Protein AF-A0A8S3ZM83-F1 (afdb_monomer)

InterPro domains:
  IPR000742 EGF-like domain [PS00022] (188-199)
  IPR000742 EGF-like domain [PS01186] (188-199)
  IPR000742 EGF-like domain [PS50026] (164-200)
  IPR000859 CUB domain [PF00431] (40-132)
  IPR000859 CUB domain [PS01180] (26-135)
  IPR000859 CUB domain [SM00042] (26-135)
  IPR000859 CUB domain [cd00041] (26-132)
  IPR015915 Kelch-type beta-propeller [G3DSA:2.120.10.80] (205-367)
  IPR015915 Kelch-type beta-propeller [G3DSA:2.120.10.80] (368-550)
  IPR015915 Kelch-type beta-propeller [SSF117281] (212-266)
  IPR015915 Kelch-type beta-propeller [SSF117281] (279-544)
  IPR035914 Spermadhesin, CUB domain superfamily [G3DSA:2.60.120.290] (18-132)
  IPR035914 Spermadhesin, CUB domain superfamily [SSF49854] (25-138)
  IPR051568 LZTR1/Attractin [PTHR46376] (26-435)
  IPR056737 Attractin/MKLN-like, beta-propeller domain [PF24981] (237-542)

Secondary structure (DSSP, 8-state):
---------------------------EEEEE-SSEEEEES-SSPPPTT-EEEEEEE-SSTT-EEEEEEEEEE--TTTSEEEEEESSSTTSEEEEEE-SSS----EEE-SSEEEEEEE--SS----EEEEEEEEESSGGGGGGSEEEETTEEEEPTTEESTTS-EESSGGGGGGSEEEEEEETTEEEEEEPTTEESTTS-EESSSSTTTTEEEEEE--TTTS---BS-EEEEETTEEEEE--B-SS-B---EEEEETTTTEEEEEPP------TT-PPP-PPPEES-EEEEETTEEEEEEEEETTS-EEEEEEEEETTTTEEEEE-TT-SS-----BS-EEEEETTEEEEE--B-TT-PBP--EEEEESSSTT--EEE---B---S---EES-EEEEEGGGTEEEEEEEEEESSSS-EEEEEEEEEEETTTTEEEEE--TT--TTTSPPS-BS-EEEEETTEEEEEEEB---TTS----SEEEEEEEETTTTEEEPGGGTTTT--SSPPPSS--BS-EEEEETTTEEEEEEEESSSEEEEEEEEEPPTTT----TTS-----TT--S-GGGGS-GGGHHHHHH-TTEEEESS-BTTT-S-EEEEGGGGGGBSTT-EE--GGG---SGGGB-SHHHHHHHTB-----TTS--S-----BEEEETTTTEEEETTSPTT-S--GGGSTTSS--TTTT---EE-SHHHHHHH---SSEEEEEEPSSP-TTS-SEEEEESBSEEEE-----TT--S-PEEEEEEEEEE--TTPPBGGGPPP-EEEEEESSEEEEEE-SSS-GGG-EEEEEE---SS-EEEE---TT---SSS--STT--EEEEEEEEEEPPPP-TT-----EEEEEEESB-SS-S-S-EE-BGGGEEEP--S-GGG-SSHHHHTTSGGG----

Mean predicted aligned error: 12.05 Å

Foldseek 3Di:
DDDDDDDDDDDDDDPPPPPPPPPLDQDDEAEAADQKDKDWNDQAWHAAQGKHKYKYAPVDQLKKKKKFWPWAAAQFPAKWKWKFLDDDPLGHTFFIDFFTDTDPITMHRRRMMMIIIGHHHDDTDRTTMMMMHMGLEVCCLVVQAHQDNRAGDGDPQFDDRSSPDGAQPPCLVVQFHFDDPDPPGTFTQGHPQFAARSSQDRNFDQPQAQFKGFRDAPCVQFPFFFQWDWECAPQKIWIAWGDQRNFTGQWIWIDHRNGNGIDTDDDPPPPCPPPDDADGDARFGQWEKDDDDQWIKIAWGQGRVRAIGGWIWIAHPVVRGIDTFQPVAPDTDARFGQWYWEDQPQKIKTAWGAHPVRFIDLWMKMAGNVHRHYIDTQDAPDPDDDWSRFGQWDWYQDNQLQKIWIAWGWTDPDPVDIDIDGWIWIQRPVNSHIFTFDDPPADPQLGDAGFGQWEWDAQAQKIKIAKGQRDDSVDHRDRFGQDIWIAGNQLRYTARSCLFNPPPPPRDGPPAGFGSWYWYDDQQFKIWTAWGDRSGRGRTIMMRGHQLLRRHNFVPPPDPPSPPRDPWSQQVCPPVRVVSQVRRLQKKWQPQAFPVPRDTGITGPVVCVRHDPPRIDDDCNNRVGDQQRGQAQLSLQSSQCFGPDPPPGDDPPRPRFHWWQWQAASGIDGPPPDPFADDDCCPDPQSGFFLCHSGIHTHNDPVCLQQPNFYFAWWKFKAKPVGDLLDTPDIDGDFWQKDWDFDPDDPDDQDKIKIKIKTWFKFALAPFAFAPRDFKWKKKKKAQKWKWKWKAQWPDPVRIDTFDTDDHDHDIDMDIGADPVRAGSHNDNHSVTMMIIMMMIIHIDDHDDPDDDTRIMIIFMWIRTGDDNPDRTDIDGRSGGGYAADDDLVPRPDFRSLSSHSNSRDDD

Organism: NCBI:txid100452

Sequence (908 aa):
MTSRSLNWRLFFLVALFSRSQSSNNCSGRKVLNGQEGFISDGPEMYKANSHCEWLIDAGSPNKTIHLTFESMSTECSFDFLFIYDGNSYNSRLIATLSGDSPPKEVTASSGHMLLYLFSDRNYLKMGFEARYKIFDCPGNCNERGDCKNHICHCKNGFSGDACEVKNCPSECNTHGECKFHSYKLQSCHCNPGYVGRACDLQVSGTEGLGQWYTVQTDKKRFPPRTSHTAVFADDCIWVFGGFDLNVVLDDLLRFCLSENLWESLAKPDHIATANKTVSWPAGRSGHAVDSYGDGFYIFGGILGDGLHSNELWFFNITSLSWTQCATESVIMPERLTGHTLTAADDYLYVIGGKNEDRIFLNVMYRISASHPDQWERVLAKGGNYPLKRLVGHTSVYYRHSRSLIVFGGYTQGSALFSDRSKDILSFNIDDLYWAYFHSEDWNKDSTPRHRAFHSVVVMGNYLVIYGGNTHDHSGLEICYSHEIFFYHLGCHVWLNHTYFTGNSSTGGMPSKGRFGHTAVAANGNIMFIIGGYSGQVLGDLLAYKFPSAIAGFEDNCPAVPVAGFSADHCEEYSNSHSRVCQEDPECIFCNQGRVDKGNQSCIHRTRSELCVSGDFHDSADRCPGICPVLHTCGACVSHGKGVEQAAELRPRRTYIQECSWCVKEAKCQTNSAPQGTCLSPVQTESGLQGWWGGLSANLTTLLQCQLEDLPAGLHLIKYRDPQNSSFPDEVSIIRKTQGTTGYTATKLIESAFIYSSKFLGYIHPLNTSAFNGENLTLFLGLKSARAVLNLSLDDSESLEETVIVMAEAPKFNSTQASRKSGLAVFPVVDRGHKYFIQLATEQSRPPPGPQTSPVEATITLGWNGGLHQSSKQHLITAEFLEPYSNGNCSSSYNCLACLSDTLCSWCE

Structure (mmCIF, N/CA/C/O backbone):
data_AF-A0A8S3ZM83-F1
#
_entry.id   AF-A0A8S3ZM83-F1
#
loop_
_atom_site.group_PDB
_atom_site.id
_atom_site.type_symbol
_atom_site.label_atom_id
_atom_site.label_alt_id
_atom_site.label_comp_id
_atom_site.label_asym_id
_atom_site.label_entity_id
_atom_site.label_seq_id
_atom_site.pdbx_PDB_ins_code
_atom_site.Cartn_x
_atom_site.Cartn_y
_atom_site.Cartn_z
_atom_site.occupancy
_atom_site.B_iso_or_equiv
_atom_site.auth_seq_id
_atom_site.auth_comp_id
_atom_site.auth_asym_id
_atom_site.auth_atom_id
_atom_site.pdbx_PDB_model_num
ATOM 1 N N . MET A 1 1 ? 37.655 53.908 43.422 1.00 34.22 1 MET A N 1
ATOM 2 C CA . MET A 1 1 ? 37.144 53.601 44.774 1.00 34.22 1 MET A CA 1
ATOM 3 C C . MET A 1 1 ? 36.080 52.518 44.614 1.00 34.22 1 MET A C 1
ATOM 5 O O . MET A 1 1 ? 35.044 52.813 44.047 1.00 34.22 1 MET A O 1
ATOM 9 N N . THR A 1 2 ? 36.419 51.223 44.687 1.00 29.61 2 THR A N 1
ATOM 10 C CA . THR A 1 2 ? 36.563 50.392 45.916 1.00 29.61 2 THR A CA 1
ATOM 11 C C . THR A 1 2 ? 35.253 50.343 46.706 1.00 29.61 2 THR A C 1
ATOM 13 O O . THR A 1 2 ? 34.787 51.381 47.148 1.00 29.61 2 THR A O 1
ATOM 16 N N . SER A 1 3 ? 34.609 49.190 46.893 1.00 25.50 3 SER A N 1
ATOM 17 C CA . SER A 1 3 ? 34.996 48.192 47.907 1.00 25.50 3 SER A CA 1
ATOM 18 C C . SER A 1 3 ? 34.162 46.907 47.712 1.00 25.50 3 SER A C 1
ATOM 20 O O . SER A 1 3 ? 32.941 46.977 47.716 1.00 25.50 3 SER A O 1
ATOM 22 N N . ARG A 1 4 ? 34.765 45.780 47.303 1.00 27.81 4 ARG A N 1
ATOM 23 C CA . ARG A 1 4 ? 35.140 44.604 48.132 1.00 27.81 4 ARG A CA 1
ATOM 24 C C . ARG A 1 4 ? 34.004 43.921 48.926 1.00 27.81 4 ARG A C 1
ATOM 26 O O . ARG A 1 4 ? 33.672 44.325 50.029 1.00 27.81 4 ARG A O 1
ATOM 33 N N . SER A 1 5 ? 33.482 42.851 48.318 1.00 25.64 5 SER A N 1
ATOM 34 C CA . SER A 1 5 ? 33.494 41.434 48.749 1.00 25.64 5 SER A CA 1
ATOM 35 C C . SER A 1 5 ? 33.322 41.016 50.226 1.00 25.64 5 SER A C 1
ATOM 37 O O . SER A 1 5 ? 34.129 41.390 51.072 1.00 25.64 5 SER A O 1
ATOM 39 N N . LEU A 1 6 ? 32.454 40.000 50.377 1.00 25.00 6 LEU A N 1
ATOM 40 C CA . LEU A 1 6 ? 32.553 38.741 51.154 1.00 25.00 6 LEU A CA 1
ATOM 41 C C . LEU A 1 6 ? 31.538 38.505 52.299 1.00 25.00 6 LEU A C 1
ATOM 43 O O . LEU A 1 6 ? 31.619 39.107 53.359 1.00 25.00 6 LEU A O 1
ATOM 47 N N . ASN A 1 7 ? 30.700 37.483 52.054 1.00 25.12 7 ASN A N 1
ATOM 48 C CA . ASN A 1 7 ? 30.136 36.456 52.945 1.00 25.12 7 ASN A CA 1
ATOM 49 C C . ASN A 1 7 ? 29.391 36.852 54.231 1.00 25.12 7 ASN A C 1
ATOM 51 O O . ASN A 1 7 ? 30.008 37.283 55.194 1.00 25.12 7 ASN A O 1
ATOM 55 N N . TRP A 1 8 ? 28.125 36.414 54.323 1.00 23.16 8 TRP A N 1
ATOM 56 C CA . TRP A 1 8 ? 27.650 35.535 55.405 1.00 23.16 8 TRP A CA 1
ATOM 57 C C . TRP A 1 8 ? 26.396 34.742 54.993 1.00 23.16 8 TRP A C 1
ATOM 59 O O . TRP A 1 8 ? 25.579 35.191 54.196 1.00 23.16 8 TRP A O 1
ATOM 69 N N . ARG A 1 9 ? 26.320 33.513 55.513 1.00 25.22 9 ARG A N 1
ATOM 70 C CA . ARG A 1 9 ? 25.308 32.473 55.270 1.00 25.22 9 ARG A CA 1
ATOM 71 C C . ARG A 1 9 ? 23.945 32.851 55.859 1.00 25.22 9 ARG A C 1
ATOM 73 O O . ARG A 1 9 ? 23.917 33.372 56.967 1.00 25.22 9 ARG A O 1
ATOM 80 N N . LEU A 1 10 ? 22.847 32.403 55.243 1.00 27.84 10 LEU A N 1
ATOM 81 C CA . LEU A 1 10 ? 21.668 31.960 55.996 1.00 27.84 10 LEU A CA 1
ATOM 82 C C . LEU A 1 10 ? 20.943 30.804 55.287 1.00 27.84 10 LEU A C 1
ATOM 84 O O . LEU A 1 10 ? 20.958 30.679 54.067 1.00 27.84 10 LEU A O 1
ATOM 88 N N . PHE A 1 11 ? 20.394 29.933 56.126 1.00 28.36 11 PHE A N 1
ATOM 89 C CA . PHE A 1 11 ? 19.843 28.606 55.879 1.00 28.36 11 PHE A CA 1
ATOM 90 C C . PHE A 1 11 ? 18.606 28.587 54.966 1.00 28.36 11 PHE A C 1
ATOM 92 O O . PHE A 1 11 ? 17.690 29.375 55.169 1.00 28.36 11 PHE A O 1
ATOM 99 N N . PHE A 1 12 ? 18.514 27.581 54.089 1.00 30.39 12 PHE A N 1
ATOM 100 C CA . PHE A 1 12 ? 17.237 27.041 53.611 1.00 30.39 12 PHE A CA 1
ATOM 101 C C . PHE A 1 12 ? 17.263 25.511 53.715 1.00 30.39 12 PHE A C 1
ATOM 103 O O . PHE A 1 12 ? 18.033 24.831 53.040 1.00 30.39 12 PHE A O 1
ATOM 110 N N . LEU A 1 13 ? 16.430 24.987 54.615 1.00 26.42 13 LEU A N 1
ATOM 111 C CA . LEU A 1 13 ? 16.087 23.573 54.732 1.00 26.42 13 LEU A CA 1
ATOM 112 C C . LEU A 1 13 ? 15.218 23.187 53.528 1.00 26.42 13 LEU A C 1
ATOM 114 O O . LEU A 1 13 ? 14.036 23.516 53.485 1.00 26.42 13 LEU A O 1
ATOM 118 N N . VAL A 1 14 ? 15.802 22.487 52.556 1.00 31.05 14 VAL A N 1
ATOM 119 C CA . VAL A 1 14 ? 15.047 21.719 51.560 1.00 31.05 14 VAL A CA 1
ATOM 120 C C . VAL A 1 14 ? 14.831 20.331 52.149 1.00 31.05 14 VAL A C 1
ATOM 122 O O . VAL A 1 14 ? 15.789 19.601 52.403 1.00 31.05 14 VAL A O 1
ATOM 125 N N . ALA A 1 15 ? 13.572 19.978 52.399 1.00 27.89 15 ALA A N 1
ATOM 126 C CA . ALA A 1 15 ? 13.183 18.616 52.726 1.00 27.89 15 ALA A CA 1
ATOM 127 C C . ALA A 1 15 ? 13.468 17.721 51.508 1.00 27.89 15 ALA A C 1
ATOM 129 O O . ALA A 1 15 ? 12.712 17.697 50.540 1.00 27.89 15 ALA A O 1
ATOM 130 N N . LEU A 1 16 ? 14.597 17.014 51.547 1.00 26.81 16 LEU A N 1
ATOM 131 C CA . LEU A 1 16 ? 14.889 15.900 50.656 1.00 26.81 16 LEU A CA 1
ATOM 132 C C . LEU A 1 16 ? 13.922 14.765 51.005 1.00 26.81 16 LEU A C 1
ATOM 134 O O . LEU A 1 16 ? 14.153 14.018 51.953 1.00 26.81 16 LEU A O 1
ATOM 138 N N . PHE A 1 17 ? 12.841 14.623 50.238 1.00 30.53 17 PHE A N 1
ATOM 139 C CA . PHE A 1 17 ? 12.183 13.327 50.130 1.00 30.53 17 PHE A CA 1
ATOM 140 C C . PHE A 1 17 ? 13.159 12.390 49.419 1.00 30.53 17 PHE A C 1
ATOM 142 O O . PHE A 1 17 ? 13.369 12.471 48.208 1.00 30.53 17 PHE A O 1
ATOM 149 N N . SER A 1 18 ? 13.802 11.523 50.193 1.00 28.02 18 SER A N 1
ATOM 150 C CA . SER A 1 18 ? 14.549 10.383 49.688 1.00 28.02 18 SER A CA 1
ATOM 151 C C . SER A 1 18 ? 13.588 9.483 48.910 1.00 28.02 18 SER A C 1
ATOM 153 O O . SER A 1 18 ? 12.767 8.768 49.481 1.00 28.02 18 SER A O 1
ATOM 155 N N . ARG A 1 19 ? 13.681 9.527 47.576 1.00 38.22 19 ARG A N 1
ATOM 156 C CA . ARG A 1 19 ? 13.083 8.529 46.683 1.00 38.22 19 ARG A CA 1
ATOM 157 C C . ARG A 1 19 ? 13.713 7.192 47.084 1.00 38.22 19 ARG A C 1
ATOM 159 O O . ARG A 1 19 ? 14.898 6.979 46.840 1.00 38.22 19 ARG A O 1
ATOM 166 N N . SER A 1 20 ? 12.974 6.324 47.772 1.00 31.00 20 SER A N 1
ATOM 167 C CA . SER A 1 20 ? 13.458 4.983 48.093 1.00 31.00 20 SER A CA 1
ATOM 168 C C . SER A 1 20 ? 13.612 4.208 46.782 1.00 31.00 20 SER A C 1
ATOM 170 O O . SER A 1 20 ? 12.646 3.649 46.264 1.00 31.00 20 SER A O 1
ATOM 172 N N . GLN A 1 21 ? 14.814 4.208 46.209 1.00 38.19 21 GLN A N 1
ATOM 173 C CA . GLN A 1 21 ? 15.181 3.300 45.131 1.00 38.19 21 GLN A CA 1
ATOM 174 C C . GLN A 1 21 ? 15.264 1.888 45.721 1.00 38.19 21 GLN A C 1
ATOM 176 O O . GLN A 1 21 ? 16.317 1.451 46.177 1.00 38.19 21 GLN A O 1
ATOM 181 N N . SER A 1 22 ? 14.143 1.160 45.729 1.00 39.69 22 SER A N 1
ATOM 182 C CA . SER A 1 22 ? 14.233 -0.298 45.672 1.00 39.69 22 SER A CA 1
ATOM 183 C C . SER A 1 22 ? 14.911 -0.631 44.350 1.00 39.69 22 SER A C 1
ATOM 185 O O . SER A 1 22 ? 14.484 -0.107 43.321 1.00 39.69 22 SER A O 1
ATOM 187 N N . SER A 1 23 ? 15.944 -1.467 44.362 1.00 41.47 23 SER A N 1
ATOM 188 C CA . SER A 1 23 ? 16.589 -1.988 43.158 1.00 41.47 23 SER A CA 1
ATOM 189 C C . SER A 1 23 ? 15.538 -2.587 42.210 1.00 41.47 23 SER A C 1
ATOM 191 O O . SER A 1 23 ? 15.139 -3.739 42.375 1.00 41.47 23 SER A O 1
ATOM 193 N N . ASN A 1 24 ? 15.054 -1.806 41.240 1.00 51.88 24 ASN A N 1
ATOM 194 C CA . ASN A 1 24 ? 14.156 -2.260 40.178 1.00 51.88 24 ASN A CA 1
ATOM 195 C C . ASN A 1 24 ? 15.003 -2.997 39.136 1.00 51.88 24 ASN A C 1
ATOM 197 O O . ASN A 1 24 ? 15.186 -2.529 38.022 1.00 51.88 24 ASN A O 1
ATOM 201 N N . ASN A 1 25 ? 15.595 -4.122 39.535 1.00 56.47 25 ASN A N 1
ATOM 202 C CA . ASN A 1 25 ? 16.155 -5.058 38.577 1.00 56.47 25 ASN A CA 1
ATOM 203 C C . ASN A 1 25 ? 14.986 -5.894 38.047 1.00 56.47 25 ASN A C 1
ATOM 205 O O . ASN A 1 25 ? 14.236 -6.485 38.824 1.00 56.47 25 ASN A O 1
ATOM 209 N N . CYS A 1 26 ? 14.832 -5.900 36.728 1.00 71.06 26 CYS A N 1
ATOM 210 C CA . CYS A 1 26 ? 13.883 -6.702 35.966 1.00 71.06 26 CYS A CA 1
ATOM 211 C C . CYS A 1 26 ? 14.187 -8.205 36.188 1.00 71.06 26 CYS A C 1
ATOM 213 O O . CYS A 1 26 ? 14.971 -8.805 35.454 1.00 71.06 26 CYS A O 1
ATOM 215 N N . SER A 1 27 ? 13.682 -8.801 37.277 1.00 70.31 27 SER A N 1
ATOM 216 C CA . SER A 1 27 ? 13.893 -10.219 37.603 1.00 70.31 27 SER A CA 1
ATOM 217 C C . SER A 1 27 ? 12.723 -10.804 38.398 1.00 70.31 27 SER A C 1
ATOM 219 O O . SER A 1 27 ? 12.485 -10.399 39.538 1.00 70.31 27 SER A O 1
ATOM 221 N N . GLY A 1 28 ? 12.043 -11.797 37.819 1.00 77.75 28 GLY A N 1
ATOM 222 C CA . GLY A 1 28 ? 10.903 -12.482 38.434 1.00 77.75 28 GLY A CA 1
ATOM 223 C C . GLY A 1 28 ? 9.611 -11.655 38.444 1.00 77.75 28 GLY A C 1
ATOM 224 O O . GLY A 1 28 ? 9.548 -10.555 37.895 1.00 77.75 28 GLY A O 1
ATOM 225 N N . ARG A 1 29 ? 8.565 -12.203 39.076 1.00 89.38 29 ARG A N 1
ATOM 226 C CA . ARG A 1 29 ? 7.258 -11.546 39.210 1.00 89.38 29 ARG A CA 1
ATOM 227 C C . ARG A 1 29 ? 7.226 -10.610 40.415 1.00 89.38 29 ARG A C 1
ATOM 229 O O . ARG A 1 29 ? 7.398 -11.051 41.551 1.00 89.38 29 ARG A O 1
ATOM 236 N N . LYS A 1 30 ? 6.918 -9.333 40.180 1.00 92.12 30 LYS A N 1
ATOM 237 C CA . LYS A 1 30 ? 6.676 -8.323 41.219 1.00 92.12 30 LYS A CA 1
ATOM 238 C C . LYS A 1 30 ? 5.175 -8.125 41.421 1.00 92.12 30 LYS A C 1
ATOM 240 O O . LYS A 1 30 ? 4.463 -7.805 40.476 1.00 92.12 30 LYS A O 1
ATOM 245 N N . VAL A 1 31 ? 4.697 -8.287 42.652 1.00 94.50 31 VAL A N 1
ATOM 246 C CA . VAL A 1 31 ? 3.283 -8.075 43.006 1.00 94.50 31 VAL A CA 1
ATOM 247 C C . VAL A 1 31 ? 3.110 -6.691 43.638 1.00 94.50 31 VAL A C 1
ATOM 249 O O . VAL A 1 31 ? 3.909 -6.290 44.486 1.00 94.50 31 VAL A O 1
ATOM 252 N N . LEU A 1 32 ? 2.100 -5.946 43.193 1.00 95.06 32 LEU A N 1
ATOM 253 C CA . LEU A 1 32 ? 1.842 -4.553 43.545 1.00 95.06 32 LEU A CA 1
ATOM 254 C C . LEU A 1 32 ? 0.404 -4.404 44.058 1.00 95.06 32 LEU A C 1
ATOM 256 O O . LEU A 1 32 ? -0.542 -4.569 43.297 1.00 95.06 32 LEU A O 1
ATOM 260 N N . ASN A 1 33 ? 0.262 -4.045 45.337 1.00 93.75 33 ASN A N 1
ATOM 261 C CA . ASN A 1 33 ? -1.039 -3.960 46.024 1.00 93.75 33 ASN A CA 1
ATOM 262 C C . ASN A 1 33 ? -1.381 -2.527 46.479 1.00 93.75 33 ASN A C 1
ATOM 264 O O . ASN A 1 33 ? -2.314 -2.317 47.253 1.00 93.75 33 ASN A O 1
ATOM 268 N N . GLY A 1 34 ? -0.565 -1.539 46.097 1.00 92.81 34 GLY A N 1
ATOM 269 C CA . GLY A 1 34 ? -0.785 -0.139 46.460 1.00 92.81 34 GLY A CA 1
ATOM 270 C C . GLY A 1 34 ? -1.944 0.470 45.671 1.00 92.81 34 GLY A C 1
ATOM 271 O O . GLY A 1 34 ? -2.245 0.024 44.573 1.00 92.81 34 GLY A O 1
ATOM 272 N N . GLN A 1 35 ? -2.579 1.523 46.196 1.00 92.62 35 GLN A N 1
ATOM 273 C CA . GLN A 1 35 ? -3.642 2.235 45.467 1.00 92.62 35 GLN A CA 1
ATOM 274 C C . GLN A 1 35 ? -3.112 2.933 44.197 1.00 92.62 35 GLN A C 1
ATOM 276 O O . GLN A 1 35 ? -3.847 3.125 43.232 1.00 92.62 35 GLN A O 1
ATOM 281 N N . GLU A 1 36 ? -1.836 3.314 44.194 1.00 95.88 36 GLU A N 1
ATOM 282 C CA . GLU A 1 36 ? -1.113 3.829 43.035 1.00 95.88 36 GLU A CA 1
ATOM 283 C C . GLU A 1 36 ? 0.370 3.451 43.123 1.00 95.88 36 GLU A C 1
ATOM 285 O O . GLU A 1 36 ? 0.887 3.145 44.203 1.00 95.88 36 GLU A O 1
ATOM 290 N N . GLY A 1 37 ? 1.074 3.485 41.994 1.00 95.00 37 GLY A N 1
ATOM 291 C CA . GLY A 1 37 ? 2.515 3.264 41.967 1.00 95.00 37 GLY A CA 1
ATOM 292 C C . GLY A 1 37 ? 3.121 3.339 40.571 1.00 95.00 37 GLY A C 1
ATOM 293 O O . GLY A 1 37 ? 2.435 3.623 39.592 1.00 95.00 37 GLY A O 1
ATOM 294 N N . PHE A 1 38 ? 4.426 3.079 40.496 1.00 93.38 38 PHE A N 1
ATOM 295 C CA . PHE A 1 38 ? 5.205 3.117 39.258 1.00 93.38 38 PHE A CA 1
ATOM 296 C C . PHE A 1 38 ? 5.719 1.732 38.880 1.00 93.38 38 PHE A C 1
ATOM 298 O O . PHE A 1 38 ? 6.094 0.932 39.744 1.00 93.38 38 PHE A O 1
ATOM 305 N N . ILE A 1 39 ? 5.764 1.487 37.577 1.00 92.94 39 ILE A N 1
ATOM 306 C CA . ILE A 1 39 ? 6.280 0.281 36.945 1.00 92.94 39 ILE A CA 1
ATOM 307 C C . ILE A 1 39 ? 7.298 0.716 35.899 1.00 92.94 39 ILE A C 1
ATOM 309 O O . ILE A 1 39 ? 7.017 1.581 35.075 1.00 92.94 39 ILE A O 1
ATOM 313 N N . SER A 1 40 ? 8.484 0.128 35.966 1.00 90.75 40 SER A N 1
ATOM 314 C CA . SER A 1 40 ? 9.561 0.356 35.012 1.00 90.75 40 SER A CA 1
ATOM 315 C C . SER A 1 40 ? 10.504 -0.844 35.032 1.00 90.75 40 SER A C 1
ATOM 317 O O . SER A 1 40 ? 10.657 -1.502 36.071 1.00 90.75 40 SER A O 1
ATOM 319 N N . ASP A 1 41 ? 11.117 -1.119 33.887 1.00 85.81 41 ASP A N 1
ATOM 320 C CA . ASP A 1 41 ? 12.172 -2.114 33.691 1.00 85.81 41 ASP A CA 1
ATOM 321 C C . ASP A 1 41 ? 13.538 -1.680 34.254 1.00 85.81 41 ASP A C 1
ATOM 323 O O . ASP A 1 41 ? 14.392 -2.535 34.504 1.00 85.81 41 ASP A O 1
ATOM 327 N N . GLY A 1 42 ? 13.718 -0.389 34.549 1.00 79.12 42 GLY A N 1
ATOM 328 C CA . GLY A 1 42 ? 14.922 0.151 35.170 1.00 79.12 42 GLY A CA 1
ATOM 329 C C . GLY A 1 42 ? 15.273 1.559 34.673 1.00 79.12 42 GLY A C 1
ATOM 330 O O . GLY A 1 42 ? 14.625 2.088 33.781 1.00 79.12 42 GLY A O 1
ATOM 331 N N . PRO A 1 43 ? 16.288 2.207 35.272 1.00 72.62 43 PRO A N 1
ATOM 332 C CA . PRO A 1 43 ? 16.780 3.517 34.830 1.00 72.62 43 PRO A CA 1
ATOM 333 C C . PRO A 1 43 ? 17.763 3.445 33.645 1.00 72.62 43 PRO A C 1
ATOM 335 O O . PRO A 1 43 ? 18.134 4.478 33.091 1.00 72.62 43 PRO A O 1
ATOM 338 N N . GLU A 1 44 ? 18.239 2.246 33.313 1.00 80.50 44 GLU A N 1
ATOM 339 C CA . GLU A 1 44 ? 19.143 1.963 32.195 1.00 80.50 44 GLU A CA 1
ATOM 340 C C . GLU A 1 44 ? 18.369 1.245 31.083 1.00 80.50 44 GLU A C 1
ATOM 342 O O . GLU A 1 44 ? 17.207 0.897 31.268 1.00 80.50 44 GLU A O 1
ATOM 347 N N . MET A 1 45 ? 19.015 0.991 29.941 1.00 82.06 45 MET A N 1
ATOM 348 C CA . MET A 1 45 ? 18.413 0.164 28.891 1.00 82.06 45 MET A CA 1
ATOM 349 C C . MET A 1 45 ? 18.017 -1.216 29.444 1.00 82.06 45 MET A C 1
ATOM 351 O O . MET A 1 45 ? 18.792 -1.820 30.197 1.00 82.06 45 MET A O 1
ATOM 355 N N . TYR A 1 46 ? 16.846 -1.737 29.057 1.00 82.19 46 TYR A N 1
ATOM 356 C CA . TYR A 1 46 ? 16.434 -3.087 29.463 1.00 82.19 46 TYR A CA 1
ATOM 357 C C . TYR A 1 46 ? 17.447 -4.130 28.986 1.00 82.19 46 TYR A C 1
ATOM 359 O O . TYR A 1 46 ? 18.175 -3.933 28.016 1.00 82.19 46 TYR A O 1
ATOM 367 N N . LYS A 1 47 ? 17.507 -5.275 29.672 1.00 83.31 47 LYS A N 1
ATOM 368 C CA . LYS A 1 47 ? 18.455 -6.347 29.333 1.00 83.31 47 LYS A CA 1
ATOM 369 C C . LYS A 1 47 ? 17.934 -7.189 28.166 1.00 83.31 47 LYS A C 1
ATOM 371 O O . LYS A 1 47 ? 16.728 -7.385 28.030 1.00 83.31 47 LYS A O 1
ATOM 376 N N . ALA A 1 48 ? 18.845 -7.758 27.384 1.00 82.00 48 ALA A N 1
ATOM 377 C CA . ALA A 1 48 ? 18.512 -8.754 26.365 1.00 82.00 48 ALA A CA 1
ATOM 378 C C . ALA A 1 48 ? 17.948 -10.040 26.997 1.00 82.00 48 ALA A C 1
ATOM 380 O O . ALA A 1 48 ? 18.418 -10.457 28.059 1.00 82.00 48 ALA A O 1
ATOM 381 N N . ASN A 1 49 ? 17.013 -10.706 26.315 1.00 81.94 49 ASN A N 1
ATOM 382 C CA . ASN A 1 49 ? 16.307 -11.916 26.760 1.00 81.94 49 ASN A CA 1
ATOM 383 C C . ASN A 1 49 ? 15.632 -11.744 28.130 1.00 81.94 49 ASN A C 1
ATOM 385 O O . ASN A 1 49 ? 15.684 -12.638 28.982 1.00 81.94 49 ASN A O 1
ATOM 389 N N . SER A 1 50 ? 15.064 -10.565 28.380 1.00 82.31 50 SER A N 1
ATOM 390 C CA . SER A 1 50 ? 14.369 -10.283 29.631 1.00 82.31 50 SER A CA 1
ATOM 391 C C . SER A 1 50 ? 12.950 -10.819 29.592 1.00 82.31 50 SER A C 1
ATOM 393 O O . SER A 1 50 ? 12.221 -10.655 28.617 1.00 82.31 50 SER A O 1
ATOM 395 N N . HIS A 1 51 ? 12.559 -11.405 30.719 1.00 87.81 51 HIS A N 1
ATOM 396 C CA . HIS A 1 51 ? 11.214 -11.883 30.997 1.00 87.81 51 HIS A CA 1
ATOM 397 C C . HIS A 1 51 ? 10.796 -11.305 32.345 1.00 87.81 51 HIS A C 1
ATOM 399 O O . HIS A 1 51 ? 11.184 -11.822 33.397 1.00 87.81 51 HIS A O 1
ATOM 405 N N . CYS A 1 52 ? 10.075 -10.188 32.319 1.00 89.44 52 CYS A N 1
ATOM 406 C CA . CYS A 1 52 ? 9.734 -9.458 33.537 1.00 89.44 52 CYS A CA 1
ATOM 407 C C . CYS A 1 52 ? 8.237 -9.333 33.697 1.00 89.44 52 CYS A C 1
ATOM 409 O O . CYS A 1 52 ? 7.524 -9.046 32.740 1.00 89.44 52 CYS A O 1
ATOM 411 N N . GLU A 1 53 ? 7.775 -9.543 34.925 1.00 94.12 53 GLU A N 1
ATOM 412 C CA . GLU A 1 53 ? 6.355 -9.605 35.227 1.00 94.12 53 GLU A CA 1
ATOM 413 C C . GLU A 1 53 ? 5.995 -8.665 36.369 1.00 94.12 53 GLU A C 1
ATOM 415 O O . GLU A 1 53 ? 6.625 -8.675 37.431 1.00 94.12 53 GLU A O 1
ATOM 420 N N . TRP A 1 54 ? 4.913 -7.916 36.181 1.00 95.81 54 TRP A N 1
ATOM 421 C CA . TRP A 1 54 ? 4.291 -7.127 37.235 1.00 95.81 54 TRP A CA 1
ATOM 422 C C . TRP A 1 54 ? 2.821 -7.498 37.332 1.00 95.81 54 TRP A C 1
ATOM 424 O O . TRP A 1 54 ? 2.089 -7.389 36.354 1.00 95.81 54 TRP A O 1
ATOM 434 N N . LEU A 1 55 ? 2.390 -7.933 38.512 1.00 97.06 55 LEU A N 1
ATOM 435 C CA . LEU A 1 55 ? 0.989 -8.192 38.812 1.00 97.06 55 LEU A CA 1
ATOM 436 C C . LEU A 1 55 ? 0.477 -7.092 39.734 1.00 97.06 55 LEU A C 1
ATOM 438 O O . LEU A 1 55 ? 0.926 -6.986 40.873 1.00 97.06 55 LEU A O 1
ATOM 442 N N . ILE A 1 56 ? -0.464 -6.294 39.247 1.00 97.75 56 ILE A N 1
ATOM 443 C CA . ILE A 1 56 ? -1.207 -5.341 40.068 1.00 97.75 56 ILE A CA 1
ATOM 444 C C . ILE A 1 56 ? -2.454 -6.055 40.592 1.00 97.75 56 ILE A C 1
ATOM 446 O O . ILE A 1 56 ? -3.244 -6.565 39.796 1.00 97.75 56 ILE A O 1
ATOM 450 N N . ASP A 1 57 ? -2.623 -6.085 41.912 1.00 96.25 57 ASP A N 1
ATOM 451 C CA . ASP A 1 57 ? -3.778 -6.665 42.600 1.00 96.25 57 ASP A CA 1
ATOM 452 C C . ASP A 1 57 ? -4.541 -5.555 43.337 1.00 96.25 57 ASP A C 1
ATOM 454 O O . ASP A 1 57 ? -4.037 -4.926 44.270 1.00 96.25 57 ASP A O 1
ATOM 458 N N . ALA A 1 58 ? -5.775 -5.297 42.900 1.00 94.06 58 ALA A N 1
ATOM 459 C CA . ALA A 1 58 ? -6.641 -4.283 43.491 1.00 94.06 58 ALA A CA 1
ATOM 460 C C . ALA A 1 58 ? -7.331 -4.730 44.792 1.00 94.06 58 ALA A C 1
ATOM 462 O O . ALA A 1 58 ? -8.054 -3.942 45.419 1.00 94.06 58 ALA A O 1
ATOM 463 N N . GLY A 1 59 ? -7.138 -5.987 45.199 1.00 90.25 59 GLY A N 1
ATOM 464 C CA . GLY A 1 59 ? -7.729 -6.609 46.380 1.00 90.25 59 GLY A CA 1
ATOM 465 C C . GLY A 1 59 ? -9.225 -6.910 46.249 1.00 90.25 59 GLY A C 1
ATOM 466 O O . GLY A 1 59 ? -9.839 -7.378 47.205 1.00 90.25 59 GLY A O 1
ATOM 467 N N . SER A 1 60 ? -9.842 -6.612 45.100 1.00 87.00 60 SER A N 1
ATOM 468 C CA . SER A 1 60 ? -11.256 -6.880 44.820 1.00 87.00 60 SER A CA 1
ATOM 469 C C . SER A 1 60 ? -11.520 -6.920 43.309 1.00 87.00 60 SER A C 1
ATOM 471 O O . SER A 1 60 ? -11.033 -6.038 42.598 1.00 87.00 60 SER A O 1
ATOM 473 N N . PRO A 1 61 ? -12.337 -7.873 42.816 1.00 86.31 61 PRO A N 1
ATOM 474 C CA . PRO A 1 61 ? -12.642 -8.014 41.391 1.00 86.31 61 PRO A CA 1
ATOM 475 C C . PRO A 1 61 ? -13.494 -6.874 40.813 1.00 86.31 61 PRO A C 1
ATOM 477 O O . PRO A 1 61 ? -13.591 -6.756 39.601 1.00 86.31 61 PRO A O 1
ATOM 480 N N . ASN A 1 62 ? -14.105 -6.031 41.655 1.00 83.38 62 ASN A N 1
ATOM 481 C CA . ASN A 1 62 ? -14.966 -4.925 41.210 1.00 83.38 62 ASN A CA 1
ATOM 482 C C . ASN A 1 62 ? -14.215 -3.596 41.023 1.00 83.38 62 ASN A C 1
ATOM 484 O O . ASN A 1 62 ? -14.834 -2.577 40.717 1.00 83.38 62 ASN A O 1
ATOM 488 N N . LYS A 1 63 ? -12.902 -3.574 41.271 1.00 90.81 63 LYS A N 1
ATOM 489 C CA . LYS A 1 63 ? -12.071 -2.383 41.088 1.00 90.81 63 LYS A CA 1
ATOM 490 C C . LYS A 1 63 ? -11.444 -2.371 39.701 1.00 90.81 63 LYS A C 1
ATOM 492 O O . LYS A 1 63 ? -11.145 -3.419 39.133 1.00 90.81 63 LYS A O 1
ATOM 497 N N . THR A 1 64 ? -11.176 -1.178 39.186 1.00 93.38 64 THR A N 1
ATOM 498 C CA . THR A 1 64 ? -10.508 -0.996 37.894 1.00 93.38 64 THR A CA 1
ATOM 499 C C . THR A 1 64 ? -9.091 -0.478 38.071 1.00 93.38 64 THR A C 1
ATOM 501 O O . THR A 1 64 ? -8.834 0.377 38.922 1.00 93.38 64 THR A O 1
ATOM 504 N N . ILE A 1 65 ? -8.172 -0.966 37.242 1.00 95.88 65 ILE A N 1
ATOM 505 C CA . ILE A 1 65 ? -6.759 -0.578 37.249 1.00 95.88 65 ILE A CA 1
ATOM 506 C C . ILE A 1 65 ? -6.478 0.203 35.969 1.00 95.88 65 ILE A C 1
ATOM 508 O O . ILE A 1 65 ? -6.731 -0.287 34.871 1.00 95.88 65 ILE A O 1
ATOM 512 N N . HIS A 1 66 ? -5.960 1.417 36.115 1.00 94.56 66 HIS A N 1
ATOM 513 C CA . HIS A 1 66 ? -5.609 2.314 35.020 1.00 94.56 66 HIS A CA 1
ATOM 514 C C . HIS A 1 66 ? -4.098 2.409 34.914 1.00 94.56 66 HIS A C 1
ATOM 516 O O . HIS A 1 66 ? -3.445 2.707 35.912 1.00 94.56 66 HIS A O 1
ATOM 522 N N . LEU A 1 67 ? -3.558 2.179 33.720 1.00 96.06 67 LEU A N 1
ATOM 523 C CA . LEU A 1 67 ? -2.132 2.243 33.429 1.00 96.06 67 LEU A CA 1
ATOM 524 C C . LEU A 1 67 ? -1.858 3.332 32.388 1.00 96.06 67 LEU A C 1
ATOM 526 O O . LEU A 1 67 ? -2.326 3.249 31.251 1.00 96.06 67 LEU A O 1
ATOM 530 N N . THR A 1 68 ? -1.069 4.331 32.771 1.00 95.06 68 THR A N 1
ATOM 531 C CA . THR A 1 68 ? -0.636 5.442 31.912 1.00 95.06 68 THR A CA 1
ATOM 532 C C . THR A 1 68 ? 0.872 5.409 31.723 1.00 95.06 68 THR A C 1
ATOM 534 O O . THR A 1 68 ? 1.598 5.208 32.695 1.00 95.06 68 THR A O 1
ATOM 537 N N . PHE A 1 69 ? 1.345 5.654 30.505 1.00 94.12 69 PHE A N 1
ATOM 538 C CA . PHE A 1 69 ? 2.771 5.656 30.178 1.00 94.12 69 PHE A CA 1
ATOM 539 C C . PHE A 1 69 ? 3.322 7.079 30.204 1.00 94.12 69 PHE A C 1
ATOM 541 O O . PHE A 1 69 ? 2.769 7.970 29.562 1.00 94.12 69 PHE A O 1
ATOM 548 N N . GLU A 1 70 ? 4.407 7.280 30.946 1.00 93.25 70 GLU A N 1
ATOM 549 C CA . GLU A 1 70 ? 5.184 8.523 30.938 1.00 93.25 70 GLU A CA 1
ATOM 550 C C . GLU A 1 70 ? 6.212 8.490 29.797 1.00 93.25 70 GLU A C 1
ATOM 552 O O . GLU A 1 70 ? 6.437 9.498 29.129 1.00 93.25 70 GLU A O 1
ATOM 557 N N . SER A 1 71 ? 6.780 7.313 29.517 1.00 91.88 71 SER A N 1
ATOM 558 C CA . SER A 1 71 ? 7.652 7.078 28.367 1.00 91.88 71 SER A CA 1
ATOM 559 C C . SER A 1 71 ? 7.588 5.625 27.899 1.00 91.88 71 SER A C 1
ATOM 561 O O . SER A 1 71 ? 7.257 4.719 28.668 1.00 91.88 71 SER A O 1
ATOM 563 N N . MET A 1 72 ? 7.895 5.410 26.620 1.00 90.06 72 MET A N 1
ATOM 564 C CA . MET A 1 72 ? 8.038 4.087 26.026 1.00 90.06 72 MET A CA 1
ATOM 565 C C . MET A 1 72 ? 9.076 4.143 24.906 1.00 90.06 72 MET A C 1
ATOM 567 O O . MET A 1 72 ? 9.038 5.040 24.073 1.00 90.06 72 MET A O 1
ATOM 571 N N . SER A 1 73 ? 10.012 3.203 24.909 1.00 90.06 73 SER A N 1
ATOM 572 C CA . SER A 1 73 ? 11.073 3.051 23.921 1.00 90.06 73 SER A CA 1
ATOM 573 C C . SER A 1 73 ? 11.544 1.598 23.936 1.00 90.06 73 SER A C 1
ATOM 575 O O . SER A 1 73 ? 12.392 1.203 24.732 1.00 90.06 73 SER A O 1
ATOM 577 N N . THR A 1 74 ? 10.951 0.794 23.063 1.00 89.62 74 THR A N 1
ATOM 578 C CA . THR A 1 74 ? 11.238 -0.640 22.874 1.00 89.62 74 THR A CA 1
ATOM 579 C C . THR A 1 74 ? 11.551 -0.900 21.405 1.00 89.62 74 THR A C 1
ATOM 581 O O . THR A 1 74 ? 11.098 -0.123 20.561 1.00 89.62 74 THR A O 1
ATOM 584 N N . GLU A 1 75 ? 12.311 -1.953 21.086 1.00 88.00 75 GLU A N 1
ATOM 585 C CA . GLU A 1 75 ? 12.520 -2.341 19.685 1.00 88.00 75 GLU A CA 1
ATOM 586 C C . GLU A 1 75 ? 11.180 -2.717 19.046 1.00 88.00 75 GLU A C 1
ATOM 588 O O . GLU A 1 75 ? 10.492 -3.659 19.457 1.00 88.00 75 GLU A O 1
ATOM 593 N N . CYS A 1 76 ? 10.798 -1.960 18.023 1.00 87.00 76 CYS A N 1
ATOM 594 C CA . CYS A 1 76 ? 9.507 -2.105 17.394 1.00 87.00 76 CYS A CA 1
ATOM 595 C C . CYS A 1 76 ? 9.360 -3.471 16.707 1.00 87.00 76 CYS A C 1
ATOM 597 O O . CYS A 1 76 ? 10.108 -3.810 15.801 1.00 87.00 76 CYS A O 1
ATOM 599 N N . SER A 1 77 ? 8.292 -4.209 17.010 1.00 83.25 77 SER A N 1
ATOM 600 C CA . SER A 1 77 ? 7.971 -5.534 16.433 1.00 83.25 77 SER A CA 1
ATOM 601 C C . SER A 1 77 ? 8.823 -6.714 16.929 1.00 83.25 77 SER A C 1
ATOM 603 O O . SER A 1 77 ? 8.580 -7.833 16.476 1.00 83.25 77 SER A O 1
ATOM 605 N N . PHE A 1 78 ? 9.768 -6.494 17.848 1.00 85.75 78 PHE A N 1
ATOM 606 C CA . PHE A 1 78 ? 10.636 -7.545 18.411 1.00 85.75 78 PHE A CA 1
ATOM 607 C C . PHE A 1 78 ? 10.507 -7.615 19.929 1.00 85.75 78 PHE A C 1
ATOM 609 O O . PHE A 1 78 ? 10.344 -8.706 20.478 1.00 85.75 78 PHE A O 1
ATOM 616 N N . ASP A 1 79 ? 10.428 -6.450 20.572 1.00 89.88 79 ASP A N 1
ATOM 617 C CA . ASP A 1 79 ? 10.238 -6.333 22.008 1.00 89.88 79 ASP A CA 1
ATOM 618 C C . ASP A 1 79 ? 8.825 -5.855 22.324 1.00 89.88 79 ASP A C 1
ATOM 620 O O . ASP A 1 79 ? 8.300 -4.913 21.716 1.00 89.88 79 ASP A O 1
ATOM 624 N N . PHE A 1 80 ? 8.189 -6.528 23.282 1.00 92.62 80 PHE A N 1
ATOM 625 C CA . PHE A 1 80 ? 6.768 -6.355 23.553 1.00 92.62 80 PHE A CA 1
ATOM 626 C C . PHE A 1 80 ? 6.472 -6.279 25.043 1.00 92.62 80 PHE A C 1
ATOM 628 O O . PHE A 1 80 ? 6.929 -7.102 25.837 1.00 92.62 80 PHE A O 1
ATOM 635 N N . LEU A 1 81 ? 5.606 -5.333 25.400 1.00 94.31 81 LEU A N 1
ATOM 636 C CA . LEU A 1 81 ? 4.923 -5.301 26.685 1.00 94.31 81 LEU A CA 1
ATOM 637 C C . LEU A 1 81 ? 3.483 -5.793 26.499 1.00 94.31 81 LEU A C 1
ATOM 639 O O . LEU A 1 81 ? 2.630 -5.089 25.953 1.00 94.31 81 LEU A O 1
ATOM 643 N N . PHE A 1 82 ? 3.220 -7.011 26.960 1.00 96.19 82 PHE A N 1
ATOM 644 C CA . PHE A 1 82 ? 1.893 -7.618 26.985 1.00 96.19 82 PHE A CA 1
ATOM 645 C C . PHE A 1 82 ? 1.149 -7.186 28.246 1.00 96.19 82 PHE A C 1
ATOM 647 O O . PHE A 1 82 ? 1.720 -7.208 29.338 1.00 96.19 82 PHE A O 1
ATOM 654 N N . ILE A 1 83 ? -0.126 -6.825 28.111 1.00 97.69 83 ILE A N 1
ATOM 655 C CA . ILE A 1 83 ? -0.978 -6.430 29.236 1.00 97.69 83 ILE A CA 1
ATOM 656 C C . ILE A 1 83 ? -2.257 -7.256 29.211 1.00 97.69 83 ILE A C 1
ATOM 658 O O . ILE A 1 83 ? -3.007 -7.222 28.233 1.00 97.69 83 ILE A O 1
ATOM 662 N N . TYR A 1 84 ? -2.519 -7.952 30.312 1.00 97.94 84 TYR A N 1
ATOM 663 C CA . TYR A 1 84 ? -3.679 -8.812 30.498 1.00 97.94 84 TYR A CA 1
ATOM 664 C C . TYR A 1 84 ? -4.626 -8.230 31.554 1.00 97.94 84 TYR A C 1
ATOM 666 O O . TYR A 1 84 ? -4.184 -7.772 32.610 1.00 97.94 84 TYR A O 1
ATOM 674 N N . ASP A 1 85 ? -5.931 -8.291 31.287 1.00 96.62 85 ASP A N 1
ATOM 675 C CA . ASP A 1 85 ? -6.990 -8.041 32.269 1.00 96.62 85 ASP A CA 1
ATOM 676 C C . ASP A 1 85 ? -7.223 -9.316 33.092 1.00 96.62 85 ASP A C 1
ATOM 678 O O . ASP A 1 85 ? -8.068 -10.155 32.766 1.00 96.62 85 ASP A O 1
ATOM 682 N N . GLY A 1 86 ? -6.392 -9.502 34.116 1.00 96.31 86 GLY A N 1
ATOM 683 C CA . GLY A 1 86 ? -6.399 -10.661 35.000 1.00 96.31 86 GLY A CA 1
ATOM 684 C C . GLY A 1 86 ? -5.023 -10.949 35.601 1.00 96.31 86 GLY A C 1
ATOM 685 O O . GLY A 1 86 ? -4.100 -10.142 35.510 1.00 96.31 86 GLY A O 1
ATOM 686 N N . ASN A 1 87 ? -4.883 -12.108 36.245 1.00 95.25 87 ASN A N 1
ATOM 687 C CA . ASN A 1 87 ? -3.688 -12.485 37.010 1.00 95.25 87 ASN A CA 1
ATOM 688 C C . ASN A 1 87 ? -2.797 -13.546 36.327 1.00 95.25 87 ASN A C 1
ATOM 690 O O . ASN A 1 87 ? -1.844 -14.040 36.941 1.00 95.25 87 ASN A O 1
ATOM 694 N N . SER A 1 88 ? -3.097 -13.919 35.078 1.00 94.75 88 SER A N 1
ATOM 695 C CA . SER A 1 88 ? -2.390 -14.976 34.344 1.00 94.75 88 SER A CA 1
ATOM 696 C C . SER A 1 88 ? -2.326 -14.703 32.838 1.00 94.75 88 SER A C 1
ATOM 698 O O . SER A 1 88 ? -3.056 -13.863 32.325 1.00 94.75 88 SER A O 1
ATOM 700 N N . TYR A 1 89 ? -1.509 -15.472 32.116 1.00 93.56 89 TYR A N 1
ATOM 701 C CA . TYR A 1 89 ? -1.430 -15.419 30.649 1.00 93.56 89 TYR A CA 1
ATOM 702 C C . TYR A 1 89 ? -2.672 -15.964 29.932 1.00 93.56 89 TYR A C 1
ATOM 704 O O . TYR A 1 89 ? -2.852 -15.706 28.750 1.00 93.56 89 TYR A O 1
ATOM 712 N N . ASN A 1 90 ? -3.525 -16.709 30.642 1.00 94.38 90 ASN A N 1
ATOM 713 C CA . ASN A 1 90 ? -4.810 -17.182 30.119 1.00 94.38 90 ASN A CA 1
ATOM 714 C C . ASN A 1 90 ? -5.922 -16.138 30.299 1.00 94.38 90 ASN A C 1
ATOM 716 O O . ASN A 1 90 ? -7.058 -16.358 29.883 1.00 94.38 90 ASN A O 1
ATOM 720 N N . SER A 1 91 ? -5.627 -15.035 30.991 1.00 96.31 91 SER A N 1
ATOM 721 C CA . SER A 1 91 ? -6.547 -13.914 31.131 1.00 96.31 91 SER A CA 1
ATOM 722 C C . SER A 1 91 ? -6.650 -13.142 29.814 1.00 96.31 91 SER A C 1
ATOM 724 O O . SER A 1 91 ? -5.827 -13.303 28.918 1.00 96.31 91 SER A O 1
ATOM 726 N N . ARG A 1 92 ? -7.671 -12.292 29.687 1.00 95.81 92 ARG A N 1
ATOM 727 C CA . ARG A 1 92 ? -7.924 -11.548 28.450 1.00 95.81 92 ARG A CA 1
ATOM 728 C C . ARG A 1 92 ? -6.751 -10.619 28.133 1.00 95.81 92 ARG A C 1
ATOM 730 O O . ARG A 1 92 ? -6.446 -9.733 28.929 1.00 95.81 92 ARG A O 1
ATOM 737 N N . LEU A 1 93 ? -6.133 -10.774 26.967 1.00 97.19 93 LEU A N 1
ATOM 738 C CA . LEU A 1 93 ? -5.104 -9.860 26.478 1.00 97.19 93 LEU A CA 1
ATOM 739 C C . LEU A 1 93 ? -5.775 -8.563 26.008 1.00 97.19 93 LEU A C 1
ATOM 741 O O . LEU A 1 93 ? -6.689 -8.598 25.182 1.00 97.19 93 LEU A O 1
ATOM 745 N N . ILE A 1 94 ? -5.347 -7.423 26.552 1.00 95.88 94 ILE A N 1
ATOM 746 C CA . ILE A 1 94 ? -5.960 -6.111 26.279 1.00 95.88 94 ILE A CA 1
ATOM 747 C C . ILE A 1 94 ? -5.022 -5.135 25.565 1.00 95.88 94 ILE A C 1
ATOM 749 O O . ILE A 1 94 ? -5.502 -4.188 24.942 1.00 95.88 94 ILE A O 1
ATOM 753 N N . ALA A 1 95 ? -3.705 -5.354 25.621 1.00 95.75 95 ALA A N 1
ATOM 754 C CA . ALA A 1 95 ? -2.732 -4.573 24.862 1.00 95.75 95 ALA A CA 1
ATOM 755 C C . ALA A 1 95 ? -1.430 -5.346 24.609 1.00 95.75 95 ALA A C 1
ATOM 757 O O . ALA A 1 95 ? -0.989 -6.144 25.437 1.00 95.75 95 ALA A O 1
ATOM 758 N N . THR A 1 96 ? -0.792 -5.033 23.486 1.00 94.88 96 THR A N 1
ATOM 759 C CA . THR A 1 96 ? 0.508 -5.548 23.047 1.00 94.88 96 THR A CA 1
ATOM 760 C C . THR A 1 96 ? 1.352 -4.386 22.536 1.00 94.88 96 THR A C 1
ATOM 762 O O . THR A 1 96 ? 1.262 -3.950 21.394 1.00 94.88 96 THR A O 1
ATOM 765 N N . LEU A 1 97 ? 2.138 -3.795 23.421 1.00 93.38 97 LEU A N 1
ATOM 766 C CA . LEU A 1 97 ? 2.778 -2.510 23.165 1.00 93.38 97 LEU A CA 1
ATOM 767 C C . LEU A 1 97 ? 4.213 -2.709 22.673 1.00 93.38 97 LEU A C 1
ATOM 769 O O . LEU A 1 97 ? 4.910 -3.586 23.174 1.00 93.38 97 LEU A O 1
ATOM 773 N N . SER A 1 98 ? 4.647 -1.888 21.715 1.00 91.19 98 SER A N 1
ATOM 774 C CA . SER A 1 98 ? 5.991 -1.925 21.122 1.00 91.19 98 SER A CA 1
ATOM 775 C C . SER A 1 98 ? 6.305 -0.581 20.439 1.00 91.19 98 SER A C 1
ATOM 777 O O . SER A 1 98 ? 5.369 0.148 20.086 1.00 91.19 98 SER A O 1
ATOM 779 N N . GLY A 1 99 ? 7.589 -0.267 20.245 1.00 89.31 99 GLY A N 1
ATOM 780 C CA . GLY A 1 99 ? 8.085 0.971 19.631 1.00 89.31 99 GLY A CA 1
ATOM 781 C C . GLY A 1 99 ? 8.363 2.106 20.622 1.00 89.31 99 GLY A C 1
ATOM 782 O O . GLY A 1 99 ? 8.548 1.879 21.822 1.00 89.31 99 GLY A O 1
ATOM 783 N N . ASP A 1 100 ? 8.407 3.336 20.102 1.00 86.50 100 ASP A N 1
ATOM 784 C CA . ASP A 1 100 ? 8.790 4.567 20.820 1.00 86.50 100 ASP A CA 1
ATOM 785 C C . ASP A 1 100 ? 7.631 5.537 21.119 1.00 86.50 100 ASP A C 1
ATOM 787 O O . ASP A 1 100 ? 7.830 6.638 21.636 1.00 86.50 100 ASP A O 1
ATOM 791 N N . SER A 1 101 ? 6.406 5.140 20.782 1.00 82.38 101 SER A N 1
ATOM 792 C CA . SER A 1 101 ? 5.219 5.985 20.892 1.00 82.38 101 SER A CA 1
ATOM 793 C C . SER A 1 101 ? 4.384 5.579 22.112 1.00 82.38 101 SER A C 1
ATOM 795 O O . SER A 1 101 ? 3.794 4.493 22.100 1.00 82.38 101 SER A O 1
ATOM 797 N N . PRO A 1 102 ? 4.276 6.424 23.160 1.00 86.00 102 PRO A N 1
ATOM 798 C CA . PRO A 1 102 ? 3.462 6.113 24.331 1.00 86.00 102 PRO A CA 1
ATOM 799 C C . PRO A 1 102 ? 1.994 5.836 23.950 1.00 86.00 102 PRO A C 1
ATOM 801 O O . PRO A 1 102 ? 1.371 6.640 23.244 1.00 86.00 102 PRO A O 1
ATOM 804 N N . PRO A 1 103 ? 1.401 4.715 24.397 1.00 88.38 103 PRO A N 1
ATOM 805 C CA . PRO A 1 103 ? 0.041 4.347 24.019 1.00 88.38 103 PRO A CA 1
ATOM 806 C C . PRO A 1 103 ? -1.017 5.167 24.770 1.00 88.38 103 PRO A C 1
ATOM 808 O O . PRO A 1 103 ? -0.729 5.947 25.678 1.00 88.38 103 PRO A O 1
ATOM 811 N N . LYS A 1 104 ? -2.299 4.960 24.420 1.00 85.81 104 LYS A N 1
ATOM 812 C CA . LYS A 1 104 ? -3.393 5.417 25.298 1.00 85.81 104 LYS A CA 1
ATOM 813 C C . LYS A 1 104 ? -3.298 4.696 26.641 1.00 85.81 104 LYS A C 1
ATOM 815 O O . LYS A 1 104 ? -2.835 3.560 26.687 1.00 85.81 104 LYS A O 1
ATOM 820 N N . GLU A 1 105 ? -3.871 5.319 27.666 1.00 90.25 105 GLU A N 1
ATOM 821 C CA . GLU A 1 105 ? -4.220 4.636 28.907 1.00 90.25 105 GLU A CA 1
ATOM 822 C C . GLU A 1 105 ? -4.878 3.273 28.630 1.00 90.25 105 GLU A C 1
ATOM 824 O O . GLU A 1 105 ? -5.758 3.153 27.766 1.00 90.25 105 GLU A O 1
ATOM 829 N N . VAL A 1 106 ? -4.405 2.262 29.356 1.00 93.56 106 VAL A N 1
ATOM 830 C CA . VAL A 1 106 ? -4.909 0.888 29.326 1.00 93.56 106 VAL A CA 1
ATOM 831 C C . VAL A 1 106 ? -5.665 0.642 30.626 1.00 93.56 106 VAL A C 1
ATOM 833 O O . VAL A 1 106 ? -5.158 0.945 31.707 1.00 93.56 106 VAL A O 1
ATOM 836 N N . THR A 1 107 ? -6.873 0.091 30.531 1.00 92.75 107 THR A N 1
ATOM 837 C CA . THR A 1 107 ? -7.738 -0.155 31.690 1.00 92.75 107 THR A CA 1
ATOM 838 C C . THR A 1 107 ? -8.038 -1.643 31.814 1.00 92.75 107 THR A C 1
ATOM 840 O O . THR A 1 107 ? -8.513 -2.250 30.857 1.00 92.75 107 THR A O 1
ATOM 843 N N . ALA A 1 108 ? -7.794 -2.208 32.996 1.00 94.88 108 ALA A N 1
ATOM 844 C CA . ALA A 1 108 ? -8.224 -3.550 33.382 1.00 94.88 108 ALA A CA 1
ATOM 845 C C . ALA A 1 108 ? -9.411 -3.463 34.350 1.00 94.88 108 ALA A C 1
ATOM 847 O O . ALA A 1 108 ? -9.475 -2.562 35.193 1.00 94.88 108 ALA A O 1
ATOM 848 N N . SER A 1 109 ? -10.350 -4.396 34.219 1.00 92.25 109 SER A N 1
ATOM 849 C CA . SER A 1 109 ? -11.643 -4.392 34.909 1.00 92.25 109 SER A CA 1
ATOM 850 C C . SER A 1 109 ? -11.881 -5.604 35.813 1.00 92.25 109 SER A C 1
ATOM 852 O O . SER A 1 109 ? -12.838 -5.606 36.577 1.00 92.25 109 SER A O 1
ATOM 854 N N . SER A 1 110 ? -10.998 -6.604 35.781 1.00 93.75 110 SER A N 1
ATOM 855 C CA . SER A 1 110 ? -11.070 -7.830 36.593 1.00 93.75 110 SER A CA 1
ATOM 856 C C . SER A 1 110 ? -10.557 -7.678 38.034 1.00 93.75 110 SER A C 1
ATOM 858 O O . SER A 1 110 ? -10.432 -8.668 38.763 1.00 93.75 110 SER A O 1
ATOM 860 N N . GLY A 1 111 ? -10.157 -6.468 38.435 1.00 93.56 111 GLY A N 1
ATOM 861 C CA . GLY A 1 111 ? -9.420 -6.220 39.676 1.00 93.56 111 GLY A CA 1
ATOM 862 C C . GLY A 1 111 ? -7.952 -6.657 39.653 1.00 93.56 111 GLY A C 1
ATOM 863 O O . GLY A 1 111 ? -7.254 -6.451 40.643 1.00 93.56 111 GLY A O 1
ATOM 864 N N . HIS A 1 112 ? -7.466 -7.226 38.546 1.00 96.94 112 HIS A N 1
ATOM 865 C CA . HIS A 1 112 ? -6.068 -7.617 38.373 1.00 96.94 112 HIS A CA 1
ATOM 866 C C . HIS A 1 112 ? -5.535 -7.128 37.025 1.00 96.94 112 HIS A C 1
ATOM 868 O O . HIS A 1 112 ? -6.267 -7.067 36.038 1.00 96.94 112 HIS A O 1
ATOM 874 N N . MET A 1 113 ? -4.249 -6.793 36.971 1.00 97.88 113 MET A N 1
ATOM 875 C CA . MET A 1 113 ? -3.572 -6.464 35.718 1.00 97.88 113 MET A CA 1
ATOM 876 C C . MET A 1 113 ? -2.181 -7.090 35.716 1.00 97.88 113 MET A C 1
ATOM 878 O O . MET A 1 113 ? -1.345 -6.746 36.555 1.00 97.88 113 MET A O 1
ATOM 882 N N . LEU A 1 114 ? -1.935 -8.004 34.778 1.00 97.50 114 LEU A N 1
ATOM 883 C CA . LEU A 1 114 ? -0.627 -8.621 34.573 1.00 97.50 114 LEU A CA 1
ATOM 884 C C . LEU A 1 114 ? 0.072 -7.942 33.397 1.00 97.50 114 LEU A C 1
ATOM 886 O O . LEU A 1 114 ? -0.444 -7.931 32.281 1.00 97.50 114 LEU A O 1
ATOM 890 N N . LEU A 1 115 ? 1.259 -7.406 33.652 1.00 96.88 115 LEU A N 1
ATOM 891 C CA . LEU A 1 115 ? 2.163 -6.871 32.647 1.00 96.88 115 LEU A CA 1
ATOM 892 C C . LEU A 1 115 ? 3.311 -7.856 32.460 1.00 96.88 115 LEU A C 1
ATOM 894 O O . LEU A 1 115 ? 3.885 -8.320 33.447 1.00 96.88 115 LEU A O 1
ATOM 898 N N . TYR A 1 116 ? 3.666 -8.134 31.212 1.00 95.00 116 TYR A N 1
ATOM 899 C CA . TYR A 1 116 ? 4.775 -9.008 30.858 1.00 95.00 116 TYR A CA 1
ATOM 900 C C . TYR A 1 116 ? 5.636 -8.360 29.776 1.00 95.00 116 TYR A C 1
ATOM 902 O O . TYR A 1 116 ? 5.179 -8.176 28.649 1.00 95.00 116 TYR A O 1
ATOM 910 N N . LEU A 1 117 ? 6.868 -8.000 30.134 1.00 93.00 117 LEU A N 1
ATOM 911 C CA . LEU A 1 117 ? 7.878 -7.532 29.190 1.00 93.00 117 LEU A CA 1
ATOM 912 C C . LEU A 1 117 ? 8.655 -8.734 28.655 1.00 93.00 117 LEU A C 1
ATOM 914 O O . LEU A 1 117 ? 9.237 -9.495 29.434 1.00 93.00 117 LEU A O 1
ATOM 918 N N . PHE A 1 118 ? 8.683 -8.847 27.334 1.00 92.31 118 PHE A N 1
ATOM 919 C CA . PHE A 1 118 ? 9.532 -9.754 26.580 1.00 92.31 118 PHE A CA 1
ATOM 920 C C . PHE A 1 118 ? 10.522 -8.929 25.758 1.00 92.31 118 PHE A C 1
ATOM 922 O O . PHE A 1 118 ? 10.090 -8.047 25.011 1.00 92.31 118 PHE A O 1
ATOM 929 N N . SER A 1 119 ? 11.815 -9.235 25.879 1.00 89.69 119 SER A N 1
ATOM 930 C CA . SER A 1 119 ? 12.837 -8.726 24.965 1.00 89.69 119 SER A CA 1
ATOM 931 C C . SER A 1 119 ? 13.631 -9.838 24.292 1.00 89.69 119 SER A C 1
ATOM 933 O O . SER A 1 119 ? 13.857 -10.900 24.879 1.00 89.69 119 SER A O 1
ATOM 935 N N . ASP A 1 120 ? 14.072 -9.587 23.065 1.00 84.62 120 ASP A N 1
ATOM 936 C CA . ASP A 1 120 ? 14.892 -10.500 22.281 1.00 84.62 120 ASP A CA 1
ATOM 937 C C . ASP A 1 120 ? 16.402 -10.366 22.615 1.00 84.62 120 ASP A C 1
ATOM 939 O O . ASP A 1 120 ? 16.796 -9.889 23.686 1.00 84.62 120 ASP A O 1
ATOM 943 N N . ARG A 1 121 ? 17.290 -10.881 21.751 1.00 83.25 121 ARG A N 1
ATOM 944 C CA . ARG A 1 121 ? 18.744 -10.877 21.986 1.00 83.25 121 ARG A CA 1
ATOM 945 C C . ARG A 1 121 ? 19.445 -9.547 21.682 1.00 83.25 121 ARG A C 1
ATOM 947 O O . ARG A 1 121 ? 20.597 -9.415 22.096 1.00 83.25 121 ARG A O 1
ATOM 954 N N . ASN A 1 122 ? 18.841 -8.622 20.939 1.00 77.31 122 ASN A N 1
ATOM 955 C CA . ASN A 1 122 ? 19.530 -7.490 20.315 1.00 77.31 122 ASN A CA 1
ATOM 956 C C . ASN A 1 122 ? 18.822 -6.139 20.576 1.00 77.31 122 ASN A C 1
ATOM 958 O O . ASN A 1 122 ? 17.890 -6.057 21.356 1.00 77.31 122 ASN A O 1
ATOM 962 N N . TYR A 1 123 ? 19.388 -5.058 20.016 1.00 76.62 123 TYR A N 1
ATOM 963 C CA . TYR A 1 123 ? 18.806 -3.703 19.914 1.00 76.62 123 TYR A CA 1
ATOM 964 C C . TYR A 1 123 ? 18.065 -3.146 21.144 1.00 76.62 123 TYR A C 1
ATOM 966 O O . TYR A 1 123 ? 16.974 -2.594 21.050 1.00 76.62 123 TYR A O 1
ATOM 974 N N . LEU A 1 124 ? 18.739 -3.166 22.291 1.00 82.31 124 LEU A N 1
ATOM 975 C CA . LEU A 1 124 ? 18.222 -2.617 23.545 1.00 82.31 124 LEU A CA 1
ATOM 976 C C . LEU A 1 124 ? 17.944 -1.107 23.446 1.00 82.31 124 LEU A C 1
ATOM 978 O O . LEU A 1 124 ? 18.756 -0.339 22.921 1.00 82.31 124 LEU A O 1
ATOM 982 N N . LYS A 1 125 ? 16.805 -0.684 23.995 1.00 86.38 125 LYS A N 1
ATOM 983 C CA . LYS A 1 125 ? 16.359 0.716 24.074 1.00 86.38 125 LYS A CA 1
ATOM 984 C C . LYS A 1 125 ? 16.115 1.121 25.533 1.00 86.38 125 LYS A C 1
ATOM 986 O O . LYS A 1 125 ? 16.424 0.373 26.455 1.00 86.38 125 LYS A O 1
ATOM 991 N N . MET A 1 126 ? 15.578 2.323 25.751 1.00 88.62 126 MET A N 1
ATOM 992 C CA . MET A 1 126 ? 15.398 2.910 27.090 1.00 88.62 126 MET A CA 1
ATOM 993 C C . MET A 1 126 ? 14.268 2.283 27.924 1.00 88.62 126 MET A C 1
ATOM 995 O O . MET A 1 126 ? 14.103 2.676 29.072 1.00 88.62 126 MET A O 1
ATOM 999 N N . GLY A 1 127 ? 13.492 1.347 27.372 1.00 89.88 127 GLY A N 1
ATOM 1000 C CA . GLY A 1 127 ? 12.440 0.647 28.106 1.00 89.88 127 GLY A CA 1
ATOM 1001 C C . GLY A 1 127 ? 11.166 1.470 28.245 1.00 89.88 127 GLY A C 1
ATOM 1002 O O . GLY A 1 127 ? 10.760 2.171 27.318 1.00 89.88 127 GLY A O 1
ATOM 1003 N N . PHE A 1 128 ? 10.489 1.363 29.381 1.00 92.50 128 PHE A N 1
ATOM 1004 C CA . PHE A 1 128 ? 9.267 2.107 29.652 1.00 92.50 128 PHE A CA 1
ATOM 1005 C C . PHE A 1 128 ? 9.176 2.574 31.106 1.00 92.50 128 PHE A C 1
ATOM 1007 O O . PHE A 1 128 ? 9.674 1.954 32.048 1.00 92.50 128 PHE A O 1
ATOM 1014 N N . GLU A 1 129 ? 8.445 3.669 31.295 1.00 94.00 129 GLU A N 1
ATOM 1015 C CA . GLU A 1 129 ? 8.000 4.116 32.609 1.00 94.00 129 GLU A CA 1
ATOM 1016 C C . GLU A 1 129 ? 6.487 4.301 32.566 1.00 94.00 129 GLU A C 1
ATOM 1018 O O . GLU A 1 129 ? 5.948 5.060 31.756 1.00 94.00 129 GLU A O 1
ATOM 1023 N N . ALA A 1 130 ? 5.791 3.574 33.435 1.00 95.31 130 ALA A N 1
ATOM 1024 C CA . ALA A 1 130 ? 4.347 3.609 33.546 1.00 95.31 130 ALA A CA 1
ATOM 1025 C C . ALA A 1 130 ? 3.914 3.838 34.993 1.00 95.31 130 ALA A C 1
ATOM 1027 O O . ALA A 1 130 ? 4.563 3.422 35.954 1.00 95.31 130 ALA A O 1
ATOM 1028 N N . ARG A 1 131 ? 2.760 4.475 35.146 1.00 96.50 131 ARG A N 1
ATOM 1029 C CA . ARG A 1 131 ? 2.092 4.695 36.422 1.00 96.50 131 ARG A CA 1
ATOM 1030 C C . ARG A 1 131 ? 0.768 3.957 36.419 1.00 96.50 131 ARG A C 1
ATOM 1032 O O . ARG A 1 131 ? 0.011 4.073 35.456 1.00 96.50 131 ARG A O 1
ATOM 1039 N N . TYR A 1 132 ? 0.483 3.245 37.503 1.00 96.56 132 TYR A N 1
ATOM 1040 C CA . TYR A 1 132 ? -0.822 2.640 37.717 1.00 96.56 132 TYR A CA 1
ATOM 1041 C C . TYR A 1 132 ? -1.594 3.347 38.829 1.00 96.56 132 TYR A C 1
ATOM 1043 O O . TYR A 1 132 ? -1.008 3.842 39.797 1.00 96.56 132 TYR A O 1
ATOM 1051 N N . LYS A 1 133 ? -2.918 3.369 38.688 1.00 95.50 133 LYS A N 1
ATOM 1052 C CA . LYS A 1 133 ? -3.870 3.807 39.711 1.00 95.50 133 LYS A CA 1
ATOM 1053 C C . LYS A 1 133 ? -5.039 2.841 39.786 1.00 95.50 133 LYS A C 1
ATOM 1055 O O . LYS A 1 133 ? -5.524 2.362 38.762 1.00 95.50 133 LYS A O 1
ATOM 1060 N N . ILE A 1 134 ? -5.492 2.581 41.001 1.00 95.00 134 ILE A N 1
ATOM 1061 C CA . ILE A 1 134 ? -6.631 1.719 41.294 1.00 95.00 134 ILE A CA 1
ATOM 1062 C C . ILE A 1 134 ? -7.822 2.606 41.642 1.00 95.00 134 ILE A C 1
ATOM 1064 O O . ILE A 1 134 ? -7.690 3.567 42.402 1.00 95.00 134 ILE A O 1
ATOM 1068 N N . PHE A 1 135 ? -8.990 2.279 41.101 1.00 92.25 135 PHE A N 1
ATOM 1069 C CA . PHE A 1 135 ? -10.235 2.987 41.377 1.00 92.25 135 PHE A CA 1
ATOM 1070 C C . PHE A 1 135 ? -11.342 2.014 41.763 1.00 92.25 135 PHE A C 1
ATOM 1072 O O . PHE A 1 135 ? -11.400 0.887 41.272 1.00 92.25 135 PHE A O 1
ATOM 1079 N N . ASP A 1 136 ? -12.243 2.473 42.630 1.00 91.06 136 ASP A N 1
ATOM 1080 C CA . ASP A 1 136 ? -13.399 1.683 43.057 1.00 91.06 136 ASP A CA 1
ATOM 1081 C C . ASP A 1 136 ? -14.492 1.599 41.984 1.00 91.06 136 ASP A C 1
ATOM 1083 O O . ASP A 1 136 ? -15.328 0.705 42.048 1.00 91.06 136 ASP A O 1
ATOM 1087 N N . CYS A 1 137 ? -14.485 2.497 40.997 1.00 89.88 137 CYS A N 1
ATOM 1088 C CA . CYS A 1 137 ? -15.380 2.472 39.844 1.00 89.88 137 CYS A CA 1
ATOM 1089 C C . CYS A 1 137 ? -14.596 2.659 38.537 1.00 89.88 137 CYS A C 1
ATOM 1091 O O . CYS A 1 137 ? -13.551 3.321 38.561 1.00 89.88 137 CYS A O 1
ATOM 1093 N N . PRO A 1 138 ? -15.139 2.192 37.393 1.00 87.00 138 PRO A N 1
ATOM 1094 C CA . PRO A 1 138 ? -14.535 2.387 36.078 1.00 87.00 138 PRO A CA 1
ATOM 1095 C C . PRO A 1 138 ? -14.159 3.847 35.819 1.00 87.00 138 PRO A C 1
ATOM 1097 O O . PRO A 1 138 ? -14.998 4.742 35.938 1.00 87.00 138 PRO A O 1
ATOM 1100 N N . GLY A 1 139 ? -12.888 4.113 35.500 1.00 83.69 139 GLY A N 1
ATOM 1101 C CA . GLY A 1 139 ? -12.400 5.463 35.194 1.00 83.69 139 GLY A CA 1
ATOM 1102 C C . GLY A 1 139 ? -12.575 6.493 36.297 1.00 83.69 139 GLY A C 1
ATOM 1103 O O . GLY A 1 139 ? -12.539 7.682 35.995 1.00 83.69 139 GLY A O 1
ATOM 1104 N N . ASN A 1 140 ? -12.841 6.074 37.540 1.00 89.44 140 ASN A N 1
ATOM 1105 C CA . ASN A 1 140 ? -13.312 6.970 38.598 1.00 89.44 140 ASN A CA 1
ATOM 1106 C C . ASN A 1 140 ? -14.471 7.875 38.130 1.00 89.44 140 ASN A C 1
ATOM 1108 O O . ASN A 1 140 ? -14.544 9.063 38.454 1.00 89.44 140 ASN A O 1
ATOM 1112 N N . CYS A 1 141 ? -15.328 7.331 37.262 1.00 90.19 141 CYS A N 1
ATOM 1113 C CA . CYS A 1 141 ? -16.415 8.037 36.596 1.00 90.19 141 CYS A CA 1
ATOM 1114 C C . CYS A 1 141 ? -15.984 9.285 35.797 1.00 90.19 141 CYS A C 1
ATOM 1116 O O . CYS A 1 141 ? -16.789 10.201 35.623 1.00 90.19 141 CYS A O 1
ATOM 1118 N N . ASN A 1 142 ? -14.722 9.346 35.344 1.00 88.69 142 ASN A N 1
ATOM 1119 C CA . ASN A 1 142 ? -14.100 10.449 34.597 1.00 88.69 142 ASN A CA 1
ATOM 1120 C C . ASN A 1 142 ? -14.350 11.839 35.218 1.00 88.69 142 ASN A C 1
ATOM 1122 O O . ASN A 1 142 ? -14.458 12.827 34.492 1.00 88.69 142 ASN A O 1
ATOM 1126 N N . GLU A 1 143 ? -14.530 11.911 36.546 1.00 90.62 143 GLU A N 1
ATOM 1127 C CA . GLU A 1 143 ? -14.946 13.119 37.295 1.00 90.62 143 GLU A CA 1
ATOM 1128 C C . GLU A 1 143 ? -16.320 13.702 36.861 1.00 90.62 143 GLU A C 1
ATOM 1130 O O . GLU A 1 143 ? -16.771 14.779 37.281 1.00 90.62 143 GLU A O 1
ATOM 1135 N N . ARG A 1 144 ? -17.043 12.945 36.034 1.00 93.00 144 ARG A N 1
ATOM 1136 C CA . ARG A 1 144 ? -18.319 13.270 35.387 1.00 93.00 144 ARG A CA 1
ATOM 1137 C C . ARG A 1 144 ? -19.474 12.436 35.937 1.00 93.00 144 ARG A C 1
ATOM 1139 O O . ARG A 1 144 ? -20.550 12.420 35.350 1.00 93.00 144 ARG A O 1
ATOM 1146 N N . GLY A 1 145 ? -19.288 11.786 37.078 1.00 92.44 145 GLY A N 1
ATOM 1147 C CA . GLY A 1 145 ? -20.310 11.002 37.759 1.00 92.44 145 GLY A CA 1
ATOM 1148 C C . GLY A 1 145 ? -19.923 10.697 39.197 1.00 92.44 145 GLY A C 1
ATOM 1149 O O . GLY A 1 145 ? -18.814 11.014 39.622 1.00 92.44 145 GLY A O 1
ATOM 1150 N N . ASP A 1 146 ? -20.845 10.066 39.918 1.00 93.50 146 ASP A N 1
ATOM 1151 C CA . ASP A 1 146 ? -20.628 9.602 41.285 1.00 93.50 146 ASP A CA 1
ATOM 1152 C C . ASP A 1 146 ? -20.468 8.079 41.303 1.00 93.50 146 ASP A C 1
ATOM 1154 O O . ASP A 1 146 ? -21.303 7.350 40.760 1.00 93.50 146 ASP A O 1
ATOM 1158 N N . CYS A 1 147 ? -19.418 7.594 41.964 1.00 92.38 147 CYS A N 1
ATOM 1159 C CA . CYS A 1 147 ? -19.195 6.168 42.176 1.00 92.38 147 CYS A CA 1
ATOM 1160 C C . CYS A 1 147 ? -20.069 5.662 43.332 1.00 92.38 147 CYS A C 1
ATOM 1162 O O . CYS A 1 147 ? -19.913 6.108 44.470 1.00 92.38 147 CYS A O 1
ATOM 1164 N N . LYS A 1 148 ? -20.991 4.731 43.062 1.00 92.31 148 LYS A N 1
ATOM 1165 C CA . LYS A 1 148 ? -21.793 4.058 44.099 1.00 92.31 148 LYS A CA 1
ATOM 1166 C C . LYS A 1 148 ? -21.839 2.566 43.814 1.00 92.31 148 LYS A C 1
ATOM 1168 O O . LYS A 1 148 ? -22.223 2.162 42.723 1.00 92.31 148 LYS A O 1
ATOM 1173 N N . ASN A 1 149 ? -21.466 1.748 44.800 1.00 88.44 149 ASN A N 1
ATOM 1174 C CA . ASN A 1 149 ? -21.441 0.285 44.681 1.00 88.44 149 ASN A CA 1
ATOM 1175 C C . ASN A 1 149 ? -20.716 -0.203 43.409 1.00 88.44 149 ASN A C 1
ATOM 1177 O O . ASN A 1 149 ? -21.233 -1.065 42.705 1.00 88.44 149 ASN A O 1
ATOM 1181 N N . HIS A 1 150 ? -19.548 0.373 43.101 1.00 88.12 150 HIS A N 1
ATOM 1182 C CA . HIS A 1 150 ? -18.736 0.052 41.914 1.00 88.12 150 HIS A CA 1
ATOM 1183 C C . HIS A 1 150 ? -19.364 0.411 40.552 1.00 88.12 150 HIS A C 1
ATOM 1185 O O . HIS A 1 150 ? -18.832 0.044 39.507 1.00 88.12 150 HIS A O 1
ATOM 1191 N N . ILE A 1 151 ? -20.467 1.168 40.540 1.00 89.12 151 ILE A N 1
ATOM 1192 C CA . ILE A 1 151 ? -21.148 1.633 39.328 1.00 89.12 151 ILE A CA 1
ATOM 1193 C C . ILE A 1 151 ? -21.065 3.158 39.250 1.00 89.12 151 ILE A C 1
ATOM 1195 O O . ILE A 1 151 ? -21.315 3.866 40.231 1.00 89.12 151 ILE A O 1
ATOM 1199 N N . CYS A 1 152 ? -20.751 3.676 38.062 1.00 90.69 152 CYS A N 1
ATOM 1200 C CA . CYS A 1 152 ? -20.766 5.108 37.809 1.00 90.69 152 CYS A CA 1
ATOM 1201 C C . CYS A 1 152 ? -22.172 5.622 37.508 1.00 90.69 152 CYS A C 1
ATOM 1203 O O . CYS A 1 152 ? -22.825 5.230 36.541 1.00 90.69 152 CYS A O 1
ATOM 1205 N N . HIS A 1 153 ? -22.623 6.565 38.329 1.00 92.00 153 HIS A N 1
ATOM 1206 C CA . HIS A 1 153 ? -23.837 7.330 38.093 1.00 92.00 153 HIS A CA 1
ATOM 1207 C C . HIS A 1 153 ? -23.469 8.647 37.415 1.00 92.00 153 HIS A C 1
ATOM 1209 O O . HIS A 1 153 ? -23.052 9.599 38.073 1.00 92.00 153 HIS A O 1
ATOM 1215 N N . CYS A 1 154 ? -23.592 8.689 36.091 1.00 90.44 154 CYS A N 1
ATOM 1216 C CA . CYS A 1 154 ? -23.168 9.841 35.304 1.00 90.44 154 CYS A CA 1
ATOM 1217 C C . CYS A 1 154 ? -24.015 11.085 35.562 1.00 90.44 154 CYS A C 1
ATOM 1219 O O . CYS A 1 154 ? -25.238 11.016 35.694 1.00 90.44 154 CYS A O 1
ATOM 1221 N N . LYS A 1 155 ? -23.341 12.238 35.596 1.00 91.69 155 LYS A N 1
ATOM 1222 C CA . LYS A 1 155 ? -23.973 13.557 35.564 1.00 91.69 155 LYS A CA 1
ATOM 1223 C C . LYS A 1 155 ? -24.712 13.730 34.234 1.00 91.69 155 LYS A C 1
ATOM 1225 O O . LYS A 1 155 ? -24.353 13.124 33.223 1.00 91.69 155 LYS A O 1
ATOM 1230 N N . ASN A 1 156 ? -25.721 14.600 34.228 1.00 87.31 156 ASN A N 1
ATOM 1231 C CA . ASN A 1 156 ? -26.479 14.922 33.019 1.00 87.31 156 ASN A CA 1
ATOM 1232 C C . ASN A 1 156 ? -25.545 15.332 31.868 1.00 87.31 156 ASN A C 1
ATOM 1234 O O . ASN A 1 156 ? -24.606 16.104 32.066 1.00 87.31 156 ASN A O 1
ATOM 1238 N N . GLY A 1 157 ? -25.819 14.812 30.670 1.00 85.88 157 GLY A N 1
ATOM 1239 C CA . GLY A 1 157 ? -24.992 15.038 29.482 1.00 85.88 157 GLY A CA 1
ATOM 1240 C C . GLY A 1 157 ? -23.811 14.073 29.328 1.00 85.88 157 GLY A C 1
ATOM 1241 O O . GLY A 1 157 ? -23.073 14.197 28.353 1.00 85.88 157 GLY A O 1
ATOM 1242 N N . PHE A 1 158 ? -23.637 13.105 30.232 1.00 87.62 158 PHE A N 1
ATOM 1243 C CA . PHE A 1 158 ? -22.621 12.058 30.115 1.00 87.62 158 PHE A CA 1
ATOM 1244 C C . PHE A 1 158 ? -23.221 10.660 30.237 1.00 87.62 158 PHE A C 1
ATOM 1246 O O . PHE A 1 158 ? -24.251 10.454 30.880 1.00 87.62 158 PHE A O 1
ATOM 1253 N N . SER A 1 159 ? -22.566 9.697 29.604 1.00 85.38 159 SER A N 1
ATOM 1254 C CA . SER A 1 159 ? -22.930 8.283 29.614 1.00 85.38 159 SER A CA 1
ATOM 1255 C C . SER A 1 159 ? -21.689 7.399 29.423 1.00 85.38 159 SER A C 1
ATOM 1257 O O . SER A 1 159 ? -20.565 7.901 29.367 1.00 85.38 159 SER A O 1
ATOM 1259 N N . GLY A 1 160 ? -21.883 6.081 29.352 1.00 82.12 160 GLY A N 1
ATOM 1260 C CA . GLY A 1 160 ? -20.803 5.090 29.391 1.00 82.12 160 GLY A CA 1
ATOM 1261 C C . GLY A 1 160 ? -20.619 4.502 30.790 1.00 82.12 160 GLY A C 1
ATOM 1262 O O . GLY A 1 160 ? -21.156 5.029 31.766 1.00 82.12 160 GLY A O 1
ATOM 1263 N N . ASP A 1 161 ? -19.883 3.396 30.887 1.00 85.56 161 ASP A N 1
ATOM 1264 C CA . ASP A 1 161 ? -19.689 2.689 32.164 1.00 85.56 161 ASP A CA 1
ATOM 1265 C C . ASP A 1 161 ? -18.789 3.479 33.124 1.00 85.56 161 ASP A C 1
ATOM 1267 O O . ASP A 1 161 ? -18.874 3.301 34.337 1.00 85.56 161 ASP A O 1
ATOM 1271 N N . ALA A 1 162 ? -17.971 4.385 32.579 1.00 87.88 162 ALA A N 1
ATOM 1272 C CA . ALA A 1 162 ? -17.105 5.302 33.302 1.00 87.88 162 ALA A CA 1
ATOM 1273 C C . ALA A 1 162 ? -17.506 6.777 33.097 1.00 87.88 162 ALA A C 1
ATOM 1275 O O . ALA A 1 162 ? -16.740 7.668 33.458 1.00 87.88 162 ALA A O 1
ATOM 1276 N N . CYS A 1 163 ? -18.672 7.081 32.514 1.00 88.50 163 CYS A N 1
ATOM 1277 C CA . CYS A 1 163 ? -19.085 8.450 32.158 1.00 88.50 163 CYS A CA 1
ATOM 1278 C C . CYS A 1 163 ? -18.141 9.172 31.173 1.00 88.50 163 CYS A C 1
ATOM 1280 O O . CYS A 1 163 ? -18.004 10.398 31.191 1.00 88.50 163 CYS A O 1
ATOM 1282 N N . GLU A 1 164 ? -17.471 8.402 30.319 1.00 85.88 164 GLU A N 1
ATOM 1283 C CA . GLU A 1 164 ? -16.498 8.846 29.323 1.00 85.88 164 GLU A CA 1
ATOM 1284 C C . GLU A 1 164 ? -17.141 9.420 28.051 1.00 85.88 164 GLU A C 1
ATOM 1286 O O . GLU A 1 164 ? -16.497 10.149 27.292 1.00 85.88 164 GLU A O 1
ATOM 1291 N N . VAL A 1 165 ? -18.413 9.104 27.798 1.00 84.50 165 VAL A N 1
ATOM 1292 C CA . VAL A 1 165 ? -19.140 9.542 26.606 1.00 84.50 165 VAL A CA 1
ATOM 1293 C C . VAL A 1 165 ? -19.851 10.855 26.899 1.00 84.50 165 VAL A C 1
ATOM 1295 O O . VAL A 1 165 ? -20.789 10.899 27.689 1.00 84.50 165 VAL A O 1
ATOM 1298 N N . LYS A 1 166 ? -19.440 11.933 26.223 1.00 87.19 166 LYS A N 1
ATOM 1299 C CA . LYS A 1 166 ? -20.233 13.166 26.158 1.00 87.19 166 LYS A CA 1
ATOM 1300 C C . LYS A 1 166 ? -21.447 12.925 25.260 1.00 87.19 166 LYS A C 1
ATOM 1302 O O . LYS A 1 166 ? -21.287 12.617 24.077 1.00 87.19 166 LYS A O 1
ATOM 1307 N N . ASN A 1 167 ? -22.639 13.085 25.818 1.00 87.12 167 ASN A N 1
ATOM 1308 C CA . ASN A 1 167 ? -23.885 13.043 25.065 1.00 87.12 167 ASN A CA 1
ATOM 1309 C C . ASN A 1 167 ? -23.958 14.283 24.168 1.00 87.12 167 ASN A C 1
ATOM 1311 O O . ASN A 1 167 ? -23.613 15.380 24.605 1.00 87.12 167 ASN A O 1
ATOM 1315 N N . CYS A 1 168 ? -24.400 14.091 22.926 1.00 87.88 168 CYS A N 1
ATOM 1316 C CA . CYS A 1 168 ? -24.634 15.148 21.937 1.00 87.88 168 CYS A CA 1
ATOM 1317 C C . CYS A 1 168 ? -23.540 16.241 21.892 1.00 87.88 168 CYS A C 1
ATOM 1319 O O . CYS A 1 168 ? -23.784 17.392 22.273 1.00 87.88 168 CYS A O 1
ATOM 1321 N N . PRO A 1 169 ? -22.303 15.897 21.479 1.00 89.75 169 PRO A N 1
ATOM 1322 C CA . PRO A 1 169 ? -21.210 16.860 21.383 1.00 89.75 169 PRO A CA 1
ATOM 1323 C C . PRO A 1 169 ? -21.589 18.062 20.512 1.00 89.75 169 PRO A C 1
ATOM 1325 O O . PRO A 1 169 ? -22.261 17.907 19.495 1.00 89.75 169 PRO A O 1
ATOM 1328 N N . SER A 1 170 ? -21.155 19.253 20.935 1.00 90.31 170 SER A N 1
ATOM 1329 C CA . SER A 1 170 ? -21.409 20.531 20.250 1.00 90.31 170 SER A CA 1
ATOM 1330 C C . SER A 1 170 ? -22.880 20.786 19.901 1.00 90.31 170 SER A C 1
ATOM 1332 O O . SER A 1 170 ? -23.156 21.425 18.894 1.00 90.31 170 SER A O 1
ATOM 1334 N N . GLU A 1 171 ? -23.819 20.257 20.696 1.00 90.31 171 GLU A N 1
ATOM 1335 C CA . GLU A 1 171 ? -25.262 20.387 20.432 1.00 90.31 171 GLU A CA 1
ATOM 1336 C C . GLU A 1 171 ? -25.632 19.923 19.010 1.00 90.31 171 GLU A C 1
ATOM 1338 O O . GLU A 1 171 ? -26.440 20.535 18.317 1.00 90.31 171 GLU A O 1
ATOM 1343 N N . CYS A 1 172 ? -24.987 18.839 18.560 1.00 91.44 172 CYS A N 1
ATOM 1344 C CA . CYS A 1 172 ? -25.151 18.273 17.220 1.00 91.44 172 CYS A CA 1
ATOM 1345 C C . CYS A 1 172 ? -24.843 19.271 16.088 1.00 91.44 172 CYS A C 1
ATOM 1347 O O . CYS A 1 172 ? -25.420 19.168 15.008 1.00 91.44 172 CYS A O 1
ATOM 1349 N N . ASN A 1 173 ? -23.983 20.265 16.359 1.00 91.38 173 ASN A N 1
ATOM 1350 C CA . ASN A 1 173 ? -23.595 21.355 15.458 1.00 91.38 173 ASN A CA 1
ATOM 1351 C C . ASN A 1 173 ? -24.784 22.050 14.777 1.00 91.38 173 ASN A C 1
ATOM 1353 O O . ASN A 1 173 ? -24.644 22.556 13.672 1.00 91.38 173 ASN A O 1
ATOM 1357 N N . THR A 1 174 ? -25.968 22.068 15.403 1.00 91.75 174 THR A N 1
ATOM 1358 C CA . THR A 1 174 ? -27.236 22.541 14.800 1.00 91.75 174 THR A CA 1
ATOM 1359 C C . THR A 1 174 ? -27.707 21.764 13.558 1.00 91.75 174 THR A C 1
ATOM 1361 O O . THR A 1 174 ? -28.745 22.078 12.980 1.00 91.75 174 THR A O 1
ATOM 1364 N N . HIS A 1 175 ? -27.000 20.695 13.189 1.00 93.12 175 HIS A N 1
ATOM 1365 C CA . HIS A 1 175 ? -27.301 19.800 12.072 1.00 93.12 175 HIS A CA 1
ATOM 1366 C C . HIS A 1 175 ? -27.993 18.511 12.533 1.00 93.12 175 HIS A C 1
ATOM 1368 O O . HIS A 1 175 ? -27.972 17.497 11.836 1.00 93.12 175 HIS A O 1
ATOM 1374 N N . GLY A 1 176 ? -28.608 18.524 13.713 1.00 92.75 176 GLY A N 1
ATOM 1375 C CA . GLY A 1 176 ? -29.348 17.391 14.243 1.00 92.75 176 GLY A CA 1
ATOM 1376 C C . GLY A 1 176 ? -30.028 17.702 15.567 1.00 92.75 176 GLY A C 1
ATOM 1377 O O . GLY A 1 176 ? -29.884 18.785 16.134 1.00 92.75 176 GLY A O 1
ATOM 1378 N N . GLU A 1 177 ? -30.752 16.714 16.077 1.00 92.12 177 GLU A N 1
ATOM 1379 C CA . GLU A 1 177 ? -31.483 16.793 17.338 1.00 92.12 177 GLU A CA 1
ATOM 1380 C C . GLU A 1 177 ? -30.919 15.790 18.348 1.00 92.12 177 GLU A C 1
ATOM 1382 O O . GLU A 1 177 ? -30.677 14.622 18.037 1.00 92.12 177 GLU A O 1
ATOM 1387 N N . CYS A 1 178 ? -30.744 16.222 19.596 1.00 89.44 178 CYS A N 1
ATOM 1388 C CA . CYS A 1 178 ? -30.305 15.342 20.673 1.00 89.44 178 CYS A CA 1
ATOM 1389 C C . CYS A 1 178 ? -31.479 14.480 21.172 1.00 89.44 178 CYS A C 1
ATOM 1391 O O . CYS A 1 178 ? -32.362 14.976 21.874 1.00 89.44 178 CYS A O 1
ATOM 1393 N N . LYS A 1 179 ? -31.501 13.189 20.814 1.00 86.62 179 LYS A N 1
ATOM 1394 C CA . LYS A 1 179 ? -32.603 12.256 21.125 1.00 86.62 179 LYS A CA 1
ATOM 1395 C C . LYS A 1 179 ? -32.160 11.130 22.054 1.00 86.62 179 LYS A C 1
ATOM 1397 O O . LYS A 1 179 ? -30.995 10.740 22.076 1.00 86.62 179 LYS A O 1
ATOM 1402 N N . PHE A 1 180 ? -33.109 10.584 22.816 1.00 80.12 180 PHE A N 1
ATOM 1403 C CA . PHE A 1 180 ? -32.900 9.380 23.622 1.00 80.12 180 PHE A CA 1
ATOM 1404 C C . PHE A 1 180 ? -33.091 8.122 22.768 1.00 80.12 180 PHE A C 1
ATOM 1406 O O . PHE A 1 180 ? -34.143 7.954 22.160 1.00 80.12 180 PHE A O 1
ATOM 1413 N N . HIS A 1 181 ? -32.100 7.227 22.763 1.00 66.00 181 HIS A N 1
ATOM 1414 C CA . HIS A 1 181 ? -32.167 5.940 22.047 1.00 66.00 181 HIS A CA 1
ATOM 1415 C C . HIS A 1 181 ? -32.570 4.766 22.958 1.00 66.00 181 HIS A C 1
ATOM 1417 O O . HIS A 1 181 ? -33.128 3.773 22.504 1.00 66.00 181 HIS A O 1
ATOM 1423 N N . SER A 1 182 ? -32.266 4.862 24.253 1.00 59.12 182 SER A N 1
ATOM 1424 C CA . SER A 1 182 ? -32.580 3.875 25.294 1.00 59.12 182 SER A CA 1
ATOM 1425 C C . SER A 1 182 ? -32.661 4.582 26.653 1.00 59.12 182 SER A C 1
ATOM 1427 O O . SER A 1 182 ? -32.381 5.779 26.740 1.00 59.12 182 SER A O 1
ATOM 1429 N N . TYR A 1 183 ? -33.027 3.872 27.727 1.00 50.22 183 TYR A N 1
ATOM 1430 C CA . TYR A 1 183 ? -33.423 4.453 29.027 1.00 50.22 183 TYR A CA 1
ATOM 1431 C C . TYR A 1 183 ? -32.384 5.375 29.714 1.00 50.22 183 TYR A C 1
ATOM 1433 O O . TYR A 1 183 ? -32.704 5.945 30.755 1.00 50.22 183 TYR A O 1
ATOM 1441 N N . LYS A 1 184 ? -31.156 5.531 29.181 1.00 55.81 184 LYS A N 1
ATOM 1442 C CA . LYS A 1 184 ? -30.093 6.409 29.724 1.00 55.81 184 LYS A CA 1
ATOM 1443 C C . LYS A 1 184 ? -29.122 7.030 28.695 1.00 55.81 184 LYS A C 1
ATOM 1445 O O . LYS A 1 184 ? -28.175 7.690 29.117 1.00 55.81 184 LYS A O 1
ATOM 1450 N N . LEU A 1 185 ? -29.306 6.843 27.381 1.00 69.06 185 LEU A N 1
ATOM 1451 C CA . LEU A 1 185 ? -28.348 7.326 26.367 1.00 69.06 185 LEU A CA 1
ATOM 1452 C C . LEU A 1 185 ? -28.984 8.371 25.439 1.00 69.06 185 LEU A C 1
ATOM 1454 O O . LEU A 1 185 ? -29.926 8.054 24.710 1.00 69.06 185 LEU A O 1
ATOM 1458 N N . GLN A 1 186 ? -28.439 9.591 25.451 1.00 81.38 186 GLN A N 1
ATOM 1459 C CA . GLN A 1 186 ? -28.740 10.635 24.469 1.00 81.38 186 GLN A CA 1
ATOM 1460 C C . GLN A 1 186 ? -27.651 10.682 23.392 1.00 81.38 186 GLN A C 1
ATOM 1462 O O . GLN A 1 186 ? -26.463 10.767 23.713 1.00 81.38 186 GLN A O 1
ATOM 1467 N N . SER A 1 187 ? -28.050 10.671 22.125 1.00 86.00 187 SER A N 1
ATOM 1468 C CA . SER A 1 187 ? -27.150 10.792 20.976 1.00 86.00 187 SER A CA 1
ATOM 1469 C C . SER A 1 187 ? -27.727 11.736 19.927 1.00 86.00 187 SER A C 1
ATOM 1471 O O . SER A 1 187 ? -28.939 11.947 19.871 1.00 86.00 187 SER A O 1
ATOM 1473 N N . CYS A 1 188 ? -26.853 12.304 19.098 1.00 89.12 188 CYS A N 1
ATOM 1474 C CA . CYS A 1 188 ? -27.282 13.135 17.985 1.00 89.12 188 CYS A CA 1
ATOM 1475 C C . CYS A 1 188 ? -27.971 12.288 16.917 1.00 89.12 188 CYS A C 1
ATOM 1477 O O . CYS A 1 188 ? -27.393 11.330 16.408 1.00 89.12 188 CYS A O 1
ATOM 1479 N N . HIS A 1 189 ? -29.203 12.660 16.595 1.00 91.06 189 HIS A N 1
ATOM 1480 C CA . HIS A 1 189 ? -29.915 12.204 15.415 1.00 91.06 189 HIS A CA 1
ATOM 1481 C C . HIS A 1 189 ? -29.744 13.275 14.341 1.00 91.06 189 HIS A C 1
ATOM 1483 O O . HIS A 1 189 ? -30.273 14.379 14.484 1.00 91.06 189 HIS A O 1
ATOM 1489 N N . CYS A 1 190 ? -28.935 12.980 13.330 1.00 93.00 190 CYS A N 1
ATOM 1490 C CA . CYS A 1 190 ? -28.528 13.971 12.345 1.00 93.00 190 CYS A CA 1
ATOM 1491 C C . CYS A 1 190 ? -29.622 14.241 11.317 1.00 93.00 190 CYS A C 1
ATOM 1493 O O . CYS A 1 190 ? -30.425 13.369 10.987 1.00 93.00 190 CYS A O 1
ATOM 1495 N N . ASN A 1 191 ? -29.636 15.468 10.810 1.00 93.56 191 ASN A N 1
ATOM 1496 C CA . ASN A 1 191 ? -30.439 15.832 9.656 1.00 93.56 191 ASN A CA 1
ATOM 1497 C C . ASN A 1 191 ? -29.918 15.087 8.412 1.00 93.56 191 ASN A C 1
ATOM 1499 O O . ASN A 1 191 ? -28.722 14.784 8.344 1.00 93.56 191 ASN A O 1
ATOM 1503 N N . PRO A 1 192 ? -30.774 14.831 7.405 1.00 90.94 192 PRO A N 1
ATOM 1504 C CA . PRO A 1 192 ? -30.344 14.212 6.155 1.00 90.94 192 PRO A CA 1
ATOM 1505 C C . PRO A 1 192 ? -29.116 14.911 5.555 1.00 90.94 192 PRO A C 1
ATOM 1507 O O . PRO A 1 192 ? -29.075 16.139 5.474 1.00 90.94 192 PRO A O 1
ATOM 1510 N N . GLY A 1 193 ? -28.119 14.124 5.146 1.00 88.94 193 GLY A N 1
ATOM 1511 C CA . GLY A 1 193 ? -26.857 14.625 4.591 1.00 88.94 193 GLY A CA 1
ATOM 1512 C C . GLY A 1 193 ? -25.763 14.929 5.620 1.00 88.94 193 GLY A C 1
ATOM 1513 O O . GLY A 1 193 ? -24.660 15.283 5.208 1.00 88.94 193 GLY A O 1
ATOM 1514 N N . TYR A 1 194 ? -26.018 14.758 6.922 1.00 93.06 194 TYR A N 1
ATOM 1515 C CA . TYR A 1 194 ? -25.018 14.903 7.984 1.00 93.06 194 TYR A CA 1
ATOM 1516 C C . TYR A 1 194 ? -24.832 13.602 8.764 1.00 93.06 194 TYR A C 1
ATOM 1518 O O . TYR A 1 194 ? -25.792 12.904 9.078 1.00 93.06 194 TYR A O 1
ATOM 1526 N N . VAL A 1 195 ? -23.583 13.294 9.102 1.00 93.62 195 VAL A N 1
ATOM 1527 C CA . VAL A 1 195 ? -23.168 12.065 9.787 1.00 93.62 195 VAL A CA 1
ATOM 1528 C C . VAL A 1 195 ? -22.169 12.397 10.891 1.00 93.62 195 VAL A C 1
ATOM 1530 O O . VAL A 1 195 ? -21.563 13.468 10.924 1.00 93.62 195 VAL A O 1
ATOM 1533 N N . GLY A 1 196 ? -21.997 11.465 11.823 1.00 91.75 196 GLY A N 1
ATOM 1534 C CA . GLY A 1 196 ? -21.017 11.550 12.890 1.00 91.75 196 GLY A CA 1
ATOM 1535 C C . GLY A 1 196 ? -21.647 11.845 14.235 1.00 91.75 196 GLY A C 1
ATOM 1536 O O . GLY A 1 196 ? -22.813 12.226 14.363 1.00 91.75 196 GLY A O 1
ATOM 1537 N N . ARG A 1 197 ? -20.851 11.656 15.285 1.00 88.69 197 ARG A N 1
ATOM 1538 C CA . ARG A 1 197 ? -21.296 11.806 16.673 1.00 88.69 197 ARG A CA 1
ATOM 1539 C C . ARG A 1 197 ? -21.858 13.195 16.972 1.00 88.69 197 ARG A C 1
ATOM 1541 O O . ARG A 1 197 ? -22.702 13.318 17.857 1.00 88.69 197 ARG A O 1
ATOM 1548 N N . ALA A 1 198 ? -21.355 14.212 16.276 1.00 91.31 198 ALA A N 1
ATOM 1549 C CA . ALA A 1 198 ? -21.749 15.603 16.427 1.00 91.31 198 ALA A CA 1
ATOM 1550 C C . ALA A 1 198 ? -22.510 16.146 15.203 1.00 91.31 198 ALA A C 1
ATOM 1552 O O . ALA A 1 198 ? -22.767 17.343 15.166 1.00 91.31 198 ALA A O 1
ATOM 1553 N N . CYS A 1 199 ? -22.863 15.307 14.219 1.00 93.44 199 CYS A N 1
ATOM 1554 C CA . CYS A 1 199 ? -23.443 15.738 12.936 1.00 93.44 199 CYS A CA 1
ATOM 1555 C C . CYS A 1 199 ? -22.595 16.800 12.215 1.00 93.44 199 CYS A C 1
ATOM 1557 O O . CYS A 1 199 ? -23.112 17.763 11.663 1.00 93.44 199 CYS A O 1
ATOM 1559 N N . ASP A 1 200 ? -21.275 16.653 12.287 1.00 92.25 200 ASP A N 1
ATOM 1560 C CA . ASP A 1 200 ? -20.269 17.569 11.751 1.00 92.25 200 ASP A CA 1
ATOM 1561 C C . ASP A 1 200 ? -19.793 17.189 10.346 1.00 92.25 200 ASP A C 1
ATOM 1563 O O . ASP A 1 200 ? -19.327 18.054 9.604 1.00 92.25 200 ASP A O 1
ATOM 1567 N N . LEU A 1 201 ? -19.917 15.917 9.959 1.00 92.75 201 LEU A N 1
ATOM 1568 C CA . LEU A 1 201 ? -19.548 15.466 8.625 1.00 92.75 201 LEU A CA 1
ATOM 1569 C C . LEU A 1 201 ? -20.729 15.640 7.670 1.00 92.75 201 LEU A C 1
ATOM 1571 O O . LEU A 1 201 ? -21.669 14.846 7.683 1.00 92.75 201 LEU A O 1
ATOM 1575 N N . GLN A 1 202 ? -20.654 16.643 6.800 1.00 90.94 202 GLN A N 1
ATOM 1576 C CA . GLN A 1 202 ? -21.564 16.756 5.665 1.00 90.94 202 GLN A CA 1
ATOM 1577 C C . GLN A 1 202 ? -21.177 15.726 4.594 1.00 90.94 202 GLN A C 1
ATOM 1579 O O . GLN A 1 202 ? -20.088 15.802 4.020 1.00 90.94 202 GLN A O 1
ATOM 1584 N N . VAL A 1 203 ? -22.071 14.785 4.303 1.00 88.56 203 VAL A N 1
ATOM 1585 C CA . VAL A 1 203 ? -21.851 13.694 3.344 1.00 88.56 203 VAL A CA 1
ATOM 1586 C C . VAL A 1 203 ? -21.802 14.232 1.910 1.00 88.56 203 VAL A C 1
ATOM 1588 O O . VAL A 1 203 ? -20.863 13.965 1.162 1.00 88.56 203 VAL A O 1
ATOM 1591 N N . SER A 1 204 ? -22.777 15.066 1.546 1.00 80.38 204 SER A N 1
ATOM 1592 C CA . SER A 1 204 ? -22.894 15.697 0.229 1.00 80.38 204 SER A CA 1
ATOM 1593 C C . SER A 1 204 ? -22.621 17.200 0.318 1.00 80.38 204 SER A C 1
ATOM 1595 O O . SER A 1 204 ? -23.365 17.905 0.994 1.00 80.38 204 SER A O 1
ATOM 1597 N N . GLY A 1 205 ? -21.595 17.704 -0.371 1.00 75.44 205 GLY A N 1
ATOM 1598 C CA . GLY A 1 205 ? -21.290 19.143 -0.443 1.00 75.44 205 GLY A CA 1
ATOM 1599 C C . GLY A 1 205 ? -19.820 19.483 -0.188 1.00 75.44 205 GLY A C 1
ATOM 1600 O O . GLY A 1 205 ? -18.999 18.592 0.044 1.00 75.44 205 GLY A O 1
ATOM 1601 N N . THR A 1 206 ? -19.490 20.774 -0.245 1.00 74.06 206 THR A N 1
ATOM 1602 C CA . THR A 1 206 ? -18.125 21.327 -0.133 1.00 74.06 206 THR A CA 1
ATOM 1603 C C . THR A 1 206 ? -17.749 21.762 1.287 1.00 74.06 206 THR A C 1
ATOM 1605 O O . THR A 1 206 ? -16.640 22.246 1.506 1.00 74.06 206 THR A O 1
ATOM 1608 N N . GLU A 1 207 ? -18.631 21.619 2.279 1.00 81.25 207 GLU A N 1
ATOM 1609 C CA . GLU A 1 207 ? -18.290 22.021 3.646 1.00 81.25 207 GLU A CA 1
ATOM 1610 C C . GLU A 1 207 ? -17.278 21.042 4.247 1.00 81.25 207 GLU A C 1
ATOM 1612 O O . GLU A 1 207 ? -17.473 19.824 4.188 1.00 81.25 207 GLU A O 1
ATOM 1617 N N . GLY A 1 208 ? -16.195 21.572 4.823 1.00 81.19 208 GLY A N 1
ATOM 1618 C CA . GLY A 1 208 ? -15.233 20.766 5.574 1.00 81.19 208 GLY A CA 1
ATOM 1619 C C . GLY A 1 208 ? -14.313 19.870 4.734 1.00 81.19 208 GLY A C 1
ATOM 1620 O O . GLY A 1 208 ? -13.879 18.809 5.178 1.00 81.19 208 GLY A O 1
ATOM 1621 N N . LEU A 1 209 ? -14.020 20.275 3.497 1.00 81.88 209 LEU A N 1
ATOM 1622 C CA . LEU A 1 209 ? -13.032 19.603 2.650 1.00 81.88 209 LEU A CA 1
ATOM 1623 C C . LEU A 1 209 ? -11.628 19.659 3.276 1.00 81.88 209 LEU A C 1
ATOM 1625 O O . LEU A 1 209 ? -11.246 20.650 3.896 1.00 81.88 209 LEU A O 1
ATOM 1629 N N . GLY A 1 210 ? -10.849 18.595 3.088 1.00 82.62 210 GLY A N 1
ATOM 1630 C CA . GLY A 1 210 ? -9.494 18.461 3.623 1.00 82.62 210 GLY A CA 1
ATOM 1631 C C . GLY A 1 210 ? -9.427 18.171 5.125 1.00 82.62 210 GLY A C 1
ATOM 1632 O O . GLY A 1 210 ? -8.339 18.244 5.697 1.00 82.62 210 GLY A O 1
ATOM 1633 N N . GLN A 1 211 ? -10.551 17.838 5.772 1.00 86.69 211 GLN A N 1
ATOM 1634 C CA . GLN A 1 211 ? -10.638 17.667 7.225 1.00 86.69 211 GLN A CA 1
ATOM 1635 C C . GLN A 1 211 ? -10.891 16.222 7.661 1.00 86.69 211 GLN A C 1
ATOM 1637 O O . GLN A 1 211 ? -11.505 15.412 6.959 1.00 86.69 211 GLN A O 1
ATOM 1642 N N . TRP A 1 212 ? -10.418 15.925 8.872 1.00 90.38 212 TRP A N 1
ATOM 1643 C CA . TRP A 1 212 ? -10.654 14.670 9.575 1.00 90.38 212 TRP A CA 1
ATOM 1644 C C . TRP A 1 212 ? -11.829 14.774 10.543 1.00 90.38 212 TRP A C 1
ATOM 1646 O O . TRP A 1 212 ? -11.945 15.733 11.305 1.00 90.38 212 TRP A O 1
ATOM 1656 N N . TYR A 1 213 ? -12.638 13.719 10.572 1.00 91.75 213 TYR A N 1
ATOM 1657 C CA . TYR A 1 213 ? -13.837 13.602 11.390 1.00 91.75 213 TYR A CA 1
ATOM 1658 C C . TYR A 1 213 ? -13.799 12.334 12.232 1.00 91.75 213 TYR A C 1
ATOM 1660 O O . TYR A 1 213 ? -13.400 11.260 11.777 1.00 91.75 213 TYR A O 1
ATOM 1668 N N . THR A 1 214 ? -14.265 12.451 13.474 1.00 90.31 214 THR A N 1
ATOM 1669 C CA . THR A 1 214 ? -14.496 11.296 14.347 1.00 90.31 214 THR A CA 1
ATOM 1670 C C . THR A 1 214 ? -15.972 10.925 14.295 1.00 90.31 214 THR A C 1
ATOM 1672 O O . THR A 1 214 ? -16.795 11.497 15.009 1.00 90.31 214 THR A O 1
ATOM 1675 N N . VAL A 1 215 ? -16.304 9.955 13.448 1.00 92.56 215 VAL A N 1
ATOM 1676 C CA . VAL A 1 215 ? -17.690 9.568 13.167 1.00 92.56 215 VAL A CA 1
ATOM 1677 C C . VAL A 1 215 ? -18.279 8.804 14.348 1.00 92.56 215 VAL A C 1
ATOM 1679 O O . VAL A 1 215 ? -19.348 9.158 14.845 1.00 92.56 215 VAL A O 1
ATOM 1682 N N . GLN A 1 216 ? -17.565 7.791 14.850 1.00 88.88 216 GLN A N 1
ATOM 1683 C CA . GLN A 1 216 ? -18.012 6.994 15.990 1.00 88.88 216 GLN A CA 1
ATOM 1684 C C . GLN A 1 216 ? -16.842 6.477 16.836 1.00 88.88 216 GLN A C 1
ATOM 1686 O O . GLN A 1 216 ? -15.787 6.136 16.313 1.00 88.88 216 GLN A O 1
ATOM 1691 N N . THR A 1 217 ? -17.037 6.387 18.157 1.00 86.88 217 THR A N 1
ATOM 1692 C CA . THR A 1 217 ? -16.045 5.826 19.102 1.00 86.88 217 THR A CA 1
ATOM 1693 C C . THR A 1 217 ? -16.661 4.891 20.147 1.00 86.88 217 THR A C 1
ATOM 1695 O O . THR A 1 217 ? -16.015 4.578 21.149 1.00 86.88 217 THR A O 1
ATOM 1698 N N . ASP A 1 218 ? -17.942 4.549 20.008 1.00 81.69 218 ASP A N 1
ATOM 1699 C CA . ASP A 1 218 ? -18.640 3.676 20.948 1.00 81.69 218 ASP A CA 1
ATOM 1700 C C . ASP A 1 218 ? -18.239 2.211 20.724 1.00 81.69 218 ASP A C 1
ATOM 1702 O O . ASP A 1 218 ? -18.756 1.530 19.837 1.00 81.69 218 ASP A O 1
ATOM 1706 N N . LYS A 1 219 ? -17.335 1.728 21.584 1.00 82.44 219 LYS A N 1
ATOM 1707 C CA . LYS A 1 219 ? -16.804 0.359 21.561 1.00 82.44 219 LYS A CA 1
ATOM 1708 C C . LYS A 1 219 ? -17.858 -0.722 21.821 1.00 82.44 219 LYS A C 1
ATOM 1710 O O . LYS A 1 219 ? -17.589 -1.887 21.551 1.00 82.44 219 LYS A O 1
ATOM 1715 N N . LYS A 1 220 ? -19.026 -0.376 22.382 1.00 79.88 220 LYS A N 1
ATOM 1716 C CA . LYS A 1 220 ? -20.127 -1.336 22.568 1.00 79.88 220 LYS A CA 1
ATOM 1717 C C . LYS A 1 220 ? -20.892 -1.555 21.270 1.00 79.88 220 LYS A C 1
ATOM 1719 O O . LYS A 1 220 ? -21.342 -2.663 21.012 1.00 79.88 220 LYS A O 1
ATOM 1724 N N . ARG A 1 221 ? -21.037 -0.494 20.472 1.00 82.62 221 ARG A N 1
ATOM 1725 C CA . ARG A 1 221 ? -21.718 -0.524 19.172 1.00 82.62 221 ARG A CA 1
ATOM 1726 C C . ARG A 1 221 ? -20.828 -1.096 18.072 1.00 82.62 221 ARG A C 1
ATOM 1728 O O . ARG A 1 221 ? -21.311 -1.857 17.247 1.00 82.62 221 ARG A O 1
ATOM 1735 N N . PHE A 1 222 ? -19.540 -0.762 18.095 1.00 92.00 222 PHE A N 1
ATOM 1736 C CA . PHE A 1 222 ? -18.535 -1.364 17.225 1.00 92.00 222 PHE A CA 1
ATOM 1737 C C . PHE A 1 222 ? -17.415 -1.989 18.072 1.00 92.00 222 PHE A C 1
ATOM 1739 O O . PHE A 1 222 ? -16.515 -1.274 18.531 1.00 92.00 222 PHE A O 1
ATOM 1746 N N . PRO A 1 223 ? -17.471 -3.313 18.319 1.00 93.06 223 PRO A N 1
ATOM 1747 C CA . PRO A 1 223 ? -16.445 -4.017 19.076 1.00 93.06 223 PRO A CA 1
ATOM 1748 C C . PRO A 1 223 ? -15.056 -3.837 18.437 1.00 93.06 223 PRO A C 1
ATOM 1750 O O . PRO A 1 223 ? -14.920 -4.084 17.232 1.00 93.06 223 PRO A O 1
ATOM 1753 N N . PRO A 1 224 ? -14.031 -3.423 19.212 1.00 95.56 224 PRO A N 1
ATOM 1754 C CA . PRO A 1 224 ? -12.682 -3.202 18.701 1.00 95.56 224 PRO A CA 1
ATOM 1755 C C . PRO A 1 224 ? -12.092 -4.424 17.999 1.00 95.56 224 PRO A C 1
ATOM 1757 O O . PRO A 1 224 ? -12.146 -5.528 18.535 1.00 95.56 224 PRO A O 1
ATOM 1760 N N . ARG A 1 225 ? -11.495 -4.217 16.821 1.00 97.00 225 ARG A N 1
ATOM 1761 C CA . ARG A 1 225 ? -10.989 -5.307 15.976 1.00 97.00 225 ARG A CA 1
ATOM 1762 C C . ARG A 1 225 ? -9.908 -4.851 15.001 1.00 97.00 225 ARG A C 1
ATOM 1764 O O . ARG A 1 225 ? -9.869 -3.695 14.579 1.00 97.00 225 ARG A O 1
ATOM 1771 N N . THR A 1 226 ? -9.066 -5.788 14.578 1.00 97.69 226 THR A N 1
ATOM 1772 C CA . THR A 1 226 ? -8.076 -5.618 13.502 1.00 97.69 226 THR A CA 1
ATOM 1773 C C . THR A 1 226 ? -8.156 -6.771 12.504 1.00 97.69 226 THR A C 1
ATOM 1775 O O . THR A 1 226 ? -8.759 -7.801 12.800 1.00 97.69 226 THR A O 1
ATOM 1778 N N . SER A 1 227 ? -7.564 -6.605 11.319 1.00 97.38 227 SER A N 1
ATOM 1779 C CA . SER A 1 227 ? -7.533 -7.615 10.250 1.00 97.38 227 SER A CA 1
ATOM 1780 C C . SER A 1 227 ? -8.931 -8.125 9.872 1.00 97.38 227 SER A C 1
ATOM 1782 O O . SER A 1 227 ? -9.113 -9.300 9.552 1.00 97.38 227 SER A O 1
ATOM 1784 N N . HIS A 1 228 ? -9.921 -7.239 9.981 1.00 98.31 228 HIS A N 1
ATOM 1785 C CA . HIS A 1 228 ? -11.269 -7.419 9.457 1.00 98.31 228 HIS A CA 1
ATOM 1786 C C . HIS A 1 228 ? -11.314 -6.913 8.016 1.00 98.31 228 HIS A C 1
ATOM 1788 O O . HIS A 1 228 ? -10.339 -6.339 7.524 1.00 98.31 228 HIS A O 1
ATOM 1794 N N . THR A 1 229 ? -12.450 -7.110 7.364 1.00 98.19 229 THR A N 1
ATOM 1795 C CA . THR A 1 229 ? -12.714 -6.527 6.054 1.00 98.19 229 THR A CA 1
ATOM 1796 C C . THR A 1 229 ? -13.971 -5.675 6.091 1.00 98.19 229 THR A C 1
ATOM 1798 O O . THR A 1 229 ? -14.831 -5.859 6.958 1.00 98.19 229 THR A O 1
ATOM 1801 N N . ALA A 1 230 ? -14.054 -4.711 5.177 1.00 98.06 230 ALA A N 1
ATOM 1802 C CA . ALA A 1 230 ? -15.195 -3.827 5.048 1.00 98.06 230 ALA A CA 1
ATOM 1803 C C . ALA A 1 230 ? -15.402 -3.383 3.598 1.00 98.06 230 ALA A C 1
ATOM 1805 O O . ALA A 1 230 ? -14.430 -3.225 2.862 1.00 98.06 230 ALA A O 1
ATOM 1806 N N . VAL A 1 231 ? -16.657 -3.136 3.225 1.00 97.31 231 VAL A N 1
ATOM 1807 C CA . VAL A 1 231 ? -17.054 -2.557 1.931 1.00 97.31 231 VAL A CA 1
ATOM 1808 C C . VAL A 1 231 ? -18.084 -1.456 2.144 1.00 97.31 231 VAL A C 1
ATOM 1810 O O . VAL A 1 231 ? -18.833 -1.485 3.121 1.00 97.31 231 VAL A O 1
ATOM 1813 N N . PHE A 1 232 ? -18.129 -0.486 1.235 1.00 95.62 232 PHE A N 1
ATOM 1814 C CA . PHE A 1 232 ? -19.206 0.498 1.177 1.00 95.62 232 PHE A CA 1
ATOM 1815 C C . PHE A 1 232 ? -20.161 0.120 0.043 1.00 95.62 232 PHE A C 1
ATOM 1817 O O . PHE A 1 232 ? -19.749 0.074 -1.112 1.00 95.62 232 PHE A O 1
ATOM 1824 N N . ALA A 1 233 ? -21.411 -0.185 0.379 1.00 92.88 233 ALA A N 1
ATOM 1825 C CA . ALA A 1 233 ? -22.442 -0.588 -0.572 1.00 92.88 233 ALA A CA 1
ATOM 1826 C C . ALA A 1 233 ? -23.830 -0.219 -0.032 1.00 92.88 233 ALA A C 1
ATOM 1828 O O . ALA A 1 233 ? -24.084 -0.365 1.166 1.00 92.88 233 ALA A O 1
ATOM 1829 N N . ASP A 1 234 ? -24.716 0.242 -0.920 1.00 89.81 234 ASP A N 1
ATOM 1830 C CA . ASP A 1 234 ? -26.082 0.681 -0.583 1.00 89.81 234 ASP A CA 1
ATOM 1831 C C . ASP A 1 234 ? -26.125 1.750 0.534 1.00 89.81 234 ASP A C 1
ATOM 1833 O O . ASP A 1 234 ? -26.862 1.634 1.505 1.00 89.81 234 ASP A O 1
ATOM 1837 N N . ASP A 1 235 ? -25.258 2.771 0.441 1.00 90.44 235 ASP A N 1
ATOM 1838 C CA . ASP A 1 235 ? -25.097 3.850 1.444 1.00 90.44 235 ASP A CA 1
ATOM 1839 C C . ASP A 1 235 ? -24.732 3.367 2.868 1.00 90.44 235 ASP A C 1
ATOM 1841 O O . ASP A 1 235 ? -24.843 4.097 3.861 1.00 90.44 235 ASP A O 1
ATOM 1845 N N . CYS A 1 236 ? -24.248 2.128 2.979 1.00 94.81 236 CYS A N 1
ATOM 1846 C CA . CYS A 1 236 ? -23.851 1.517 4.237 1.00 94.81 236 CYS A CA 1
ATOM 1847 C C . CYS A 1 236 ? -22.425 0.961 4.172 1.00 94.81 236 CYS A C 1
ATOM 1849 O O . CYS A 1 236 ? -21.971 0.412 3.169 1.00 94.81 236 CYS A O 1
ATOM 1851 N N . ILE A 1 237 ? -21.710 1.070 5.289 1.00 97.69 237 ILE A N 1
ATOM 1852 C CA . ILE A 1 237 ? -20.443 0.378 5.522 1.00 97.69 237 ILE A CA 1
ATOM 1853 C C . ILE A 1 237 ? -20.771 -0.986 6.118 1.00 97.69 237 ILE A C 1
ATOM 1855 O O . ILE A 1 237 ? -21.355 -1.053 7.198 1.00 97.69 237 ILE A O 1
ATOM 1859 N N . TRP A 1 238 ? -20.362 -2.058 5.453 1.00 98.00 238 TRP A N 1
ATOM 1860 C CA . TRP A 1 238 ? -20.496 -3.435 5.923 1.00 98.00 238 TRP A CA 1
ATOM 1861 C C . TRP A 1 238 ? -19.153 -3.927 6.441 1.00 98.00 238 TRP A C 1
ATOM 1863 O O . TRP A 1 238 ? -18.141 -3.705 5.785 1.00 98.00 238 TRP A O 1
ATOM 1873 N N . VAL A 1 239 ? -19.128 -4.585 7.600 1.00 98.31 239 VAL A N 1
ATOM 1874 C CA . VAL A 1 239 ? -17.909 -5.104 8.239 1.00 98.31 239 VAL A CA 1
ATOM 1875 C C . VAL A 1 239 ? -18.111 -6.558 8.629 1.00 98.31 239 VAL A C 1
ATOM 1877 O O . VAL A 1 239 ? -19.085 -6.878 9.312 1.00 98.31 239 VAL A O 1
ATOM 1880 N N . PHE A 1 240 ? -17.163 -7.420 8.262 1.00 98.06 240 PHE A N 1
ATOM 1881 C CA . PHE A 1 240 ? -17.178 -8.826 8.653 1.00 98.06 240 PHE A CA 1
ATOM 1882 C C . PHE A 1 240 ? -15.865 -9.261 9.310 1.00 98.06 240 PHE A C 1
ATOM 1884 O O . PHE A 1 240 ? -14.761 -8.909 8.879 1.00 98.06 240 PHE A O 1
ATOM 1891 N N . GLY A 1 241 ? -16.005 -10.060 10.366 1.00 97.62 241 GLY A N 1
ATOM 1892 C CA . GLY A 1 241 ? -14.911 -10.753 11.034 1.00 97.62 241 GLY A CA 1
ATOM 1893 C C . GLY A 1 241 ? -13.852 -9.846 11.665 1.00 97.62 241 GLY A C 1
ATOM 1894 O O . GLY A 1 241 ? -14.146 -8.756 12.166 1.00 97.62 241 GLY A O 1
ATOM 1895 N N . GLY A 1 242 ? -12.608 -10.329 11.682 1.00 98.12 242 GLY A N 1
ATOM 1896 C CA . GLY A 1 242 ? -11.466 -9.700 12.346 1.00 98.12 242 GLY A CA 1
ATOM 1897 C C . GLY A 1 242 ? -11.013 -10.431 13.606 1.00 98.12 242 GLY A C 1
ATOM 1898 O O . GLY A 1 242 ? -11.454 -11.537 13.904 1.00 98.12 242 GLY A O 1
ATOM 1899 N N . PHE A 1 243 ? -10.093 -9.810 14.336 1.00 97.38 243 PHE A N 1
ATOM 1900 C CA . PHE A 1 243 ? -9.507 -10.344 15.562 1.00 97.38 243 PHE A CA 1
ATOM 1901 C C . PHE A 1 243 ? -9.464 -9.265 16.648 1.00 97.38 243 PHE A C 1
ATOM 1903 O O . PHE A 1 243 ? -9.055 -8.131 16.379 1.00 97.38 243 PHE A O 1
ATOM 1910 N N . ASP A 1 244 ? -9.873 -9.613 17.870 1.00 95.38 244 ASP A N 1
ATOM 1911 C CA . ASP A 1 244 ? -9.942 -8.697 19.021 1.00 95.38 244 ASP A CA 1
ATOM 1912 C C . ASP A 1 244 ? -8.789 -8.885 20.034 1.00 95.38 244 ASP A C 1
ATOM 1914 O O . ASP A 1 244 ? -8.876 -8.418 21.170 1.00 95.38 244 ASP A O 1
ATOM 1918 N N . LEU A 1 245 ? -7.711 -9.562 19.612 1.00 94.62 245 LEU A N 1
ATOM 1919 C CA . LEU A 1 245 ? -6.588 -10.076 20.421 1.00 94.62 245 LEU A CA 1
ATOM 1920 C C . LEU A 1 245 ? -6.853 -11.383 21.175 1.00 94.62 245 LEU A C 1
ATOM 1922 O O . LEU A 1 245 ? -5.907 -11.958 21.709 1.00 94.62 245 LEU A O 1
ATOM 1926 N N . ASN A 1 246 ? -8.093 -11.872 21.207 1.00 94.62 246 ASN A N 1
ATOM 1927 C CA . ASN A 1 246 ? -8.459 -13.067 21.964 1.00 94.62 246 ASN A CA 1
ATOM 1928 C C . ASN A 1 246 ? -9.226 -14.074 21.100 1.00 94.62 246 ASN A C 1
ATOM 1930 O O . ASN A 1 246 ? -8.936 -15.267 21.140 1.00 94.62 246 ASN A O 1
ATOM 1934 N N . VAL A 1 247 ? -10.185 -13.600 20.305 1.00 95.31 247 VAL A N 1
ATOM 1935 C CA . VAL A 1 247 ? -11.094 -14.421 19.504 1.00 95.31 247 VAL A CA 1
ATOM 1936 C C . VAL A 1 247 ? -11.174 -13.881 18.079 1.00 95.31 247 VAL A C 1
ATOM 1938 O O . VAL A 1 247 ? -11.164 -12.671 17.834 1.00 95.31 247 VAL A O 1
ATOM 1941 N N . VAL A 1 248 ? -11.248 -14.805 17.124 1.00 97.00 248 VAL A N 1
ATOM 1942 C CA . VAL A 1 248 ? -11.555 -14.494 15.728 1.00 97.00 248 VAL A CA 1
ATOM 1943 C C . VAL A 1 248 ? -13.067 -14.301 15.594 1.00 97.00 248 VAL A C 1
ATOM 1945 O O . VAL A 1 248 ? -13.845 -15.182 15.953 1.00 97.00 248 VAL A O 1
ATOM 1948 N N . LEU A 1 249 ? -13.478 -13.138 15.098 1.00 96.31 249 LEU A N 1
ATOM 1949 C CA . LEU A 1 249 ? -14.870 -12.695 15.072 1.00 96.31 249 LEU A CA 1
ATOM 1950 C C . LEU A 1 249 ? -15.607 -13.222 13.834 1.00 96.31 249 LEU A C 1
ATOM 1952 O O . LEU A 1 249 ? -14.998 -13.454 12.787 1.00 96.31 249 LEU A O 1
ATOM 1956 N N . ASP A 1 250 ? -16.923 -13.389 13.955 1.00 94.56 250 ASP A N 1
ATOM 1957 C CA . ASP A 1 250 ? -17.812 -13.934 12.919 1.00 94.56 250 ASP A CA 1
ATOM 1958 C C . ASP A 1 250 ? -19.128 -13.154 12.765 1.00 94.56 250 ASP A C 1
ATOM 1960 O O . ASP A 1 250 ? -20.087 -13.639 12.160 1.00 94.56 250 ASP A O 1
ATOM 1964 N N . ASP A 1 251 ? -19.183 -11.956 13.339 1.00 94.62 251 ASP A N 1
ATOM 1965 C CA . ASP A 1 251 ? -20.310 -11.044 13.251 1.00 94.62 251 ASP A CA 1
ATOM 1966 C C . ASP A 1 251 ? -20.275 -10.235 11.948 1.00 94.62 251 ASP A C 1
ATOM 1968 O O . ASP A 1 251 ? -19.214 -9.872 11.435 1.00 94.62 251 ASP A O 1
ATOM 1972 N N . LEU A 1 252 ? -21.470 -9.946 11.428 1.00 96.00 252 LEU A N 1
ATOM 1973 C CA . LEU A 1 252 ? -21.686 -9.020 10.323 1.00 96.00 252 LEU A CA 1
ATOM 1974 C C . LEU A 1 252 ? -22.309 -7.743 10.887 1.00 96.00 252 LEU A C 1
ATOM 1976 O O . LEU A 1 252 ? -23.405 -7.775 11.456 1.00 96.00 252 LEU A O 1
ATOM 1980 N N . LEU A 1 253 ? -21.595 -6.632 10.752 1.00 96.19 253 LEU A N 1
ATOM 1981 C CA . LEU A 1 253 ? -22.027 -5.317 11.213 1.00 96.19 253 LEU A CA 1
ATOM 1982 C C . LEU A 1 253 ? -22.291 -4.410 10.016 1.00 96.19 253 LEU A C 1
ATOM 1984 O O . LEU A 1 253 ? -21.577 -4.488 9.016 1.00 96.19 253 LEU A O 1
ATOM 1988 N N . ARG A 1 254 ? -23.267 -3.512 10.141 1.00 95.62 254 ARG A N 1
ATOM 1989 C CA . ARG A 1 254 ? -23.494 -2.442 9.168 1.00 95.62 254 ARG A CA 1
ATOM 1990 C C . ARG A 1 254 ? -23.604 -1.078 9.836 1.00 95.62 254 ARG A C 1
ATOM 1992 O O . ARG A 1 254 ? -24.091 -0.977 10.960 1.00 95.62 254 ARG A O 1
ATOM 1999 N N . PHE A 1 255 ? -23.169 -0.040 9.135 1.00 95.56 255 PHE A N 1
ATOM 2000 C CA . PHE A 1 255 ? -23.362 1.361 9.500 1.00 95.56 255 PHE A CA 1
ATOM 2001 C C . PHE A 1 255 ? -23.883 2.118 8.285 1.00 95.56 255 PHE A C 1
ATOM 2003 O O . PHE A 1 255 ? -23.125 2.364 7.348 1.00 95.56 255 PHE A O 1
ATOM 2010 N N . CYS A 1 256 ? -25.160 2.482 8.293 1.00 93.56 256 CYS A N 1
ATOM 2011 C CA . CYS A 1 256 ? -25.767 3.253 7.214 1.00 93.56 256 CYS A CA 1
ATOM 2012 C C . CYS A 1 256 ? -25.627 4.752 7.487 1.00 93.56 256 CYS A C 1
ATOM 2014 O O . CYS A 1 256 ? -25.869 5.210 8.611 1.00 93.56 256 CYS A O 1
ATOM 2016 N N . LEU A 1 257 ? -25.227 5.526 6.473 1.00 92.25 257 LEU A N 1
ATOM 2017 C CA . LEU A 1 257 ? -24.987 6.964 6.637 1.00 92.25 257 LEU A CA 1
ATOM 2018 C C . LEU A 1 257 ? -26.275 7.704 7.023 1.00 92.25 257 LEU A C 1
ATOM 2020 O O . LEU A 1 257 ? -26.248 8.590 7.871 1.00 92.25 257 LEU A O 1
ATOM 2024 N N . SER A 1 258 ? -27.416 7.285 6.483 1.00 88.94 258 SER A N 1
ATOM 2025 C CA . SER A 1 258 ? -28.736 7.821 6.838 1.00 88.94 258 SER A CA 1
ATOM 2026 C C . SER A 1 258 ? -29.152 7.576 8.299 1.00 88.94 258 SER A C 1
ATOM 2028 O O . SER A 1 258 ? -29.870 8.391 8.879 1.00 88.94 258 SER A O 1
ATOM 2030 N N . GLU A 1 259 ? -28.695 6.482 8.913 1.00 87.44 259 GLU A N 1
ATOM 2031 C CA . GLU A 1 259 ? -29.090 6.068 10.267 1.00 87.44 259 GLU A CA 1
ATOM 2032 C C . GLU A 1 259 ? -28.097 6.525 11.348 1.00 87.44 259 GLU A C 1
ATOM 2034 O O . GLU A 1 259 ? -28.472 6.699 12.511 1.00 87.44 259 GLU A O 1
ATOM 2039 N N . ASN A 1 260 ? -26.829 6.749 10.975 1.00 88.88 260 ASN A N 1
ATOM 2040 C CA . ASN A 1 260 ? -25.747 7.188 11.863 1.00 88.88 260 ASN A CA 1
ATOM 2041 C C . ASN A 1 260 ? -25.534 6.261 13.084 1.00 88.88 260 ASN A C 1
ATOM 2043 O O . ASN A 1 260 ? -25.172 6.698 14.186 1.00 88.88 260 ASN A O 1
ATOM 2047 N N . LEU A 1 261 ? -25.761 4.956 12.906 1.00 87.00 261 LEU A N 1
ATOM 2048 C CA . LEU A 1 261 ? -25.627 3.951 13.955 1.00 87.00 261 LEU A CA 1
ATOM 2049 C C . LEU A 1 261 ? -25.084 2.625 13.421 1.00 87.00 261 LEU A C 1
ATOM 2051 O O . LEU A 1 261 ? -25.330 2.256 12.281 1.00 87.00 261 LEU A O 1
ATOM 2055 N N . TRP A 1 262 ? -24.345 1.913 14.276 1.00 90.88 262 TRP A N 1
ATOM 2056 C CA . TRP A 1 262 ? -23.950 0.534 13.998 1.00 90.88 262 TRP A CA 1
ATOM 2057 C C . TRP A 1 262 ? -25.073 -0.419 14.380 1.00 90.88 262 TRP A C 1
ATOM 2059 O O . TRP A 1 262 ? -25.616 -0.329 15.486 1.00 90.88 262 TRP A O 1
ATOM 2069 N N . GLU A 1 263 ? -25.330 -1.372 13.498 1.00 90.88 263 GLU A N 1
ATOM 2070 C CA . GLU A 1 263 ? -26.268 -2.465 13.691 1.00 90.88 263 GLU A CA 1
ATOM 2071 C C . GLU A 1 263 ? -25.555 -3.801 13.482 1.00 90.88 263 GLU A C 1
ATOM 2073 O O . GLU A 1 263 ? -24.761 -3.960 12.554 1.00 90.88 263 GLU A O 1
ATOM 2078 N N . SER A 1 264 ? -25.841 -4.774 14.347 1.00 90.38 264 SER A N 1
ATOM 2079 C CA . SER A 1 264 ? -25.388 -6.153 14.166 1.00 90.38 264 SER A CA 1
ATOM 2080 C C . SER A 1 264 ? -26.495 -6.951 13.501 1.00 90.38 264 SER A C 1
ATOM 2082 O O . SER A 1 264 ? -27.625 -6.978 13.996 1.00 90.38 264 SER A O 1
ATOM 2084 N N . LEU A 1 265 ? -26.175 -7.611 12.389 1.00 89.81 265 LEU A N 1
ATOM 2085 C CA . LEU A 1 265 ? -27.095 -8.551 11.777 1.00 89.81 265 LEU A CA 1
ATOM 2086 C C . LEU A 1 265 ? -27.054 -9.838 12.589 1.00 89.81 265 LEU A C 1
ATOM 2088 O O . LEU A 1 265 ? -26.015 -10.495 12.695 1.00 89.81 265 LEU A O 1
ATOM 2092 N N . ALA A 1 266 ? -28.197 -10.182 13.180 1.00 76.44 266 ALA A N 1
ATOM 2093 C CA . ALA A 1 266 ? -28.335 -11.428 13.905 1.00 76.44 266 ALA A CA 1
ATOM 2094 C C . ALA A 1 266 ? -28.029 -12.592 12.961 1.00 76.44 266 ALA A C 1
ATOM 2096 O O . ALA A 1 266 ? -28.571 -12.670 11.853 1.00 76.44 266 ALA A O 1
ATOM 2097 N N . LYS A 1 267 ? -27.197 -13.526 13.429 1.00 75.19 267 LYS A N 1
ATOM 2098 C CA . LYS A 1 267 ? -27.160 -14.855 12.826 1.00 75.19 267 LYS A CA 1
ATOM 2099 C C . LYS A 1 267 ? -28.589 -15.373 12.870 1.00 75.19 267 LYS A C 1
ATOM 2101 O O . LYS A 1 267 ? -29.182 -15.313 13.949 1.00 75.19 267 LYS A O 1
ATOM 2106 N N . PRO A 1 268 ? -29.161 -15.823 11.746 1.00 64.19 268 PRO A N 1
ATOM 2107 C CA . PRO A 1 268 ? -30.476 -16.428 11.760 1.00 64.19 268 PRO A CA 1
ATOM 2108 C C . PRO A 1 268 ? -30.456 -17.507 12.834 1.00 64.19 268 PRO A C 1
ATOM 2110 O O . PRO A 1 268 ? -29.661 -18.446 12.742 1.00 64.19 268 PRO A O 1
ATOM 2113 N N . ASP A 1 269 ? -31.240 -17.308 13.898 1.00 50.31 269 ASP A N 1
ATOM 2114 C CA . ASP A 1 269 ? -31.343 -18.287 14.969 1.00 50.31 269 ASP A CA 1
ATOM 2115 C C . ASP A 1 269 ? -31.606 -19.649 14.324 1.00 50.31 269 ASP A C 1
ATOM 2117 O O . ASP A 1 269 ? -32.268 -19.733 13.284 1.00 50.31 269 ASP A O 1
ATOM 2121 N N . HIS A 1 270 ? -31.110 -20.722 14.939 1.00 46.16 270 HIS A N 1
ATOM 2122 C CA . HIS A 1 270 ? -31.418 -22.106 14.576 1.00 46.16 270 HIS A CA 1
ATOM 2123 C C . HIS A 1 270 ? -32.921 -22.437 14.746 1.00 46.16 270 HIS A C 1
ATOM 2125 O O . HIS A 1 270 ? -33.284 -23.490 15.269 1.00 46.16 270 HIS A O 1
ATOM 2131 N N . ILE A 1 271 ? -33.840 -21.584 14.288 1.00 44.69 271 ILE A N 1
ATOM 2132 C CA . ILE A 1 271 ? -35.181 -21.978 13.896 1.00 44.69 271 ILE A CA 1
ATOM 2133 C C . ILE A 1 271 ? -35.001 -22.815 12.631 1.00 44.69 271 ILE A C 1
ATOM 2135 O O . ILE A 1 271 ? -35.201 -22.369 11.501 1.00 44.69 271 ILE A O 1
ATOM 2139 N N . ALA A 1 272 ? -34.610 -24.067 12.853 1.00 43.50 272 ALA A N 1
ATOM 2140 C CA . ALA A 1 272 ? -34.833 -25.160 11.937 1.00 43.50 272 ALA A CA 1
ATOM 2141 C C . ALA A 1 272 ? -36.350 -25.281 11.719 1.00 43.50 272 ALA A C 1
ATOM 2143 O O . ALA A 1 272 ? -37.023 -26.151 12.264 1.00 43.50 272 ALA A O 1
ATOM 2144 N N . THR A 1 273 ? -36.919 -24.382 10.917 1.00 45.88 273 THR A N 1
ATOM 2145 C CA . THR A 1 273 ? -38.065 -24.765 10.105 1.00 45.88 273 THR A CA 1
ATOM 2146 C C . THR A 1 273 ? -37.545 -25.858 9.183 1.00 45.88 273 THR A C 1
ATOM 2148 O O . THR A 1 273 ? -36.455 -25.741 8.625 1.00 45.88 273 THR A O 1
ATOM 2151 N N . ALA A 1 274 ? -38.270 -26.971 9.134 1.00 48.38 274 ALA A N 1
ATOM 2152 C CA . ALA A 1 274 ? -37.767 -28.312 8.844 1.00 48.38 274 ALA A CA 1
ATOM 2153 C C . ALA A 1 274 ? -37.123 -28.560 7.458 1.00 48.38 274 ALA A C 1
ATOM 2155 O O . ALA A 1 274 ? -37.016 -29.716 7.084 1.00 48.38 274 ALA A O 1
ATOM 2156 N N . ASN A 1 275 ? -36.703 -27.543 6.692 1.00 52.38 275 ASN A N 1
ATOM 2157 C CA . ASN A 1 275 ? -36.114 -27.696 5.357 1.00 52.38 275 ASN A CA 1
ATOM 2158 C C . ASN A 1 275 ? -35.120 -26.593 4.911 1.00 52.38 275 ASN A C 1
ATOM 2160 O O . ASN A 1 275 ? -34.829 -26.514 3.719 1.00 52.38 275 ASN A O 1
ATOM 2164 N N . LYS A 1 276 ? -34.572 -25.733 5.789 1.00 46.59 276 LYS A N 1
ATOM 2165 C CA . LYS A 1 276 ? -33.528 -24.772 5.358 1.00 46.59 276 LYS A CA 1
ATOM 2166 C C . LYS A 1 276 ? -32.443 -24.562 6.418 1.00 46.59 276 LYS A C 1
ATOM 2168 O O . LYS A 1 276 ? -32.641 -23.840 7.388 1.00 46.59 276 LYS A O 1
ATOM 2173 N N . THR A 1 277 ? -31.284 -25.194 6.231 1.00 54.47 277 THR A N 1
ATOM 2174 C CA . THR A 1 277 ? -30.048 -24.824 6.935 1.00 54.47 277 THR A CA 1
ATOM 2175 C C . THR A 1 277 ? -29.600 -23.464 6.415 1.00 54.47 277 THR A C 1
ATOM 2177 O O . THR A 1 277 ? -29.321 -23.330 5.224 1.00 54.47 277 THR A O 1
ATOM 2180 N N . VAL A 1 278 ? -29.567 -22.447 7.273 1.00 62.19 278 VAL A N 1
ATOM 2181 C CA . VAL A 1 278 ? -29.037 -21.139 6.884 1.00 62.19 278 VAL A CA 1
ATOM 2182 C C 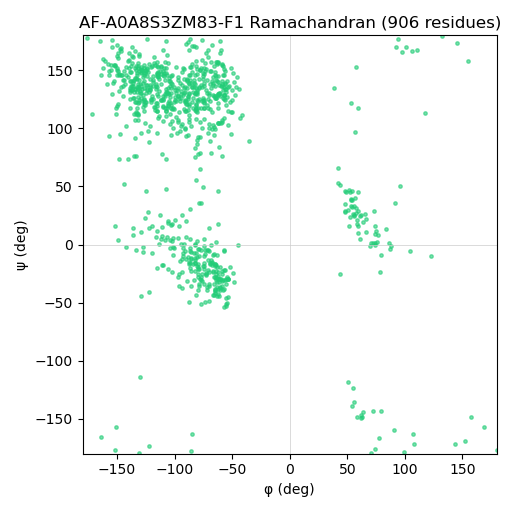. VAL A 1 278 ? -27.516 -21.188 6.984 1.00 62.19 278 VAL A C 1
ATOM 2184 O O . VAL A 1 278 ? -26.974 -21.493 8.044 1.00 62.19 278 VAL A O 1
ATOM 2187 N N . SER A 1 279 ? -26.833 -20.953 5.868 1.00 80.38 279 SER A N 1
ATOM 2188 C CA . SER A 1 279 ? -25.375 -20.942 5.788 1.00 80.38 279 SER A CA 1
ATOM 2189 C C . SER A 1 279 ? -24.811 -19.627 6.329 1.00 80.38 279 SER A C 1
ATOM 2191 O O . SER A 1 279 ? -25.314 -18.555 6.000 1.00 80.38 279 SER A O 1
ATOM 2193 N N . TRP A 1 280 ? -23.769 -19.710 7.157 1.00 90.88 280 TRP A N 1
ATOM 2194 C CA . TRP A 1 280 ? -23.058 -18.562 7.725 1.00 90.88 280 TRP A CA 1
ATOM 2195 C C . TRP A 1 280 ? -21.548 -18.846 7.709 1.00 90.88 280 TRP A C 1
ATOM 2197 O O . TRP A 1 280 ? -21.154 -19.929 8.155 1.00 90.88 280 TRP A O 1
ATOM 2207 N N . PRO A 1 281 ? -20.692 -17.927 7.224 1.00 95.12 281 PRO A N 1
ATOM 2208 C CA . PRO A 1 281 ? -19.253 -18.156 7.201 1.00 95.12 281 PRO A CA 1
ATOM 2209 C C . PRO A 1 281 ? -18.684 -18.226 8.620 1.00 95.12 281 PRO A C 1
ATOM 2211 O O . PRO A 1 281 ? -19.004 -17.396 9.470 1.00 95.12 281 PRO A O 1
ATOM 2214 N N . ALA A 1 282 ? -17.780 -19.173 8.873 1.00 95.31 282 ALA A N 1
ATOM 2215 C CA . ALA A 1 282 ? -17.033 -19.200 10.128 1.00 95.31 282 ALA A CA 1
ATOM 2216 C C . ALA A 1 282 ? -16.237 -17.898 10.340 1.00 95.31 282 ALA A C 1
ATOM 2218 O O . ALA A 1 282 ? -15.839 -17.232 9.371 1.00 95.31 282 ALA A O 1
ATOM 2219 N N . GLY A 1 283 ? -15.984 -17.571 11.611 1.00 96.38 283 GLY A N 1
ATOM 2220 C CA . GLY A 1 283 ? -15.191 -16.407 11.992 1.00 96.38 283 GLY A CA 1
ATOM 2221 C C . GLY A 1 283 ? -13.809 -16.438 11.388 1.00 96.38 283 GLY A C 1
ATOM 2222 O O . GLY A 1 283 ? -13.165 -17.485 11.383 1.00 96.38 283 GLY A O 1
ATOM 2223 N N . ARG A 1 284 ? -13.369 -15.291 10.867 1.00 97.88 284 ARG A N 1
ATOM 2224 C CA . ARG A 1 284 ? -12.123 -15.195 10.106 1.00 97.88 284 ARG A CA 1
ATOM 2225 C C . ARG A 1 284 ? -11.412 -13.859 10.256 1.00 97.88 284 ARG A C 1
ATOM 2227 O O . ARG A 1 284 ? -12.039 -12.805 10.340 1.00 97.88 284 ARG A O 1
ATOM 2234 N N . SER A 1 285 ? -10.082 -13.894 10.212 1.00 97.81 285 SER A N 1
ATOM 2235 C CA . SER A 1 285 ? -9.213 -12.710 10.219 1.00 97.81 285 SER A CA 1
ATOM 2236 C C . SER A 1 285 ? -8.165 -12.765 9.104 1.00 97.81 285 SER A C 1
ATOM 2238 O O . SER A 1 285 ? -7.761 -13.840 8.656 1.00 97.81 285 SER A O 1
ATOM 2240 N N . GLY A 1 286 ? -7.760 -11.599 8.598 1.00 97.56 286 GLY A N 1
ATOM 2241 C CA . GLY A 1 286 ? -6.838 -11.490 7.461 1.00 97.56 286 GLY A CA 1
ATOM 2242 C C . GLY A 1 286 ? -7.389 -12.110 6.170 1.00 97.56 286 GLY A C 1
ATOM 2243 O O . GLY A 1 286 ? -6.611 -12.581 5.342 1.00 97.56 286 GLY A O 1
ATOM 2244 N N . HIS A 1 287 ? -8.715 -12.179 6.053 1.00 98.31 287 HIS A N 1
ATOM 2245 C CA . HIS A 1 287 ? -9.429 -12.513 4.823 1.00 98.31 287 HIS A CA 1
ATOM 2246 C C . HIS A 1 287 ? -9.524 -11.268 3.934 1.00 98.31 287 HIS A C 1
ATOM 2248 O O . HIS A 1 287 ? -9.213 -10.168 4.393 1.00 98.31 287 HIS A O 1
ATOM 2254 N N . ALA A 1 288 ? -9.953 -11.438 2.689 1.00 98.38 288 ALA A N 1
ATOM 2255 C CA . ALA A 1 288 ? -10.148 -10.338 1.752 1.00 98.38 288 ALA A CA 1
ATOM 2256 C C . ALA A 1 288 ? -11.623 -10.184 1.361 1.00 98.38 288 ALA A C 1
ATOM 2258 O O . ALA A 1 288 ? -12.392 -11.139 1.484 1.00 98.38 288 ALA A O 1
ATOM 2259 N N . VAL A 1 289 ? -12.005 -8.983 0.914 1.00 98.31 289 VAL A N 1
ATOM 2260 C CA . VAL A 1 289 ? -13.364 -8.644 0.470 1.00 98.31 289 VAL A CA 1
ATOM 2261 C C . VAL A 1 289 ? -13.314 -7.771 -0.777 1.00 98.31 289 VAL A C 1
ATOM 2263 O O . VAL A 1 289 ? -12.400 -6.957 -0.893 1.00 98.31 289 VAL A O 1
ATOM 2266 N N . ASP A 1 290 ? -14.314 -7.889 -1.647 1.00 97.81 290 ASP A N 1
ATOM 2267 C CA . ASP A 1 290 ? -14.659 -6.822 -2.589 1.00 97.81 290 ASP A CA 1
ATOM 2268 C C . ASP A 1 290 ? -16.152 -6.854 -2.953 1.00 97.81 290 ASP A C 1
ATOM 2270 O O . ASP A 1 290 ? -16.811 -7.896 -2.867 1.00 97.81 290 ASP A O 1
ATOM 2274 N N . SER A 1 291 ? -16.693 -5.700 -3.333 1.00 95.19 291 SER A N 1
ATOM 2275 C CA . SER A 1 291 ? -18.076 -5.541 -3.781 1.00 95.19 291 SER A CA 1
ATOM 2276 C C . SER A 1 291 ? -18.258 -5.990 -5.230 1.00 95.19 291 SER A C 1
ATOM 2278 O O . SER A 1 291 ? -17.402 -5.748 -6.078 1.00 95.19 291 SER A O 1
ATOM 2280 N N . TYR A 1 292 ? -19.398 -6.613 -5.526 1.00 94.44 292 TYR A N 1
ATOM 2281 C CA . TYR A 1 292 ? -19.806 -6.938 -6.890 1.00 94.44 292 TYR A CA 1
ATOM 2282 C C . TYR A 1 292 ? -21.332 -7.034 -6.971 1.00 94.44 292 TYR A C 1
ATOM 2284 O O . TYR A 1 292 ? -21.955 -7.752 -6.184 1.00 94.44 292 TYR A O 1
ATOM 2292 N N . GLY A 1 293 ? -21.931 -6.337 -7.942 1.00 90.88 293 GLY A N 1
ATOM 2293 C CA . GLY A 1 293 ? -23.387 -6.248 -8.078 1.00 90.88 293 GLY A CA 1
ATOM 2294 C C . GLY A 1 293 ? -24.050 -5.724 -6.797 1.00 90.88 293 GLY A C 1
ATOM 2295 O O . GLY A 1 293 ? -23.542 -4.801 -6.166 1.00 90.88 293 GLY A O 1
ATOM 2296 N N . ASP A 1 294 ? -25.149 -6.358 -6.384 1.00 90.19 294 ASP A N 1
ATOM 2297 C CA . ASP A 1 294 ? -25.919 -6.004 -5.177 1.00 90.19 294 ASP A CA 1
ATOM 2298 C C . ASP A 1 294 ? -25.385 -6.689 -3.899 1.00 90.19 294 ASP A C 1
ATOM 2300 O O . ASP A 1 294 ? -26.136 -7.057 -2.988 1.00 90.19 294 ASP A O 1
ATOM 2304 N N . GLY A 1 295 ? -24.081 -6.955 -3.841 1.00 95.94 295 GLY A N 1
ATOM 2305 C CA . GLY A 1 295 ? -23.479 -7.736 -2.770 1.00 95.94 295 GLY A CA 1
ATOM 2306 C C . GLY A 1 295 ? -21.967 -7.607 -2.688 1.00 95.94 295 GLY A C 1
ATOM 2307 O O . GL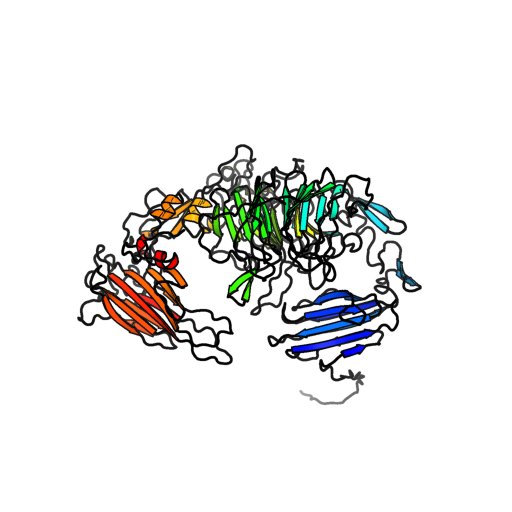Y A 1 295 ? -21.349 -6.714 -3.270 1.00 95.94 295 GLY A O 1
ATOM 2308 N N . PHE A 1 296 ? -21.358 -8.515 -1.934 1.00 97.94 296 PHE A N 1
ATOM 2309 C CA . PHE A 1 296 ? -19.907 -8.584 -1.804 1.00 97.94 296 PHE A CA 1
ATOM 2310 C C . PHE A 1 29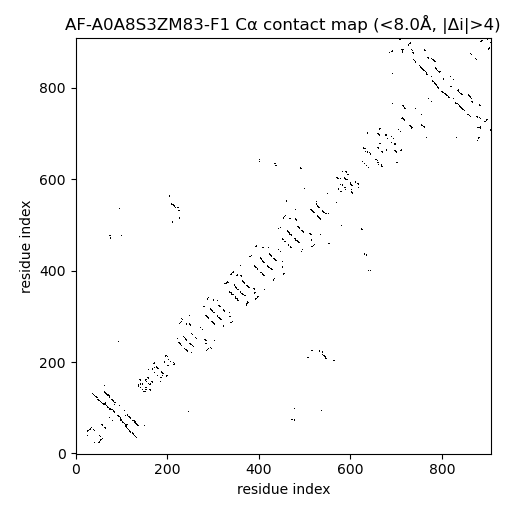6 ? -19.422 -10.007 -1.557 1.00 97.94 296 PHE A C 1
ATOM 2312 O O . PHE A 1 296 ? -20.126 -10.842 -0.984 1.00 97.94 296 PHE A O 1
ATOM 2319 N N . TYR A 1 297 ? -18.192 -10.267 -1.984 1.00 98.50 297 TYR A N 1
ATOM 2320 C CA . TYR A 1 297 ? -17.508 -11.535 -1.791 1.00 98.50 297 TYR A CA 1
ATOM 2321 C C . TYR A 1 297 ? -16.481 -11.426 -0.676 1.00 98.50 297 TYR A C 1
ATOM 2323 O O . TYR A 1 297 ? -15.738 -10.453 -0.641 1.00 98.50 297 TYR A O 1
ATOM 2331 N N . ILE A 1 298 ? -16.381 -12.445 0.178 1.00 98.56 298 ILE A N 1
ATOM 2332 C CA . ILE A 1 298 ? -15.241 -12.645 1.080 1.00 98.56 298 ILE A CA 1
ATOM 2333 C C . ILE A 1 298 ? -14.486 -13.917 0.700 1.00 98.56 298 ILE A C 1
ATOM 2335 O O . ILE A 1 298 ? -15.094 -14.921 0.316 1.00 98.56 298 ILE A O 1
ATOM 2339 N N . PHE A 1 299 ? -13.164 -13.891 0.846 1.00 98.56 299 PHE A N 1
ATOM 2340 C CA . PHE A 1 299 ? -12.305 -15.023 0.513 1.00 98.56 299 PHE A CA 1
ATOM 2341 C C . PHE A 1 299 ? -11.240 -15.285 1.587 1.00 98.56 299 PHE A C 1
ATOM 2343 O O . PHE A 1 299 ? -10.608 -14.365 2.108 1.00 98.56 299 PHE A O 1
ATOM 2350 N N . GLY A 1 300 ? -11.052 -16.566 1.915 1.00 98.06 300 GLY A N 1
ATOM 2351 C CA . GLY A 1 300 ? -9.963 -17.068 2.757 1.00 98.06 300 GLY A CA 1
ATOM 2352 C C . GLY A 1 300 ? -9.938 -16.545 4.201 1.00 98.06 300 GLY A C 1
ATOM 2353 O O . GLY A 1 300 ? -10.986 -16.334 4.815 1.00 98.06 300 GLY A O 1
ATOM 2354 N N . GLY A 1 301 ? -8.735 -16.386 4.763 1.00 98.00 301 GLY A N 1
ATOM 2355 C CA . GLY A 1 301 ? -8.477 -15.935 6.138 1.00 98.00 301 GLY A CA 1
ATOM 2356 C C . GLY A 1 301 ? -8.131 -17.059 7.119 1.00 98.00 301 GLY A C 1
ATOM 2357 O O . GLY A 1 301 ? -8.257 -18.238 6.801 1.00 98.00 301 GLY A O 1
ATOM 2358 N N . ILE A 1 302 ? -7.690 -16.678 8.321 1.00 97.44 302 ILE A N 1
ATOM 2359 C CA . ILE A 1 302 ? -7.457 -17.592 9.452 1.00 97.44 302 ILE A CA 1
ATOM 2360 C C . ILE A 1 302 ? -8.757 -17.737 10.234 1.00 97.44 302 ILE A C 1
ATOM 2362 O O . ILE A 1 302 ? -9.324 -16.719 10.640 1.00 97.44 302 ILE A O 1
ATOM 2366 N N . LEU A 1 303 ? -9.199 -18.973 10.453 1.00 97.19 303 LEU A N 1
ATOM 2367 C CA . LEU A 1 303 ? -10.411 -19.312 11.193 1.00 97.19 303 LEU A CA 1
ATOM 2368 C C . LEU A 1 303 ? -10.168 -19.379 12.711 1.00 97.19 303 LEU A C 1
ATOM 2370 O O . LEU A 1 303 ? -9.034 -19.320 13.186 1.00 97.19 303 LEU A O 1
ATOM 2374 N N . GLY A 1 304 ? -11.241 -19.503 13.497 1.00 93.25 304 GLY A N 1
ATOM 2375 C CA . GLY A 1 304 ? -11.165 -19.567 14.966 1.00 93.25 304 GLY A CA 1
ATOM 2376 C C . GLY A 1 304 ? -10.406 -20.775 15.538 1.00 93.25 304 GLY A C 1
ATOM 2377 O O . GLY A 1 304 ? -9.967 -20.723 16.684 1.00 93.25 304 GLY A O 1
ATOM 2378 N N . ASP A 1 305 ? -10.219 -21.836 14.754 1.00 93.38 305 ASP A N 1
ATOM 2379 C CA . ASP A 1 305 ? -9.386 -22.999 15.091 1.00 93.38 305 ASP A CA 1
ATOM 2380 C C . ASP A 1 305 ? -7.899 -22.813 14.720 1.00 93.38 305 ASP A C 1
ATOM 2382 O O . ASP A 1 305 ? -7.070 -23.671 15.025 1.00 93.38 305 ASP A O 1
ATOM 2386 N N . GLY A 1 306 ? -7.550 -21.685 14.092 1.00 91.62 306 GLY A N 1
ATOM 2387 C CA . GLY A 1 306 ? -6.205 -21.359 13.626 1.00 91.62 306 GLY A CA 1
ATOM 2388 C C . GLY A 1 306 ? -5.871 -21.869 12.222 1.00 91.62 306 GLY A C 1
ATOM 2389 O O . GLY A 1 306 ? -4.791 -21.547 11.725 1.00 91.62 306 GLY A O 1
ATOM 2390 N N . LEU A 1 307 ? -6.765 -22.619 11.568 1.00 94.81 307 LEU A N 1
ATOM 2391 C CA . LEU A 1 307 ? -6.559 -23.095 10.199 1.00 94.81 307 LEU A CA 1
ATOM 2392 C C . LEU A 1 307 ? -6.804 -21.982 9.183 1.00 94.81 307 LEU A C 1
ATOM 2394 O O . LEU A 1 307 ? -7.598 -21.064 9.406 1.00 94.81 307 LEU A O 1
ATOM 2398 N N . HIS A 1 308 ? -6.135 -22.064 8.036 1.00 96.19 308 HIS A N 1
ATOM 2399 C CA . HIS A 1 308 ? -6.404 -21.152 6.935 1.00 96.19 308 HIS A CA 1
ATOM 2400 C C . HIS A 1 308 ? -7.577 -21.672 6.086 1.00 96.19 308 HIS A C 1
ATOM 2402 O O . HIS A 1 308 ? -7.790 -22.876 5.902 1.00 96.19 308 HIS A O 1
ATOM 2408 N N . SER A 1 309 ? -8.335 -20.749 5.505 1.00 96.81 309 SER A N 1
ATOM 2409 C CA . SER A 1 309 ? -9.450 -21.038 4.605 1.00 96.81 309 SER A CA 1
ATOM 2410 C C . SER A 1 309 ? -9.107 -20.668 3.160 1.00 96.81 309 SER A C 1
ATOM 2412 O O . SER A 1 309 ? -8.310 -19.765 2.903 1.00 96.81 309 SER A O 1
ATOM 2414 N N . ASN A 1 310 ? -9.731 -21.363 2.213 1.00 96.44 310 ASN A N 1
ATOM 2415 C CA . ASN A 1 310 ? -9.813 -21.007 0.793 1.00 96.44 310 ASN A CA 1
ATOM 2416 C C . ASN A 1 310 ? -11.276 -20.963 0.319 1.00 96.44 310 ASN A C 1
ATOM 2418 O O . ASN A 1 310 ? -11.567 -21.147 -0.860 1.00 96.44 310 ASN A O 1
ATOM 2422 N N . GLU A 1 311 ? -12.211 -20.776 1.250 1.00 97.31 311 GLU A N 1
ATOM 2423 C CA . GLU A 1 311 ? -13.628 -20.656 0.930 1.00 97.31 311 GLU A CA 1
ATOM 2424 C C . GLU A 1 311 ? -13.923 -19.289 0.311 1.00 97.31 311 GLU A C 1
ATOM 2426 O O . GLU A 1 311 ? -13.439 -18.265 0.806 1.00 97.31 311 GLU A O 1
ATOM 2431 N N . LEU A 1 312 ? -14.768 -19.289 -0.721 1.00 98.25 312 LEU A N 1
ATOM 2432 C CA . LEU A 1 312 ? -15.372 -18.098 -1.307 1.00 98.25 312 LEU A CA 1
ATOM 2433 C C . LEU A 1 312 ? -16.831 -18.010 -0.863 1.00 98.25 312 LEU A C 1
ATOM 2435 O O . LEU A 1 312 ? -17.597 -18.956 -1.043 1.00 98.25 312 LEU A O 1
ATOM 2439 N N . TRP A 1 313 ? -17.216 -16.870 -0.304 1.00 98.06 313 TRP A N 1
ATOM 2440 C CA . TRP A 1 313 ? -18.573 -16.619 0.167 1.00 98.06 313 TRP A CA 1
ATOM 2441 C C . TRP A 1 313 ? -19.109 -15.333 -0.443 1.00 98.06 313 TRP A C 1
ATOM 2443 O O . TRP A 1 313 ? -18.423 -14.317 -0.417 1.00 98.06 313 TRP A O 1
ATOM 2453 N N . PHE A 1 314 ? -20.342 -15.365 -0.933 1.00 97.69 314 PHE A N 1
ATOM 2454 C CA . PHE A 1 314 ? -21.074 -14.201 -1.416 1.00 97.69 314 PHE A CA 1
ATOM 2455 C C . PHE A 1 314 ? -22.162 -13.806 -0.419 1.00 97.69 314 PHE A C 1
ATOM 2457 O O . PHE A 1 314 ? -22.964 -14.653 -0.014 1.00 97.69 314 PHE A O 1
ATOM 2464 N N . PHE A 1 315 ? -22.219 -12.530 -0.049 1.00 96.88 315 PHE A N 1
ATOM 2465 C CA . PHE A 1 315 ? -23.341 -11.947 0.677 1.00 96.88 315 PHE A CA 1
ATOM 2466 C C . PHE A 1 315 ? -24.187 -11.102 -0.265 1.00 96.88 315 PHE A C 1
ATOM 2468 O O . PHE A 1 315 ? -23.701 -10.129 -0.839 1.00 96.88 315 PHE A O 1
ATOM 2475 N N . ASN A 1 316 ? -25.466 -11.447 -0.383 1.00 94.81 316 ASN A N 1
ATOM 2476 C CA . ASN A 1 316 ? -26.438 -10.634 -1.103 1.00 94.81 316 ASN A CA 1
ATOM 2477 C C . ASN A 1 316 ? -27.077 -9.627 -0.134 1.00 94.81 316 ASN A C 1
ATOM 2479 O O . ASN A 1 316 ? -27.692 -10.037 0.855 1.00 94.81 316 ASN A O 1
ATOM 2483 N N . ILE A 1 317 ? -26.941 -8.329 -0.419 1.00 94.12 317 ILE A N 1
ATOM 2484 C CA . ILE A 1 317 ? -27.432 -7.254 0.457 1.00 94.12 317 ILE A CA 1
ATOM 2485 C C . ILE A 1 317 ? -28.961 -7.169 0.421 1.00 94.12 317 ILE A C 1
ATOM 2487 O O . ILE A 1 317 ? -29.588 -6.967 1.457 1.00 94.12 317 ILE A O 1
ATOM 2491 N N . THR A 1 318 ? -29.588 -7.392 -0.735 1.00 91.56 318 THR A N 1
ATOM 2492 C CA . THR A 1 318 ? -31.051 -7.335 -0.875 1.00 91.56 318 THR A CA 1
ATOM 2493 C C . THR A 1 318 ? -31.754 -8.451 -0.101 1.00 91.56 318 THR A C 1
ATOM 2495 O O . THR A 1 318 ? -32.765 -8.210 0.557 1.00 91.56 318 THR A O 1
ATOM 2498 N N . SER A 1 319 ? -31.242 -9.683 -0.172 1.00 90.88 319 SER A N 1
ATOM 2499 C CA . SER A 1 319 ? -31.832 -10.841 0.514 1.00 90.88 319 SER A CA 1
ATOM 2500 C C . SER A 1 319 ? -31.253 -11.105 1.904 1.00 90.88 319 SER A C 1
ATOM 2502 O O . SER A 1 319 ? -31.771 -11.972 2.609 1.00 90.88 319 SER A O 1
ATOM 2504 N N . LEU A 1 320 ? -30.197 -10.382 2.296 1.00 91.00 320 LEU A N 1
ATOM 2505 C CA . LEU A 1 320 ? -29.471 -10.530 3.561 1.00 91.00 320 LEU A CA 1
ATOM 2506 C C . LEU A 1 320 ? -29.037 -11.978 3.836 1.00 91.00 320 LEU A C 1
ATOM 2508 O O . LEU A 1 320 ? -29.243 -12.517 4.925 1.00 91.00 320 LEU A O 1
ATOM 2512 N N . SER A 1 321 ? -28.453 -12.632 2.831 1.00 90.75 321 SER A N 1
ATOM 2513 C CA . SER A 1 321 ? -28.108 -14.056 2.905 1.00 90.75 321 SER A CA 1
ATOM 2514 C C . SER A 1 321 ? -26.739 -14.376 2.321 1.00 90.75 321 SER A C 1
ATOM 2516 O O . SER A 1 321 ? -26.379 -13.875 1.255 1.00 90.75 321 SER A O 1
ATOM 2518 N N . TRP A 1 322 ? -26.030 -15.289 2.984 1.00 93.88 322 TRP A N 1
ATOM 2519 C CA . TRP A 1 322 ? -24.747 -15.833 2.546 1.00 93.88 322 TRP A CA 1
ATOM 2520 C C . TRP A 1 322 ? -24.910 -17.069 1.661 1.00 93.88 322 TRP A C 1
ATOM 2522 O O . TRP A 1 322 ? -25.711 -17.948 1.973 1.00 93.88 322 TRP A O 1
ATOM 2532 N N . THR A 1 323 ? -24.081 -17.178 0.624 1.00 93.94 323 THR A N 1
ATOM 2533 C CA . THR A 1 323 ? -23.942 -18.367 -0.230 1.00 93.94 323 THR A CA 1
ATOM 2534 C C . THR A 1 323 ? -22.465 -18.723 -0.365 1.00 93.94 323 THR A C 1
ATOM 2536 O O . THR A 1 323 ? -21.651 -17.843 -0.627 1.00 93.94 323 THR A O 1
ATOM 2539 N N . GLN A 1 324 ? -22.106 -19.994 -0.179 1.00 96.00 324 GLN A N 1
ATOM 2540 C CA . GLN A 1 324 ? -20.751 -20.466 -0.466 1.00 96.00 324 GLN A CA 1
ATOM 2541 C C . GLN A 1 324 ? -20.635 -20.805 -1.954 1.00 96.00 324 GLN A C 1
ATOM 2543 O O . GLN A 1 324 ? -21.484 -21.510 -2.496 1.00 96.00 324 GLN A O 1
ATOM 2548 N N . CYS A 1 325 ? -19.590 -20.301 -2.601 1.00 96.25 325 CYS A N 1
ATOM 2549 C CA . CYS A 1 325 ? -19.350 -20.436 -4.036 1.00 96.25 325 CYS A CA 1
ATOM 2550 C C . CYS A 1 325 ? -18.158 -21.365 -4.316 1.00 96.25 325 CYS A C 1
ATOM 2552 O O . CYS A 1 325 ? -17.382 -21.682 -3.411 1.00 96.25 325 CYS A O 1
ATOM 2554 N N . ALA A 1 326 ? -18.002 -21.778 -5.578 1.00 96.44 326 ALA A N 1
ATOM 2555 C CA . ALA A 1 326 ? -16.867 -22.561 -6.076 1.00 96.44 326 ALA A CA 1
ATOM 2556 C C . ALA A 1 326 ? -16.578 -23.882 -5.324 1.00 96.44 326 ALA A C 1
ATOM 2558 O O . ALA A 1 326 ? -15.443 -24.357 -5.323 1.00 96.44 326 ALA A O 1
ATOM 2559 N N . THR A 1 327 ? -17.579 -24.502 -4.684 1.00 94.62 327 THR A N 1
ATOM 2560 C CA . THR A 1 327 ? -17.387 -25.730 -3.881 1.00 94.62 327 THR A CA 1
ATOM 2561 C C . THR A 1 327 ? -16.978 -26.941 -4.719 1.00 94.62 327 THR A C 1
ATOM 2563 O O . THR A 1 327 ? -16.277 -27.815 -4.222 1.00 94.62 327 THR A O 1
ATOM 2566 N N . GLU A 1 328 ? -17.375 -26.962 -5.992 1.00 94.00 328 GLU A N 1
ATOM 2567 C CA . GLU A 1 328 ? -17.064 -28.018 -6.967 1.00 94.00 328 GLU A CA 1
ATOM 2568 C C . GLU A 1 328 ? -15.939 -27.605 -7.936 1.00 94.00 328 GLU A C 1
ATOM 2570 O O . GLU A 1 328 ? -15.791 -28.166 -9.027 1.00 94.00 328 GLU A O 1
ATOM 2575 N N . SER A 1 329 ? -15.165 -26.575 -7.588 1.00 96.56 329 SER A N 1
ATOM 2576 C CA . SER A 1 329 ? -14.075 -26.100 -8.437 1.00 96.56 329 SER A CA 1
ATOM 2577 C C . SER A 1 329 ? -12.924 -27.103 -8.475 1.00 96.56 329 SER A C 1
ATOM 2579 O O . SER A 1 329 ? -12.421 -27.536 -7.438 1.00 96.56 329 SER A O 1
ATOM 2581 N N . VAL A 1 330 ? -12.477 -27.464 -9.681 1.00 95.31 330 VAL A N 1
ATOM 2582 C CA . VAL A 1 330 ? -11.392 -28.446 -9.872 1.00 95.31 330 VAL A CA 1
ATOM 2583 C C . VAL A 1 330 ? -10.042 -27.860 -9.457 1.00 95.31 330 VAL A C 1
ATOM 2585 O O . VAL A 1 330 ? -9.204 -28.542 -8.868 1.00 95.31 330 VAL A O 1
ATOM 2588 N N . ILE A 1 331 ? -9.833 -26.583 -9.773 1.00 94.12 331 ILE A N 1
ATOM 2589 C CA . ILE A 1 331 ? -8.696 -25.795 -9.303 1.00 94.12 331 ILE A CA 1
ATOM 2590 C C . ILE A 1 331 ? -9.183 -25.001 -8.100 1.00 94.12 331 ILE A C 1
ATOM 2592 O O . ILE A 1 331 ? -10.248 -24.400 -8.148 1.00 94.12 331 ILE A O 1
ATOM 2596 N N . MET A 1 332 ? -8.408 -24.967 -7.025 1.00 93.44 332 MET A N 1
ATOM 2597 C CA . MET A 1 332 ? -8.699 -24.117 -5.876 1.00 93.44 332 MET A CA 1
ATOM 2598 C C . MET A 1 332 ? -7.446 -23.331 -5.518 1.00 93.44 332 MET A C 1
ATOM 2600 O O . MET A 1 332 ? -6.357 -23.917 -5.514 1.00 93.44 332 MET A O 1
ATOM 2604 N N . PRO A 1 333 ? -7.566 -22.034 -5.190 1.00 94.69 333 PRO A N 1
ATOM 2605 C CA . PRO A 1 333 ? -6.466 -21.333 -4.561 1.00 94.69 333 PRO A CA 1
ATOM 2606 C C . PRO A 1 333 ? -6.092 -22.027 -3.246 1.00 94.69 333 PRO A C 1
ATOM 2608 O O . PRO A 1 333 ? -6.909 -22.702 -2.605 1.00 94.69 333 PRO A O 1
ATOM 2611 N N . GLU A 1 334 ? -4.840 -21.847 -2.837 1.00 94.25 334 GLU A N 1
ATOM 2612 C CA . GLU A 1 334 ? -4.378 -22.330 -1.539 1.00 94.25 334 GLU A CA 1
ATOM 2613 C C . GLU A 1 334 ? -5.165 -21.681 -0.389 1.00 94.25 334 GLU A C 1
ATOM 2615 O O . GLU A 1 334 ? -5.847 -20.666 -0.547 1.00 94.25 334 GLU A O 1
ATOM 2620 N N . ARG A 1 335 ? -5.057 -22.271 0.802 1.00 96.44 335 ARG A N 1
ATOM 2621 C CA . ARG A 1 335 ? -5.616 -21.708 2.033 1.00 96.44 335 ARG A CA 1
ATOM 2622 C C . ARG A 1 335 ? -4.757 -20.530 2.484 1.00 96.44 335 ARG A C 1
ATOM 2624 O O . ARG A 1 335 ? -3.628 -20.722 2.937 1.00 96.44 335 ARG A O 1
ATOM 2631 N N . LEU A 1 336 ? -5.272 -19.312 2.339 1.00 96.00 336 LEU A N 1
ATOM 2632 C CA . LEU A 1 336 ? -4.471 -18.086 2.404 1.00 96.00 336 LEU A CA 1
ATOM 2633 C C . LEU A 1 336 ? -4.972 -17.105 3.461 1.00 96.00 336 LEU A C 1
ATOM 2635 O O . LEU A 1 336 ? -6.164 -16.984 3.727 1.00 96.00 336 LEU A O 1
ATOM 2639 N N . THR A 1 337 ? -4.049 -16.299 3.980 1.00 97.12 337 THR A N 1
ATOM 2640 C CA . THR A 1 337 ? -4.333 -15.116 4.807 1.00 97.12 337 THR A CA 1
ATOM 2641 C C . THR A 1 337 ? -3.401 -13.960 4.435 1.00 97.12 337 THR A C 1
ATOM 2643 O O . THR A 1 337 ? -2.286 -14.182 3.953 1.00 97.12 337 THR A O 1
ATOM 2646 N N . GLY A 1 338 ? -3.858 -12.721 4.628 1.00 96.25 338 GLY A N 1
ATOM 2647 C CA . GLY A 1 338 ? -3.121 -11.506 4.272 1.00 96.25 338 GLY A CA 1
ATOM 2648 C C . GLY A 1 338 ? -2.925 -11.323 2.762 1.00 96.25 338 GLY A C 1
ATOM 2649 O O . GLY A 1 338 ? -1.976 -10.651 2.357 1.00 96.25 338 GLY A O 1
ATOM 2650 N N . HIS A 1 339 ? -3.772 -11.968 1.958 1.00 97.62 339 HIS A N 1
ATOM 2651 C CA . HIS A 1 339 ? -3.924 -11.747 0.520 1.00 97.62 339 HIS A CA 1
ATOM 2652 C C . HIS A 1 339 ? -4.928 -10.617 0.273 1.00 97.62 339 HIS A C 1
ATOM 2654 O O . HIS A 1 339 ? -5.545 -10.101 1.207 1.00 97.62 339 HIS A O 1
ATOM 2660 N N . THR A 1 340 ? -5.115 -10.273 -0.992 1.00 97.81 340 THR A N 1
ATOM 2661 C CA . THR A 1 340 ? -6.144 -9.342 -1.451 1.00 97.81 340 THR A CA 1
ATOM 2662 C C . THR A 1 340 ? -7.119 -10.039 -2.398 1.00 97.81 340 THR A C 1
ATOM 2664 O O . THR A 1 340 ? -6.790 -11.064 -3.001 1.00 97.81 340 THR A O 1
ATOM 2667 N N . LEU A 1 341 ? -8.331 -9.494 -2.488 1.00 98.25 341 LEU A N 1
ATOM 2668 C CA . LEU A 1 341 ? -9.383 -9.863 -3.429 1.00 98.25 341 LEU A CA 1
ATOM 2669 C C . LEU A 1 341 ? -9.790 -8.561 -4.112 1.00 98.25 341 LEU A C 1
ATOM 2671 O O . LEU A 1 341 ? -10.092 -7.597 -3.415 1.00 98.25 341 LEU A O 1
ATOM 2675 N N . THR A 1 342 ? -9.752 -8.511 -5.438 1.00 97.94 342 THR A N 1
ATOM 2676 C CA . THR A 1 342 ? -10.129 -7.305 -6.185 1.00 97.94 342 THR A CA 1
ATOM 2677 C C . THR A 1 342 ? -11.053 -7.660 -7.333 1.00 97.94 342 THR A C 1
ATOM 2679 O O . THR A 1 342 ? -10.695 -8.466 -8.194 1.00 97.94 342 THR A O 1
ATOM 2682 N N . ALA A 1 343 ? -12.230 -7.052 -7.345 1.00 97.12 343 ALA A N 1
ATOM 2683 C CA . ALA A 1 343 ? -13.180 -7.097 -8.433 1.00 97.12 343 ALA A CA 1
ATOM 2684 C C . ALA A 1 343 ? -12.708 -6.167 -9.557 1.00 97.12 343 ALA A C 1
ATOM 2686 O O . ALA A 1 343 ? -12.479 -4.972 -9.363 1.00 97.12 343 ALA A O 1
ATOM 2687 N N . ALA A 1 344 ? -12.555 -6.729 -10.750 1.00 95.38 344 ALA A N 1
ATOM 2688 C CA . ALA A 1 344 ? -12.267 -5.997 -11.969 1.00 95.38 344 ALA A CA 1
ATOM 2689 C C . ALA A 1 344 ? -13.161 -6.532 -13.085 1.00 95.38 344 ALA A C 1
ATOM 2691 O O . ALA A 1 344 ? -13.038 -7.681 -13.515 1.00 95.38 344 ALA A O 1
ATOM 2692 N N . ASP A 1 345 ? -14.081 -5.678 -13.527 1.00 91.06 345 ASP A N 1
ATOM 2693 C CA . ASP A 1 345 ? -15.183 -6.025 -14.421 1.00 91.06 345 ASP A CA 1
ATOM 2694 C C . ASP A 1 345 ? -15.967 -7.253 -13.907 1.00 91.06 345 ASP A C 1
ATOM 2696 O O . ASP A 1 345 ? -16.533 -7.191 -12.819 1.00 91.06 345 ASP A O 1
ATOM 2700 N N . ASP A 1 346 ? -16.010 -8.363 -14.655 1.00 94.44 346 ASP A N 1
ATOM 2701 C CA . ASP A 1 346 ? -16.702 -9.599 -14.251 1.00 94.44 346 ASP A CA 1
ATOM 2702 C C . ASP A 1 346 ? -15.818 -10.585 -13.469 1.00 94.44 346 ASP A C 1
ATOM 2704 O O . ASP A 1 346 ? -16.239 -11.704 -13.207 1.00 94.44 346 ASP A O 1
ATOM 2708 N N . TYR A 1 347 ? -14.588 -10.233 -13.099 1.00 97.62 347 TYR A N 1
ATOM 2709 C CA . TYR A 1 347 ? -13.676 -11.166 -12.434 1.00 97.62 347 TYR A CA 1
ATOM 2710 C C . TYR A 1 347 ? -13.276 -10.702 -11.039 1.00 97.62 347 TYR A C 1
ATOM 2712 O O . TYR A 1 347 ? -12.985 -9.531 -10.815 1.00 97.62 347 TYR A O 1
ATOM 2720 N N . LEU A 1 348 ? -13.173 -11.654 -10.114 1.00 98.38 348 LEU A N 1
ATOM 2721 C CA . LEU A 1 348 ? -12.500 -11.470 -8.831 1.00 98.38 348 LEU A CA 1
ATOM 2722 C C . LEU A 1 348 ? -11.077 -12.009 -8.936 1.00 98.38 348 LEU A C 1
ATOM 2724 O O . LEU A 1 348 ? -10.900 -13.166 -9.305 1.00 98.38 348 LEU A O 1
ATOM 2728 N N . TYR A 1 349 ? -10.079 -11.208 -8.576 1.00 97.94 349 TYR A N 1
ATOM 2729 C CA . TYR A 1 349 ? -8.665 -11.583 -8.596 1.00 97.94 349 TYR A CA 1
ATOM 2730 C C . TYR A 1 349 ? -8.127 -11.764 -7.176 1.00 97.94 349 TYR A C 1
ATOM 2732 O O . TYR A 1 349 ? -8.268 -10.866 -6.351 1.00 97.94 349 TYR A O 1
ATOM 2740 N N . VAL A 1 350 ? -7.471 -12.895 -6.906 1.00 97.50 350 VAL A N 1
ATOM 2741 C CA . VAL A 1 350 ? -6.771 -13.176 -5.642 1.00 97.50 350 VAL A CA 1
ATOM 2742 C C . VAL A 1 350 ? -5.271 -13.018 -5.845 1.00 97.50 350 VAL A C 1
ATOM 2744 O O . VAL A 1 350 ? -4.678 -13.738 -6.657 1.00 97.50 350 VAL A O 1
ATOM 2747 N N . ILE A 1 351 ? -4.651 -12.106 -5.092 1.00 95.19 351 ILE A N 1
ATOM 2748 C CA . ILE A 1 351 ? -3.223 -11.782 -5.206 1.00 95.19 351 ILE A CA 1
ATOM 2749 C C . ILE A 1 351 ? -2.516 -12.006 -3.864 1.00 95.19 351 ILE A C 1
ATOM 2751 O O . ILE A 1 351 ? -2.946 -11.529 -2.813 1.00 95.19 351 ILE A O 1
ATOM 2755 N N . GLY A 1 352 ? -1.390 -12.725 -3.916 1.00 94.12 352 GLY A N 1
ATOM 2756 C CA . GLY A 1 352 ? -0.477 -12.936 -2.792 1.00 94.12 352 GLY A CA 1
ATOM 2757 C C . GLY A 1 352 ? -1.086 -13.708 -1.616 1.00 94.12 352 GLY A C 1
ATOM 2758 O O . GLY A 1 352 ? -1.864 -14.641 -1.790 1.00 94.12 352 GLY A O 1
ATOM 2759 N N . GLY A 1 353 ? -0.691 -13.331 -0.402 1.00 94.75 353 GLY A N 1
ATOM 2760 C CA . GLY A 1 353 ? -1.012 -14.022 0.843 1.00 94.75 353 GLY A CA 1
ATOM 2761 C C . GLY A 1 353 ? 0.036 -15.044 1.255 1.00 94.75 353 GLY A C 1
ATOM 2762 O O . GLY A 1 353 ? 0.962 -15.362 0.511 1.00 94.75 353 GLY A O 1
ATOM 2763 N N . LYS A 1 354 ? -0.105 -15.544 2.483 1.00 93.19 354 LYS A N 1
ATOM 2764 C CA . LYS A 1 354 ? 0.689 -16.664 2.998 1.00 93.19 354 LYS A CA 1
ATOM 2765 C C . LYS A 1 354 ? -0.184 -17.886 3.233 1.00 93.19 354 LYS A C 1
ATOM 2767 O O . LYS A 1 354 ? -1.314 -17.750 3.709 1.00 93.19 354 LYS A O 1
ATOM 2772 N N . ASN A 1 355 ? 0.363 -19.059 2.939 1.00 92.25 355 ASN A N 1
ATOM 2773 C CA . ASN A 1 355 ? -0.264 -20.336 3.257 1.00 92.25 355 ASN A CA 1
ATOM 2774 C C . ASN A 1 355 ? 0.076 -20.800 4.689 1.00 92.25 355 ASN A C 1
ATOM 2776 O O . ASN A 1 355 ? 0.732 -20.078 5.449 1.00 92.25 355 ASN A O 1
ATOM 2780 N N . GLU A 1 356 ? -0.404 -21.982 5.078 1.00 89.81 356 GLU A N 1
ATOM 2781 C CA . GLU A 1 356 ? -0.188 -22.555 6.419 1.00 89.81 356 GLU A CA 1
ATOM 2782 C C . GLU A 1 356 ? 1.296 -22.841 6.707 1.00 89.81 356 GLU A C 1
ATOM 2784 O O . GLU A 1 356 ? 1.766 -22.617 7.824 1.00 89.81 356 GLU A O 1
ATOM 2789 N N . ASP A 1 357 ? 2.068 -23.187 5.671 1.00 88.31 357 ASP A N 1
ATOM 2790 C CA . ASP A 1 357 ? 3.527 -23.359 5.729 1.00 88.31 357 ASP A CA 1
ATOM 2791 C C . ASP A 1 357 ? 4.292 -22.023 5.806 1.00 88.31 357 ASP A C 1
ATOM 2793 O O . ASP A 1 357 ? 5.524 -21.991 5.797 1.00 88.31 357 ASP A O 1
ATOM 2797 N N . ARG A 1 358 ? 3.569 -20.896 5.905 1.00 86.06 358 ARG A N 1
ATOM 2798 C CA . ARG A 1 358 ? 4.096 -19.520 5.950 1.00 86.06 358 ARG A CA 1
ATOM 2799 C C . ARG A 1 358 ? 4.831 -19.109 4.675 1.00 86.06 358 ARG A C 1
ATOM 2801 O O . ARG A 1 358 ? 5.584 -18.134 4.686 1.00 86.06 358 ARG A O 1
ATOM 2808 N N . ILE A 1 359 ? 4.583 -19.809 3.573 1.00 87.38 359 ILE A N 1
ATOM 2809 C CA . ILE A 1 359 ? 5.134 -19.487 2.263 1.00 87.38 359 ILE A CA 1
ATOM 2810 C C . ILE A 1 359 ? 4.280 -18.388 1.647 1.00 87.38 359 ILE A C 1
ATOM 2812 O O . ILE A 1 359 ? 3.052 -18.467 1.625 1.00 87.38 359 ILE A O 1
ATOM 2816 N N . PHE A 1 360 ? 4.942 -17.344 1.159 1.00 90.62 360 PHE A N 1
ATOM 2817 C CA . PHE A 1 360 ? 4.281 -16.248 0.467 1.00 90.62 360 PHE A CA 1
ATOM 2818 C C . PHE A 1 360 ? 3.973 -16.691 -0.960 1.00 90.62 360 PHE A C 1
ATOM 2820 O O . PHE A 1 360 ? 4.869 -17.112 -1.698 1.00 90.62 360 PHE A O 1
ATOM 2827 N N . LEU A 1 361 ? 2.709 -16.587 -1.345 1.00 89.25 361 LEU A N 1
ATOM 2828 C CA . LEU A 1 361 ? 2.230 -17.035 -2.636 1.00 89.25 361 LEU A CA 1
ATOM 2829 C C . LEU A 1 361 ? 2.617 -16.029 -3.726 1.00 89.25 361 LEU A C 1
ATOM 2831 O O . LEU A 1 361 ? 2.510 -14.822 -3.537 1.00 89.25 361 LEU A O 1
ATOM 2835 N N . ASN A 1 362 ? 3.064 -16.534 -4.874 1.00 84.31 362 ASN A N 1
ATOM 2836 C CA . ASN A 1 362 ? 3.393 -15.754 -6.074 1.00 84.31 362 ASN A CA 1
ATOM 2837 C C . ASN A 1 362 ? 2.451 -16.034 -7.258 1.00 84.31 362 ASN A C 1
ATOM 2839 O O . ASN A 1 362 ? 2.650 -15.492 -8.347 1.00 84.31 362 ASN A O 1
ATOM 2843 N N . VAL A 1 363 ? 1.476 -16.923 -7.064 1.00 88.75 363 VAL A N 1
ATOM 2844 C CA . VAL A 1 363 ? 0.473 -17.310 -8.055 1.00 88.75 363 VAL A CA 1
ATOM 2845 C C . VAL A 1 363 ? -0.771 -16.450 -7.867 1.00 88.75 363 VAL A C 1
ATOM 2847 O O . VAL A 1 363 ? -1.203 -16.225 -6.740 1.00 88.75 363 VAL A O 1
ATOM 2850 N N . MET A 1 364 ? -1.342 -15.993 -8.978 1.00 92.69 364 MET A N 1
ATOM 2851 C CA . MET A 1 364 ? -2.597 -15.250 -9.002 1.00 92.69 364 MET A CA 1
ATOM 2852 C C . MET A 1 364 ? -3.720 -16.149 -9.513 1.00 92.69 364 MET A C 1
ATOM 2854 O O . MET A 1 364 ? -3.522 -16.920 -10.458 1.00 92.69 364 MET A O 1
ATOM 2858 N N . TYR A 1 365 ? -4.891 -16.024 -8.903 1.00 96.19 365 TYR A N 1
ATOM 2859 C CA . TYR A 1 365 ? -6.103 -16.733 -9.304 1.00 96.19 365 TYR A CA 1
ATOM 2860 C C . TYR A 1 365 ? -7.185 -15.730 -9.672 1.00 96.19 365 TYR A C 1
ATOM 2862 O O . TYR A 1 365 ? -7.181 -14.610 -9.160 1.00 96.19 365 TYR A O 1
ATOM 2870 N N . ARG A 1 366 ? -8.117 -16.132 -10.534 1.00 97.25 366 ARG A N 1
ATOM 2871 C CA . ARG A 1 366 ? -9.358 -15.387 -10.735 1.00 97.25 366 ARG A CA 1
ATOM 2872 C C . ARG A 1 366 ? -10.562 -16.308 -10.892 1.00 97.25 366 ARG A C 1
ATOM 2874 O O . ARG A 1 366 ? -10.400 -17.509 -11.100 1.00 97.25 366 ARG A O 1
ATOM 2881 N N . ILE A 1 367 ? -11.751 -15.738 -10.771 1.00 98.06 367 ILE A N 1
ATOM 2882 C CA . ILE A 1 367 ? -13.033 -16.425 -10.948 1.00 98.06 367 ILE A CA 1
ATOM 2883 C C . ILE A 1 367 ? -14.077 -15.432 -11.464 1.00 98.06 367 ILE A C 1
ATOM 2885 O O . ILE A 1 367 ? -14.009 -14.254 -11.109 1.00 98.06 367 ILE A O 1
ATOM 2889 N N . SER A 1 368 ? -15.011 -15.881 -12.309 1.00 97.50 368 SER A N 1
ATOM 2890 C CA . SER A 1 368 ? -16.126 -15.029 -12.749 1.00 97.50 368 SER A CA 1
ATOM 2891 C C . SER A 1 368 ? -17.022 -14.703 -11.554 1.00 97.50 368 SER A C 1
ATOM 2893 O O . SER A 1 368 ? -17.443 -15.589 -10.816 1.00 97.50 368 SER A O 1
ATOM 2895 N N . ALA A 1 369 ? -17.295 -13.422 -11.349 1.00 96.06 369 ALA A N 1
ATOM 2896 C CA . ALA A 1 369 ? -18.118 -12.910 -10.269 1.00 96.06 369 ALA A CA 1
ATOM 2897 C C . ALA A 1 369 ? -19.616 -13.102 -10.548 1.00 96.06 369 ALA A C 1
ATOM 2899 O O . ALA A 1 369 ? -20.390 -13.287 -9.607 1.00 96.06 369 ALA A O 1
ATOM 2900 N N . SER A 1 370 ? -20.028 -13.101 -11.822 1.00 96.00 370 SER A N 1
ATOM 2901 C CA . SER A 1 370 ? -21.397 -13.449 -12.221 1.00 96.00 370 SER A CA 1
ATOM 2902 C C . SER A 1 370 ? -21.675 -14.954 -12.135 1.00 96.00 370 SER A C 1
ATOM 2904 O O . SER A 1 370 ? -22.792 -15.344 -11.794 1.00 96.00 370 SER A O 1
ATOM 2906 N N . HIS A 1 371 ? -20.670 -15.794 -12.409 1.00 95.25 371 HIS A N 1
ATOM 2907 C CA . HIS A 1 371 ? -20.784 -17.257 -12.406 1.00 95.25 371 HIS A CA 1
ATOM 2908 C C . HIS A 1 371 ? -19.608 -17.901 -11.644 1.00 95.25 371 HIS A C 1
ATOM 2910 O O . HIS A 1 371 ? -18.672 -18.427 -12.260 1.00 95.25 371 HIS A O 1
ATOM 2916 N N . PRO A 1 372 ? -19.616 -17.857 -10.296 1.00 95.88 372 PRO A N 1
ATOM 2917 C CA . PRO A 1 372 ? -18.471 -18.228 -9.466 1.00 95.88 372 PRO A CA 1
ATOM 2918 C C . PRO A 1 372 ? -18.349 -19.745 -9.248 1.00 95.88 372 PRO A C 1
ATOM 2920 O O . PRO A 1 372 ? -18.290 -20.227 -8.112 1.00 95.88 372 PRO A O 1
ATOM 2923 N N . ASP A 1 373 ? -18.299 -20.504 -10.343 1.00 95.19 373 ASP A N 1
ATOM 2924 C CA . ASP A 1 373 ? -18.283 -21.970 -10.326 1.00 95.19 373 ASP A CA 1
ATOM 2925 C C . ASP A 1 373 ? -16.867 -22.561 -10.349 1.00 95.19 373 ASP A C 1
ATOM 2927 O O . ASP A 1 373 ? -16.619 -23.583 -9.709 1.00 95.19 373 ASP A O 1
ATOM 2931 N N . GLN A 1 374 ? -15.941 -21.952 -11.100 1.00 97.19 374 GLN A N 1
ATOM 2932 C CA . GLN A 1 374 ? -14.597 -22.492 -11.338 1.00 97.19 374 GLN A CA 1
ATOM 2933 C C . GLN A 1 374 ? -13.523 -21.410 -11.226 1.00 97.19 374 GLN A C 1
ATOM 2935 O O . GLN A 1 374 ? -13.563 -20.399 -11.928 1.00 97.19 374 GLN A O 1
ATOM 2940 N N . TRP A 1 375 ? -12.520 -21.661 -10.388 1.00 98.12 375 TRP A N 1
ATOM 2941 C CA . TRP A 1 375 ? -11.304 -20.858 -10.348 1.00 98.12 375 TRP A CA 1
ATOM 2942 C C . TRP A 1 375 ? -10.391 -21.173 -11.527 1.00 98.12 375 TRP A C 1
ATOM 2944 O O . TRP A 1 375 ? -10.246 -22.319 -11.952 1.00 98.12 375 TRP A O 1
ATOM 2954 N N . GLU A 1 376 ? -9.671 -20.155 -11.978 1.00 96.25 376 GLU A N 1
ATOM 2955 C CA . GLU A 1 376 ? -8.602 -20.290 -12.955 1.00 96.25 376 GLU A CA 1
ATOM 2956 C C . GLU A 1 376 ? -7.309 -19.653 -12.438 1.00 96.25 376 GLU A C 1
ATOM 2958 O O . GLU A 1 376 ? -7.306 -18.644 -11.726 1.00 96.25 376 GLU A O 1
ATOM 2963 N N . ARG A 1 377 ? -6.175 -20.257 -12.800 1.00 94.81 377 ARG A N 1
ATOM 2964 C CA . ARG A 1 377 ? -4.859 -19.672 -12.547 1.00 94.81 377 ARG A CA 1
ATOM 2965 C C . ARG A 1 377 ? -4.572 -18.628 -13.618 1.00 94.81 377 ARG A C 1
ATOM 2967 O O . ARG A 1 377 ? -4.622 -18.936 -14.806 1.00 94.81 377 ARG A O 1
ATOM 2974 N N . VAL A 1 378 ? -4.175 -17.429 -13.206 1.00 92.56 378 VAL A N 1
ATOM 2975 C CA . VAL A 1 378 ? -3.779 -16.385 -14.151 1.00 92.56 378 VAL A CA 1
ATOM 2976 C C . VAL A 1 378 ? -2.319 -16.577 -14.553 1.00 92.56 378 VAL A C 1
ATOM 2978 O O . VAL A 1 378 ? -1.406 -16.506 -13.726 1.00 92.56 378 VAL A O 1
ATOM 2981 N N . LEU A 1 379 ? -2.101 -16.819 -15.845 1.00 88.81 379 LEU A N 1
ATOM 2982 C CA . LEU A 1 379 ? -0.777 -16.924 -16.450 1.00 88.81 379 LEU A CA 1
ATOM 2983 C C . LEU A 1 379 ? -0.380 -15.558 -17.012 1.00 88.81 379 LEU A C 1
ATOM 2985 O O . LEU A 1 379 ? -0.888 -15.124 -18.043 1.00 88.81 379 LEU A O 1
ATOM 2989 N N . ALA A 1 380 ? 0.504 -14.858 -16.301 1.00 86.69 380 ALA A N 1
ATOM 2990 C CA . ALA A 1 380 ? 1.041 -13.592 -16.784 1.00 86.69 380 ALA A CA 1
ATOM 2991 C C . ALA A 1 380 ? 1.950 -13.832 -17.998 1.00 86.69 380 ALA A C 1
ATOM 2993 O O . ALA A 1 380 ? 2.816 -14.700 -17.945 1.00 86.69 380 ALA A O 1
ATOM 2994 N N . LYS A 1 381 ? 1.795 -13.024 -19.052 1.00 83.44 381 LYS A N 1
ATOM 2995 C CA . LYS A 1 381 ? 2.601 -13.115 -20.283 1.00 83.44 381 LYS A CA 1
ATOM 2996 C C . LYS A 1 381 ? 3.996 -12.493 -20.148 1.00 83.44 381 LYS A C 1
ATOM 2998 O O . LYS A 1 381 ? 4.819 -12.631 -21.046 1.00 83.44 381 LYS A O 1
ATOM 3003 N N . GLY A 1 382 ? 4.267 -11.779 -19.051 1.00 78.69 382 GLY A N 1
ATOM 3004 C CA . GLY A 1 382 ? 5.576 -11.179 -18.793 1.00 78.69 382 GLY A CA 1
ATOM 3005 C C . GLY A 1 382 ? 5.605 -10.182 -17.632 1.00 78.69 382 GLY A C 1
ATOM 3006 O O . GLY A 1 382 ? 4.778 -10.238 -16.714 1.00 78.69 382 GLY A O 1
ATOM 3007 N N . GLY A 1 383 ? 6.602 -9.291 -17.674 1.00 73.25 383 GLY A N 1
ATOM 3008 C CA . GLY A 1 383 ? 6.906 -8.312 -16.623 1.00 73.25 383 GLY A CA 1
ATOM 3009 C C . GLY A 1 383 ? 7.913 -8.820 -15.591 1.00 73.25 383 GLY A C 1
ATOM 3010 O O . GLY A 1 383 ? 7.740 -8.547 -14.409 1.00 73.25 383 GLY A O 1
ATOM 3011 N N . ASN A 1 384 ? 8.890 -9.622 -16.046 1.00 62.34 384 ASN A N 1
ATOM 3012 C CA . ASN A 1 384 ? 9.875 -10.398 -15.281 1.00 62.34 384 ASN A CA 1
ATOM 3013 C C . ASN A 1 384 ? 10.348 -9.689 -13.994 1.00 62.34 384 ASN A C 1
ATOM 3015 O O . ASN A 1 384 ? 11.318 -8.935 -14.005 1.00 62.34 384 ASN A O 1
ATOM 3019 N N . TYR A 1 385 ? 9.643 -9.922 -12.881 1.00 57.41 385 TYR A N 1
ATOM 3020 C CA . TYR A 1 385 ? 10.044 -9.420 -11.574 1.00 57.41 385 TYR A CA 1
ATOM 3021 C C . TYR A 1 385 ? 9.819 -10.478 -10.482 1.00 57.41 385 TYR A C 1
ATOM 3023 O O . TYR A 1 385 ? 8.700 -10.992 -10.341 1.00 57.41 385 TYR A O 1
ATOM 3031 N N . PRO A 1 386 ? 10.865 -10.817 -9.703 1.00 51.62 386 PRO A N 1
ATOM 3032 C CA . PRO A 1 386 ? 10.843 -11.917 -8.740 1.00 51.62 386 PRO A CA 1
ATOM 3033 C C . PRO A 1 386 ? 10.053 -11.674 -7.435 1.00 51.62 386 PRO A C 1
ATOM 3035 O O . PRO A 1 386 ? 9.939 -12.604 -6.640 1.00 51.62 386 PRO A O 1
ATOM 3038 N N . LEU A 1 387 ? 9.447 -10.505 -7.182 1.00 59.31 387 LEU A N 1
ATOM 3039 C CA . LEU A 1 387 ? 8.819 -10.204 -5.875 1.00 59.31 387 LEU A CA 1
ATOM 3040 C C . LEU A 1 387 ? 7.281 -10.191 -5.878 1.00 59.31 387 LEU A C 1
ATOM 3042 O O . LEU A 1 387 ? 6.652 -9.307 -5.310 1.00 59.31 387 LEU A O 1
ATOM 3046 N N . LYS A 1 388 ? 6.655 -11.220 -6.458 1.00 63.19 388 LYS A N 1
ATOM 3047 C CA . LYS A 1 388 ? 5.189 -11.428 -6.362 1.00 63.19 388 LYS A CA 1
ATOM 3048 C C . LYS A 1 388 ? 4.748 -12.121 -5.069 1.00 63.19 388 LYS A C 1
ATOM 3050 O O . LYS A 1 388 ? 3.566 -12.364 -4.868 1.00 63.19 388 LYS A O 1
ATOM 3055 N N . ARG A 1 389 ? 5.706 -12.454 -4.204 1.00 85.00 389 ARG A N 1
ATOM 3056 C CA . ARG A 1 389 ? 5.492 -13.035 -2.878 1.00 85.00 389 ARG A CA 1
ATOM 3057 C C . ARG A 1 389 ? 5.129 -11.925 -1.902 1.00 85.00 389 ARG A C 1
ATOM 3059 O O . ARG A 1 389 ? 6.023 -11.361 -1.278 1.00 85.00 389 ARG A O 1
ATOM 3066 N N . LEU A 1 390 ? 3.844 -11.596 -1.828 1.00 89.94 390 LEU A N 1
ATOM 3067 C CA . LEU A 1 390 ? 3.345 -10.409 -1.133 1.00 89.94 390 LEU A CA 1
ATOM 3068 C C . LEU A 1 390 ? 2.359 -10.781 -0.028 1.00 89.94 390 LEU A C 1
ATOM 3070 O O . LEU A 1 390 ? 1.439 -11.556 -0.265 1.00 89.94 390 LEU A O 1
ATOM 3074 N N . VAL A 1 391 ? 2.476 -10.172 1.152 1.00 94.56 391 VAL A N 1
ATOM 3075 C CA . VAL A 1 391 ? 1.511 -10.342 2.258 1.00 94.56 391 VAL A CA 1
ATOM 3076 C C . VAL A 1 391 ? 1.220 -9.003 2.918 1.00 94.56 391 VAL A C 1
ATOM 3078 O O . VAL A 1 391 ? 2.136 -8.227 3.176 1.00 94.56 391 VAL A O 1
ATOM 3081 N N . GLY A 1 392 ? -0.048 -8.716 3.212 1.00 95.44 392 GLY A N 1
ATOM 3082 C CA . GLY A 1 392 ? -0.445 -7.434 3.803 1.00 95.44 392 GLY A CA 1
ATOM 3083 C C . GLY A 1 392 ? -0.204 -6.245 2.867 1.00 95.44 392 GLY A C 1
ATOM 3084 O O . GLY A 1 392 ? 0.046 -5.137 3.341 1.00 95.44 392 GLY A O 1
ATOM 3085 N N . HIS A 1 393 ? -0.209 -6.499 1.559 1.00 96.69 393 HIS A N 1
ATOM 3086 C CA . HIS A 1 393 ? -0.273 -5.483 0.512 1.00 96.69 393 HIS A CA 1
ATOM 3087 C C . HIS A 1 393 ? -1.733 -5.076 0.285 1.00 96.69 393 HIS A C 1
ATOM 3089 O O . HIS A 1 393 ? -2.648 -5.734 0.780 1.00 96.69 393 HIS A O 1
ATOM 3095 N N . THR A 1 394 ? -1.948 -4.025 -0.495 1.00 97.50 394 THR A N 1
ATOM 3096 C CA . THR A 1 394 ? -3.276 -3.639 -0.987 1.00 97.50 394 THR A CA 1
ATOM 3097 C C . THR A 1 394 ? -3.328 -3.777 -2.496 1.00 97.50 394 THR A C 1
ATOM 3099 O O . THR A 1 394 ? -2.325 -3.502 -3.158 1.00 97.50 394 THR A O 1
ATOM 3102 N N . SER A 1 395 ? -4.488 -4.130 -3.039 1.00 96.62 395 SER A N 1
ATOM 3103 C CA . SER A 1 395 ? -4.753 -4.086 -4.473 1.00 96.62 395 SER A CA 1
ATOM 3104 C C . SER A 1 395 ? -6.071 -3.376 -4.742 1.00 96.62 395 SER A C 1
ATOM 3106 O O . SER A 1 395 ? -7.032 -3.531 -3.992 1.00 96.62 395 SER A O 1
ATOM 3108 N N . VAL A 1 396 ? -6.098 -2.581 -5.805 1.00 96.88 396 VAL A N 1
ATOM 3109 C CA . VAL A 1 396 ? -7.279 -1.842 -6.258 1.00 96.88 396 VAL A CA 1
ATOM 3110 C C . VAL A 1 396 ? -7.376 -1.925 -7.775 1.00 96.88 396 VAL A C 1
ATOM 3112 O O . VAL A 1 396 ? -6.356 -1.994 -8.461 1.00 96.88 396 VAL A O 1
ATOM 3115 N N . TYR A 1 397 ? -8.591 -1.906 -8.314 1.00 94.88 397 TYR A N 1
ATOM 3116 C CA . TYR A 1 397 ? -8.802 -1.833 -9.755 1.00 94.88 397 TYR A CA 1
ATOM 3117 C C . TYR A 1 397 ? -8.911 -0.373 -10.191 1.00 94.88 397 TYR A C 1
ATOM 3119 O O . TYR A 1 397 ? -9.769 0.362 -9.707 1.00 94.88 397 TYR A O 1
ATOM 3127 N N . TYR A 1 398 ? -8.051 0.049 -11.118 1.00 90.81 398 TYR A N 1
ATOM 3128 C CA . TYR A 1 398 ? -8.173 1.345 -11.774 1.00 90.81 398 TYR A CA 1
ATOM 3129 C C . TYR A 1 398 ? -8.730 1.149 -13.184 1.00 90.81 398 TYR A C 1
ATOM 3131 O O . TYR A 1 398 ? -8.033 0.707 -14.103 1.00 90.81 398 TYR A O 1
ATOM 3139 N N . ARG A 1 399 ? -10.018 1.471 -13.345 1.00 84.56 399 ARG A N 1
ATOM 3140 C CA . ARG A 1 399 ? -10.789 1.213 -14.569 1.00 84.56 399 ARG A CA 1
ATOM 3141 C C . ARG A 1 399 ? -10.211 1.914 -15.796 1.00 84.56 399 ARG A C 1
ATOM 3143 O O . ARG A 1 399 ? -10.223 1.345 -16.882 1.00 84.56 399 ARG A O 1
ATOM 3150 N N . HIS A 1 400 ? -9.683 3.125 -15.629 1.00 78.62 400 HIS A N 1
ATOM 3151 C CA . HIS A 1 400 ? -9.169 3.930 -16.736 1.00 78.62 400 HIS A CA 1
ATOM 3152 C C . HIS A 1 400 ? -7.948 3.316 -17.427 1.00 78.62 400 HIS A C 1
ATOM 3154 O O . HIS A 1 400 ? -7.870 3.367 -18.649 1.00 78.62 400 HIS A O 1
ATOM 3160 N N . SER A 1 401 ? -7.026 2.702 -16.677 1.00 83.44 401 SER A N 1
ATOM 3161 C CA . SER A 1 401 ? -5.880 1.985 -17.257 1.00 83.44 401 SER A CA 1
ATOM 3162 C C . SER A 1 401 ? -6.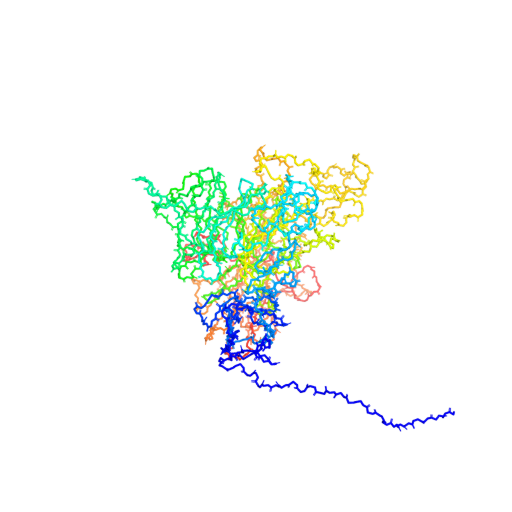110 0.478 -17.379 1.00 83.44 401 SER A C 1
ATOM 3164 O O . SER A 1 401 ? -5.170 -0.257 -17.691 1.00 83.44 401 SER A O 1
ATOM 3166 N N . ARG A 1 402 ? -7.328 0.007 -17.065 1.00 90.19 402 ARG A N 1
ATOM 3167 C CA . ARG A 1 402 ? -7.701 -1.414 -17.006 1.00 90.19 402 ARG A CA 1
ATOM 3168 C C . ARG A 1 402 ? -6.627 -2.242 -16.302 1.00 90.19 402 ARG A C 1
ATOM 3170 O O . ARG A 1 402 ? -6.097 -3.221 -16.829 1.00 90.19 402 ARG A O 1
ATOM 3177 N N . SER A 1 403 ? -6.240 -1.782 -15.114 1.00 92.06 403 SER A N 1
ATOM 3178 C CA . SER A 1 403 ? -5.127 -2.372 -14.376 1.00 92.06 403 SER A CA 1
ATOM 3179 C C . SER A 1 403 ? -5.447 -2.569 -12.904 1.00 92.06 403 SER A C 1
ATOM 3181 O O . SER A 1 403 ? -6.061 -1.719 -12.260 1.00 92.06 403 SER A O 1
ATOM 3183 N N . LEU A 1 404 ? -4.978 -3.690 -12.362 1.00 95.62 404 LEU A N 1
ATOM 3184 C CA . LEU A 1 404 ? -4.906 -3.921 -10.925 1.00 95.62 404 LEU A CA 1
ATOM 3185 C C . LEU A 1 404 ? -3.632 -3.253 -10.404 1.00 95.62 404 LEU A C 1
ATOM 3187 O O . LEU A 1 404 ? -2.529 -3.648 -10.782 1.00 95.62 404 LEU A O 1
ATOM 3191 N N . ILE A 1 405 ? -3.778 -2.248 -9.548 1.00 95.56 405 ILE A N 1
ATOM 3192 C CA . ILE A 1 405 ? -2.662 -1.552 -8.909 1.00 95.56 405 ILE A CA 1
ATOM 3193 C C . ILE A 1 405 ? -2.420 -2.185 -7.545 1.00 95.56 405 ILE A C 1
ATOM 3195 O O . ILE A 1 405 ? -3.324 -2.232 -6.715 1.00 95.56 405 ILE A O 1
ATOM 3199 N N . VAL A 1 406 ? -1.201 -2.662 -7.310 1.00 95.62 406 VAL A N 1
ATOM 3200 C CA . VAL A 1 406 ? -0.764 -3.296 -6.065 1.00 95.62 406 VAL A CA 1
ATOM 3201 C C . VAL A 1 406 ? 0.284 -2.417 -5.398 1.00 95.62 406 VAL A C 1
ATOM 3203 O O . VAL A 1 406 ? 1.237 -1.991 -6.048 1.00 95.62 406 VAL A O 1
ATOM 3206 N N . PHE A 1 407 ? 0.128 -2.159 -4.101 1.00 95.62 407 PHE A N 1
ATOM 3207 C CA . PHE A 1 407 ? 1.037 -1.292 -3.358 1.00 95.62 407 PHE A CA 1
ATOM 3208 C C . PHE A 1 407 ? 1.495 -1.912 -2.030 1.00 95.62 407 PHE A C 1
ATOM 3210 O O . PHE A 1 407 ? 0.704 -2.470 -1.262 1.00 95.62 407 PHE A O 1
ATOM 3217 N N . GLY A 1 408 ? 2.801 -1.792 -1.772 1.00 93.81 408 GLY A N 1
ATOM 3218 C CA . GLY A 1 408 ? 3.458 -2.164 -0.518 1.00 93.81 408 GLY A CA 1
ATOM 3219 C C . GLY A 1 408 ? 3.300 -3.635 -0.110 1.00 93.81 408 GLY A C 1
ATOM 3220 O O . GLY A 1 408 ? 3.225 -4.537 -0.939 1.00 93.81 408 GLY A O 1
ATOM 3221 N N . GLY A 1 409 ? 3.276 -3.880 1.201 1.00 93.50 409 GLY A N 1
ATOM 3222 C CA . GLY A 1 409 ? 3.218 -5.212 1.807 1.00 93.50 409 GLY A CA 1
ATOM 3223 C C . GLY A 1 409 ? 4.589 -5.777 2.172 1.00 93.50 409 GLY A C 1
ATOM 3224 O O . GLY A 1 409 ? 5.628 -5.164 1.934 1.00 93.50 409 GLY A O 1
ATOM 3225 N N . TYR A 1 410 ? 4.593 -6.956 2.790 1.00 90.81 410 TYR A N 1
ATOM 3226 C CA . TYR A 1 410 ? 5.807 -7.732 3.018 1.00 90.81 410 TYR A CA 1
ATOM 3227 C C . TYR A 1 410 ? 6.186 -8.499 1.758 1.00 90.81 410 TYR A C 1
ATOM 3229 O O . TYR A 1 410 ? 5.359 -9.217 1.200 1.00 90.81 410 TYR A O 1
ATOM 3237 N N . THR A 1 411 ? 7.451 -8.395 1.373 1.00 87.44 411 THR A N 1
ATOM 3238 C CA . THR A 1 411 ? 8.102 -9.166 0.316 1.00 87.44 411 THR A CA 1
ATOM 3239 C C . THR A 1 411 ? 9.141 -10.102 0.921 1.00 87.44 411 THR A C 1
ATOM 3241 O O . THR A 1 411 ? 9.684 -9.851 1.999 1.00 87.44 411 THR A O 1
ATOM 3244 N N . GLN A 1 412 ? 9.436 -11.207 0.242 1.00 75.94 412 GLN A N 1
ATOM 3245 C CA . GLN A 1 412 ? 10.496 -12.117 0.667 1.00 75.94 412 GLN A CA 1
ATOM 3246 C C . GLN A 1 412 ? 11.830 -11.726 0.014 1.00 75.94 412 GLN A C 1
ATOM 3248 O O . GLN A 1 412 ? 12.078 -12.078 -1.135 1.00 75.94 412 GLN A O 1
ATOM 3253 N N . GLY A 1 413 ? 12.691 -11.014 0.750 1.00 61.59 413 GLY A N 1
ATOM 3254 C CA . GLY A 1 413 ? 14.026 -10.622 0.272 1.00 61.59 413 GLY A CA 1
ATOM 3255 C C . GLY A 1 413 ? 15.072 -11.742 0.362 1.00 61.59 413 GLY A C 1
ATOM 3256 O O . GLY A 1 413 ? 16.035 -11.765 -0.400 1.00 61.59 413 GLY A O 1
ATOM 3257 N N . SER A 1 414 ? 14.892 -12.703 1.276 1.00 61.19 414 SER A N 1
ATOM 3258 C CA . SER A 1 414 ? 15.743 -13.897 1.405 1.00 61.19 414 SER A CA 1
ATOM 3259 C C . SER A 1 414 ? 14.956 -15.092 1.959 1.00 61.19 414 SER A C 1
ATOM 3261 O O . SER A 1 414 ? 13.823 -14.944 2.411 1.00 61.19 414 SER A O 1
ATOM 3263 N N . ALA A 1 415 ? 15.559 -16.286 1.977 1.00 57.47 415 ALA A N 1
ATOM 3264 C CA . ALA A 1 41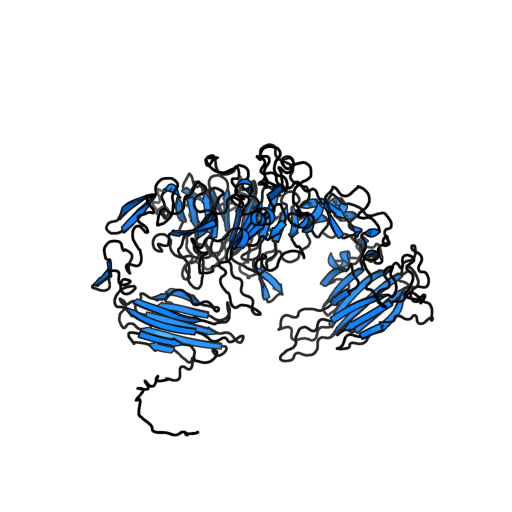5 ? 14.916 -17.486 2.523 1.00 57.47 415 ALA A CA 1
ATOM 3265 C C . ALA A 1 415 ? 14.513 -17.356 4.009 1.00 57.47 415 ALA A C 1
ATOM 3267 O O . ALA A 1 415 ? 13.584 -18.032 4.437 1.00 57.47 415 ALA A O 1
ATOM 3268 N N . LEU A 1 416 ? 15.184 -16.488 4.779 1.00 58.16 416 LEU A N 1
ATOM 3269 C CA . LEU A 1 416 ? 14.986 -16.346 6.228 1.00 58.16 416 LEU A CA 1
ATOM 3270 C C . LEU A 1 416 ? 14.310 -15.033 6.646 1.00 58.16 416 LEU A C 1
ATOM 3272 O O . LEU A 1 416 ? 13.820 -14.943 7.768 1.00 58.16 416 LEU A O 1
ATOM 3276 N N . PHE A 1 417 ? 14.285 -14.019 5.775 1.00 67.19 417 PHE A N 1
ATOM 3277 C CA . PHE A 1 417 ? 13.842 -12.671 6.137 1.00 67.19 417 PHE A CA 1
ATOM 3278 C C . PHE A 1 417 ? 12.885 -12.089 5.098 1.00 67.19 417 PHE A C 1
ATOM 3280 O O . PHE A 1 417 ? 13.151 -12.128 3.892 1.00 67.19 417 PHE A O 1
ATOM 3287 N N . SER A 1 418 ? 11.793 -11.509 5.595 1.00 77.50 418 SER A N 1
ATOM 3288 C CA . SER A 1 418 ? 10.889 -10.653 4.832 1.00 77.50 418 SER A CA 1
ATOM 3289 C C . SER A 1 418 ? 11.233 -9.185 5.053 1.00 77.50 418 SER A C 1
ATOM 3291 O O . SER A 1 418 ? 11.550 -8.800 6.178 1.00 77.50 418 SER A O 1
ATOM 3293 N N . ASP A 1 419 ? 11.081 -8.371 4.016 1.00 82.62 419 ASP A N 1
ATOM 3294 C CA . ASP A 1 419 ? 11.183 -6.916 4.100 1.00 82.62 419 ASP A CA 1
ATOM 3295 C C . ASP A 1 419 ? 9.850 -6.272 3.708 1.00 82.62 419 ASP A C 1
ATOM 3297 O O . ASP A 1 419 ? 9.000 -6.911 3.091 1.00 82.62 419 ASP A O 1
ATOM 3301 N N . ARG A 1 420 ? 9.633 -5.013 4.070 1.00 88.12 420 ARG A N 1
ATOM 3302 C CA . ARG A 1 420 ? 8.475 -4.245 3.607 1.00 88.12 420 ARG A CA 1
ATOM 3303 C C . ARG A 1 420 ? 8.807 -3.594 2.273 1.00 88.12 420 ARG A C 1
ATOM 3305 O O . ARG A 1 420 ? 9.923 -3.144 2.048 1.00 88.12 420 ARG A O 1
ATOM 3312 N N . SER A 1 421 ? 7.809 -3.484 1.413 1.00 89.06 421 SER A N 1
ATOM 3313 C CA . SER A 1 421 ? 7.918 -2.786 0.140 1.00 89.06 421 SER A CA 1
ATOM 3314 C C . SER A 1 421 ? 7.198 -1.434 0.190 1.00 89.06 421 SER A C 1
ATOM 3316 O O . SER A 1 421 ? 6.310 -1.195 1.014 1.00 89.06 421 SER A O 1
ATOM 3318 N N . LYS A 1 422 ? 7.623 -0.526 -0.687 1.00 89.75 422 LYS A N 1
ATOM 3319 C CA . LYS A 1 422 ? 6.947 0.735 -1.042 1.00 89.75 422 LYS A CA 1
ATOM 3320 C C . LYS A 1 422 ? 6.646 0.797 -2.545 1.00 89.75 422 LYS A C 1
ATOM 3322 O O . LYS A 1 422 ? 6.409 1.870 -3.089 1.00 89.75 422 LYS A O 1
ATOM 3327 N N . ASP A 1 423 ? 6.752 -0.344 -3.211 1.00 89.00 423 ASP A N 1
ATOM 3328 C CA . ASP A 1 423 ? 6.658 -0.463 -4.654 1.00 89.00 423 ASP A CA 1
ATOM 3329 C C . ASP A 1 423 ? 5.206 -0.347 -5.103 1.00 89.00 423 ASP A C 1
ATOM 3331 O O . ASP A 1 423 ? 4.294 -0.821 -4.420 1.00 89.00 423 ASP A O 1
ATOM 3335 N N . ILE A 1 424 ? 5.014 0.274 -6.268 1.00 92.88 424 ILE A N 1
ATOM 3336 C CA . ILE A 1 424 ? 3.756 0.235 -7.007 1.00 92.88 424 ILE A CA 1
ATOM 3337 C C . ILE A 1 424 ? 3.944 -0.753 -8.159 1.00 92.88 424 ILE A C 1
ATOM 3339 O O . ILE A 1 424 ? 4.779 -0.551 -9.044 1.00 92.88 424 ILE A O 1
ATOM 3343 N N . LEU A 1 425 ? 3.156 -1.821 -8.143 1.00 92.75 425 LEU A N 1
ATOM 3344 C CA . LEU A 1 425 ? 3.049 -2.779 -9.234 1.00 92.75 425 LEU A CA 1
ATOM 3345 C C . LEU A 1 425 ? 1.711 -2.568 -9.939 1.00 92.75 425 LEU A C 1
ATOM 3347 O O . LEU A 1 425 ? 0.709 -2.248 -9.306 1.00 92.75 425 LEU A O 1
ATOM 3351 N N . SER A 1 426 ? 1.686 -2.779 -11.246 1.00 93.44 426 SER A N 1
ATOM 3352 C CA . SER A 1 426 ? 0.476 -2.688 -12.055 1.00 93.44 426 SER A CA 1
ATOM 3353 C C . SER A 1 426 ? 0.335 -3.948 -12.893 1.00 93.44 426 SER A C 1
ATOM 3355 O O . SER A 1 426 ? 1.281 -4.353 -13.569 1.00 93.44 426 SER A O 1
ATOM 3357 N N . PHE A 1 427 ? -0.834 -4.576 -12.871 1.00 94.12 427 PHE A N 1
ATOM 3358 C CA . PHE A 1 427 ? -1.165 -5.697 -13.742 1.00 94.12 427 PHE A CA 1
ATOM 3359 C C . PHE A 1 427 ? -2.261 -5.287 -14.714 1.00 94.12 427 PHE A C 1
ATOM 3361 O O . PHE A 1 427 ? -3.406 -5.103 -14.304 1.00 94.12 427 PHE A O 1
ATOM 3368 N N . ASN A 1 428 ? -1.914 -5.167 -15.995 1.00 92.94 428 ASN A N 1
ATOM 3369 C CA . ASN A 1 428 ? -2.893 -4.889 -17.039 1.00 92.94 428 ASN A CA 1
ATOM 3370 C C . ASN A 1 428 ? -3.710 -6.162 -17.308 1.00 92.94 428 ASN A C 1
ATOM 3372 O O . ASN A 1 428 ? -3.133 -7.211 -17.618 1.00 92.94 428 ASN A O 1
ATOM 3376 N N . ILE A 1 429 ? -5.036 -6.082 -17.165 1.00 92.88 429 ILE A N 1
ATOM 3377 C CA . ILE A 1 429 ? -5.910 -7.265 -17.236 1.00 92.88 429 ILE A CA 1
ATOM 3378 C C . ILE A 1 429 ? -6.199 -7.722 -18.669 1.00 92.88 429 ILE A C 1
ATOM 3380 O O . ILE A 1 429 ? -6.527 -8.892 -18.864 1.00 92.88 429 ILE A O 1
ATOM 3384 N N . ASP A 1 430 ? -6.031 -6.846 -19.659 1.00 91.06 430 ASP A N 1
ATOM 3385 C CA . ASP A 1 430 ? -6.287 -7.168 -21.064 1.00 91.06 430 ASP A CA 1
ATOM 3386 C C . ASP A 1 430 ? -5.079 -7.905 -21.678 1.00 91.06 430 ASP A C 1
ATOM 3388 O O . ASP A 1 430 ? -5.211 -8.939 -22.339 1.00 91.06 430 ASP A O 1
ATOM 3392 N N . ASP A 1 431 ? -3.866 -7.427 -21.395 1.00 90.38 431 ASP A N 1
ATOM 3393 C CA . ASP A 1 431 ? -2.624 -8.036 -21.874 1.00 90.38 431 ASP A CA 1
ATOM 3394 C C . ASP A 1 431 ? -2.102 -9.154 -20.972 1.00 90.38 431 ASP A C 1
ATOM 3396 O O . ASP A 1 431 ? -1.328 -9.995 -21.438 1.00 90.38 431 ASP A O 1
ATOM 3400 N N . LEU A 1 432 ? -2.538 -9.196 -19.709 1.00 90.75 432 LEU A N 1
ATOM 3401 C CA . LEU A 1 432 ? -2.009 -10.056 -18.649 1.00 90.75 432 LEU A CA 1
ATOM 3402 C C . LEU A 1 432 ? -0.515 -9.803 -18.382 1.00 90.75 432 LEU A C 1
ATOM 3404 O O . LEU A 1 432 ? 0.280 -10.742 -18.267 1.00 90.75 432 LEU A O 1
ATOM 3408 N N . TYR A 1 433 ? -0.125 -8.529 -18.291 1.00 90.50 433 TYR A N 1
ATOM 3409 C CA . TYR A 1 433 ? 1.275 -8.108 -18.197 1.00 90.50 433 TYR A CA 1
ATOM 3410 C 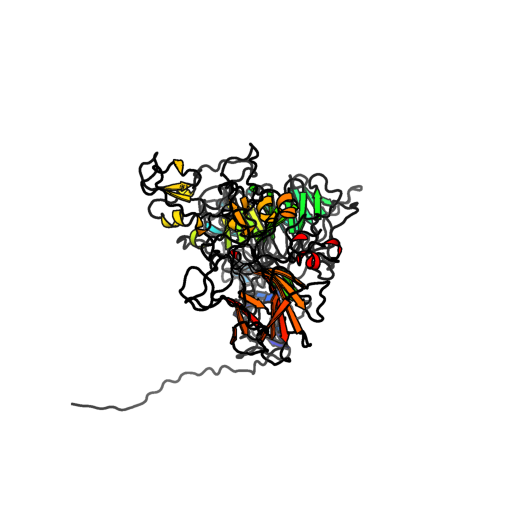C . TYR A 1 433 ? 1.546 -7.247 -16.956 1.00 90.50 433 TYR A C 1
ATOM 3412 O O . TYR A 1 433 ? 0.823 -6.289 -16.669 1.00 90.50 433 TYR A O 1
ATOM 3420 N N . TRP A 1 434 ? 2.621 -7.572 -16.231 1.00 91.44 434 TRP A N 1
ATOM 3421 C CA . TRP A 1 434 ? 3.055 -6.818 -15.051 1.00 91.44 434 TRP A CA 1
ATOM 3422 C C . TRP A 1 434 ? 3.980 -5.655 -15.414 1.00 91.44 434 TRP A C 1
ATOM 3424 O O . TRP A 1 434 ? 4.905 -5.803 -16.210 1.00 91.44 434 TRP A O 1
ATOM 3434 N N . ALA A 1 435 ? 3.783 -4.523 -14.754 1.00 90.75 435 ALA A N 1
ATOM 3435 C CA . ALA A 1 435 ? 4.688 -3.388 -14.751 1.00 90.75 435 ALA A CA 1
ATOM 3436 C C . ALA A 1 435 ? 5.063 -3.016 -13.314 1.00 90.75 435 ALA A C 1
ATOM 3438 O O . ALA A 1 435 ? 4.277 -3.185 -12.381 1.00 90.75 435 ALA A O 1
ATOM 3439 N N . TYR A 1 436 ? 6.274 -2.492 -13.158 1.00 89.75 436 TYR A N 1
ATOM 3440 C CA . TYR A 1 436 ? 6.758 -1.866 -11.936 1.00 89.75 436 TYR A CA 1
ATOM 3441 C C . TYR A 1 436 ? 6.924 -0.377 -12.212 1.00 89.75 436 TYR A C 1
ATOM 3443 O O . TYR A 1 436 ? 7.616 -0.014 -13.165 1.00 89.75 436 TYR A O 1
ATOM 3451 N N . PHE A 1 437 ? 6.272 0.466 -11.415 1.00 90.31 437 PHE A N 1
ATOM 3452 C CA . PHE A 1 437 ? 6.374 1.912 -11.571 1.00 90.31 437 PHE A CA 1
ATOM 3453 C C . PHE A 1 437 ? 7.507 2.446 -10.705 1.00 90.31 437 PHE A C 1
ATOM 3455 O O . PHE A 1 437 ? 7.523 2.256 -9.487 1.00 90.31 437 PHE A O 1
ATOM 3462 N N . HIS A 1 438 ? 8.434 3.156 -11.340 1.00 85.69 438 HIS A N 1
ATOM 3463 C CA . HIS A 1 438 ? 9.578 3.767 -10.679 1.00 85.69 438 HIS A CA 1
ATOM 3464 C C . HIS A 1 438 ? 9.939 5.096 -11.339 1.00 85.69 438 HIS A C 1
ATOM 3466 O O . HIS A 1 438 ? 9.838 5.225 -12.555 1.00 85.69 438 HIS A O 1
ATOM 3472 N N . SER A 1 439 ? 10.404 6.066 -10.557 1.00 82.06 439 SER A N 1
ATOM 3473 C CA . SER A 1 439 ? 11.047 7.274 -11.075 1.00 82.06 439 SER A CA 1
ATOM 3474 C C . SER A 1 439 ? 12.155 7.720 -10.129 1.00 82.06 439 SER A C 1
ATOM 3476 O O . SER A 1 439 ? 11.966 7.742 -8.910 1.00 82.06 439 SER A O 1
ATOM 3478 N N . GLU A 1 440 ? 13.297 8.098 -10.702 1.00 76.31 440 GLU A N 1
ATOM 3479 C CA . GLU A 1 440 ? 14.424 8.676 -9.963 1.00 76.31 440 GLU A CA 1
ATOM 3480 C C . GLU A 1 440 ? 14.110 10.096 -9.455 1.00 76.31 440 GLU A C 1
ATOM 3482 O O . GLU A 1 440 ? 14.669 10.525 -8.446 1.00 76.31 440 GLU A O 1
ATOM 3487 N N . ASP A 1 441 ? 13.162 10.789 -10.099 1.00 76.50 441 ASP A N 1
ATOM 3488 C CA . ASP A 1 441 ? 12.776 12.172 -9.792 1.00 76.50 441 ASP A CA 1
ATOM 3489 C C . ASP A 1 441 ? 11.768 12.283 -8.637 1.00 76.50 441 ASP A C 1
ATOM 3491 O O . ASP A 1 441 ? 11.433 13.383 -8.187 1.00 76.50 441 ASP A O 1
ATOM 3495 N N . TRP A 1 442 ? 11.241 11.159 -8.137 1.00 81.50 442 TRP A N 1
ATOM 3496 C CA . TRP A 1 442 ? 10.257 11.192 -7.060 1.00 81.50 442 TRP A CA 1
ATOM 3497 C C . TRP A 1 442 ? 10.844 11.771 -5.769 1.00 81.50 442 TRP A C 1
ATOM 3499 O O . TRP A 1 442 ? 11.828 11.281 -5.209 1.00 81.50 442 TRP A O 1
ATOM 3509 N N . ASN A 1 443 ? 10.171 12.795 -5.242 1.00 78.31 443 ASN A N 1
ATOM 3510 C CA . ASN A 1 443 ? 10.575 13.447 -4.006 1.00 78.31 443 ASN A CA 1
ATOM 3511 C C . ASN A 1 443 ? 10.462 12.484 -2.807 1.00 78.31 443 ASN A C 1
ATOM 3513 O O . ASN A 1 443 ? 9.395 11.934 -2.513 1.00 78.31 443 ASN A O 1
ATOM 3517 N N . LYS A 1 444 ? 11.563 12.328 -2.063 1.00 76.44 444 LYS A N 1
ATOM 3518 C CA . LYS A 1 444 ? 11.637 11.494 -0.855 1.00 76.44 444 LYS A CA 1
ATOM 3519 C C . LYS A 1 444 ? 10.644 11.910 0.234 1.00 76.44 444 LYS A C 1
ATOM 3521 O O . LYS A 1 444 ? 10.157 11.041 0.943 1.00 76.44 444 LYS A O 1
ATOM 3526 N N . ASP A 1 445 ? 10.306 13.193 0.331 1.00 78.75 445 ASP A N 1
ATOM 3527 C CA . ASP A 1 445 ? 9.388 13.698 1.362 1.00 78.75 445 ASP A CA 1
ATOM 3528 C C . ASP A 1 445 ? 7.911 13.430 1.028 1.00 78.75 445 ASP A C 1
ATOM 3530 O O . ASP A 1 445 ? 7.057 13.445 1.909 1.00 78.75 445 ASP A O 1
ATOM 3534 N N . SER A 1 446 ? 7.594 13.196 -0.250 1.00 84.00 446 SER A N 1
ATOM 3535 C CA . SER A 1 446 ? 6.227 12.904 -0.720 1.00 84.00 446 SER A CA 1
ATOM 3536 C C . SER A 1 446 ? 5.992 11.414 -0.975 1.00 84.00 446 SER A C 1
ATOM 3538 O O . SER A 1 446 ? 4.857 10.997 -1.187 1.00 84.00 446 SER A O 1
ATOM 3540 N N . THR A 1 447 ? 7.051 10.602 -0.939 1.00 89.44 447 THR A N 1
ATOM 3541 C CA . THR A 1 447 ? 6.963 9.152 -1.118 1.00 89.44 447 THR A CA 1
ATOM 3542 C C . THR A 1 447 ? 6.807 8.445 0.229 1.00 89.44 447 THR A C 1
ATOM 3544 O O . THR A 1 447 ? 7.529 8.740 1.185 1.00 89.44 447 THR A O 1
ATOM 3547 N N . PRO A 1 448 ? 5.894 7.470 0.339 1.00 91.31 448 PRO A N 1
ATOM 3548 C CA . PRO A 1 448 ? 5.751 6.696 1.558 1.00 91.31 448 PRO A CA 1
ATOM 3549 C C . PRO A 1 448 ? 6.985 5.826 1.816 1.00 91.31 448 PRO A C 1
ATOM 3551 O O . PRO A 1 448 ? 7.562 5.213 0.916 1.00 91.31 448 PRO A O 1
ATOM 3554 N N . ARG A 1 449 ? 7.340 5.685 3.097 1.00 88.81 449 ARG A N 1
ATOM 3555 C CA . ARG A 1 449 ? 8.236 4.609 3.549 1.00 88.81 449 ARG A CA 1
ATOM 3556 C C . ARG A 1 449 ? 7.620 3.231 3.302 1.00 88.81 449 ARG A C 1
ATOM 3558 O O . ARG A 1 449 ? 6.391 3.105 3.260 1.00 88.81 449 ARG A O 1
ATOM 3565 N N . HIS A 1 450 ? 8.488 2.221 3.216 1.00 89.44 450 HIS A N 1
ATOM 3566 C CA . HIS A 1 450 ? 8.125 0.805 3.140 1.00 89.44 450 HIS A CA 1
ATOM 3567 C C . HIS A 1 450 ? 7.086 0.449 4.204 1.00 89.44 450 HIS A C 1
ATOM 3569 O O . HIS A 1 450 ? 7.270 0.779 5.379 1.00 89.44 450 HIS A O 1
ATOM 3575 N N . ARG A 1 451 ? 5.985 -0.195 3.803 1.00 92.62 451 ARG A N 1
ATOM 3576 C CA . ARG A 1 451 ? 4.867 -0.454 4.715 1.00 92.62 451 ARG A CA 1
ATOM 3577 C C . ARG A 1 451 ? 4.047 -1.682 4.372 1.00 92.62 451 ARG A C 1
ATOM 3579 O O . ARG A 1 451 ? 3.936 -2.055 3.214 1.00 92.62 451 ARG A O 1
ATOM 3586 N N . ALA A 1 452 ? 3.398 -2.254 5.380 1.00 94.88 452 ALA A N 1
ATOM 3587 C CA . ALA A 1 452 ? 2.444 -3.356 5.239 1.00 94.88 452 ALA A CA 1
ATOM 3588 C C . ALA A 1 452 ? 1.206 -3.138 6.122 1.00 94.88 452 ALA A C 1
ATOM 3590 O O . ALA A 1 452 ? 1.236 -2.326 7.048 1.00 94.88 452 ALA A O 1
ATOM 3591 N N . PHE A 1 453 ? 0.117 -3.852 5.828 1.00 96.31 453 PHE A N 1
ATOM 3592 C CA . PHE A 1 453 ? -1.172 -3.756 6.528 1.00 96.31 453 PHE A CA 1
ATOM 3593 C C . PHE A 1 453 ? -1.721 -2.317 6.598 1.00 96.31 453 PHE A C 1
ATOM 3595 O O . PHE A 1 453 ? -2.324 -1.906 7.592 1.00 96.31 453 PHE A O 1
ATOM 3602 N N . HIS A 1 454 ? -1.443 -1.535 5.559 1.00 97.44 454 HIS A N 1
ATOM 3603 C CA . HIS A 1 454 ? -2.008 -0.211 5.315 1.00 97.44 454 HIS A CA 1
ATOM 3604 C C . HIS A 1 454 ? -3.294 -0.357 4.490 1.00 97.44 454 HIS A C 1
ATOM 3606 O O . HIS A 1 454 ? -3.598 -1.456 4.028 1.00 97.44 454 HIS A O 1
ATOM 3612 N N . SER A 1 455 ? -4.026 0.739 4.294 1.00 97.00 455 SER A N 1
ATOM 3613 C CA . SER A 1 455 ? -5.155 0.763 3.359 1.00 97.00 455 SER A CA 1
ATOM 3614 C C . SER A 1 455 ? -4.858 1.662 2.173 1.00 97.00 455 SER A C 1
ATOM 3616 O O . SER A 1 455 ? -4.152 2.667 2.308 1.00 97.00 455 SER A O 1
ATOM 3618 N N . VAL A 1 456 ? -5.432 1.299 1.030 1.00 96.88 456 VAL A N 1
ATOM 3619 C CA . VAL A 1 456 ? -5.401 2.092 -0.191 1.00 96.88 456 VAL A CA 1
ATOM 3620 C C . VAL A 1 456 ? -6.802 2.174 -0.762 1.00 96.88 456 VAL A C 1
ATOM 3622 O O . VAL A 1 456 ? -7.488 1.160 -0.851 1.00 96.88 456 VAL A O 1
ATOM 3625 N N . VAL A 1 457 ? -7.212 3.378 -1.151 1.00 95.38 457 VAL A N 1
ATOM 3626 C CA . VAL A 1 457 ? -8.448 3.611 -1.903 1.00 95.38 457 VAL A CA 1
ATOM 3627 C C . VAL A 1 457 ? -8.134 4.383 -3.178 1.00 95.38 457 VAL A C 1
ATOM 3629 O O . VAL A 1 457 ? -7.186 5.172 -3.218 1.00 95.38 457 VAL A O 1
ATOM 3632 N N . VAL A 1 458 ? -8.936 4.160 -4.214 1.00 91.75 458 VAL A N 1
ATOM 3633 C CA . VAL A 1 458 ? -8.940 5.004 -5.411 1.00 91.75 458 VAL A CA 1
ATOM 3634 C C . VAL A 1 458 ? -9.983 6.093 -5.209 1.00 91.75 458 VAL A C 1
ATOM 3636 O O . VAL A 1 458 ? -11.118 5.809 -4.828 1.00 91.75 458 VAL A O 1
ATOM 3639 N N . MET A 1 459 ? -9.599 7.341 -5.453 1.00 86.69 459 MET A N 1
ATOM 3640 C CA . MET A 1 459 ? -10.523 8.465 -5.492 1.00 86.69 459 MET A CA 1
ATOM 3641 C C . MET A 1 459 ? -10.230 9.321 -6.716 1.00 86.69 459 MET A C 1
ATOM 3643 O O . MET A 1 459 ? -9.205 9.998 -6.780 1.00 86.69 459 MET A O 1
ATOM 3647 N N . GLY A 1 460 ? -11.109 9.240 -7.717 1.00 78.62 460 GLY A N 1
ATOM 3648 C CA . GLY A 1 460 ? -10.865 9.845 -9.025 1.00 78.62 460 GLY A CA 1
ATOM 3649 C C . GLY A 1 460 ? -9.545 9.347 -9.618 1.00 78.62 460 GLY A C 1
ATOM 3650 O O . GLY A 1 460 ? -9.306 8.147 -9.716 1.00 78.62 460 GLY A O 1
ATOM 3651 N N . ASN A 1 461 ? -8.646 10.275 -9.948 1.00 81.44 461 ASN A N 1
ATOM 3652 C CA . ASN A 1 461 ? -7.317 9.968 -10.484 1.00 81.44 461 ASN A CA 1
ATOM 3653 C C . ASN A 1 461 ? -6.243 9.795 -9.403 1.00 81.44 461 ASN A C 1
ATOM 3655 O O . ASN A 1 461 ? -5.058 9.915 -9.706 1.00 81.44 461 ASN A O 1
ATOM 3659 N N . TYR A 1 462 ? -6.616 9.526 -8.152 1.00 89.88 462 TYR A N 1
ATOM 3660 C CA . TYR A 1 462 ? -5.670 9.436 -7.047 1.00 89.88 462 TYR A CA 1
ATOM 3661 C C . TYR A 1 462 ? -5.720 8.077 -6.369 1.00 89.88 462 TYR A C 1
ATOM 3663 O O . TYR A 1 462 ? -6.778 7.580 -5.986 1.00 89.88 462 TYR A O 1
ATOM 3671 N N . LEU A 1 463 ? -4.538 7.517 -6.156 1.00 94.25 463 LEU A N 1
ATOM 3672 C CA . LEU A 1 463 ? -4.310 6.453 -5.200 1.00 94.25 463 LEU A CA 1
ATOM 3673 C C . LEU A 1 463 ? -4.006 7.101 -3.845 1.00 94.25 463 LEU A C 1
ATOM 3675 O O . LEU A 1 463 ? -3.040 7.859 -3.717 1.00 94.25 463 LEU A O 1
ATOM 3679 N N . VAL A 1 464 ? -4.831 6.819 -2.839 1.00 94.81 464 VAL A N 1
ATOM 3680 C CA . VAL A 1 464 ? -4.693 7.386 -1.493 1.00 94.81 464 VAL A CA 1
ATOM 3681 C C . VAL A 1 464 ? -4.263 6.294 -0.529 1.00 94.81 464 VAL A C 1
ATOM 3683 O O . VAL A 1 464 ? -4.986 5.321 -0.338 1.00 94.81 464 VAL A O 1
ATOM 3686 N N . ILE A 1 465 ? -3.101 6.467 0.097 1.00 95.88 465 ILE A N 1
ATOM 3687 C CA . ILE A 1 465 ? -2.502 5.502 1.024 1.00 95.88 465 ILE A CA 1
ATOM 3688 C C . ILE A 1 465 ? -2.645 6.048 2.442 1.00 95.88 465 ILE A C 1
ATOM 3690 O O . ILE A 1 465 ? -2.241 7.183 2.694 1.00 95.88 465 ILE A O 1
ATOM 3694 N N . TYR A 1 466 ? -3.130 5.238 3.386 1.00 95.44 466 TYR A N 1
ATOM 3695 C CA . TYR A 1 466 ? -3.223 5.629 4.794 1.00 95.44 466 TYR A CA 1
ATOM 3696 C C . TYR A 1 466 ? -2.646 4.581 5.755 1.00 95.44 466 TYR A C 1
ATOM 3698 O O . TYR A 1 466 ? -2.923 3.381 5.667 1.00 95.44 466 TYR A O 1
ATOM 3706 N N . GLY A 1 467 ? -1.855 5.068 6.715 1.00 94.62 467 GLY A N 1
ATOM 3707 C CA . GLY A 1 467 ? -1.328 4.296 7.837 1.00 94.62 467 GLY A CA 1
ATOM 3708 C C . GLY A 1 467 ? -0.410 3.134 7.445 1.00 94.62 467 GLY A C 1
ATOM 3709 O O . GLY A 1 467 ? 0.313 3.197 6.450 1.00 94.62 467 GLY A O 1
ATOM 3710 N N . GLY A 1 468 ? -0.407 2.073 8.253 1.00 94.69 468 GLY A N 1
ATOM 3711 C CA . GLY A 1 468 ? 0.408 0.872 8.051 1.00 94.69 468 GLY A CA 1
ATOM 3712 C C . GLY A 1 468 ? 1.538 0.688 9.062 1.00 94.69 468 GLY A C 1
ATOM 3713 O O . GLY A 1 468 ? 1.880 1.590 9.830 1.00 94.69 468 GLY A O 1
ATOM 3714 N N . ASN A 1 469 ? 2.114 -0.515 9.054 1.00 91.75 469 ASN A N 1
ATOM 3715 C CA . ASN A 1 469 ? 3.332 -0.855 9.781 1.00 91.75 469 ASN A CA 1
ATOM 3716 C C . ASN A 1 469 ? 4.551 -0.396 8.973 1.00 91.75 469 ASN A C 1
ATOM 3718 O O . ASN A 1 469 ? 4.763 -0.902 7.873 1.00 91.75 469 ASN A O 1
ATOM 3722 N N . THR A 1 470 ? 5.334 0.541 9.512 1.00 88.00 470 THR A N 1
ATOM 3723 C CA . THR A 1 470 ? 6.435 1.239 8.811 1.00 88.00 470 THR A CA 1
ATOM 3724 C C . THR A 1 470 ? 7.809 1.033 9.449 1.00 88.00 470 THR A C 1
ATOM 3726 O O . THR A 1 470 ? 8.720 1.821 9.200 1.00 88.00 470 THR A O 1
ATOM 3729 N N . HIS A 1 471 ? 7.954 0.032 10.317 1.00 82.50 471 HIS A N 1
ATOM 3730 C CA . HIS A 1 471 ? 9.175 -0.149 11.100 1.00 82.50 471 HIS A CA 1
ATOM 3731 C C . HIS A 1 471 ? 10.419 -0.315 10.206 1.00 82.50 471 HIS A C 1
ATOM 3733 O O . HIS A 1 471 ? 10.393 -1.058 9.227 1.00 82.50 471 HIS A O 1
ATOM 3739 N N . ASP A 1 472 ? 11.514 0.348 10.569 1.00 73.50 472 ASP A N 1
ATOM 3740 C CA . ASP A 1 472 ? 12.841 0.163 9.984 1.00 73.50 472 ASP A CA 1
ATOM 3741 C C . ASP A 1 472 ? 13.871 0.064 11.116 1.00 73.50 472 ASP A C 1
ATOM 3743 O O . ASP A 1 472 ? 14.129 1.049 11.809 1.00 73.50 472 ASP A O 1
ATOM 3747 N N . HIS A 1 473 ? 14.481 -1.117 11.259 1.00 62.28 473 HIS A N 1
ATOM 3748 C CA . HIS A 1 473 ? 15.471 -1.442 12.295 1.00 62.28 473 HIS A CA 1
ATOM 3749 C C . HIS A 1 473 ? 16.691 -0.512 12.330 1.00 62.28 473 HIS A C 1
ATOM 3751 O O . HIS A 1 473 ? 17.422 -0.471 13.319 1.00 62.28 473 HIS A O 1
ATOM 3757 N N . SER A 1 474 ? 16.978 0.177 11.224 1.00 57.16 474 SER A N 1
ATOM 3758 C CA . SER A 1 474 ? 18.141 1.057 11.083 1.00 57.16 474 SER A CA 1
ATOM 3759 C C . SER A 1 474 ? 17.808 2.543 11.238 1.00 57.16 474 SER A C 1
ATOM 3761 O O . SER A 1 474 ? 18.713 3.378 11.196 1.00 57.16 474 SER A O 1
ATOM 3763 N N . GLY A 1 475 ? 16.526 2.871 11.433 1.00 65.81 475 GLY A N 1
ATOM 3764 C CA . GLY A 1 475 ? 16.014 4.236 11.426 1.00 65.81 475 GLY A CA 1
ATOM 3765 C C . GLY A 1 475 ? 15.156 4.571 12.645 1.00 65.81 475 GLY A C 1
ATOM 3766 O O . GLY A 1 475 ? 15.655 4.701 13.761 1.00 65.81 475 GLY A O 1
ATOM 3767 N N . LEU A 1 476 ? 13.869 4.816 12.402 1.00 69.88 476 LEU A N 1
ATOM 3768 C CA . LEU A 1 476 ? 12.899 5.281 13.397 1.00 69.88 476 LEU A CA 1
ATOM 3769 C C . LEU A 1 476 ? 12.039 4.105 13.892 1.00 69.88 476 LEU A C 1
ATOM 3771 O O . LEU A 1 476 ? 11.508 3.349 13.080 1.00 69.88 476 LEU A O 1
ATOM 3775 N N . GLU A 1 477 ? 11.828 4.007 15.208 1.00 75.12 477 GLU A N 1
ATOM 3776 C CA . GLU A 1 477 ? 11.088 2.926 15.897 1.00 75.12 477 GLU A CA 1
ATOM 3777 C C . GLU A 1 477 ? 9.555 3.086 15.805 1.00 75.12 477 GLU A C 1
ATOM 3779 O O . GLU A 1 477 ? 8.798 2.775 16.730 1.00 75.12 477 GLU A O 1
ATOM 3784 N N . ILE A 1 478 ? 9.075 3.582 14.661 1.00 77.81 478 ILE A N 1
ATOM 3785 C CA . ILE A 1 478 ? 7.663 3.882 14.426 1.00 77.81 478 ILE A CA 1
ATOM 3786 C C . ILE A 1 478 ? 6.950 2.615 13.939 1.00 77.81 478 ILE A C 1
ATOM 3788 O O . ILE A 1 478 ? 7.019 2.249 12.761 1.00 77.81 478 ILE A O 1
ATOM 3792 N N . CYS A 1 479 ? 6.209 1.970 14.842 1.00 84.50 479 CYS A N 1
ATOM 3793 C CA . CYS A 1 479 ? 5.408 0.780 14.528 1.00 84.50 479 CYS A CA 1
ATOM 3794 C C . CYS A 1 479 ? 4.100 1.081 13.794 1.00 84.50 479 CYS A C 1
ATOM 3796 O O . CYS A 1 479 ? 3.580 0.222 13.078 1.00 84.50 479 CYS A O 1
ATOM 3798 N N . TYR A 1 480 ? 3.543 2.273 14.012 1.00 89.69 480 TYR A N 1
ATOM 3799 C CA . TYR A 1 480 ? 2.202 2.638 13.573 1.00 89.69 480 TYR A CA 1
ATOM 3800 C C . TYR A 1 480 ? 2.254 3.998 12.874 1.00 89.69 480 TYR A C 1
ATOM 3802 O O . TYR A 1 480 ? 2.474 5.019 13.525 1.00 89.69 480 TYR A O 1
ATOM 3810 N N . SER A 1 481 ? 2.024 4.032 11.561 1.00 90.06 481 SER A N 1
ATOM 3811 C CA . SER A 1 481 ? 1.927 5.292 10.813 1.00 90.06 481 SER A CA 1
ATOM 3812 C C . SER A 1 481 ? 0.498 5.843 10.848 1.00 90.06 481 SER A C 1
ATOM 3814 O O . SER A 1 481 ? -0.470 5.081 10.809 1.00 90.06 481 SER A O 1
ATOM 3816 N N . HIS A 1 482 ? 0.367 7.167 10.952 1.00 89.56 482 HIS A N 1
ATOM 3817 C CA . HIS A 1 482 ? -0.888 7.925 10.798 1.00 89.56 482 HIS A CA 1
ATOM 3818 C C . HIS A 1 482 ? -0.883 8.794 9.536 1.00 89.56 482 HIS A C 1
ATOM 3820 O O . HIS A 1 482 ? -1.803 9.580 9.325 1.00 89.56 482 HIS A O 1
ATOM 3826 N N . GLU A 1 483 ? 0.167 8.685 8.726 1.00 89.12 483 GLU A N 1
ATOM 3827 C CA . GLU A 1 483 ? 0.372 9.532 7.561 1.00 89.12 483 GLU A CA 1
ATOM 3828 C C . GLU A 1 483 ? -0.567 9.133 6.419 1.00 89.12 483 GLU A C 1
ATOM 3830 O O . GLU A 1 483 ? -0.948 7.964 6.277 1.00 89.12 483 GLU A O 1
ATOM 3835 N N . ILE A 1 484 ? -0.891 10.124 5.589 1.00 90.19 484 ILE A N 1
ATOM 3836 C CA . ILE A 1 484 ? -1.657 9.977 4.353 1.00 90.19 484 ILE A CA 1
ATOM 3837 C C . ILE A 1 484 ? -0.794 10.418 3.168 1.00 90.19 484 ILE A C 1
ATOM 3839 O O . ILE A 1 484 ? -0.106 11.437 3.249 1.00 90.19 484 ILE A O 1
ATOM 3843 N N . PHE A 1 485 ? -0.826 9.654 2.079 1.00 92.44 485 PHE A N 1
ATOM 3844 C CA . PHE A 1 485 ? -0.078 9.946 0.855 1.00 92.44 485 PHE A CA 1
ATOM 3845 C C . PHE A 1 485 ? -0.998 9.907 -0.356 1.00 92.44 485 PHE A C 1
ATOM 3847 O O . PHE A 1 485 ? -1.959 9.137 -0.389 1.00 92.44 485 PHE A O 1
ATOM 3854 N N . PHE A 1 486 ? -0.658 10.713 -1.358 1.00 92.06 486 PHE A N 1
ATOM 3855 C CA . PHE A 1 486 ? -1.427 10.859 -2.585 1.00 92.06 486 PHE A CA 1
ATOM 3856 C C . PHE A 1 486 ? -0.517 10.581 -3.775 1.00 92.06 486 PHE A C 1
ATOM 3858 O O . PHE A 1 486 ? 0.506 11.246 -3.947 1.00 92.06 486 PHE A O 1
ATOM 3865 N N . TYR A 1 487 ? -0.895 9.611 -4.598 1.00 93.12 487 TYR A N 1
ATOM 3866 C CA . TYR A 1 487 ? -0.237 9.331 -5.865 1.00 93.12 487 TYR A CA 1
ATOM 3867 C C . TYR A 1 487 ? -1.215 9.582 -7.002 1.00 93.12 487 TYR A C 1
ATOM 3869 O O . TYR A 1 487 ? -2.296 8.997 -7.045 1.00 93.12 487 TYR A O 1
ATOM 3877 N N . HIS A 1 488 ? -0.848 10.472 -7.914 1.00 90.12 488 HIS A N 1
ATOM 3878 C CA . HIS A 1 488 ? -1.688 10.823 -9.045 1.00 90.12 488 HIS A CA 1
ATOM 3879 C C . HIS A 1 488 ? -1.537 9.771 -10.152 1.00 90.12 488 HIS A C 1
ATOM 3881 O O . HIS A 1 488 ? -0.481 9.667 -10.767 1.00 90.12 488 HIS A O 1
ATOM 3887 N N . LEU A 1 489 ? -2.599 9.027 -10.454 1.00 88.31 489 LEU A N 1
ATOM 3888 C CA . LEU A 1 489 ? -2.627 7.918 -11.415 1.00 88.31 489 LEU A CA 1
ATOM 3889 C C . LEU A 1 489 ? -2.548 8.366 -12.880 1.00 88.31 489 LEU A C 1
ATOM 3891 O O . LEU A 1 489 ? -2.085 7.599 -13.704 1.00 88.31 489 LEU A O 1
ATOM 3895 N N . GLY A 1 490 ? -2.960 9.591 -13.220 1.00 84.62 490 GLY A N 1
ATOM 3896 C CA . GLY A 1 490 ? -2.773 10.138 -14.576 1.00 84.62 490 GLY A CA 1
ATOM 3897 C C . GLY A 1 490 ? -1.337 10.608 -14.862 1.00 84.62 490 GLY A C 1
ATOM 3898 O O . GLY A 1 490 ? -0.722 10.226 -15.850 1.00 84.62 490 GLY A O 1
ATOM 3899 N N . CYS A 1 491 ? -0.790 11.435 -13.972 1.00 85.44 491 CYS A N 1
ATOM 3900 C CA . CYS A 1 491 ? 0.546 12.013 -14.086 1.00 85.44 491 CYS A CA 1
ATOM 3901 C C . CYS A 1 491 ? 1.681 11.131 -13.547 1.00 85.44 491 CYS A C 1
ATOM 3903 O O . CYS A 1 491 ? 2.841 11.447 -13.789 1.00 85.44 491 CYS A O 1
ATOM 3905 N N . HIS A 1 492 ? 1.360 10.062 -12.814 1.00 89.25 492 HIS A N 1
ATOM 3906 C CA . HIS A 1 492 ? 2.299 9.123 -12.194 1.00 89.25 492 HIS A CA 1
ATOM 3907 C C . HIS A 1 492 ? 3.328 9.760 -11.241 1.00 89.25 492 HIS A C 1
ATOM 3909 O O . HIS A 1 492 ? 4.495 9.358 -11.173 1.00 89.25 492 HIS A O 1
ATOM 3915 N N . VAL A 1 493 ? 2.869 10.728 -10.444 1.00 88.81 493 VAL A N 1
ATOM 3916 C CA . VAL A 1 493 ? 3.681 11.475 -9.471 1.00 88.81 493 VAL A CA 1
ATOM 3917 C C . VAL A 1 493 ? 3.109 11.383 -8.058 1.00 88.81 493 VAL A C 1
ATOM 3919 O O . VAL A 1 493 ? 1.894 11.374 -7.855 1.00 88.81 493 VAL A O 1
ATOM 3922 N N . TRP A 1 494 ? 4.000 11.343 -7.068 1.00 91.38 494 TRP A N 1
ATOM 3923 C CA . TRP A 1 494 ? 3.642 11.503 -5.660 1.00 91.38 494 TRP A CA 1
ATOM 3924 C C . TRP A 1 494 ? 3.466 12.979 -5.324 1.00 91.38 494 TRP A C 1
ATOM 3926 O O . TRP A 1 494 ? 4.329 13.795 -5.650 1.00 91.38 494 TRP A O 1
ATOM 3936 N N . LEU A 1 495 ? 2.375 13.310 -4.639 1.00 87.25 495 LEU A N 1
ATOM 3937 C CA . LEU A 1 495 ? 2.078 14.671 -4.215 1.00 87.25 495 LEU A CA 1
ATOM 3938 C C . LEU A 1 495 ? 2.377 14.862 -2.735 1.00 87.25 495 LEU A C 1
ATOM 3940 O O . LEU A 1 495 ? 2.166 13.976 -1.902 1.00 87.25 495 LEU A O 1
ATOM 3944 N N . ASN A 1 496 ? 2.840 16.060 -2.402 1.00 81.88 496 ASN A N 1
ATOM 3945 C CA . ASN A 1 496 ? 3.070 16.438 -1.023 1.00 81.88 496 ASN A CA 1
ATOM 3946 C C . ASN A 1 496 ? 1.721 16.614 -0.312 1.00 81.88 496 ASN A C 1
ATOM 3948 O O . ASN A 1 496 ? 0.904 17.408 -0.752 1.00 81.88 496 ASN A O 1
ATOM 3952 N N . HIS A 1 497 ? 1.481 15.937 0.811 1.00 72.88 497 HIS A N 1
ATOM 3953 C CA . HIS A 1 497 ? 0.219 16.077 1.548 1.00 72.88 497 HIS A CA 1
ATOM 3954 C C . HIS A 1 497 ? -0.045 17.517 2.033 1.00 72.88 497 HIS A C 1
ATOM 3956 O O . HIS A 1 497 ? -1.200 17.930 2.116 1.00 72.88 497 HIS A O 1
ATOM 3962 N N . THR A 1 498 ? 1.010 18.294 2.314 1.00 69.62 498 THR A N 1
ATOM 3963 C CA . THR A 1 498 ? 0.905 19.687 2.799 1.00 69.62 498 THR A CA 1
ATOM 3964 C C . THR A 1 498 ? 0.251 20.632 1.789 1.00 69.62 498 THR A C 1
ATOM 3966 O O . THR A 1 498 ? -0.334 21.641 2.184 1.00 69.62 498 THR A O 1
ATOM 3969 N N . TYR A 1 499 ? 0.295 20.264 0.507 1.00 66.56 499 TYR A N 1
ATOM 3970 C CA . TYR A 1 499 ? -0.418 20.907 -0.592 1.00 66.56 499 TYR A CA 1
ATOM 3971 C C . TYR A 1 499 ? -1.927 21.021 -0.317 1.00 66.56 499 TYR A C 1
ATOM 3973 O O . TYR A 1 499 ? -2.533 22.076 -0.490 1.00 66.56 499 TYR A O 1
ATOM 3981 N N . PHE A 1 500 ? -2.523 19.931 0.173 1.00 65.75 500 PHE A N 1
ATOM 3982 C CA . PHE A 1 500 ? -3.964 19.786 0.374 1.00 65.75 500 PHE A CA 1
ATOM 3983 C C . PHE A 1 500 ? -4.451 20.303 1.732 1.00 65.75 500 PHE A C 1
ATOM 3985 O O . PHE A 1 500 ? -5.650 20.483 1.932 1.00 65.75 500 PHE A O 1
ATOM 3992 N N . THR A 1 501 ? -3.538 20.528 2.680 1.00 59.16 501 THR A N 1
ATOM 3993 C CA . THR A 1 501 ? -3.861 20.876 4.074 1.00 59.16 501 THR A CA 1
ATOM 3994 C C . THR A 1 501 ? -3.610 22.352 4.397 1.00 59.16 501 THR A C 1
ATOM 3996 O O . THR A 1 501 ? -3.442 22.700 5.567 1.00 59.16 501 THR A O 1
ATOM 3999 N N . GLY A 1 502 ? -3.519 23.220 3.380 1.00 47.59 502 GLY A N 1
ATOM 4000 C CA . GLY A 1 502 ? -3.155 24.634 3.513 1.00 47.59 502 GLY A CA 1
ATOM 4001 C C . GLY A 1 502 ? -3.839 25.338 4.694 1.00 47.59 502 GLY A C 1
ATOM 4002 O O . GLY A 1 502 ? -5.037 25.594 4.670 1.00 47.59 502 GLY A O 1
ATOM 4003 N N . ASN A 1 503 ? -3.055 25.662 5.731 1.00 43.25 503 ASN A N 1
ATOM 4004 C CA . ASN A 1 503 ? -3.411 26.483 6.899 1.00 43.25 503 ASN A CA 1
ATOM 4005 C C . ASN A 1 503 ? -4.687 26.122 7.695 1.00 43.25 503 ASN A C 1
ATOM 4007 O O . ASN A 1 503 ? -5.119 26.932 8.521 1.00 43.25 503 ASN A O 1
ATOM 4011 N N . SER A 1 504 ? -5.278 24.932 7.550 1.00 42.69 504 SER A N 1
ATOM 4012 C CA . SER A 1 504 ? -6.398 24.533 8.411 1.00 42.69 504 SER A CA 1
ATOM 4013 C C . SER A 1 504 ? -5.880 24.049 9.770 1.00 42.69 504 SER A C 1
ATOM 4015 O O . SER A 1 504 ? -5.582 22.876 9.980 1.00 42.69 504 SER A O 1
ATOM 4017 N N . SER A 1 505 ? -5.809 24.964 10.733 1.00 43.12 505 SER A N 1
ATOM 4018 C CA . SER A 1 505 ? -5.603 24.688 12.163 1.00 43.12 505 SER A CA 1
ATOM 4019 C C . SER A 1 505 ? -6.816 24.019 12.840 1.00 43.12 505 SER A C 1
ATOM 4021 O O . SER A 1 505 ? -6.886 23.943 14.067 1.00 43.12 505 SER A O 1
ATOM 4023 N N . THR A 1 506 ? -7.772 23.500 12.062 1.00 41.00 506 THR A N 1
ATOM 4024 C CA . THR A 1 506 ? -9.008 22.865 12.529 1.00 41.00 506 THR A CA 1
ATOM 4025 C C . THR A 1 506 ? -9.260 21.555 11.771 1.00 41.00 506 THR A C 1
ATOM 4027 O O . THR A 1 506 ? -9.324 21.540 10.545 1.00 41.00 506 THR A O 1
ATOM 4030 N N . GLY A 1 507 ? -9.374 20.446 12.519 1.00 51.09 507 GLY A N 1
ATOM 4031 C CA . GLY A 1 507 ? -9.549 19.082 11.989 1.00 51.09 507 GLY A CA 1
ATOM 4032 C C . GLY A 1 507 ? -8.244 18.285 11.867 1.00 51.09 507 GLY A C 1
ATOM 4033 O O . GLY A 1 507 ? -7.936 17.764 10.800 1.00 51.09 507 GLY A O 1
ATOM 4034 N N . GLY A 1 508 ? -7.441 18.239 12.938 1.00 63.50 508 GLY A N 1
ATOM 4035 C CA . GLY A 1 508 ? -6.116 17.611 12.929 1.00 63.50 508 GLY A CA 1
ATOM 4036 C C . GLY A 1 508 ? -6.144 16.128 12.544 1.00 63.50 508 GLY A C 1
ATOM 4037 O O . GLY A 1 508 ? -7.024 15.382 12.977 1.00 63.50 508 GLY A O 1
ATOM 4038 N N . MET A 1 509 ? -5.145 15.716 11.756 1.00 74.62 509 MET A N 1
ATOM 4039 C CA . MET A 1 509 ? -4.860 14.317 11.427 1.00 74.62 509 MET A CA 1
ATOM 4040 C C . MET A 1 509 ? -4.904 13.441 12.692 1.00 74.62 509 MET A C 1
ATOM 4042 O O . MET A 1 509 ? -4.498 13.912 13.763 1.00 74.62 509 MET A O 1
ATOM 4046 N N . PRO A 1 510 ? -5.379 12.182 12.611 1.00 81.00 510 PRO A N 1
ATOM 4047 C CA . PRO A 1 510 ? -5.434 11.304 13.767 1.00 81.00 510 PRO A CA 1
ATOM 4048 C C . PRO A 1 510 ? -4.068 11.250 14.444 1.00 81.00 510 PRO A C 1
ATOM 4050 O O . PRO A 1 510 ? -3.075 10.874 13.832 1.00 81.00 510 PRO A O 1
ATOM 4053 N N . SER A 1 511 ? -4.017 11.597 15.729 1.00 73.62 511 SER A N 1
ATOM 4054 C CA . SER A 1 511 ? -2.762 11.676 16.490 1.00 73.62 511 SER A CA 1
ATOM 4055 C C . SER A 1 511 ? -2.095 10.317 16.734 1.00 73.62 511 SER A C 1
ATOM 4057 O O . SER A 1 511 ? -1.061 10.245 17.394 1.00 73.62 511 SER A O 1
ATOM 4059 N N . LYS A 1 512 ? -2.700 9.227 16.248 1.00 81.00 512 LYS A N 1
ATOM 4060 C CA . LYS A 1 512 ? -2.259 7.848 16.453 1.00 81.00 512 LYS A CA 1
ATOM 4061 C C . LYS A 1 512 ? -2.226 7.107 15.141 1.00 81.00 512 LYS A C 1
ATOM 4063 O O . LYS A 1 512 ? -3.234 7.047 14.434 1.00 81.00 512 LYS A O 1
ATOM 4068 N N . GLY A 1 513 ? -1.075 6.509 14.864 1.00 89.69 513 GLY A N 1
ATOM 4069 C CA . GLY A 1 513 ? -0.939 5.612 13.736 1.00 89.69 513 GLY A CA 1
ATOM 4070 C C . GLY A 1 513 ? -1.662 4.300 13.955 1.00 89.69 513 GLY A C 1
ATOM 4071 O O . GLY A 1 513 ? -1.980 3.936 15.085 1.00 89.69 513 GLY A O 1
ATOM 4072 N N . ARG A 1 514 ? -1.928 3.583 12.867 1.00 93.62 514 ARG A N 1
ATOM 4073 C CA . ARG A 1 514 ? -2.599 2.284 12.914 1.00 93.62 514 ARG A CA 1
ATOM 4074 C C . ARG A 1 514 ? -2.256 1.424 11.709 1.00 93.62 514 ARG A C 1
ATOM 4076 O O . ARG A 1 514 ? -1.991 1.936 10.625 1.00 93.62 514 ARG A O 1
ATOM 4083 N N . PHE A 1 515 ? -2.355 0.113 11.873 1.00 95.50 515 PHE A N 1
ATOM 4084 C CA . PHE A 1 515 ? -2.337 -0.852 10.771 1.00 95.50 515 PHE A CA 1
ATOM 4085 C C . PHE A 1 515 ? -3.409 -1.926 10.973 1.00 95.50 515 PHE A C 1
ATOM 4087 O O . PHE A 1 515 ? -4.054 -1.972 12.022 1.00 95.50 515 PHE A O 1
ATOM 4094 N N . GLY A 1 516 ? -3.653 -2.747 9.950 1.00 96.12 516 GLY A N 1
ATOM 4095 C CA . GLY A 1 516 ? -4.685 -3.788 9.978 1.00 96.12 516 GLY A CA 1
ATOM 4096 C C . GLY A 1 516 ? -6.096 -3.223 10.179 1.00 96.12 516 GLY A C 1
ATOM 4097 O O . GLY A 1 516 ? -6.948 -3.893 10.762 1.00 96.12 516 GLY A O 1
ATOM 4098 N N . HIS A 1 517 ? -6.295 -1.961 9.800 1.00 97.81 517 HIS A N 1
ATOM 4099 C CA . HIS A 1 517 ? -7.599 -1.323 9.642 1.00 97.81 517 HIS A CA 1
ATOM 4100 C C . HIS A 1 517 ? -8.095 -1.580 8.216 1.00 97.81 517 HIS A C 1
ATOM 4102 O O . HIS A 1 517 ? -7.303 -1.968 7.357 1.00 97.81 517 HIS A O 1
ATOM 4108 N N . THR A 1 518 ? -9.368 -1.304 7.961 1.00 97.75 518 THR A N 1
ATOM 4109 C CA . THR A 1 518 ? -9.891 -1.209 6.595 1.00 97.75 518 THR A CA 1
ATOM 4110 C C . THR A 1 518 ? -10.219 0.244 6.284 1.00 97.75 518 THR A C 1
ATOM 4112 O O . THR A 1 518 ? -10.651 0.980 7.175 1.00 97.75 518 THR A O 1
ATOM 4115 N N . ALA A 1 519 ? -10.014 0.662 5.037 1.00 97.50 519 ALA A N 1
ATOM 4116 C CA . ALA A 1 519 ? -10.536 1.922 4.531 1.00 97.50 519 ALA A CA 1
ATOM 4117 C C . ALA A 1 519 ? -11.444 1.682 3.325 1.00 97.50 519 ALA A C 1
ATOM 4119 O O . ALA A 1 519 ? -11.162 0.810 2.508 1.00 97.50 519 ALA A O 1
ATOM 4120 N N . VAL A 1 520 ? -12.522 2.458 3.226 1.00 96.62 520 VAL A N 1
ATOM 4121 C CA . VAL A 1 520 ? -13.482 2.396 2.115 1.00 96.62 520 VAL A CA 1
ATOM 4122 C C . VAL A 1 520 ? -13.754 3.802 1.595 1.00 96.62 520 VAL A C 1
ATOM 4124 O O . VAL A 1 520 ? -13.882 4.742 2.384 1.00 96.62 520 VAL A O 1
ATOM 4127 N N . ALA A 1 521 ? -13.824 3.955 0.274 1.00 93.19 521 ALA A N 1
ATOM 4128 C CA . ALA A 1 521 ? -14.264 5.195 -0.357 1.00 93.19 521 ALA A CA 1
ATOM 4129 C C . ALA A 1 521 ? -15.797 5.232 -0.414 1.00 93.19 521 ALA A C 1
ATOM 4131 O O . ALA A 1 521 ? -16.437 4.224 -0.704 1.00 93.19 521 ALA A O 1
ATOM 4132 N N . ALA A 1 522 ? -16.379 6.395 -0.140 1.00 90.31 522 ALA A N 1
ATOM 4133 C CA . ALA A 1 522 ? -17.817 6.613 -0.131 1.00 90.31 522 ALA A CA 1
ATOM 4134 C C . ALA A 1 522 ? -18.160 7.953 -0.786 1.00 90.31 522 ALA A C 1
ATOM 4136 O O . ALA A 1 522 ? -17.464 8.954 -0.587 1.00 90.31 522 ALA A O 1
ATOM 4137 N N . ASN A 1 523 ? -19.249 7.962 -1.561 1.00 83.31 523 ASN A N 1
ATOM 4138 C CA . ASN A 1 523 ? -19.850 9.155 -2.173 1.00 83.31 523 ASN A CA 1
ATOM 4139 C C . ASN A 1 523 ? -18.875 10.034 -2.985 1.00 83.31 523 ASN A C 1
ATOM 4141 O O . ASN A 1 523 ? -19.100 11.229 -3.168 1.00 83.31 523 ASN A O 1
ATOM 4145 N N . GLY A 1 524 ? -17.779 9.441 -3.471 1.00 80.19 524 GLY A N 1
ATOM 4146 C CA . GLY A 1 524 ? -16.772 10.094 -4.310 1.00 80.19 524 GLY A CA 1
ATOM 4147 C C . GLY A 1 524 ? -15.895 11.144 -3.617 1.00 80.19 524 GLY A C 1
ATOM 4148 O O . GLY A 1 524 ? -15.019 11.719 -4.252 1.00 80.19 524 GLY A O 1
ATOM 4149 N N . ASN A 1 525 ? -16.094 11.425 -2.329 1.00 85.38 525 ASN A N 1
ATOM 4150 C CA . ASN A 1 525 ? -15.419 12.531 -1.641 1.00 85.38 525 ASN A CA 1
ATOM 4151 C C . ASN A 1 525 ? -15.014 12.224 -0.193 1.00 85.38 525 ASN A C 1
ATOM 4153 O O . ASN A 1 525 ? -14.426 13.086 0.463 1.00 85.38 525 ASN A O 1
ATOM 4157 N N . ILE A 1 526 ? -15.330 11.038 0.332 1.00 92.00 526 ILE A N 1
ATOM 4158 C CA . ILE A 1 526 ? -15.029 10.652 1.713 1.00 92.00 526 ILE A CA 1
ATOM 4159 C C . ILE A 1 526 ? -14.328 9.294 1.719 1.00 92.00 526 ILE A C 1
ATOM 4161 O O . ILE A 1 526 ? -14.735 8.367 1.025 1.00 92.00 526 ILE A O 1
ATOM 4165 N N . MET A 1 527 ? -13.283 9.161 2.532 1.00 95.25 527 MET A N 1
ATOM 4166 C CA . MET A 1 527 ? -12.715 7.867 2.910 1.00 95.25 527 MET A CA 1
ATOM 4167 C C . MET A 1 527 ? -13.031 7.619 4.376 1.00 95.25 527 MET A C 1
ATOM 4169 O O . MET A 1 527 ? -12.668 8.423 5.236 1.00 95.25 527 MET A O 1
ATOM 4173 N N . PHE A 1 528 ? -13.678 6.496 4.664 1.00 97.12 528 PHE A N 1
ATOM 4174 C CA . PHE A 1 528 ? -13.875 6.014 6.024 1.00 97.12 528 PHE A CA 1
ATOM 4175 C C . PHE A 1 528 ? -12.738 5.078 6.418 1.00 97.12 528 PHE A C 1
ATOM 4177 O O . PHE A 1 528 ? -12.289 4.281 5.601 1.00 97.12 528 PHE A O 1
ATOM 4184 N N . ILE A 1 529 ? -12.297 5.154 7.672 1.00 97.50 529 ILE A N 1
ATOM 4185 C CA . ILE A 1 529 ? -11.291 4.271 8.264 1.00 97.50 529 ILE A CA 1
ATOM 4186 C C . ILE A 1 529 ? -11.917 3.563 9.461 1.00 97.50 529 ILE A C 1
ATOM 4188 O O . ILE A 1 529 ? -12.406 4.217 10.386 1.00 97.50 529 ILE A O 1
ATOM 4192 N N . ILE A 1 530 ? -11.878 2.233 9.446 1.00 97.81 530 ILE A N 1
ATOM 4193 C CA . ILE A 1 530 ? -12.570 1.374 10.403 1.00 97.81 530 ILE A CA 1
ATOM 4194 C C . ILE A 1 530 ? -11.553 0.584 11.229 1.00 97.81 530 ILE A C 1
ATOM 4196 O O . ILE A 1 530 ? -10.730 -0.161 10.693 1.00 97.81 530 ILE A O 1
ATOM 4200 N N . GLY A 1 531 ? -11.615 0.746 12.554 1.00 96.62 531 GLY A N 1
ATOM 4201 C CA . GLY A 1 531 ? -10.850 -0.038 13.523 1.00 96.62 531 GLY A CA 1
ATOM 4202 C C . GLY A 1 531 ? -9.337 -0.055 13.275 1.00 96.62 531 GLY A C 1
ATOM 4203 O O . GLY A 1 531 ? -8.716 0.968 12.970 1.00 96.62 531 GLY A O 1
ATOM 4204 N N . GLY A 1 532 ? -8.724 -1.225 13.455 1.00 96.25 532 GLY A N 1
ATOM 4205 C CA . GLY A 1 532 ? -7.287 -1.440 13.295 1.00 96.25 532 GLY A CA 1
ATOM 4206 C C . GLY A 1 532 ? -6.554 -1.624 14.613 1.00 96.25 532 GLY A C 1
ATOM 4207 O O . GLY A 1 532 ? -7.153 -1.925 15.643 1.00 96.25 532 GLY A O 1
ATOM 4208 N N . TYR A 1 533 ? -5.236 -1.475 14.571 1.00 94.00 533 TYR A N 1
ATOM 4209 C CA . TYR A 1 533 ? -4.361 -1.780 15.691 1.00 94.00 533 TYR A CA 1
ATOM 4210 C C . TYR A 1 533 ? -3.285 -0.707 15.891 1.00 94.00 533 TYR A C 1
ATOM 4212 O O . TYR A 1 533 ? -2.622 -0.292 14.941 1.00 94.00 533 TYR A O 1
ATOM 4220 N N . SER A 1 534 ? -3.114 -0.282 17.145 1.00 92.44 534 SER A N 1
ATOM 4221 C CA . SER A 1 534 ? -2.126 0.710 17.602 1.00 92.44 534 SER A CA 1
ATOM 4222 C C . SER A 1 534 ? -1.606 0.327 18.995 1.00 92.44 534 SER A C 1
ATOM 4224 O O . SER A 1 534 ? -1.735 1.089 19.957 1.00 92.44 534 SER A O 1
ATOM 4226 N N . GLY A 1 535 ? -1.153 -0.917 19.150 1.00 89.81 535 GLY A N 1
ATOM 4227 C CA . GLY A 1 535 ? -0.846 -1.531 20.450 1.00 89.81 535 GLY A CA 1
ATOM 4228 C C . GLY A 1 535 ? -2.085 -2.016 21.217 1.00 89.81 535 GLY A C 1
ATOM 4229 O O . GLY A 1 535 ? -2.005 -2.933 22.025 1.00 89.81 535 GLY A O 1
ATOM 4230 N N . GLN A 1 536 ? -3.249 -1.439 20.924 1.00 92.62 536 GLN A N 1
ATOM 4231 C CA . GLN A 1 536 ? -4.576 -1.947 21.271 1.00 92.62 536 GLN A CA 1
ATOM 4232 C C . GLN A 1 536 ? -5.390 -2.077 19.982 1.00 92.62 536 GLN A C 1
ATOM 4234 O O . GLN A 1 536 ? -5.185 -1.297 19.044 1.00 92.62 536 GLN A O 1
ATOM 4239 N N . VAL A 1 537 ? -6.337 -3.017 19.944 1.00 94.31 537 VAL A N 1
ATOM 4240 C CA . VAL A 1 537 ? -7.363 -3.027 18.894 1.00 94.31 537 VAL A CA 1
ATOM 4241 C C . VAL A 1 537 ? -8.275 -1.810 19.039 1.00 94.31 537 VAL A C 1
ATOM 4243 O O . VAL A 1 537 ? -8.641 -1.399 20.146 1.00 94.31 537 VAL A O 1
ATOM 4246 N N . LEU A 1 538 ? -8.616 -1.204 17.908 1.00 94.00 538 LEU A N 1
ATOM 4247 C CA . LEU A 1 538 ? -9.383 0.029 17.823 1.00 94.00 538 LEU A CA 1
ATOM 4248 C C . LEU A 1 538 ? -10.823 -0.281 17.410 1.00 94.00 538 LEU A C 1
ATOM 4250 O O . LEU A 1 538 ? -11.079 -1.160 16.589 1.00 94.00 538 LEU A O 1
ATOM 4254 N N . GLY A 1 539 ? -11.761 0.435 18.027 1.00 93.06 539 GLY A N 1
ATOM 4255 C CA . GLY A 1 539 ? -13.203 0.334 17.789 1.00 93.06 539 GLY A CA 1
ATOM 4256 C C . GLY A 1 539 ? -13.788 1.698 17.439 1.00 93.06 539 GLY A C 1
ATOM 4257 O O . GLY A 1 539 ? -14.761 2.135 18.048 1.00 93.06 539 GLY A O 1
ATOM 4258 N N . ASP A 1 540 ? -13.118 2.418 16.544 1.00 93.56 540 ASP A N 1
ATOM 4259 C CA . ASP A 1 540 ? -13.514 3.731 16.052 1.00 93.56 540 ASP A CA 1
ATOM 4260 C C . ASP A 1 540 ? -13.801 3.705 14.544 1.00 93.56 540 ASP A C 1
ATOM 4262 O O . ASP A 1 540 ? -13.299 2.862 13.799 1.00 93.56 540 ASP A O 1
ATOM 4266 N N . LEU A 1 541 ? -14.641 4.650 14.123 1.00 95.56 541 LEU A N 1
ATOM 4267 C CA . LEU A 1 541 ? -14.914 4.988 12.733 1.00 95.56 541 LEU A CA 1
ATOM 4268 C C . LEU A 1 541 ? -14.463 6.432 12.528 1.00 95.56 541 LEU A C 1
ATOM 4270 O O . LEU A 1 541 ? -15.003 7.353 13.152 1.00 95.56 541 LEU A O 1
ATOM 4274 N N . LEU A 1 542 ? -13.455 6.619 11.685 1.00 95.19 542 LEU A N 1
ATOM 4275 C CA . LEU A 1 542 ? -12.950 7.927 11.283 1.00 95.19 542 LEU A CA 1
ATOM 4276 C C . LEU A 1 542 ? -13.344 8.202 9.836 1.00 95.19 542 LEU A C 1
ATOM 4278 O O . LEU A 1 542 ? -13.567 7.267 9.070 1.00 95.19 542 LEU A O 1
ATOM 4282 N N . ALA A 1 543 ? -13.395 9.472 9.457 1.00 95.06 543 ALA A N 1
ATOM 4283 C CA . ALA A 1 543 ? -13.569 9.872 8.070 1.00 95.06 543 ALA A CA 1
ATOM 4284 C C . ALA A 1 543 ? -12.581 10.974 7.698 1.00 95.06 543 ALA A C 1
ATOM 4286 O O . ALA A 1 543 ? -12.300 11.862 8.505 1.00 95.06 543 ALA A O 1
ATOM 4287 N N . TYR A 1 544 ? -12.081 10.923 6.471 1.00 93.31 544 TYR A N 1
ATOM 4288 C CA . TYR A 1 544 ? -11.374 12.021 5.832 1.00 93.31 544 TYR A CA 1
ATOM 4289 C C . TYR A 1 544 ? -12.197 12.486 4.637 1.00 93.31 544 TYR A C 1
ATOM 4291 O O . TYR A 1 544 ? -12.468 11.697 3.729 1.00 93.31 544 TYR A O 1
ATOM 4299 N N . LYS A 1 545 ? -12.623 13.749 4.660 1.00 90.00 545 LYS A N 1
ATOM 4300 C CA . LYS A 1 545 ? -13.335 14.360 3.539 1.00 90.00 545 LYS A CA 1
ATOM 4301 C C . LYS A 1 545 ? -12.313 15.030 2.636 1.00 90.00 545 LYS A C 1
ATOM 4303 O O . LYS A 1 545 ? -11.605 15.938 3.067 1.00 90.00 545 LYS A O 1
ATOM 4308 N N . PHE A 1 546 ? -12.198 14.566 1.402 1.00 86.88 546 PHE A N 1
ATOM 4309 C CA . PHE A 1 546 ? -11.122 14.987 0.516 1.00 86.88 546 PHE A CA 1
ATOM 4310 C C . PHE A 1 546 ? -11.320 16.412 -0.001 1.00 86.88 546 PHE A C 1
ATOM 4312 O O . PHE A 1 546 ? -12.458 16.838 -0.180 1.00 86.88 546 PHE A O 1
ATOM 4319 N N . PRO A 1 547 ? -10.230 17.149 -0.275 1.00 83.31 547 PRO A N 1
ATOM 4320 C CA . PRO A 1 547 ? -10.270 18.368 -1.078 1.00 83.31 547 PRO A CA 1
ATOM 4321 C C . PRO A 1 547 ? -10.984 18.155 -2.414 1.00 83.31 547 PRO A C 1
ATOM 4323 O O . PRO A 1 547 ? -10.926 17.065 -2.984 1.00 83.31 547 PRO A O 1
ATOM 4326 N N . SER A 1 548 ? -11.580 19.221 -2.950 1.00 77.25 548 SER A N 1
ATOM 4327 C CA . SER A 1 548 ? -12.243 19.236 -4.264 1.00 77.25 548 SER A CA 1
ATOM 4328 C C . SER A 1 548 ? -11.345 18.741 -5.406 1.00 77.25 548 SER A C 1
ATOM 4330 O O . SER A 1 548 ? -11.851 18.135 -6.345 1.00 77.25 548 SER A O 1
ATOM 4332 N N . ALA A 1 549 ? -10.028 18.938 -5.291 1.00 77.25 549 ALA A N 1
ATOM 4333 C CA . ALA A 1 549 ? -9.026 18.450 -6.239 1.00 77.25 549 ALA A CA 1
ATOM 4334 C C . ALA A 1 549 ? -8.902 16.924 -6.306 1.00 77.25 549 ALA A C 1
ATOM 4336 O O . ALA A 1 549 ? -8.633 16.376 -7.368 1.00 77.25 549 ALA A O 1
ATOM 4337 N N . ILE A 1 550 ? -9.097 16.233 -5.180 1.00 82.00 550 ILE A N 1
ATOM 4338 C CA . ILE A 1 550 ? -8.979 14.770 -5.111 1.00 82.00 550 ILE A CA 1
ATOM 4339 C C . ILE A 1 550 ? -10.344 14.106 -5.250 1.00 82.00 550 ILE A C 1
ATOM 4341 O O . ILE A 1 550 ? -10.433 13.033 -5.840 1.00 82.00 550 ILE A O 1
ATOM 4345 N N . ALA A 1 551 ? -11.396 14.727 -4.706 1.00 79.25 551 ALA A N 1
ATOM 4346 C CA . ALA A 1 551 ? -12.750 14.191 -4.732 1.00 79.25 551 ALA A CA 1
ATOM 4347 C C . ALA A 1 551 ? -13.151 13.771 -6.162 1.00 79.25 551 ALA A C 1
ATOM 4349 O O . ALA A 1 551 ? -13.268 14.585 -7.083 1.00 79.25 551 ALA A O 1
ATOM 4350 N N . GLY A 1 552 ? -13.336 12.464 -6.337 1.00 64.75 552 GLY A N 1
ATOM 4351 C CA . GLY A 1 552 ? -13.682 11.818 -7.589 1.00 64.75 552 GLY A CA 1
ATOM 4352 C C . GLY A 1 552 ? -15.163 11.485 -7.618 1.00 64.75 552 GLY A C 1
ATOM 4353 O O . GLY A 1 552 ? -15.588 10.477 -7.064 1.00 64.75 552 GLY A O 1
ATOM 4354 N N . PHE A 1 553 ? -15.956 12.307 -8.294 1.00 53.41 553 PHE A N 1
ATOM 4355 C CA . PHE A 1 553 ? -17.345 11.973 -8.603 1.00 53.41 553 PHE A CA 1
ATOM 4356 C C . PHE A 1 553 ? -17.376 11.085 -9.858 1.00 53.41 553 PHE A C 1
ATOM 4358 O O . PHE A 1 553 ? -17.638 11.572 -10.955 1.00 53.41 553 PHE A O 1
ATOM 4365 N N . GLU A 1 554 ? -17.015 9.806 -9.719 1.00 44.81 554 GLU A N 1
ATOM 4366 C CA . GLU A 1 554 ? -17.183 8.809 -10.787 1.00 44.81 554 GLU A CA 1
ATOM 4367 C C . GLU A 1 554 ? -18.641 8.321 -10.895 1.00 44.81 554 GLU A C 1
ATOM 4369 O O . GLU A 1 554 ? -19.371 8.245 -9.905 1.00 44.81 554 GLU A O 1
ATOM 4374 N N . ASP A 1 555 ? -19.035 7.945 -12.118 1.00 39.84 555 ASP A N 1
ATOM 4375 C CA . ASP A 1 555 ? -20.387 7.562 -12.567 1.00 39.84 555 ASP A CA 1
ATOM 4376 C C . ASP A 1 555 ? -20.980 6.278 -11.917 1.00 39.84 555 ASP A C 1
ATOM 4378 O O . ASP A 1 555 ? -22.096 5.888 -12.258 1.00 39.84 555 ASP A O 1
ATOM 4382 N N . ASN A 1 556 ? -20.288 5.617 -10.975 1.00 36.22 556 ASN A N 1
ATOM 4383 C CA . ASN A 1 556 ? -20.774 4.389 -10.312 1.00 36.22 556 ASN A CA 1
ATOM 4384 C C . ASN A 1 556 ? -21.582 4.628 -9.021 1.00 36.22 556 ASN A C 1
ATOM 4386 O O . ASN A 1 556 ? -22.157 3.684 -8.481 1.00 36.22 556 ASN A O 1
ATOM 4390 N N . CYS A 1 557 ? -21.688 5.868 -8.537 1.00 33.91 557 CYS A N 1
ATOM 4391 C CA . CYS A 1 557 ? -22.756 6.241 -7.607 1.00 33.91 557 CYS A CA 1
ATOM 4392 C C . CYS A 1 557 ? -23.919 6.799 -8.438 1.00 33.91 557 CYS A C 1
ATOM 4394 O O . CYS A 1 557 ? -23.672 7.709 -9.234 1.00 33.91 557 CYS A O 1
ATOM 4396 N N . PRO A 1 558 ? -25.173 6.325 -8.279 1.00 30.17 558 PRO A N 1
ATOM 4397 C CA . PRO A 1 558 ? -26.306 6.910 -8.981 1.00 30.17 558 PRO A CA 1
ATOM 4398 C C . PRO A 1 558 ? -26.315 8.412 -8.707 1.00 30.17 558 PRO A C 1
ATOM 4400 O O . PRO A 1 558 ? -26.428 8.863 -7.568 1.00 30.17 558 PRO A O 1
ATOM 4403 N N . ALA A 1 559 ? -26.097 9.163 -9.782 1.00 30.16 559 ALA A N 1
ATOM 4404 C CA . ALA A 1 559 ? -25.870 10.589 -9.778 1.00 30.16 559 ALA A CA 1
ATOM 4405 C C . ALA A 1 559 ? -26.986 11.323 -9.027 1.00 30.16 559 ALA A C 1
ATOM 4407 O O . ALA A 1 559 ? -28.057 11.588 -9.573 1.00 30.16 559 ALA A O 1
ATOM 4408 N N . VAL A 1 560 ? -26.696 11.743 -7.799 1.00 33.31 560 VAL A N 1
ATOM 4409 C CA . VAL A 1 560 ? -27.222 13.014 -7.318 1.00 33.31 560 VAL A CA 1
ATOM 4410 C C . VAL A 1 560 ? -26.200 14.051 -7.771 1.00 33.31 560 VAL A C 1
ATOM 4412 O O . VAL A 1 560 ? -25.069 14.028 -7.283 1.00 33.31 560 VAL A O 1
ATOM 4415 N N . PRO A 1 561 ? -26.532 14.945 -8.721 1.00 38.41 561 PRO A N 1
ATOM 4416 C CA . PRO A 1 561 ? -25.693 16.100 -8.988 1.00 38.41 561 PRO A CA 1
ATOM 4417 C C . PRO A 1 561 ? -25.610 16.872 -7.673 1.00 38.41 561 PRO A C 1
ATOM 4419 O O . PRO A 1 561 ? -26.602 17.454 -7.232 1.00 38.41 561 PRO A O 1
ATOM 4422 N N . VAL A 1 562 ? -24.463 16.827 -7.000 1.00 43.06 562 VAL A N 1
ATOM 4423 C CA . VAL A 1 562 ? -24.276 17.605 -5.779 1.00 43.06 562 VAL A CA 1
ATOM 4424 C C . VAL A 1 562 ? -24.205 19.066 -6.213 1.00 43.06 562 VAL A C 1
ATOM 4426 O O . VAL A 1 562 ? -23.198 19.528 -6.750 1.00 43.06 562 VAL A O 1
ATOM 4429 N N . ALA A 1 563 ? -25.320 19.779 -6.055 1.00 39.75 563 ALA A N 1
ATOM 4430 C CA . ALA A 1 563 ? -25.415 21.199 -6.351 1.00 39.75 563 ALA A CA 1
ATOM 4431 C C . ALA A 1 563 ? -24.327 21.956 -5.568 1.00 39.75 563 ALA A C 1
ATOM 4433 O O . ALA A 1 563 ? -24.303 21.900 -4.342 1.00 39.75 563 ALA A O 1
ATOM 4434 N N . GLY A 1 564 ? -23.428 22.650 -6.275 1.00 43.47 564 GLY A N 1
ATOM 4435 C CA . GLY A 1 564 ? -22.415 23.523 -5.665 1.00 43.47 564 GLY A CA 1
ATOM 4436 C C . GLY A 1 564 ? -20.950 23.215 -5.993 1.00 43.47 564 GLY A C 1
ATOM 4437 O O . GLY A 1 564 ? -20.110 24.057 -5.695 1.00 43.47 564 GLY A O 1
ATOM 4438 N N . PHE A 1 565 ? -20.622 22.087 -6.633 1.00 49.72 565 PHE A N 1
ATOM 4439 C CA . PHE A 1 565 ? -19.256 21.834 -7.120 1.00 49.72 565 PHE A CA 1
ATOM 4440 C C . PHE A 1 565 ? -19.044 22.399 -8.533 1.00 49.72 565 PHE A C 1
ATOM 4442 O O . PHE A 1 565 ? -19.833 22.139 -9.445 1.00 49.72 565 PHE A O 1
ATOM 4449 N N . SER A 1 566 ? -17.965 23.166 -8.718 1.00 50.03 566 SER A N 1
ATOM 4450 C CA . SER A 1 566 ? -17.488 23.583 -10.041 1.00 50.03 566 SER A CA 1
ATOM 4451 C C . SER A 1 566 ? -17.063 22.353 -10.852 1.00 50.03 566 SER A C 1
ATOM 4453 O O . SER A 1 566 ? -16.434 21.438 -10.323 1.00 50.03 566 SER A O 1
ATOM 4455 N N . ALA A 1 567 ? -17.357 22.334 -12.157 1.00 56.25 567 ALA A N 1
ATOM 4456 C CA . ALA A 1 567 ? -16.843 21.304 -13.068 1.00 56.25 567 ALA A CA 1
ATOM 4457 C C . ALA A 1 567 ? -15.297 21.262 -13.095 1.00 56.25 567 ALA A C 1
ATOM 4459 O O . ALA A 1 567 ? -14.721 20.220 -13.407 1.00 56.25 567 ALA A O 1
ATOM 4460 N N . ASP A 1 568 ? -14.657 22.375 -12.724 1.00 69.56 568 ASP A N 1
ATOM 4461 C CA . ASP A 1 568 ? -13.217 22.619 -12.708 1.00 69.56 568 ASP A CA 1
ATOM 4462 C C . ASP A 1 568 ? -12.796 23.099 -11.302 1.00 69.56 568 ASP A C 1
ATOM 4464 O O . ASP A 1 568 ? -13.087 24.241 -10.926 1.00 69.56 568 ASP A O 1
ATOM 4468 N N . HIS A 1 569 ? -12.168 22.224 -10.503 1.00 77.06 569 HIS A N 1
ATOM 4469 C CA . HIS A 1 569 ? -11.725 22.557 -9.137 1.00 77.06 569 HIS A CA 1
ATOM 4470 C C . HIS A 1 569 ? -10.602 23.595 -9.140 1.00 77.06 569 HIS A C 1
ATOM 4472 O O . HIS A 1 569 ? -10.454 24.342 -8.178 1.00 77.06 569 HIS A O 1
ATOM 4478 N N . CYS A 1 570 ? -9.855 23.703 -10.242 1.00 79.81 570 CYS A N 1
ATOM 4479 C CA . CYS A 1 570 ? -8.794 24.686 -10.381 1.00 79.81 570 CYS A CA 1
ATOM 4480 C C . CYS A 1 570 ? -9.343 26.118 -10.302 1.00 79.81 570 CYS A C 1
ATOM 4482 O O . CYS A 1 570 ? -8.642 27.015 -9.840 1.00 79.81 570 CYS A O 1
ATOM 4484 N N . GLU A 1 571 ? -10.611 26.348 -10.676 1.00 76.06 571 GLU A N 1
ATOM 4485 C CA . GLU A 1 571 ? -11.251 27.666 -10.544 1.00 76.06 571 GLU A CA 1
ATOM 4486 C C . GLU A 1 571 ? -11.413 28.121 -9.078 1.00 76.06 571 GLU A C 1
ATOM 4488 O O . GLU A 1 571 ? -11.601 29.314 -8.830 1.00 76.06 571 GLU A O 1
ATOM 4493 N N . GLU A 1 572 ? -11.304 27.211 -8.102 1.00 72.06 572 GLU A N 1
ATOM 4494 C CA . GLU A 1 572 ? -11.340 27.532 -6.668 1.00 72.06 572 GLU A CA 1
ATOM 4495 C C . GLU A 1 572 ? -10.029 28.195 -6.189 1.00 72.06 572 GLU A C 1
ATOM 4497 O O . GLU A 1 572 ? -10.021 28.944 -5.205 1.00 72.06 572 GLU A O 1
ATOM 4502 N N . TYR A 1 573 ? -8.921 28.013 -6.920 1.00 72.88 573 TYR A N 1
ATOM 4503 C CA . TYR A 1 573 ? -7.623 28.631 -6.638 1.00 72.88 573 TYR A CA 1
ATOM 4504 C C . TYR A 1 573 ? -7.585 30.090 -7.133 1.00 72.88 573 TYR A C 1
ATOM 4506 O O . TYR A 1 573 ? -7.036 30.411 -8.187 1.00 72.88 573 TYR A O 1
ATOM 4514 N N . SER A 1 574 ? -8.200 31.008 -6.378 1.00 61.72 574 SER A N 1
ATOM 4515 C CA . SER A 1 574 ? -8.164 32.459 -6.659 1.00 61.72 574 SER A CA 1
ATOM 4516 C C . SER A 1 574 ? -6.734 33.054 -6.669 1.00 61.72 574 SER A C 1
ATOM 4518 O O . SER A 1 574 ? -5.786 32.428 -6.199 1.00 61.72 574 SER A O 1
ATOM 4520 N N . ASN A 1 575 ? -6.564 34.296 -7.157 1.00 55.69 575 ASN A N 1
ATOM 4521 C CA . ASN A 1 575 ? -5.262 34.964 -7.393 1.00 55.69 575 ASN A CA 1
ATOM 4522 C C . ASN A 1 575 ? -4.266 34.993 -6.210 1.00 55.69 575 ASN A C 1
ATOM 4524 O O . ASN A 1 575 ? -3.073 35.186 -6.432 1.00 55.69 575 ASN A O 1
ATOM 4528 N N . SER A 1 576 ? -4.708 34.798 -4.964 1.00 53.81 576 SER A N 1
ATOM 4529 C CA . SER A 1 576 ? -3.837 34.689 -3.780 1.00 53.81 576 SER A CA 1
ATOM 4530 C C . SER A 1 576 ? -3.217 33.295 -3.571 1.00 53.81 576 SER A C 1
ATOM 4532 O O . SER A 1 576 ? -2.353 33.145 -2.712 1.00 53.81 576 SER A O 1
ATOM 4534 N N . HIS A 1 577 ? -3.621 32.293 -4.363 1.00 61.00 577 HIS A N 1
ATOM 4535 C CA . HIS A 1 577 ? -3.225 30.882 -4.259 1.00 61.00 577 HIS A CA 1
ATOM 4536 C C . HIS A 1 577 ? -2.596 30.341 -5.559 1.00 61.00 577 HIS A C 1
ATOM 4538 O O . HIS A 1 577 ? -2.644 29.139 -5.823 1.00 61.00 577 HIS A O 1
ATOM 4544 N N . SER A 1 578 ? -1.954 31.199 -6.366 1.00 62.81 578 SER A N 1
ATOM 4545 C CA . SER A 1 578 ? -1.265 30.784 -7.604 1.00 62.81 578 SER A CA 1
ATOM 4546 C C . SER A 1 578 ? -0.251 29.655 -7.382 1.00 62.81 578 SER A C 1
ATOM 4548 O O . SER A 1 578 ? -0.079 28.808 -8.251 1.00 62.81 578 SER A O 1
ATOM 4550 N N . ARG A 1 579 ? 0.359 29.577 -6.193 1.00 73.31 579 ARG A N 1
ATOM 4551 C CA . ARG A 1 579 ? 1.261 28.484 -5.813 1.00 73.31 579 ARG A CA 1
ATOM 4552 C C . ARG A 1 579 ? 0.561 27.120 -5.724 1.00 73.31 579 ARG A C 1
ATOM 4554 O O . ARG A 1 579 ? 1.116 26.137 -6.187 1.00 73.31 579 ARG A O 1
ATOM 4561 N N . VAL A 1 580 ? -0.664 27.067 -5.196 1.00 76.00 580 VAL A N 1
ATOM 4562 C CA . VAL A 1 580 ? -1.467 25.829 -5.124 1.00 76.00 580 VAL A CA 1
ATOM 4563 C C . VAL A 1 580 ? -1.925 25.414 -6.529 1.00 76.00 580 VAL A C 1
ATOM 4565 O O . VAL A 1 580 ? -1.895 24.245 -6.886 1.00 76.00 580 VAL A O 1
ATOM 4568 N N . CYS A 1 581 ? -2.240 26.372 -7.400 1.00 80.38 581 CYS A N 1
ATOM 4569 C CA . CYS A 1 581 ? -2.475 26.067 -8.814 1.00 80.38 581 CYS A CA 1
ATOM 4570 C C . CYS A 1 581 ? -1.237 25.456 -9.500 1.00 80.38 581 CYS A C 1
ATOM 4572 O O . CYS A 1 581 ? -1.344 24.560 -10.332 1.00 80.38 581 CYS A O 1
ATOM 4574 N N . GLN A 1 582 ? -0.046 25.956 -9.164 1.00 78.38 582 GLN A N 1
ATOM 4575 C CA . GLN A 1 582 ? 1.214 25.511 -9.762 1.00 78.38 582 GLN A CA 1
ATOM 4576 C C . GLN A 1 582 ? 1.693 24.157 -9.224 1.00 78.38 582 GLN A C 1
ATOM 4578 O O . GLN A 1 582 ? 2.406 23.456 -9.942 1.00 78.38 582 GLN A O 1
ATOM 4583 N N . GLU A 1 583 ? 1.300 23.783 -8.006 1.00 78.94 583 GLU A N 1
ATOM 4584 C CA . GLU A 1 583 ? 1.614 22.488 -7.389 1.00 78.94 583 GLU A CA 1
ATOM 4585 C C . GLU A 1 583 ? 0.579 21.390 -7.734 1.00 78.94 583 GLU A C 1
ATOM 4587 O O . GLU A 1 583 ? 0.906 20.211 -7.611 1.00 78.94 583 GLU A O 1
ATOM 4592 N N . ASP A 1 584 ? -0.617 21.743 -8.234 1.00 83.19 584 ASP A N 1
ATOM 4593 C CA . ASP A 1 584 ? -1.587 20.765 -8.753 1.00 83.19 584 ASP A CA 1
ATOM 4594 C C . ASP A 1 584 ? -1.152 20.225 -10.130 1.00 83.19 584 ASP A C 1
ATOM 4596 O O . ASP A 1 584 ? -1.018 21.012 -11.080 1.00 83.19 584 ASP A O 1
ATOM 4600 N N . PRO A 1 585 ? -0.965 18.906 -10.304 1.00 83.81 585 PRO A N 1
ATOM 4601 C CA . PRO A 1 585 ? -0.725 18.336 -11.625 1.00 83.81 585 PRO A CA 1
ATOM 4602 C C . PRO A 1 585 ? -1.907 18.519 -12.597 1.00 83.81 585 PRO A C 1
ATOM 4604 O O . PRO A 1 585 ? -1.660 18.657 -13.798 1.00 83.81 585 PRO A O 1
ATOM 4607 N N . GLU A 1 586 ? -3.153 18.599 -12.116 1.00 81.81 586 GLU A N 1
ATOM 4608 C CA . GLU A 1 586 ? -4.354 18.757 -12.952 1.00 81.81 586 GLU A CA 1
ATOM 4609 C C . GLU A 1 586 ? -4.586 20.204 -13.406 1.00 81.81 586 GLU A C 1
ATOM 4611 O O . GLU A 1 586 ? -5.405 20.445 -14.296 1.00 81.81 586 GLU A O 1
ATOM 4616 N N . CYS A 1 587 ? -3.856 21.178 -12.849 1.00 83.25 587 CYS A N 1
ATOM 4617 C CA . CYS A 1 587 ? -4.076 22.595 -13.125 1.00 83.25 587 CYS A CA 1
ATOM 4618 C C . CYS A 1 587 ? -2.921 23.284 -13.865 1.00 83.25 587 CYS A C 1
ATOM 4620 O O . CYS A 1 587 ? -1.731 22.953 -13.756 1.00 83.25 587 CYS A O 1
ATOM 4622 N N . ILE A 1 588 ? -3.290 24.331 -14.599 1.00 84.62 588 ILE A N 1
ATOM 4623 C CA . ILE A 1 588 ? -2.371 25.288 -15.212 1.00 84.62 588 ILE A CA 1
ATOM 4624 C C . ILE A 1 588 ? -2.797 26.714 -14.864 1.00 84.62 588 ILE A C 1
ATOM 4626 O O . ILE A 1 588 ? -3.974 27.006 -14.636 1.00 84.62 588 ILE A O 1
ATOM 4630 N N . PHE A 1 589 ? -1.827 27.623 -14.849 1.00 86.50 589 PHE A N 1
ATOM 4631 C CA . PHE A 1 589 ? -2.063 29.033 -14.558 1.00 86.50 589 PHE A CA 1
ATOM 4632 C C . PHE A 1 589 ? -1.967 29.864 -15.842 1.00 86.50 589 PHE A C 1
ATOM 4634 O O . PHE A 1 589 ? -0.915 29.851 -16.480 1.00 86.50 589 PHE A O 1
ATOM 4641 N N . 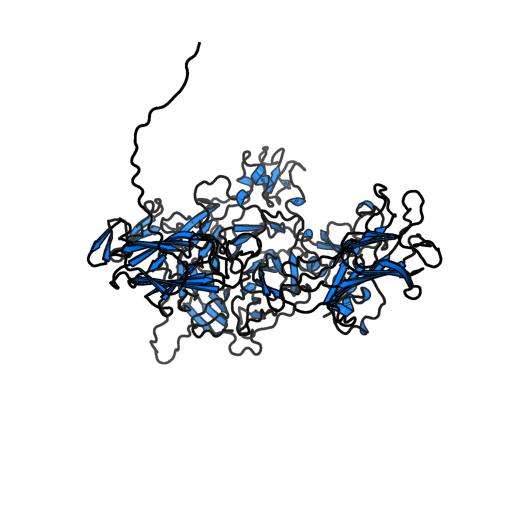CYS A 1 590 ? -3.025 30.598 -16.209 1.00 86.44 590 CYS A N 1
ATOM 4642 C CA . CYS A 1 590 ? -2.984 31.542 -17.336 1.00 86.44 590 CYS A CA 1
ATOM 4643 C C . CYS A 1 590 ? -2.357 32.876 -16.883 1.00 86.44 590 CYS A C 1
ATOM 4645 O O . CYS A 1 590 ? -2.943 33.560 -16.036 1.00 86.44 590 CYS A O 1
ATOM 4647 N N . ASN A 1 591 ? -1.210 33.294 -17.440 1.00 83.00 591 ASN A N 1
ATOM 4648 C CA . ASN A 1 591 ? -0.456 34.442 -16.895 1.00 83.00 591 ASN A CA 1
ATOM 4649 C C . ASN A 1 591 ? -1.068 35.815 -17.241 1.00 83.00 591 ASN A C 1
ATOM 4651 O O . ASN A 1 591 ? -0.953 36.761 -16.466 1.00 83.00 591 ASN A O 1
ATOM 4655 N N . GLN A 1 592 ? -1.716 35.938 -18.391 1.00 80.69 592 GLN A N 1
ATOM 4656 C CA . GLN A 1 592 ? -2.410 37.109 -18.936 1.00 80.69 592 GLN A CA 1
ATOM 4657 C C . GLN A 1 592 ? -3.926 36.942 -18.798 1.00 80.69 592 GLN A C 1
ATOM 4659 O O . GLN A 1 592 ? -4.683 37.859 -19.100 1.00 80.69 592 GLN A O 1
ATOM 4664 N N . GLY A 1 593 ? -4.362 35.786 -18.292 1.00 78.25 593 GLY A N 1
ATOM 4665 C CA . GLY A 1 593 ? -5.751 35.462 -18.024 1.00 78.25 593 GLY A CA 1
ATOM 4666 C C . GLY A 1 593 ? -6.433 34.613 -19.082 1.00 78.25 593 GLY A C 1
ATOM 4667 O O . GLY A 1 593 ? -5.820 34.172 -20.055 1.00 78.25 593 GLY A O 1
ATOM 4668 N N . ARG A 1 594 ? -7.719 34.341 -18.851 1.00 81.38 594 ARG A N 1
ATOM 4669 C CA . ARG A 1 594 ? -8.546 33.591 -19.801 1.00 81.38 594 ARG A CA 1
ATOM 4670 C C . ARG A 1 594 ? -9.178 34.488 -20.852 1.00 81.38 594 ARG A C 1
ATOM 4672 O O . ARG A 1 594 ? -9.514 35.639 -20.577 1.00 81.38 594 ARG A O 1
ATOM 4679 N N . VAL A 1 595 ? -9.450 33.909 -22.016 1.00 78.00 595 VAL A N 1
ATOM 4680 C CA . VAL A 1 595 ? -10.164 34.557 -23.125 1.00 78.00 595 VAL A CA 1
ATOM 4681 C C . VAL A 1 595 ? -11.592 34.976 -22.727 1.00 78.00 595 VAL A C 1
ATOM 4683 O O . VAL A 1 595 ? -12.097 35.971 -23.237 1.00 78.00 595 VAL A O 1
ATOM 4686 N N . ASP A 1 596 ? -12.236 34.260 -21.797 1.00 75.75 596 ASP A N 1
ATOM 4687 C CA . ASP A 1 596 ? -13.620 34.505 -21.356 1.00 75.75 596 ASP A CA 1
ATOM 4688 C C . ASP A 1 596 ? -13.751 35.493 -20.180 1.00 75.75 596 ASP A C 1
ATOM 4690 O O . ASP A 1 596 ? -14.748 36.210 -20.096 1.00 75.75 596 ASP A O 1
ATOM 4694 N N . LYS A 1 597 ? -12.764 35.552 -19.274 1.00 72.50 597 LYS A N 1
ATOM 4695 C CA . LYS A 1 597 ? -12.803 36.395 -18.058 1.00 72.50 597 LYS A CA 1
ATOM 4696 C C . LYS A 1 597 ? -11.818 37.575 -18.062 1.00 72.50 597 LYS A C 1
ATOM 4698 O O . LYS A 1 597 ? -11.983 38.485 -17.255 1.00 72.50 597 LYS A O 1
ATOM 4703 N N . GLY A 1 598 ? -10.796 37.575 -18.923 1.00 69.12 598 GLY A N 1
ATOM 4704 C CA . GLY A 1 598 ? -9.817 38.665 -19.081 1.00 69.12 598 GLY A CA 1
ATOM 4705 C C . GLY A 1 598 ? -8.820 38.866 -17.927 1.00 69.12 598 GLY A C 1
ATOM 4706 O O . GLY A 1 598 ? -7.990 39.764 -18.003 1.00 69.12 598 GLY A O 1
ATOM 4707 N N . ASN A 1 599 ? -8.882 38.045 -16.873 1.00 80.25 599 ASN A N 1
ATOM 4708 C CA . ASN A 1 599 ? -8.020 38.123 -15.689 1.00 80.25 599 ASN A CA 1
ATOM 4709 C C . ASN A 1 599 ? -7.230 36.825 -15.498 1.00 80.25 599 ASN A C 1
ATOM 4711 O O . ASN A 1 599 ? -7.714 35.760 -15.889 1.00 80.25 599 ASN A O 1
ATOM 4715 N N . GLN A 1 600 ? -6.056 36.921 -14.854 1.00 81.31 600 GLN A N 1
ATOM 4716 C CA . GLN A 1 600 ? -5.286 35.770 -14.361 1.00 81.31 600 GLN A CA 1
ATOM 4717 C C . GLN A 1 600 ? -6.193 34.790 -13.626 1.00 81.31 600 GLN A C 1
ATOM 4719 O O . GLN A 1 600 ? -7.047 35.191 -12.832 1.00 81.31 600 GLN A O 1
ATOM 4724 N N . SER A 1 601 ? -6.015 33.508 -13.914 1.00 83.62 601 SER A N 1
ATOM 4725 C CA . SER A 1 601 ? -6.819 32.463 -13.302 1.00 83.62 601 SER A CA 1
ATOM 4726 C C . SER A 1 601 ? -6.150 31.113 -13.449 1.00 83.62 601 SER A C 1
ATOM 4728 O O . SER A 1 601 ? -5.456 30.854 -14.435 1.00 83.62 601 SER A O 1
ATOM 4730 N N . CYS A 1 602 ? -6.443 30.246 -12.494 1.00 84.25 602 CYS A N 1
ATOM 4731 C CA . CYS A 1 602 ? -6.148 28.836 -12.586 1.00 84.25 602 CYS A CA 1
ATOM 4732 C C . CYS A 1 602 ? -7.283 28.109 -13.315 1.00 84.25 602 CYS A C 1
ATOM 4734 O O . CYS A 1 602 ? -8.459 28.423 -13.109 1.00 84.25 602 CYS A O 1
ATOM 4736 N N . ILE A 1 603 ? -6.925 27.175 -14.188 1.00 81.81 603 ILE A N 1
ATOM 4737 C CA . ILE A 1 603 ? -7.872 26.338 -14.923 1.00 81.81 603 ILE A CA 1
ATOM 4738 C C . ILE A 1 603 ? -7.352 24.913 -14.999 1.00 81.81 603 ILE A C 1
ATOM 4740 O O . ILE A 1 603 ? -6.146 24.675 -14.897 1.00 81.81 603 ILE A O 1
ATOM 4744 N N . HIS A 1 604 ? -8.257 23.975 -15.236 1.00 80.38 604 HIS A N 1
ATOM 4745 C CA . HIS A 1 604 ? -7.874 22.606 -15.524 1.00 80.38 604 HIS A CA 1
ATOM 4746 C C . HIS A 1 604 ? -6.981 22.538 -16.770 1.00 80.38 604 HIS A C 1
ATOM 4748 O O . HIS A 1 604 ? -7.261 23.170 -17.793 1.00 80.38 604 HIS A O 1
ATOM 4754 N N . ARG A 1 605 ? -5.928 21.721 -16.721 1.00 79.50 605 ARG A N 1
ATOM 4755 C CA . ARG A 1 605 ? -4.922 21.560 -17.785 1.00 79.50 605 ARG A CA 1
ATOM 4756 C C . ARG A 1 605 ? -5.529 21.183 -19.134 1.00 79.50 605 ARG A C 1
ATOM 4758 O O . ARG A 1 605 ? -5.064 21.621 -20.181 1.00 79.50 605 ARG A O 1
ATOM 4765 N N . THR A 1 606 ? -6.603 20.399 -19.115 1.00 74.19 606 THR A N 1
ATOM 4766 C CA . THR A 1 606 ? -7.329 19.962 -20.322 1.00 74.19 606 THR A CA 1
ATOM 4767 C C . THR A 1 606 ? -8.126 21.074 -21.008 1.00 74.19 606 THR A C 1
ATOM 4769 O O . THR A 1 606 ? -8.713 20.810 -22.058 1.00 74.19 606 THR A O 1
ATOM 4772 N N . ARG A 1 607 ? -8.171 22.272 -20.407 1.00 77.81 607 ARG A N 1
ATOM 4773 C CA . ARG A 1 607 ? -8.839 23.475 -20.914 1.00 77.81 607 ARG A CA 1
ATOM 4774 C C . ARG A 1 607 ? -7.838 24.568 -21.294 1.00 77.81 607 ARG A C 1
ATOM 4776 O O . ARG A 1 607 ? -8.167 25.754 -21.243 1.00 77.81 607 ARG A O 1
ATOM 4783 N N . SER A 1 608 ? -6.602 24.193 -21.625 1.00 78.75 608 SER A N 1
ATOM 4784 C CA . SER A 1 608 ? -5.518 25.132 -21.941 1.00 78.75 608 SER A CA 1
ATOM 4785 C C . SER A 1 608 ? -5.834 26.084 -23.092 1.00 78.75 608 SER A C 1
ATOM 4787 O O . SER A 1 608 ? -5.298 27.191 -23.129 1.00 78.75 608 SER A O 1
ATOM 4789 N N . GLU A 1 609 ? -6.782 25.726 -23.960 1.00 80.00 609 GLU A N 1
ATOM 4790 C CA . GLU A 1 609 ? -7.337 26.594 -24.999 1.00 80.00 609 GLU A CA 1
ATOM 4791 C C . GLU A 1 609 ? -8.022 27.861 -24.464 1.00 80.00 609 GLU A C 1
ATOM 4793 O O . GLU A 1 609 ? -8.224 28.811 -25.219 1.00 80.00 609 GLU A O 1
ATOM 4798 N N . LEU A 1 610 ? -8.400 27.889 -23.181 1.00 82.62 610 LEU A N 1
ATOM 4799 C CA . LEU A 1 610 ? -9.027 29.050 -22.553 1.00 82.62 610 LEU A CA 1
ATOM 4800 C C . LEU A 1 610 ? -8.021 30.107 -22.107 1.00 82.62 610 LEU A C 1
ATOM 4802 O O . LEU A 1 610 ? -8.443 31.235 -21.849 1.00 82.62 610 LEU A O 1
ATOM 4806 N N . CYS A 1 611 ? -6.730 29.787 -22.010 1.00 84.19 611 CYS A N 1
ATOM 4807 C CA . CYS A 1 611 ? -5.710 30.806 -21.794 1.00 84.19 611 CYS A CA 1
ATOM 4808 C C . CYS A 1 611 ? -5.510 31.630 -23.074 1.00 84.19 611 CYS A C 1
ATOM 4810 O O . CYS A 1 611 ? -5.687 31.140 -24.191 1.00 84.19 611 CYS A O 1
ATOM 4812 N N . VAL A 1 612 ? -5.114 32.896 -22.923 1.00 83.06 612 VAL A N 1
ATOM 4813 C CA . VAL A 1 612 ? -4.639 33.692 -24.065 1.00 83.06 612 VAL A CA 1
ATOM 4814 C C . VAL A 1 612 ? -3.507 32.922 -24.764 1.00 83.06 612 VAL A C 1
ATOM 4816 O O . VAL A 1 612 ? -2.665 32.321 -24.103 1.00 83.06 612 VAL A O 1
ATOM 4819 N N . SER A 1 613 ? -3.535 32.871 -26.100 1.00 80.25 613 SER A N 1
ATOM 4820 C CA . SER A 1 613 ? -2.736 31.952 -26.929 1.00 80.25 613 SER A CA 1
ATOM 4821 C C . SER A 1 613 ? -1.286 31.767 -26.456 1.00 80.25 613 SER A C 1
ATOM 4823 O O . SER A 1 613 ? -0.460 32.664 -26.618 1.00 80.25 613 SER A O 1
ATOM 4825 N N . GLY A 1 614 ? -0.972 30.564 -25.962 1.00 72.62 614 GLY A N 1
ATOM 4826 C CA . GLY A 1 614 ? 0.380 30.160 -25.555 1.00 72.62 614 GLY A CA 1
ATOM 4827 C C . GLY A 1 614 ? 0.849 30.726 -24.213 1.00 72.62 614 GLY A C 1
ATOM 4828 O O . GLY A 1 614 ? 2.019 30.571 -23.875 1.00 72.62 614 GLY A O 1
ATOM 4829 N N . ASP A 1 615 ? -0.036 31.375 -23.457 1.00 81.12 615 ASP A N 1
ATOM 4830 C CA . ASP A 1 615 ? 0.307 32.043 -22.210 1.00 81.12 615 ASP A CA 1
ATOM 4831 C C . ASP A 1 615 ? -0.220 31.296 -20.978 1.00 81.12 615 ASP A C 1
ATOM 4833 O O . ASP A 1 615 ? -1.179 31.683 -20.302 1.00 81.12 615 ASP A O 1
ATOM 4837 N N . PHE A 1 616 ? 0.441 30.185 -20.685 1.00 78.38 616 PHE A N 1
ATOM 4838 C CA . PHE A 1 616 ? 0.190 29.405 -19.486 1.00 78.38 616 PHE A CA 1
ATOM 4839 C C . PHE A 1 616 ? 1.492 28.854 -18.917 1.00 78.38 616 PHE A C 1
ATOM 4841 O O . PHE A 1 616 ? 2.427 28.531 -19.649 1.00 78.38 616 PHE A O 1
ATOM 4848 N N . HIS A 1 617 ? 1.560 28.756 -17.592 1.00 77.69 617 HIS A N 1
ATOM 4849 C CA . HIS A 1 617 ? 2.663 28.079 -16.927 1.00 77.69 617 HIS A CA 1
ATOM 4850 C C . HIS A 1 617 ? 2.352 26.588 -16.805 1.00 77.69 617 HIS A C 1
ATOM 4852 O O . HIS A 1 617 ? 1.526 26.188 -15.979 1.00 77.69 617 HIS A O 1
ATOM 4858 N N . ASP A 1 618 ? 3.042 25.773 -17.601 1.00 75.81 618 ASP A N 1
ATOM 4859 C CA . ASP A 1 618 ? 2.944 24.322 -17.524 1.00 75.81 618 ASP A CA 1
ATOM 4860 C C . ASP A 1 618 ? 4.267 23.627 -17.868 1.00 75.81 618 ASP A C 1
ATOM 4862 O O . ASP A 1 618 ? 4.594 23.414 -19.034 1.00 75.81 618 ASP A O 1
ATOM 4866 N N . SER A 1 619 ? 5.064 23.294 -16.849 1.00 72.00 619 SER A N 1
ATOM 4867 C CA . SER A 1 619 ? 6.263 22.481 -17.054 1.00 72.00 619 SER A CA 1
ATOM 4868 C C . SER A 1 619 ? 5.899 21.007 -17.255 1.00 72.00 619 SER A C 1
ATOM 4870 O O . SER A 1 619 ? 5.097 20.445 -16.504 1.00 72.00 619 SER A O 1
ATOM 4872 N N . ALA A 1 620 ? 6.537 20.376 -18.246 1.00 65.88 620 ALA A N 1
ATOM 4873 C CA . ALA A 1 620 ? 6.364 18.955 -18.564 1.00 65.88 620 ALA A CA 1
ATOM 4874 C C . ALA A 1 620 ? 6.661 18.039 -17.360 1.00 65.88 620 ALA A C 1
ATOM 4876 O O . ALA A 1 620 ? 6.011 17.011 -17.192 1.00 65.88 620 ALA A O 1
ATOM 4877 N N . ASP A 1 621 ? 7.562 18.461 -16.470 1.00 73.19 621 ASP A N 1
ATOM 4878 C CA . ASP A 1 621 ? 7.956 17.706 -15.275 1.00 73.19 621 ASP A CA 1
ATOM 4879 C C . ASP A 1 621 ? 6.833 17.576 -14.227 1.00 73.19 621 ASP A C 1
ATOM 4881 O O . ASP A 1 621 ? 6.903 16.712 -13.356 1.00 73.19 621 ASP A O 1
ATOM 4885 N N . ARG A 1 622 ? 5.778 18.409 -14.281 1.00 80.94 622 ARG A N 1
ATOM 4886 C CA . ARG A 1 622 ? 4.659 18.336 -13.313 1.00 80.94 622 ARG A CA 1
ATOM 4887 C C . ARG A 1 622 ? 3.695 17.193 -13.592 1.00 80.94 622 ARG A C 1
ATOM 4889 O O . ARG A 1 622 ? 3.069 16.684 -12.668 1.00 80.94 622 ARG A O 1
ATOM 4896 N N . CYS A 1 623 ? 3.543 16.832 -14.860 1.00 83.06 623 CYS A N 1
ATOM 4897 C CA . CYS A 1 623 ? 2.689 15.731 -15.279 1.00 83.06 623 CYS A CA 1
ATOM 4898 C C . CYS A 1 623 ? 3.373 14.946 -16.408 1.00 83.06 623 CYS A C 1
ATOM 4900 O O . CYS A 1 623 ? 2.990 15.072 -17.571 1.00 83.06 623 CYS A O 1
ATOM 4902 N N . PRO A 1 624 ? 4.411 14.156 -16.077 1.00 83.75 624 PRO A N 1
ATOM 4903 C CA . PRO A 1 624 ? 5.179 13.395 -17.064 1.00 83.75 624 PRO A CA 1
ATOM 4904 C C . PRO A 1 624 ? 4.356 12.279 -17.736 1.00 83.75 624 PRO A C 1
ATOM 4906 O O . PRO A 1 624 ? 4.678 11.843 -18.847 1.00 83.75 624 PRO A O 1
ATOM 4909 N N . GLY A 1 625 ? 3.287 11.831 -17.072 1.00 85.81 625 GLY A N 1
ATOM 4910 C CA . GLY A 1 625 ? 2.441 10.733 -17.524 1.00 85.81 625 GLY A CA 1
ATOM 4911 C C . GLY A 1 625 ? 3.076 9.365 -17.264 1.00 85.81 625 GLY A C 1
ATOM 4912 O O . GLY A 1 625 ? 4.031 9.242 -16.496 1.00 85.81 625 GLY A O 1
ATOM 4913 N N . ILE A 1 626 ? 2.526 8.317 -17.876 1.00 88.69 626 ILE A N 1
ATOM 4914 C CA . ILE A 1 626 ? 2.900 6.930 -17.580 1.00 88.69 626 ILE A CA 1
ATOM 4915 C C . ILE A 1 626 ? 4.206 6.498 -18.247 1.00 88.69 626 ILE A C 1
ATOM 4917 O O . ILE A 1 626 ? 4.955 5.728 -17.651 1.00 88.69 626 ILE A O 1
ATOM 4921 N N . CYS A 1 627 ? 4.524 6.983 -19.455 1.00 89.25 627 CYS A N 1
ATOM 4922 C CA . CYS A 1 627 ? 5.674 6.456 -20.200 1.00 89.25 627 CYS A CA 1
ATOM 4923 C C . CYS A 1 627 ? 6.989 6.528 -19.394 1.00 89.25 627 CYS A C 1
ATOM 4925 O O . CYS A 1 627 ? 7.679 5.515 -19.314 1.00 89.25 627 CYS A O 1
ATOM 4927 N N . PRO A 1 628 ? 7.332 7.644 -18.716 1.00 88.88 628 PRO A N 1
ATOM 4928 C CA . PRO A 1 628 ? 8.602 7.746 -17.992 1.00 88.88 628 PRO A CA 1
ATOM 4929 C C . PRO A 1 628 ? 8.755 6.795 -16.797 1.00 88.88 628 PRO A C 1
ATOM 4931 O O . PRO A 1 628 ? 9.883 6.557 -16.373 1.00 88.88 628 PRO A O 1
ATOM 4934 N N . VAL A 1 629 ? 7.658 6.241 -16.260 1.00 90.88 629 VAL A N 1
ATOM 4935 C CA . VAL A 1 629 ? 7.711 5.283 -15.140 1.00 90.88 629 VAL A CA 1
ATOM 4936 C C . VAL A 1 629 ? 7.762 3.817 -15.586 1.00 90.88 629 VAL A C 1
ATOM 4938 O O . VAL A 1 629 ? 7.865 2.929 -14.738 1.00 90.88 629 VAL A O 1
ATOM 4941 N N . LEU A 1 630 ? 7.698 3.548 -16.898 1.00 91.31 630 LEU A N 1
ATOM 4942 C CA . LEU A 1 630 ? 7.732 2.209 -17.491 1.00 91.31 630 LEU A CA 1
ATOM 4943 C C . LEU A 1 630 ? 9.145 1.880 -18.003 1.00 91.31 630 LEU A C 1
ATOM 4945 O O . LEU A 1 630 ? 9.603 2.405 -19.015 1.00 91.31 630 LEU A O 1
ATOM 4949 N N . HIS A 1 631 ? 9.821 0.949 -17.326 1.00 87.94 631 HIS A N 1
ATOM 4950 C CA . HIS A 1 631 ? 11.252 0.661 -17.541 1.00 87.94 631 HIS A CA 1
ATOM 4951 C C . HIS A 1 631 ? 11.552 -0.586 -18.380 1.00 87.94 631 HIS A C 1
ATOM 4953 O O . HIS A 1 631 ? 12.706 -0.983 -18.508 1.00 87.94 631 HIS A O 1
ATOM 4959 N N . THR A 1 632 ? 10.535 -1.241 -18.941 1.00 89.38 632 THR A N 1
ATOM 4960 C CA . THR A 1 632 ? 10.725 -2.393 -19.841 1.00 89.38 632 THR A CA 1
ATOM 4961 C C . THR A 1 632 ? 9.860 -2.235 -21.081 1.00 89.38 632 THR A C 1
ATOM 4963 O O . THR A 1 632 ? 8.767 -1.672 -20.984 1.00 89.38 632 THR A O 1
ATOM 4966 N N . CYS A 1 633 ? 10.301 -2.774 -22.223 1.00 89.25 633 CYS A N 1
ATOM 4967 C CA . CYS A 1 633 ? 9.542 -2.691 -23.472 1.00 89.25 633 CYS A CA 1
ATOM 4968 C C . CYS A 1 633 ? 8.119 -3.220 -23.312 1.00 89.25 633 CYS A C 1
ATOM 4970 O O . CYS A 1 633 ? 7.158 -2.519 -23.620 1.00 89.25 633 CYS A O 1
ATOM 4972 N N . GLY A 1 634 ? 7.970 -4.423 -22.748 1.00 90.44 634 GLY A N 1
ATOM 4973 C CA . GLY A 1 634 ? 6.652 -5.026 -22.573 1.00 90.44 634 GLY A CA 1
ATOM 4974 C C . GLY A 1 634 ? 5.735 -4.216 -21.652 1.00 90.44 634 GLY A C 1
ATOM 4975 O O . GLY A 1 634 ? 4.555 -4.063 -21.953 1.00 90.44 634 GLY A O 1
ATOM 4976 N N . ALA A 1 635 ? 6.275 -3.622 -20.580 1.00 91.56 635 ALA A N 1
ATOM 4977 C CA . ALA A 1 635 ? 5.499 -2.726 -19.724 1.00 91.56 635 ALA A CA 1
ATOM 4978 C C . ALA A 1 635 ? 5.087 -1.456 -20.484 1.00 91.56 635 ALA A C 1
ATOM 4980 O O . ALA A 1 635 ? 3.925 -1.069 -20.412 1.00 91.56 635 ALA A O 1
ATOM 4981 N N . CYS A 1 636 ? 6.011 -0.865 -21.251 1.00 91.69 636 CYS A N 1
ATOM 4982 C CA . CYS A 1 636 ? 5.788 0.324 -22.071 1.00 91.69 636 CYS A CA 1
ATOM 4983 C C . CYS A 1 636 ? 4.622 0.147 -23.050 1.00 91.69 636 CYS A C 1
ATOM 4985 O O . CYS A 1 636 ? 3.689 0.942 -23.047 1.00 91.69 636 CYS A O 1
ATOM 4987 N N . VAL A 1 637 ? 4.644 -0.923 -23.846 1.00 90.62 637 VAL A N 1
ATOM 4988 C CA . VAL A 1 637 ? 3.635 -1.158 -24.894 1.00 90.62 637 VAL A CA 1
ATOM 4989 C C . VAL A 1 637 ? 2.331 -1.757 -24.366 1.00 90.62 637 VAL A C 1
ATOM 4991 O O . VAL A 1 637 ? 1.321 -1.710 -25.058 1.00 90.62 637 VAL A O 1
ATOM 4994 N N . SER A 1 638 ? 2.340 -2.353 -23.169 1.00 91.06 638 SER A N 1
ATOM 4995 C CA . SER A 1 638 ? 1.132 -2.913 -22.552 1.00 91.06 638 SER A CA 1
ATOM 4996 C C . SER A 1 638 ? 0.369 -1.873 -21.731 1.00 91.06 638 SER A C 1
ATOM 4998 O O . SER A 1 638 ? -0.830 -1.695 -21.918 1.00 91.06 638 SER A O 1
ATOM 5000 N N . HIS A 1 639 ? 1.062 -1.146 -20.850 1.00 90.94 639 HIS A N 1
ATOM 5001 C CA . HIS A 1 639 ? 0.440 -0.142 -19.978 1.00 90.94 639 HIS A CA 1
ATOM 5002 C C . HIS A 1 639 ? 0.320 1.224 -20.664 1.00 90.94 639 HIS A C 1
ATOM 5004 O O . HIS A 1 639 ? -0.536 2.021 -20.298 1.00 90.94 639 HIS A O 1
ATOM 5010 N N . GLY A 1 640 ? 1.144 1.492 -21.680 1.00 89.12 640 GLY A N 1
ATOM 5011 C CA . GLY A 1 640 ? 1.181 2.752 -22.420 1.00 89.12 640 GLY A CA 1
ATOM 5012 C C . GLY A 1 640 ? 0.321 2.791 -23.682 1.00 89.12 640 GLY A C 1
ATOM 5013 O O . GLY A 1 640 ? 0.641 3.542 -24.593 1.00 89.12 640 GLY A O 1
ATOM 5014 N N . LYS A 1 641 ? -0.748 1.996 -23.795 1.00 80.50 641 LYS A N 1
ATOM 5015 C CA . LYS A 1 641 ? -1.633 2.016 -24.982 1.00 80.50 641 LYS A CA 1
ATOM 5016 C C . LYS A 1 641 ? -2.542 3.247 -25.067 1.00 80.50 641 LYS A C 1
ATOM 5018 O O . LYS A 1 641 ? -3.220 3.435 -26.070 1.00 80.50 641 LYS A O 1
ATOM 5023 N N . GLY A 1 642 ? -2.573 4.074 -24.023 1.00 68.56 642 GLY A N 1
ATOM 5024 C CA . GLY A 1 642 ? -3.611 5.085 -23.850 1.00 68.56 642 GLY A CA 1
ATOM 5025 C C . GLY A 1 642 ? -4.966 4.458 -23.499 1.00 68.56 642 GLY A C 1
ATOM 5026 O O . GLY A 1 642 ? -5.096 3.246 -23.338 1.00 68.56 642 GLY A O 1
ATOM 5027 N N . VAL A 1 643 ? -5.987 5.300 -23.337 1.00 61.31 643 VAL A N 1
ATOM 5028 C CA . VAL A 1 643 ? -7.353 4.856 -23.028 1.00 61.31 643 VAL A CA 1
ATOM 5029 C C . VAL A 1 643 ? -8.146 4.779 -24.332 1.00 61.31 643 VAL A C 1
ATOM 5031 O O . VAL A 1 643 ? -8.427 5.821 -24.929 1.00 61.31 643 VAL A O 1
ATOM 5034 N N . GLU A 1 644 ? -8.556 3.581 -24.761 1.00 52.22 644 GLU A N 1
ATOM 5035 C CA . GLU A 1 644 ? -9.650 3.453 -25.732 1.00 52.22 644 GLU A CA 1
ATOM 5036 C C . GLU A 1 644 ? -10.924 3.954 -25.041 1.00 52.22 644 GLU A C 1
ATOM 5038 O O . GLU A 1 644 ? -11.492 3.284 -24.178 1.00 52.22 644 GLU A O 1
ATOM 5043 N N . GLN A 1 645 ? -11.335 5.190 -25.334 1.00 48.34 645 GLN A N 1
ATOM 5044 C CA . GLN A 1 645 ? -12.525 5.775 -24.724 1.00 48.34 645 GLN A CA 1
ATOM 5045 C C . GLN A 1 645 ? -13.756 4.944 -25.102 1.00 48.34 645 GLN A C 1
ATOM 5047 O O . GLN A 1 645 ? -14.286 5.064 -26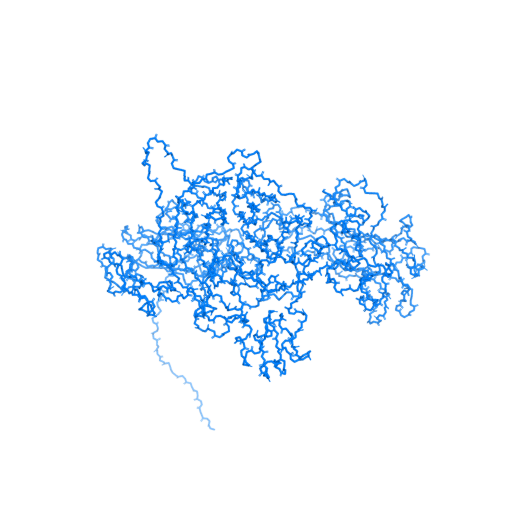.206 1.00 48.34 645 GLN A O 1
ATOM 5052 N N . ALA A 1 646 ? -14.259 4.144 -24.162 1.00 42.31 646 ALA A N 1
ATOM 5053 C CA . ALA A 1 646 ? -15.646 3.715 -24.207 1.00 42.31 646 ALA A CA 1
ATOM 5054 C C . ALA A 1 646 ? -16.511 4.985 -24.229 1.00 42.31 646 ALA A C 1
ATOM 5056 O O . ALA A 1 646 ? -16.374 5.844 -23.355 1.00 42.31 646 ALA A O 1
ATOM 5057 N N . ALA A 1 647 ? -17.391 5.111 -25.225 1.00 38.06 647 ALA A N 1
ATOM 5058 C CA . ALA A 1 647 ? -18.224 6.294 -25.475 1.00 38.06 647 ALA A CA 1
ATOM 5059 C C . ALA A 1 647 ? -19.131 6.717 -24.291 1.00 38.06 647 ALA A C 1
ATOM 5061 O O . ALA A 1 647 ? -19.792 7.751 -24.362 1.00 38.06 647 ALA A O 1
ATOM 5062 N N . GLU A 1 648 ? -19.167 5.926 -23.215 1.00 40.97 648 GLU A N 1
ATOM 5063 C CA . GLU A 1 648 ? -19.994 6.113 -22.022 1.00 40.97 648 GLU A CA 1
ATOM 5064 C C . GLU A 1 648 ? -19.290 6.844 -20.865 1.00 40.97 648 GLU A C 1
ATOM 5066 O O . GLU A 1 648 ? -19.968 7.301 -19.949 1.00 40.97 648 GLU A O 1
ATOM 5071 N N . LEU A 1 649 ? -17.959 7.003 -20.883 1.00 47.38 649 LEU A N 1
ATOM 5072 C CA . LEU A 1 649 ? -17.236 7.702 -19.810 1.00 47.38 649 LEU A CA 1
ATOM 5073 C C . LEU A 1 649 ? -17.324 9.222 -20.006 1.00 47.38 649 LEU A C 1
ATOM 5075 O O . LEU A 1 649 ? -16.774 9.773 -20.966 1.00 47.38 649 LEU A O 1
ATOM 5079 N N . ARG A 1 650 ? -18.007 9.930 -19.093 1.00 42.06 650 ARG A N 1
ATOM 5080 C CA . ARG A 1 650 ? -18.032 11.399 -19.116 1.00 42.06 650 ARG A CA 1
ATOM 5081 C C . ARG A 1 650 ? -16.615 11.952 -18.907 1.00 42.06 650 ARG A C 1
ATOM 5083 O O . ARG A 1 650 ? -15.862 11.450 -18.075 1.00 42.06 650 ARG A O 1
ATOM 5090 N N . PRO A 1 651 ? -16.219 13.009 -19.633 1.00 41.66 651 PRO A N 1
ATOM 5091 C CA . PRO A 1 651 ? -14.833 13.436 -19.684 1.00 41.66 651 PRO A CA 1
ATOM 5092 C C . PRO A 1 651 ? -14.470 14.276 -18.453 1.00 41.66 651 PRO A C 1
ATOM 5094 O O . PRO A 1 651 ? -14.505 15.503 -18.506 1.00 41.66 651 PRO A O 1
ATOM 5097 N N . ARG A 1 652 ? -13.999 13.644 -17.378 1.00 43.78 652 ARG A N 1
ATOM 5098 C CA . ARG A 1 652 ? -12.788 14.164 -16.727 1.00 43.78 652 ARG A CA 1
ATOM 5099 C C . ARG A 1 652 ? -11.623 13.449 -17.401 1.00 43.78 652 ARG A C 1
ATOM 5101 O O . ARG A 1 652 ? -11.354 12.282 -17.154 1.00 43.78 652 ARG A O 1
ATOM 5108 N N . ARG A 1 653 ? -11.094 14.123 -18.428 1.00 50.47 653 ARG A N 1
ATOM 5109 C CA . ARG A 1 653 ? -10.234 13.552 -19.473 1.00 50.47 653 ARG A CA 1
ATOM 5110 C C . ARG A 1 653 ? -8.945 13.008 -18.859 1.00 50.47 653 ARG A C 1
ATOM 5112 O O . ARG A 1 653 ? -8.044 13.775 -18.546 1.00 50.47 653 ARG A O 1
ATOM 5119 N N . THR A 1 654 ? -8.871 11.688 -18.747 1.00 48.06 654 THR A N 1
ATOM 5120 C CA . THR A 1 654 ? -7.637 10.923 -18.568 1.00 48.06 654 THR A CA 1
ATOM 5121 C C . THR A 1 654 ? -6.582 11.366 -19.577 1.00 48.06 654 THR A C 1
ATOM 5123 O O . THR A 1 654 ? -6.903 11.581 -20.750 1.00 48.06 654 THR A O 1
ATOM 5126 N N . TYR A 1 655 ? -5.326 11.469 -19.145 1.00 55.09 655 TYR A N 1
ATOM 5127 C CA . TYR A 1 655 ? -4.200 11.719 -20.042 1.00 55.09 655 TYR A CA 1
ATOM 5128 C C . TYR A 1 655 ? -4.071 10.557 -21.025 1.00 55.09 655 TYR A C 1
ATOM 5130 O O . TYR A 1 655 ? -3.628 9.468 -20.670 1.00 55.09 655 TYR A O 1
ATOM 5138 N N . ILE A 1 656 ? -4.496 10.779 -22.269 1.00 58.22 656 ILE A N 1
ATOM 5139 C CA . ILE A 1 656 ? -4.288 9.827 -23.358 1.00 58.22 656 ILE A CA 1
ATOM 5140 C C . ILE A 1 656 ? -2.834 9.989 -23.787 1.00 58.22 656 ILE A C 1
ATOM 5142 O O . ILE A 1 656 ? -2.500 10.871 -24.577 1.00 58.22 656 ILE A O 1
ATOM 5146 N N . GLN A 1 657 ? -1.961 9.178 -23.202 1.00 69.56 657 GLN A N 1
ATOM 5147 C CA . GLN A 1 657 ? -0.565 9.099 -23.594 1.00 69.56 657 GLN A CA 1
ATOM 5148 C C . GLN A 1 657 ? -0.329 7.708 -24.161 1.00 69.56 657 GLN A C 1
ATOM 5150 O O . GLN A 1 657 ? -0.352 6.716 -23.436 1.00 69.56 657 GLN A O 1
ATOM 5155 N N . GLU A 1 658 ? -0.135 7.649 -25.471 1.00 85.19 658 GLU A N 1
ATOM 5156 C CA . GLU A 1 658 ? 0.381 6.444 -26.093 1.00 85.19 658 GLU A CA 1
ATOM 5157 C C . GLU A 1 658 ? 1.907 6.452 -26.007 1.00 85.19 658 GLU A C 1
ATOM 5159 O O . GLU A 1 658 ? 2.556 7.474 -26.277 1.00 85.19 658 GLU A O 1
ATOM 5164 N N . CYS A 1 659 ? 2.473 5.311 -25.645 1.00 88.44 659 CYS A N 1
ATOM 5165 C CA . CYS A 1 659 ? 3.896 5.123 -25.481 1.00 88.44 659 CYS A CA 1
ATOM 5166 C C . CYS A 1 659 ? 4.476 4.227 -26.578 1.00 88.44 659 CYS A C 1
ATOM 5168 O O . CYS A 1 659 ? 3.847 3.277 -27.045 1.00 88.44 659 CYS A O 1
ATOM 5170 N N . SER A 1 660 ? 5.735 4.489 -26.913 1.00 89.06 660 SER A N 1
ATOM 5171 C CA . SER A 1 660 ? 6.590 3.602 -27.693 1.00 89.06 660 SER A CA 1
ATOM 5172 C C . SER A 1 660 ? 7.876 3.332 -26.929 1.00 89.06 660 SER A C 1
ATOM 5174 O O . SER A 1 660 ? 8.379 4.173 -26.180 1.00 89.06 660 SER A O 1
ATOM 5176 N N . TRP A 1 661 ? 8.418 2.136 -27.109 1.00 89.25 661 TRP A N 1
ATOM 5177 C CA . TRP A 1 661 ? 9.689 1.762 -26.518 1.00 89.25 661 TRP A CA 1
ATOM 5178 C C . TRP A 1 661 ? 10.831 2.112 -27.453 1.00 89.25 661 TRP A C 1
ATOM 5180 O O . TRP A 1 661 ? 10.912 1.593 -28.568 1.00 89.25 661 TRP A O 1
ATOM 5190 N N . CYS A 1 662 ? 11.743 2.949 -26.976 1.00 87.12 662 CYS A N 1
ATOM 5191 C CA . CYS A 1 662 ? 13.004 3.145 -27.643 1.00 87.12 662 CYS A CA 1
ATOM 5192 C C . CYS A 1 662 ? 13.991 2.029 -27.283 1.00 87.12 662 CYS A C 1
ATOM 5194 O O . CYS A 1 662 ? 14.575 2.040 -26.196 1.00 87.12 662 CYS A O 1
ATOM 5196 N N . VAL A 1 663 ? 14.263 1.127 -28.232 1.00 85.25 663 VAL A N 1
ATOM 5197 C CA . VAL A 1 663 ? 15.163 -0.021 -28.015 1.00 85.25 663 VAL A CA 1
ATOM 5198 C C . VAL A 1 663 ? 16.549 0.424 -27.564 1.00 85.25 663 VAL A C 1
ATOM 5200 O O . VAL A 1 663 ? 17.063 -0.013 -26.535 1.00 85.25 663 VAL A O 1
ATOM 5203 N N . LYS A 1 664 ? 17.185 1.319 -28.327 1.00 81.94 664 LYS A N 1
ATOM 5204 C CA . LYS A 1 664 ? 18.596 1.640 -28.088 1.00 81.94 664 LYS A CA 1
ATOM 5205 C C . LYS A 1 664 ? 18.811 2.470 -26.840 1.00 81.94 664 LYS A C 1
ATOM 5207 O O . LYS A 1 664 ? 19.851 2.293 -26.218 1.00 81.94 664 LYS A O 1
ATOM 5212 N N . GLU A 1 665 ? 17.831 3.245 -26.390 1.00 79.88 665 GLU A N 1
ATOM 5213 C CA . GLU A 1 665 ? 17.861 3.932 -25.089 1.00 79.88 665 GLU A CA 1
ATOM 5214 C C . GLU A 1 665 ? 17.305 3.111 -23.935 1.00 79.88 665 GLU A C 1
ATOM 5216 O O . GLU A 1 665 ? 17.539 3.474 -22.786 1.00 79.88 665 GLU A O 1
ATOM 5221 N N . ALA A 1 666 ? 16.659 1.978 -24.227 1.00 85.25 666 ALA A N 1
ATOM 5222 C CA . ALA A 1 666 ? 15.908 1.194 -23.256 1.00 85.25 666 ALA A CA 1
ATOM 5223 C C . ALA A 1 666 ? 14.971 2.088 -22.428 1.00 85.25 666 ALA A C 1
ATOM 5225 O O . ALA A 1 666 ? 14.952 2.025 -21.199 1.00 85.25 666 ALA A O 1
ATOM 5226 N N . LYS A 1 667 ? 14.254 2.982 -23.115 1.00 87.75 667 LYS A N 1
ATOM 5227 C CA . LYS A 1 667 ? 13.408 3.993 -22.485 1.00 87.75 667 LYS A CA 1
ATOM 5228 C C . LYS A 1 667 ? 12.048 4.036 -23.152 1.00 87.75 667 LYS A C 1
ATOM 5230 O O . LYS A 1 667 ? 11.937 4.048 -24.376 1.00 87.75 667 LYS A O 1
ATOM 5235 N N . CYS A 1 668 ? 11.011 4.097 -22.333 1.00 89.12 668 CYS A N 1
ATOM 5236 C CA . CYS A 1 668 ? 9.656 4.323 -22.795 1.00 89.12 668 CYS A CA 1
ATOM 5237 C C . CYS A 1 668 ? 9.423 5.827 -23.018 1.00 89.12 668 CYS A C 1
ATOM 5239 O O . CYS A 1 668 ? 9.745 6.656 -22.163 1.00 89.12 668 CYS A O 1
ATOM 5241 N N . GLN A 1 669 ? 8.888 6.187 -24.181 1.00 85.94 669 GLN A N 1
ATOM 5242 C CA . GLN A 1 669 ? 8.676 7.570 -24.617 1.00 85.94 669 GLN A CA 1
ATOM 5243 C C . GLN A 1 669 ? 7.281 7.743 -25.217 1.00 85.94 669 GLN A C 1
ATOM 5245 O O . GLN A 1 669 ? 6.611 6.765 -25.527 1.00 85.94 669 GLN A O 1
ATOM 5250 N N . THR A 1 670 ? 6.837 8.981 -25.412 1.00 82.81 670 THR A N 1
ATOM 5251 C CA . THR A 1 670 ? 5.542 9.264 -26.043 1.00 82.81 670 THR A CA 1
ATOM 5252 C C . THR A 1 670 ? 5.567 9.027 -27.553 1.00 82.81 670 THR A C 1
ATOM 5254 O O . THR A 1 670 ? 6.556 9.327 -28.222 1.00 82.81 670 THR A O 1
ATOM 5257 N N . ASN A 1 671 ? 4.447 8.575 -28.127 1.00 71.38 671 ASN A N 1
ATOM 5258 C CA . ASN A 1 671 ? 4.283 8.351 -29.576 1.00 71.38 671 ASN A CA 1
ATOM 5259 C C . ASN A 1 671 ? 4.410 9.617 -30.444 1.00 71.38 671 ASN A C 1
ATOM 5261 O O . ASN A 1 671 ? 4.496 9.521 -31.665 1.00 71.38 671 ASN A O 1
ATOM 5265 N N . SER A 1 672 ? 4.469 10.808 -29.843 1.00 61.62 672 SER A N 1
ATOM 5266 C CA . SER A 1 672 ? 4.786 12.062 -30.538 1.00 61.62 672 SER A CA 1
ATOM 5267 C C . SER A 1 672 ? 6.251 12.163 -30.996 1.00 61.62 672 SER A C 1
ATOM 5269 O O . SER A 1 672 ? 6.610 13.138 -31.658 1.00 61.62 672 SER A O 1
ATOM 5271 N N . ALA A 1 673 ? 7.111 11.201 -30.636 1.00 55.44 673 ALA A N 1
ATOM 5272 C CA . ALA A 1 673 ? 8.474 11.108 -31.145 1.00 55.44 673 ALA A CA 1
ATOM 5273 C C . ALA A 1 673 ? 8.468 10.699 -32.639 1.00 55.44 673 ALA A C 1
ATOM 5275 O O . ALA A 1 673 ? 7.781 9.743 -33.005 1.00 55.44 673 ALA A O 1
ATOM 5276 N N . PRO A 1 674 ? 9.198 11.403 -33.528 1.00 51.47 674 PRO A N 1
ATOM 5277 C CA . PRO A 1 674 ? 9.149 11.147 -34.967 1.00 51.47 674 PRO A CA 1
ATOM 5278 C C . PRO A 1 674 ? 9.489 9.689 -35.324 1.00 51.47 674 PRO A C 1
ATOM 5280 O O . PRO A 1 674 ? 10.421 9.097 -34.779 1.00 51.47 674 PRO A O 1
ATOM 5283 N N . GLN A 1 675 ? 8.730 9.116 -36.267 1.00 47.38 675 GLN A N 1
ATOM 5284 C CA . GLN A 1 675 ? 8.949 7.758 -36.772 1.00 47.38 675 GLN A CA 1
ATOM 5285 C C . GLN A 1 675 ? 10.375 7.600 -37.325 1.00 47.38 675 GLN A C 1
ATOM 5287 O O . GLN A 1 675 ? 10.800 8.367 -38.187 1.00 47.38 675 GLN A O 1
ATOM 5292 N N . GLY A 1 676 ? 11.084 6.565 -36.865 1.00 52.62 676 GLY A N 1
ATOM 5293 C CA . GLY A 1 676 ? 12.333 6.092 -37.472 1.00 52.62 676 GLY A CA 1
ATOM 5294 C C . GLY A 1 676 ? 13.633 6.435 -36.740 1.00 52.62 676 GLY A C 1
ATOM 5295 O O . GLY A 1 676 ? 14.669 5.920 -37.147 1.00 52.62 676 GLY A O 1
ATOM 5296 N N . THR A 1 677 ? 13.609 7.231 -35.669 1.00 55.00 677 THR A N 1
ATOM 5297 C CA . THR A 1 677 ? 14.800 7.465 -34.834 1.00 55.00 677 THR A CA 1
ATOM 5298 C C . THR A 1 677 ? 14.403 7.765 -33.393 1.00 55.00 677 THR A C 1
ATOM 5300 O O . THR A 1 677 ? 13.896 8.850 -33.105 1.00 55.00 677 THR A O 1
ATOM 5303 N N . CYS A 1 678 ? 14.710 6.866 -32.462 1.00 63.47 678 CYS A N 1
ATOM 5304 C CA . CYS A 1 678 ? 15.080 7.317 -31.129 1.00 63.47 678 CYS A CA 1
ATOM 5305 C C . CYS A 1 678 ? 16.275 8.266 -31.233 1.00 63.47 678 CYS A C 1
ATOM 5307 O O . CYS A 1 678 ? 17.378 7.823 -31.565 1.00 63.47 678 CYS A O 1
ATOM 5309 N N . LEU A 1 679 ? 16.001 9.541 -30.980 1.00 58.41 679 LEU A N 1
ATOM 5310 C CA . LEU A 1 679 ? 16.933 10.644 -30.778 1.00 58.41 679 LEU A CA 1
ATOM 5311 C C . LEU A 1 679 ? 17.952 10.973 -31.892 1.00 58.41 679 LEU A C 1
ATOM 5313 O O . LEU A 1 679 ? 18.395 10.170 -32.712 1.00 58.41 679 LEU A O 1
ATOM 5317 N N . SER A 1 680 ? 18.325 12.252 -31.897 1.00 58.44 680 SER A N 1
ATOM 5318 C CA . SER A 1 680 ? 19.409 12.832 -32.697 1.00 58.44 680 SER A CA 1
ATOM 5319 C C . SER A 1 680 ? 20.764 12.575 -32.011 1.00 58.44 680 SER A C 1
ATOM 5321 O O . SER A 1 680 ? 20.800 12.510 -30.781 1.00 58.44 680 SER A O 1
ATOM 5323 N N . PRO A 1 681 ? 21.904 12.513 -32.738 1.00 59.38 681 PRO A N 1
ATOM 5324 C CA . PRO A 1 681 ? 23.243 12.357 -32.146 1.00 59.38 681 PRO A CA 1
ATOM 5325 C C . PRO A 1 681 ? 23.563 13.322 -30.990 1.00 59.38 681 PRO A C 1
ATOM 5327 O O . PRO A 1 681 ? 24.375 13.003 -30.133 1.00 59.38 681 PRO A O 1
ATOM 5330 N N . VAL A 1 682 ? 22.904 14.484 -30.941 1.00 60.34 682 VAL A N 1
ATOM 5331 C CA . VAL A 1 682 ? 23.081 15.533 -29.918 1.00 60.34 682 VAL A CA 1
ATOM 5332 C C . VAL A 1 682 ? 22.592 15.112 -28.522 1.00 60.34 682 VAL A C 1
ATOM 5334 O O . VAL A 1 682 ? 22.921 15.766 -27.539 1.00 60.34 682 VAL A O 1
ATOM 5337 N N . GLN A 1 683 ? 21.799 14.045 -28.415 1.00 64.81 683 GLN A N 1
ATOM 5338 C CA . GLN A 1 683 ? 21.165 13.638 -27.157 1.00 64.81 683 GLN A CA 1
ATOM 5339 C C . GLN A 1 683 ? 21.864 12.450 -26.468 1.00 64.81 683 GLN A C 1
ATOM 5341 O O . GLN A 1 683 ? 21.396 12.000 -25.425 1.00 64.81 683 GLN A O 1
ATOM 5346 N N . THR A 1 684 ? 22.984 11.950 -27.007 1.00 71.56 684 THR A N 1
ATOM 5347 C CA . THR A 1 684 ? 23.843 10.962 -26.324 1.00 71.56 684 THR A CA 1
ATOM 5348 C C . THR A 1 684 ? 24.833 11.652 -25.379 1.00 71.56 684 THR A C 1
ATOM 5350 O O . THR A 1 684 ? 25.184 12.812 -25.592 1.00 71.56 684 THR A O 1
ATOM 5353 N N . GLU A 1 685 ? 25.324 10.952 -24.343 1.00 74.62 685 GLU A N 1
ATOM 5354 C CA . GLU A 1 685 ? 26.302 11.522 -23.391 1.00 74.62 685 GLU A CA 1
ATOM 5355 C C . GLU A 1 685 ? 27.588 11.994 -24.097 1.00 74.62 685 GLU A C 1
ATOM 5357 O O . GLU A 1 685 ? 28.180 13.003 -23.710 1.00 74.62 685 GLU A O 1
ATOM 5362 N N . SER A 1 686 ? 28.020 11.284 -25.144 1.00 73.81 686 SER A N 1
ATOM 5363 C CA . SER A 1 686 ? 29.184 11.662 -25.950 1.00 73.81 686 SER A CA 1
ATOM 5364 C C . SER A 1 686 ? 28.893 12.672 -27.060 1.00 73.81 686 SER A C 1
ATOM 5366 O O . SER A 1 686 ? 29.848 13.246 -27.576 1.00 73.81 686 SER A O 1
ATOM 5368 N N . GLY A 1 687 ? 27.634 12.884 -27.460 1.00 75.81 687 GLY A N 1
ATOM 5369 C CA . GLY A 1 687 ? 27.268 13.646 -28.662 1.00 75.81 687 GLY A CA 1
ATOM 5370 C C . GLY A 1 687 ? 27.533 12.905 -29.984 1.00 75.81 687 GLY A C 1
ATOM 5371 O O . GLY A 1 687 ? 27.468 13.506 -31.060 1.00 75.81 687 GLY A O 1
ATOM 5372 N N . LEU A 1 688 ? 27.873 11.611 -29.920 1.00 78.06 688 LEU A N 1
ATOM 5373 C CA . LEU A 1 688 ? 28.071 10.743 -31.079 1.00 78.06 688 LEU A CA 1
ATOM 5374 C C . LEU A 1 688 ? 26.839 9.885 -31.356 1.00 78.06 688 LEU A C 1
ATOM 5376 O O . LEU A 1 688 ? 26.079 9.508 -30.465 1.00 78.06 688 LEU A O 1
ATOM 5380 N N . GLN A 1 689 ? 26.685 9.512 -32.623 1.00 80.94 689 GLN A N 1
ATOM 5381 C CA . GLN A 1 689 ? 25.748 8.473 -33.020 1.00 80.94 689 GLN A CA 1
ATOM 5382 C C . GLN A 1 689 ? 26.326 7.106 -32.638 1.00 80.94 689 GLN A C 1
ATOM 5384 O O . GLN A 1 689 ? 27.424 6.773 -33.085 1.00 80.94 689 GLN A O 1
ATOM 5389 N N . GLY A 1 690 ? 25.581 6.318 -31.860 1.00 83.50 690 GLY A N 1
ATOM 5390 C CA . GLY A 1 690 ? 26.041 5.014 -31.379 1.00 83.50 690 GLY A CA 1
ATOM 5391 C C . GLY A 1 690 ? 26.365 3.997 -32.476 1.00 83.50 690 GLY A C 1
ATOM 5392 O O . GLY A 1 690 ? 26.154 4.230 -33.677 1.00 83.50 690 GLY A O 1
ATOM 5393 N N . TRP A 1 691 ? 26.878 2.842 -32.047 1.00 86.62 691 TRP A N 1
ATOM 5394 C CA . TRP A 1 691 ? 27.276 1.732 -32.923 1.00 86.62 691 TRP A CA 1
ATOM 5395 C C . TRP A 1 691 ? 26.151 1.249 -33.844 1.00 86.62 691 TRP A C 1
ATOM 5397 O O . TRP A 1 691 ? 26.401 0.839 -34.974 1.00 86.62 691 TRP A O 1
ATOM 5407 N N . TRP A 1 692 ? 24.900 1.386 -33.404 1.00 81.00 692 TRP A N 1
ATOM 5408 C CA . TRP A 1 692 ? 23.700 1.042 -34.169 1.00 81.00 692 TRP A CA 1
ATOM 5409 C C . TRP A 1 692 ? 23.393 1.997 -35.334 1.00 81.00 692 TRP A C 1
ATOM 5411 O O . TRP A 1 692 ? 22.462 1.761 -36.105 1.00 81.00 692 TRP A O 1
ATOM 5421 N N . GLY A 1 693 ? 24.142 3.088 -35.503 1.00 77.75 693 GLY A N 1
ATOM 5422 C CA . GLY A 1 693 ? 23.891 4.022 -36.597 1.00 77.75 693 GLY A CA 1
ATOM 5423 C C . GLY A 1 693 ? 22.625 4.851 -36.390 1.00 77.75 693 GLY A C 1
ATOM 5424 O O . GLY A 1 693 ? 22.321 5.289 -35.283 1.00 77.75 693 GLY A O 1
ATOM 5425 N N . GLY A 1 694 ? 21.911 5.125 -37.484 1.00 65.50 694 GLY A N 1
ATOM 5426 C CA . GLY A 1 694 ? 20.625 5.840 -37.463 1.00 65.50 694 GLY A CA 1
ATOM 5427 C C . GLY A 1 694 ? 19.427 4.926 -37.235 1.00 65.50 694 GLY A C 1
ATOM 5428 O O . GLY A 1 694 ? 18.299 5.383 -37.324 1.00 65.50 694 GLY A O 1
ATOM 5429 N N . LEU A 1 695 ? 19.669 3.638 -36.995 1.00 61.97 695 LEU A N 1
ATOM 5430 C CA . LEU A 1 695 ? 18.632 2.635 -36.823 1.00 61.97 695 LEU A CA 1
ATOM 5431 C C . LEU A 1 695 ? 18.342 2.488 -35.330 1.00 61.97 695 LEU A C 1
ATOM 5433 O O . LEU A 1 695 ? 19.089 1.844 -34.593 1.00 61.97 695 LEU A O 1
ATOM 5437 N N . SER A 1 696 ? 17.251 3.089 -34.876 1.00 67.00 696 SER A N 1
ATOM 5438 C CA . SER A 1 696 ? 16.682 2.827 -33.559 1.00 67.00 696 SER A CA 1
ATOM 5439 C C . SER A 1 696 ? 15.181 2.605 -33.718 1.00 67.00 696 SER A C 1
ATOM 5441 O O . SER A 1 696 ? 14.454 3.456 -34.229 1.00 67.00 696 SER A O 1
ATOM 5443 N N . ALA A 1 697 ? 14.737 1.399 -33.363 1.00 71.88 697 ALA A N 1
ATOM 5444 C CA . ALA A 1 697 ? 13.347 1.001 -33.501 1.00 71.88 697 ALA A CA 1
ATOM 5445 C C . ALA A 1 697 ? 12.514 1.583 -32.351 1.00 71.88 697 ALA A C 1
ATOM 5447 O O . ALA A 1 697 ? 12.922 1.517 -31.188 1.00 71.88 697 ALA A O 1
ATOM 5448 N N . ASN A 1 698 ? 11.349 2.128 -32.701 1.00 84.50 698 ASN A N 1
ATOM 5449 C CA . ASN A 1 698 ? 10.294 2.474 -31.756 1.00 84.50 698 ASN A CA 1
ATOM 5450 C C . ASN A 1 698 ? 9.287 1.326 -31.758 1.00 84.50 698 ASN A C 1
ATOM 5452 O O . ASN A 1 698 ? 8.539 1.161 -32.725 1.00 84.50 698 ASN A O 1
ATOM 5456 N N . LEU A 1 699 ? 9.298 0.515 -30.704 1.00 87.50 699 LEU A N 1
ATOM 5457 C CA . LEU A 1 699 ? 8.427 -0.653 -30.604 1.00 87.50 699 LEU A CA 1
ATOM 5458 C C . LEU A 1 699 ? 7.094 -0.242 -29.986 1.00 87.50 699 LEU A C 1
ATOM 5460 O O . LEU A 1 699 ? 7.054 0.534 -29.033 1.00 87.50 699 LEU A O 1
ATOM 5464 N N . THR A 1 700 ? 6.003 -0.762 -30.537 1.00 88.00 700 THR A N 1
ATOM 5465 C CA . THR A 1 700 ? 4.629 -0.404 -30.132 1.00 88.00 700 THR A CA 1
ATOM 5466 C C . THR A 1 700 ? 3.777 -1.624 -29.796 1.00 88.00 700 THR A C 1
ATOM 5468 O O . THR A 1 700 ? 2.632 -1.490 -29.379 1.00 88.00 700 THR A O 1
ATOM 5471 N N . THR A 1 701 ? 4.324 -2.833 -29.946 1.00 88.00 701 THR A N 1
ATOM 5472 C CA . THR A 1 701 ? 3.605 -4.086 -29.696 1.00 88.00 701 THR A CA 1
ATOM 5473 C C . THR A 1 701 ? 4.438 -5.050 -28.858 1.00 88.00 701 THR A C 1
ATOM 5475 O O . THR A 1 701 ? 5.668 -5.032 -28.906 1.00 88.00 701 THR A O 1
ATOM 5478 N N . LEU A 1 702 ? 3.769 -5.938 -28.113 1.00 87.00 702 LEU A N 1
ATOM 5479 C CA . LEU A 1 702 ? 4.441 -6.971 -27.315 1.00 87.00 702 LEU A CA 1
ATOM 5480 C C . LEU A 1 702 ? 5.275 -7.925 -28.180 1.00 87.00 702 LEU A C 1
ATOM 5482 O O . LEU A 1 702 ? 6.369 -8.306 -27.777 1.00 87.00 702 LEU A O 1
ATOM 5486 N N . LEU A 1 703 ? 4.793 -8.265 -29.380 1.00 86.25 703 LEU A N 1
ATOM 5487 C CA . LEU A 1 703 ? 5.523 -9.132 -30.307 1.00 86.25 703 LEU A CA 1
ATOM 5488 C C . LEU A 1 703 ? 6.826 -8.477 -30.781 1.00 86.25 703 LEU A C 1
ATOM 5490 O O . LEU A 1 703 ? 7.865 -9.128 -30.814 1.00 86.25 703 LEU A O 1
ATOM 5494 N N . GLN A 1 704 ? 6.792 -7.178 -31.092 1.00 87.12 704 GLN A N 1
ATOM 5495 C CA . GLN A 1 704 ? 8.008 -6.423 -31.396 1.00 87.12 704 GLN A CA 1
ATOM 5496 C C . GLN A 1 704 ? 8.957 -6.398 -30.199 1.00 87.12 704 GLN A C 1
ATOM 5498 O O . GLN A 1 704 ? 10.141 -6.645 -30.374 1.00 87.12 704 GLN A O 1
ATOM 5503 N N . CYS A 1 705 ? 8.458 -6.170 -28.979 1.00 86.81 705 CYS A N 1
ATOM 5504 C CA . CYS A 1 705 ? 9.300 -6.241 -27.782 1.00 86.81 705 CYS A CA 1
ATOM 5505 C C . CYS A 1 705 ? 9.997 -7.599 -27.629 1.00 86.81 705 CYS A C 1
ATOM 5507 O O . CYS A 1 705 ? 11.150 -7.646 -27.226 1.00 86.81 705 CYS A O 1
ATOM 5509 N N . GLN A 1 706 ? 9.319 -8.698 -27.961 1.00 79.38 706 GLN A N 1
ATOM 5510 C CA . GLN A 1 706 ? 9.900 -10.039 -27.876 1.00 79.38 706 GLN A CA 1
ATOM 5511 C C . GLN A 1 706 ? 10.981 -10.297 -28.933 1.00 79.38 706 GLN A C 1
ATOM 5513 O O . GLN A 1 706 ? 11.920 -11.034 -28.661 1.00 79.38 706 GLN A O 1
ATOM 5518 N N . LEU A 1 707 ? 10.845 -9.725 -30.132 1.00 80.62 707 LEU A N 1
ATOM 5519 C CA . LEU A 1 707 ? 11.706 -10.042 -31.277 1.00 80.62 707 LEU A CA 1
ATOM 5520 C C . LEU A 1 707 ? 12.790 -8.988 -31.554 1.00 80.62 707 LEU A C 1
ATOM 5522 O O . LEU A 1 707 ? 13.795 -9.298 -32.190 1.00 80.62 707 LEU A O 1
ATOM 5526 N N . GLU A 1 708 ? 12.582 -7.745 -31.119 1.00 83.12 708 GLU A N 1
ATOM 5527 C CA . GLU A 1 708 ? 13.357 -6.577 -31.557 1.00 83.12 708 GLU A CA 1
ATOM 5528 C C . GLU A 1 708 ? 13.937 -5.742 -30.395 1.00 83.12 708 GLU A C 1
ATOM 5530 O O . GLU A 1 708 ? 14.724 -4.826 -30.649 1.00 83.12 708 GLU A O 1
ATOM 5535 N N . ASP A 1 709 ? 13.608 -6.036 -29.125 1.00 85.94 709 ASP A N 1
ATOM 5536 C CA . ASP A 1 709 ? 14.163 -5.319 -27.963 1.00 85.94 709 ASP A CA 1
ATOM 5537 C C . ASP A 1 709 ? 15.594 -5.773 -27.633 1.00 85.94 709 ASP A C 1
ATOM 5539 O O . ASP A 1 709 ? 15.851 -6.563 -26.727 1.00 85.94 709 ASP A O 1
ATOM 5543 N N . LEU A 1 710 ? 16.549 -5.259 -28.409 1.00 83.69 710 LEU A N 1
ATOM 5544 C CA . LEU A 1 710 ? 17.983 -5.508 -28.260 1.00 83.69 710 LEU A CA 1
ATOM 5545 C C . LEU A 1 710 ? 18.686 -4.220 -27.775 1.00 83.69 710 LEU A C 1
ATOM 5547 O O . LEU A 1 710 ? 19.272 -3.488 -28.598 1.00 83.69 710 LEU A O 1
ATOM 5551 N N . PRO A 1 711 ? 18.597 -3.886 -26.468 1.00 86.69 711 PRO A N 1
ATOM 5552 C CA . PRO A 1 711 ? 19.085 -2.617 -25.932 1.00 86.69 711 PRO A CA 1
ATOM 5553 C C . PRO A 1 711 ? 20.613 -2.529 -25.972 1.00 86.69 711 PRO A C 1
ATOM 5555 O O . PRO A 1 711 ? 21.304 -3.537 -26.018 1.00 86.69 711 PRO A O 1
ATOM 5558 N N . ALA A 1 712 ? 21.167 -1.318 -25.973 1.00 88.88 712 ALA A N 1
ATOM 5559 C CA . ALA A 1 712 ? 22.619 -1.116 -25.964 1.00 88.88 712 ALA A CA 1
ATOM 5560 C C . ALA A 1 712 ? 23.218 -1.258 -24.551 1.00 88.88 712 ALA A C 1
ATOM 5562 O O . ALA A 1 712 ? 22.580 -0.870 -23.573 1.00 88.88 712 ALA A O 1
ATOM 5563 N N . GLY A 1 713 ? 24.449 -1.765 -24.442 1.00 91.25 713 GLY A N 1
ATOM 5564 C CA . GLY A 1 713 ? 25.136 -2.009 -23.168 1.00 91.25 713 GLY A CA 1
ATOM 5565 C C . GLY A 1 713 ? 25.999 -3.273 -23.182 1.00 91.25 713 GLY A C 1
ATOM 5566 O O . GLY A 1 713 ? 26.188 -3.883 -24.226 1.00 91.25 713 GLY A O 1
ATOM 5567 N N . LEU A 1 714 ? 26.523 -3.669 -22.020 1.00 91.94 714 LEU A N 1
ATOM 5568 C CA . LEU A 1 714 ? 27.199 -4.960 -21.819 1.00 91.94 714 LEU A CA 1
ATOM 5569 C C . LEU A 1 714 ? 26.349 -5.864 -20.929 1.00 91.94 714 LEU A C 1
ATOM 5571 O O . LEU A 1 714 ? 25.723 -5.382 -19.985 1.00 91.94 714 LEU A O 1
ATOM 5575 N N . HIS A 1 715 ? 26.375 -7.173 -21.168 1.00 91.19 715 HIS A N 1
ATOM 5576 C CA . HIS A 1 715 ? 25.788 -8.134 -20.234 1.00 91.19 715 HIS A CA 1
ATOM 5577 C C . HIS A 1 715 ? 26.581 -8.141 -18.938 1.00 91.19 715 HIS A C 1
ATOM 5579 O O . HIS A 1 715 ? 27.794 -8.306 -18.974 1.00 91.19 715 HIS A O 1
ATOM 5585 N N . LEU A 1 716 ? 25.901 -8.001 -17.805 1.00 90.56 716 LEU A N 1
ATOM 5586 C CA . LEU A 1 716 ? 26.416 -8.267 -16.471 1.00 90.56 716 LEU A CA 1
ATOM 5587 C C . LEU A 1 716 ? 25.765 -9.546 -15.956 1.00 90.56 716 LEU A C 1
ATOM 5589 O O . LEU A 1 716 ? 24.576 -9.568 -15.636 1.00 90.56 716 LEU A O 1
ATOM 5593 N N . ILE A 1 717 ? 26.577 -10.591 -15.848 1.00 89.62 717 ILE A N 1
ATOM 5594 C CA . ILE A 1 717 ? 26.166 -11.908 -15.375 1.00 89.62 717 ILE A CA 1
ATOM 5595 C C . ILE A 1 717 ? 26.794 -12.139 -14.007 1.00 89.62 717 ILE A C 1
ATOM 5597 O O . ILE A 1 717 ? 28.016 -12.041 -13.869 1.00 89.62 717 ILE A O 1
ATOM 5601 N N . LYS A 1 718 ? 25.986 -12.449 -12.995 1.00 87.06 718 LYS A N 1
ATOM 5602 C CA . LYS A 1 718 ? 26.468 -12.694 -11.631 1.00 87.06 718 LYS A CA 1
ATOM 5603 C C . LYS A 1 718 ? 26.241 -14.142 -11.215 1.00 87.06 718 LYS A C 1
ATOM 5605 O O . LYS A 1 718 ? 25.249 -14.762 -11.593 1.00 87.06 718 LYS A O 1
ATOM 5610 N N . TYR A 1 719 ? 27.172 -14.643 -10.409 1.00 84.88 719 TYR A N 1
ATOM 5611 C CA . TYR A 1 719 ? 27.145 -15.991 -9.861 1.00 84.88 719 TYR A CA 1
ATOM 5612 C C . TYR A 1 719 ? 27.476 -15.987 -8.366 1.00 84.88 719 TYR A C 1
ATOM 5614 O O . TYR A 1 719 ? 28.344 -15.234 -7.899 1.00 84.88 719 TYR A O 1
ATOM 5622 N N . ARG A 1 720 ? 26.811 -16.868 -7.627 1.00 79.25 720 ARG A N 1
ATOM 5623 C CA . ARG A 1 720 ? 27.138 -17.283 -6.264 1.00 79.25 720 ARG A CA 1
ATOM 5624 C C . ARG A 1 720 ? 28.031 -18.519 -6.320 1.00 79.25 720 ARG A C 1
ATOM 5626 O O . ARG A 1 720 ? 27.966 -19.294 -7.269 1.00 79.25 720 ARG A O 1
ATOM 5633 N N . ASP A 1 721 ? 28.884 -18.694 -5.317 1.00 75.12 721 ASP A N 1
ATOM 5634 C CA . ASP A 1 721 ? 29.703 -19.902 -5.204 1.00 75.12 721 ASP A CA 1
ATOM 5635 C C . ASP A 1 721 ? 28.857 -21.105 -4.730 1.00 75.12 721 ASP A C 1
ATOM 5637 O O . ASP A 1 721 ? 28.059 -20.949 -3.797 1.00 75.12 721 ASP A O 1
ATOM 5641 N N . PRO A 1 722 ? 29.017 -22.297 -5.338 1.00 78.69 722 PRO A N 1
ATOM 5642 C CA . PRO A 1 722 ? 29.872 -22.596 -6.491 1.00 78.69 722 PRO A CA 1
ATOM 5643 C C . PRO A 1 722 ? 29.315 -22.029 -7.804 1.00 78.69 722 PRO A C 1
ATOM 5645 O O . PRO A 1 722 ? 28.148 -22.234 -8.134 1.00 78.69 722 PRO A O 1
ATOM 5648 N N . GLN A 1 723 ? 30.175 -21.362 -8.583 1.00 80.38 723 GLN A N 1
ATOM 5649 C CA . GLN A 1 723 ? 29.786 -20.778 -9.868 1.00 80.38 723 GLN A CA 1
ATOM 5650 C C . GLN A 1 723 ? 29.236 -21.851 -10.817 1.00 80.38 723 GLN A C 1
ATOM 5652 O O . GLN A 1 723 ? 29.921 -22.824 -11.135 1.00 80.38 723 GLN A O 1
ATOM 5657 N N . ASN A 1 724 ? 28.032 -21.619 -11.345 1.00 85.06 724 ASN A N 1
ATOM 5658 C CA . ASN A 1 724 ? 27.421 -22.464 -12.363 1.00 85.06 724 ASN A CA 1
ATOM 5659 C C . ASN A 1 724 ? 27.105 -21.649 -13.622 1.00 85.06 724 ASN A C 1
ATOM 5661 O O . ASN A 1 724 ? 26.104 -20.943 -13.681 1.00 85.06 724 ASN A O 1
ATOM 5665 N N . SER A 1 725 ? 27.938 -21.772 -14.658 1.00 79.88 725 SER A N 1
ATOM 5666 C CA . SER A 1 725 ? 27.745 -21.054 -15.929 1.00 79.88 725 SER A CA 1
ATOM 5667 C C . SER A 1 725 ? 26.450 -21.423 -16.653 1.00 79.88 725 SER A C 1
ATOM 5669 O O . SER A 1 725 ? 25.954 -20.630 -17.443 1.00 79.88 725 SER A O 1
ATOM 5671 N N . SER A 1 726 ? 25.891 -22.606 -16.384 1.00 82.94 726 SER A N 1
ATOM 5672 C CA . SER A 1 726 ? 24.606 -23.019 -16.953 1.00 82.94 726 SER A CA 1
ATOM 5673 C C . SER A 1 726 ? 23.415 -22.456 -16.181 1.00 82.94 726 SER A C 1
ATOM 5675 O O . SER A 1 726 ? 22.315 -22.481 -16.713 1.00 82.94 726 SER A O 1
ATOM 5677 N N . PHE A 1 727 ? 23.603 -21.957 -14.955 1.00 84.38 727 PHE A N 1
ATOM 5678 C CA . PHE A 1 727 ? 22.551 -21.399 -14.098 1.00 84.38 727 PHE A CA 1
ATOM 5679 C C . PHE A 1 727 ? 23.030 -20.084 -13.469 1.00 84.38 727 PHE A C 1
ATOM 5681 O O . PHE A 1 727 ? 23.400 -20.073 -12.294 1.00 84.38 727 PHE A O 1
ATOM 5688 N N . PRO A 1 728 ? 23.061 -18.982 -14.241 1.00 86.31 728 PRO A N 1
ATOM 5689 C CA . PRO A 1 728 ? 23.354 -17.668 -13.685 1.00 86.31 728 PRO A CA 1
ATOM 5690 C C . PRO A 1 728 ? 22.369 -17.292 -12.575 1.00 86.31 728 PRO A C 1
ATOM 5692 O O . PRO A 1 728 ? 21.186 -17.617 -12.666 1.00 86.31 728 PRO A O 1
ATOM 5695 N N . ASP A 1 729 ? 22.840 -16.567 -11.559 1.00 82.88 729 ASP A N 1
ATOM 5696 C CA . ASP A 1 729 ? 21.982 -16.067 -10.477 1.00 82.88 729 ASP A CA 1
ATOM 5697 C C . ASP A 1 729 ? 21.279 -14.757 -10.863 1.00 82.88 729 ASP A C 1
ATOM 5699 O O . ASP A 1 729 ? 20.175 -14.479 -10.397 1.00 82.88 729 ASP A O 1
ATOM 5703 N N . GLU A 1 730 ? 21.916 -13.940 -11.707 1.00 85.50 730 GLU A N 1
ATOM 5704 C CA . GLU A 1 730 ? 21.384 -12.663 -12.187 1.00 85.50 730 GLU A CA 1
ATOM 5705 C C . GLU A 1 730 ? 21.986 -12.319 -13.556 1.00 85.50 730 GLU A C 1
ATOM 5707 O O . GLU A 1 730 ? 23.192 -12.484 -13.763 1.00 85.50 730 GLU A O 1
ATOM 5712 N N . VAL A 1 731 ? 21.155 -11.807 -14.468 1.00 85.38 731 VAL A N 1
ATOM 5713 C CA . VAL A 1 731 ? 21.574 -11.280 -15.774 1.00 85.38 731 VAL A CA 1
ATOM 5714 C C . VAL A 1 731 ? 20.918 -9.925 -15.996 1.00 85.38 731 VAL A C 1
ATOM 5716 O O . VAL A 1 731 ? 19.717 -9.768 -15.789 1.00 85.38 731 VAL A O 1
ATOM 5719 N N . SER A 1 732 ? 21.713 -8.938 -16.397 1.00 86.50 732 SER A N 1
ATOM 5720 C CA . SER A 1 732 ? 21.255 -7.577 -16.691 1.00 86.50 732 SER A CA 1
ATOM 5721 C C . SER A 1 732 ? 22.113 -6.943 -17.782 1.00 86.50 732 SER A C 1
ATOM 5723 O O . SER A 1 732 ? 23.207 -7.426 -18.064 1.00 86.50 732 SER A O 1
ATOM 5725 N N . ILE A 1 733 ? 21.645 -5.846 -18.380 1.00 87.94 733 ILE A N 1
ATOM 5726 C CA . ILE A 1 733 ? 22.421 -5.066 -19.350 1.00 87.94 733 ILE A CA 1
ATOM 5727 C C . ILE A 1 733 ? 22.834 -3.747 -18.700 1.00 87.94 733 ILE A C 1
ATOM 5729 O O . ILE A 1 733 ? 21.991 -2.926 -18.338 1.00 87.94 733 ILE A O 1
ATOM 5733 N N . ILE A 1 734 ? 24.142 -3.534 -18.553 1.00 88.81 734 ILE A N 1
ATOM 5734 C CA . ILE A 1 734 ? 24.701 -2.287 -18.033 1.00 88.81 734 ILE A CA 1
ATOM 5735 C C . ILE A 1 734 ? 24.987 -1.310 -19.173 1.00 88.81 734 ILE A C 1
ATOM 5737 O O . ILE A 1 734 ? 25.736 -1.590 -20.108 1.00 88.81 734 ILE A O 1
ATOM 5741 N N . ARG A 1 735 ? 24.394 -0.122 -19.078 1.00 87.81 735 ARG A N 1
ATOM 5742 C CA . ARG A 1 735 ? 24.479 0.929 -20.105 1.00 87.81 735 ARG A CA 1
ATOM 5743 C C . ARG A 1 735 ? 25.656 1.884 -19.911 1.00 87.81 735 ARG A C 1
ATOM 5745 O O . ARG A 1 735 ? 25.977 2.668 -20.796 1.00 87.81 735 ARG A O 1
ATOM 5752 N N . LYS A 1 736 ? 26.289 1.831 -18.743 1.00 88.12 736 LYS A N 1
ATOM 5753 C CA . LYS A 1 736 ? 27.451 2.632 -18.368 1.00 88.12 736 LYS A CA 1
ATOM 5754 C C . LYS A 1 736 ? 28.411 1.727 -17.622 1.00 88.12 736 LYS A C 1
ATOM 5756 O O . LYS A 1 736 ? 27.993 0.990 -16.734 1.00 88.12 736 LYS A O 1
ATOM 5761 N N . THR A 1 737 ? 29.692 1.766 -17.960 1.00 84.19 737 THR A N 1
ATOM 5762 C CA . THR A 1 737 ? 30.712 0.850 -17.422 1.00 84.19 737 THR A CA 1
ATOM 5763 C C . THR A 1 737 ? 31.175 1.188 -15.997 1.00 84.19 737 THR A C 1
ATOM 5765 O O . THR A 1 737 ? 32.342 1.018 -15.635 1.00 84.19 737 THR A O 1
ATOM 5768 N N . GLN A 1 738 ? 30.257 1.669 -15.166 1.00 82.38 738 GLN A N 1
ATOM 5769 C CA . GLN A 1 738 ? 30.425 1.841 -13.732 1.00 82.38 738 GLN A CA 1
ATOM 5770 C C . GLN A 1 738 ? 29.444 0.913 -13.029 1.00 82.38 738 GLN A C 1
ATOM 5772 O O . GLN A 1 738 ? 28.253 0.928 -13.324 1.00 82.38 738 GLN A O 1
ATOM 5777 N N . GLY A 1 739 ? 29.941 0.135 -12.077 1.00 65.50 739 GLY A N 1
ATOM 5778 C CA . GLY A 1 739 ? 29.103 -0.759 -11.298 1.00 65.50 739 GLY A CA 1
ATOM 5779 C C . GLY A 1 739 ? 29.651 -0.975 -9.900 1.00 65.50 739 GLY A C 1
ATOM 5780 O O . GLY A 1 739 ? 30.860 -0.947 -9.657 1.00 65.50 739 GLY A O 1
ATOM 5781 N N . THR A 1 740 ? 28.742 -1.218 -8.968 1.00 62.59 740 THR A N 1
ATOM 5782 C CA . THR A 1 740 ? 29.064 -1.862 -7.702 1.00 62.59 740 THR A CA 1
ATOM 5783 C C . THR A 1 740 ? 28.688 -3.331 -7.825 1.00 62.59 740 THR A C 1
ATOM 5785 O O . THR A 1 740 ? 27.562 -3.687 -8.168 1.00 62.59 740 THR A O 1
ATOM 5788 N N . THR A 1 741 ? 29.657 -4.208 -7.598 1.00 59.38 741 THR A N 1
ATOM 5789 C CA . THR A 1 741 ? 29.403 -5.638 -7.453 1.00 59.38 741 THR A CA 1
ATOM 5790 C C . THR A 1 741 ? 29.587 -5.964 -5.990 1.00 59.38 741 THR A C 1
ATOM 5792 O O . THR A 1 741 ? 30.666 -5.816 -5.427 1.00 59.38 741 THR A O 1
ATOM 5795 N N . GLY A 1 742 ? 28.513 -6.371 -5.350 1.00 53.44 742 GLY A N 1
ATOM 5796 C CA . GLY A 1 742 ? 28.526 -6.756 -3.958 1.00 53.44 742 GLY A CA 1
ATOM 5797 C C . GLY A 1 742 ? 27.256 -7.524 -3.687 1.00 53.44 742 GLY A C 1
ATOM 5798 O O . GLY A 1 742 ? 26.218 -7.259 -4.290 1.00 53.44 742 GLY A O 1
ATOM 5799 N N . TYR A 1 743 ? 27.352 -8.501 -2.804 1.00 50.03 743 TYR A N 1
ATOM 5800 C CA . TYR A 1 743 ? 26.183 -9.192 -2.300 1.00 50.03 743 TYR A CA 1
ATOM 5801 C C . TYR A 1 743 ? 25.951 -8.716 -0.877 1.00 50.03 743 TYR A C 1
ATOM 5803 O O . TYR A 1 743 ? 26.813 -8.868 -0.006 1.00 50.03 743 TYR A O 1
ATOM 5811 N N . THR A 1 744 ? 24.782 -8.133 -0.631 1.00 42.59 744 THR A N 1
ATOM 5812 C CA . THR A 1 744 ? 24.359 -7.774 0.719 1.00 42.59 744 THR A CA 1
ATOM 5813 C C . THR A 1 744 ? 24.043 -9.064 1.464 1.00 42.59 744 THR A C 1
ATOM 5815 O O . THR A 1 744 ? 22.968 -9.642 1.326 1.00 42.59 744 THR A O 1
ATOM 5818 N N . ALA A 1 745 ? 25.010 -9.568 2.227 1.00 40.53 745 ALA A N 1
ATOM 5819 C CA . ALA A 1 745 ? 24.784 -10.724 3.076 1.00 40.53 745 ALA A CA 1
ATOM 5820 C C . ALA A 1 745 ? 23.881 -10.315 4.247 1.00 40.53 745 ALA A C 1
ATOM 5822 O O . ALA A 1 745 ? 24.269 -9.517 5.101 1.00 40.53 745 ALA A O 1
ATOM 5823 N N . THR A 1 746 ? 22.695 -10.911 4.336 1.00 42.19 746 THR A N 1
ATOM 5824 C CA . THR A 1 746 ? 21.978 -10.999 5.611 1.00 42.19 746 THR A CA 1
ATOM 5825 C C . THR A 1 746 ? 22.896 -11.687 6.626 1.00 42.19 746 THR A C 1
ATOM 5827 O O . THR A 1 746 ? 23.529 -12.689 6.292 1.00 42.19 746 THR A O 1
ATOM 5830 N N . LYS A 1 747 ? 22.987 -11.127 7.840 1.00 42.03 747 LYS A N 1
ATOM 5831 C CA . LYS A 1 747 ? 23.979 -11.351 8.922 1.00 42.03 747 LYS A CA 1
ATOM 5832 C C . LYS A 1 747 ? 24.389 -12.799 9.294 1.00 42.03 747 LYS A C 1
ATOM 5834 O O . LYS A 1 747 ? 25.211 -12.948 10.189 1.00 42.03 747 LYS A O 1
ATOM 5839 N N . LEU A 1 748 ? 23.874 -13.857 8.669 1.00 44.91 748 LEU A N 1
ATOM 5840 C CA . LEU A 1 748 ? 23.860 -15.216 9.231 1.00 44.91 748 LEU A CA 1
ATOM 5841 C C . LEU A 1 748 ? 24.400 -16.345 8.341 1.00 44.91 748 LEU A C 1
ATOM 5843 O O . LEU A 1 748 ? 24.249 -17.503 8.710 1.00 44.91 748 LEU A O 1
ATOM 5847 N N . ILE A 1 749 ? 25.044 -16.067 7.204 1.00 46.12 749 ILE A N 1
ATOM 5848 C CA . ILE A 1 749 ? 25.659 -17.157 6.426 1.00 46.12 749 ILE A CA 1
ATOM 5849 C C . ILE A 1 749 ? 27.114 -17.369 6.878 1.00 46.12 749 ILE A C 1
ATOM 5851 O O . ILE A 1 749 ? 27.949 -16.470 6.736 1.00 46.12 749 ILE A O 1
ATOM 5855 N N . GLU A 1 750 ? 27.365 -18.549 7.457 1.00 43.56 750 GLU A N 1
ATOM 5856 C CA . GLU A 1 750 ? 28.564 -18.960 8.210 1.00 43.56 750 GLU A CA 1
ATOM 5857 C C . GLU A 1 750 ? 29.765 -19.423 7.356 1.00 43.56 750 GLU A C 1
ATOM 5859 O O . GLU A 1 750 ? 30.814 -19.741 7.911 1.00 43.56 750 GLU A O 1
ATOM 5864 N N . SER A 1 751 ? 29.685 -19.421 6.022 1.00 51.69 751 SER A N 1
ATOM 5865 C CA . SER A 1 751 ? 30.799 -19.827 5.146 1.00 51.69 751 SER A CA 1
ATOM 5866 C C . SER A 1 751 ? 31.341 -18.681 4.284 1.00 51.69 751 SER A C 1
ATOM 5868 O O . SER A 1 751 ? 30.619 -17.759 3.893 1.00 51.69 751 SER A O 1
ATOM 5870 N N . ALA A 1 752 ? 32.647 -18.720 4.000 1.00 55.66 752 ALA A N 1
ATOM 5871 C CA . ALA A 1 752 ? 33.281 -17.852 3.013 1.00 55.66 752 ALA A CA 1
ATOM 5872 C C . ALA A 1 752 ? 32.766 -18.236 1.616 1.00 55.66 752 ALA A C 1
ATOM 5874 O O . ALA A 1 752 ? 33.023 -19.346 1.165 1.00 55.66 752 ALA A O 1
ATOM 5875 N N . PHE A 1 753 ? 32.032 -17.338 0.956 1.00 65.19 753 PHE A N 1
ATOM 5876 C CA . PHE A 1 753 ? 31.645 -17.488 -0.450 1.00 65.19 753 PHE A CA 1
ATOM 5877 C C . PHE A 1 753 ? 32.529 -16.601 -1.316 1.00 65.19 753 PHE A C 1
ATOM 5879 O O . PHE A 1 753 ? 32.906 -15.497 -0.902 1.00 65.19 753 PHE A O 1
ATOM 5886 N N . ILE A 1 754 ? 32.830 -17.084 -2.519 1.00 70.56 754 ILE A N 1
ATOM 5887 C CA . ILE A 1 754 ? 33.404 -16.274 -3.588 1.00 70.56 754 ILE A CA 1
ATOM 5888 C C . ILE A 1 754 ? 32.247 -15.786 -4.452 1.00 70.56 754 ILE A C 1
ATOM 5890 O O . ILE A 1 754 ? 31.426 -16.560 -4.932 1.00 70.56 754 ILE A O 1
ATOM 5894 N N . TYR A 1 755 ? 32.161 -14.484 -4.656 1.00 79.62 755 TYR A N 1
ATOM 5895 C CA . TYR A 1 755 ? 31.187 -13.921 -5.578 1.00 79.62 755 TYR A CA 1
ATOM 5896 C C . TYR A 1 755 ? 31.881 -13.626 -6.889 1.00 79.62 755 TYR A C 1
ATOM 5898 O O . TYR A 1 755 ? 32.897 -12.935 -6.884 1.00 79.62 755 TYR A O 1
ATOM 5906 N N . SER A 1 756 ? 31.347 -14.136 -7.997 1.00 86.25 756 SER A N 1
ATOM 5907 C CA . SER A 1 756 ? 31.912 -13.860 -9.315 1.00 86.25 756 SER A CA 1
ATOM 5908 C C . SER A 1 756 ? 30.915 -13.145 -10.211 1.00 86.25 756 SER A C 1
ATOM 5910 O O . SER A 1 756 ? 29.703 -13.362 -10.140 1.00 86.25 756 SER A O 1
ATOM 5912 N N . SER A 1 757 ? 31.427 -12.259 -11.053 1.00 89.12 757 SER A N 1
ATOM 5913 C CA . SER A 1 757 ? 30.640 -11.609 -12.092 1.00 89.12 757 SER A CA 1
ATOM 5914 C C . SER A 1 757 ? 31.425 -11.531 -13.391 1.00 89.12 757 SER A C 1
ATOM 5916 O O . SER A 1 757 ? 32.659 -11.551 -13.395 1.00 89.12 757 SER A O 1
ATOM 5918 N N . LYS A 1 758 ? 30.699 -11.478 -14.504 1.00 90.81 758 LYS A N 1
ATOM 5919 C CA . LYS A 1 758 ? 31.251 -11.340 -15.846 1.00 90.81 758 LYS A CA 1
ATOM 5920 C C . LYS A 1 758 ? 30.538 -10.207 -16.565 1.00 90.81 758 LYS A C 1
ATOM 5922 O O . LYS A 1 758 ? 29.313 -10.234 -16.661 1.00 90.81 758 LYS A O 1
ATOM 5927 N N . PHE A 1 759 ? 31.309 -9.254 -17.077 1.00 91.88 759 PHE A N 1
ATOM 5928 C CA . PHE A 1 759 ? 30.833 -8.320 -18.088 1.00 91.88 759 PHE A CA 1
ATOM 5929 C C . PHE A 1 759 ? 31.208 -8.849 -19.468 1.00 91.88 759 PHE A C 1
ATOM 5931 O O . PHE A 1 759 ? 32.372 -9.200 -19.672 1.00 91.88 759 PHE A O 1
ATOM 5938 N N . LEU A 1 760 ? 30.242 -8.912 -20.382 1.00 92.38 760 LEU A N 1
ATOM 5939 C CA . LEU A 1 760 ? 30.384 -9.565 -21.682 1.00 92.38 760 LEU A CA 1
ATOM 5940 C C . LEU A 1 760 ? 29.725 -8.737 -22.795 1.00 92.38 760 LEU A C 1
ATOM 5942 O O . LEU A 1 760 ? 28.597 -8.265 -22.639 1.00 92.38 760 LEU A O 1
ATOM 5946 N N . GLY A 1 761 ? 30.414 -8.570 -23.923 1.00 93.94 761 GLY A N 1
ATOM 5947 C CA . GLY A 1 761 ? 29.885 -7.878 -25.102 1.00 93.94 761 GLY A CA 1
ATOM 5948 C C . GLY A 1 761 ? 30.994 -7.343 -25.999 1.00 93.94 761 GLY A C 1
ATOM 5949 O O . GLY A 1 761 ? 32.073 -7.930 -26.060 1.00 93.94 761 GLY A O 1
ATOM 5950 N N . TYR A 1 762 ? 30.742 -6.223 -26.673 1.00 94.38 762 TYR A N 1
ATOM 5951 C CA . TYR A 1 762 ? 31.694 -5.586 -27.578 1.00 94.38 762 TYR A CA 1
ATOM 5952 C C . TYR A 1 762 ? 31.817 -4.080 -27.328 1.00 94.38 762 TYR A C 1
ATOM 5954 O O . TYR A 1 762 ? 30.840 -3.404 -27.004 1.00 94.38 762 TYR A O 1
ATOM 5962 N N . ILE A 1 763 ? 33.027 -3.550 -27.520 1.00 94.19 763 ILE A N 1
ATOM 5963 C CA . ILE A 1 763 ? 33.323 -2.113 -27.503 1.00 94.19 763 ILE A CA 1
ATOM 5964 C C . ILE A 1 763 ? 33.542 -1.617 -28.931 1.00 94.19 763 ILE A C 1
ATOM 5966 O O . ILE A 1 763 ? 34.369 -2.161 -29.663 1.00 94.19 763 ILE A O 1
ATOM 5970 N N . HIS A 1 764 ? 32.855 -0.534 -29.287 1.00 93.56 764 HIS A N 1
ATOM 5971 C CA . HIS A 1 764 ? 33.005 0.200 -30.541 1.00 93.56 764 HIS A CA 1
ATOM 5972 C C . HIS A 1 764 ? 33.735 1.523 -30.297 1.00 93.56 764 HIS A C 1
ATOM 5974 O O . HIS A 1 764 ? 33.211 2.358 -29.570 1.00 93.56 764 HIS A O 1
ATOM 5980 N N . PRO A 1 765 ? 34.907 1.781 -30.900 1.00 90.88 765 PRO A N 1
ATOM 5981 C CA . PRO A 1 765 ? 35.593 3.069 -30.738 1.00 90.88 765 PRO A CA 1
ATOM 5982 C C . PRO A 1 765 ? 34.948 4.260 -31.474 1.00 90.88 765 PRO A C 1
ATOM 5984 O O . PRO A 1 765 ? 35.143 5.403 -31.070 1.00 90.88 765 PRO A O 1
ATOM 5987 N N . LEU A 1 766 ? 34.184 4.022 -32.548 1.00 90.12 766 LEU A N 1
ATOM 5988 C CA . LEU A 1 766 ? 33.401 5.034 -33.288 1.00 90.12 766 LEU A CA 1
ATOM 5989 C C . LEU A 1 766 ? 34.172 6.288 -33.755 1.00 90.12 766 LEU A C 1
ATOM 5991 O O . LEU A 1 766 ? 33.678 7.408 -33.634 1.00 90.12 766 LEU A O 1
ATOM 5995 N N . ASN A 1 767 ? 35.368 6.120 -34.321 1.00 87.88 767 ASN A N 1
ATOM 5996 C CA . ASN A 1 767 ? 36.263 7.205 -34.750 1.00 87.88 767 ASN A CA 1
ATOM 5997 C C . ASN A 1 767 ? 36.655 8.172 -33.616 1.00 87.88 767 ASN A C 1
ATOM 5999 O O . ASN A 1 767 ? 37.040 9.313 -33.888 1.00 87.88 767 ASN A O 1
ATOM 6003 N N . THR A 1 768 ? 36.546 7.762 -32.347 1.00 83.19 768 THR A N 1
ATOM 6004 C CA . THR A 1 768 ? 36.917 8.640 -31.236 1.00 83.19 768 THR A CA 1
ATOM 6005 C C . THR A 1 768 ? 38.413 8.951 -31.268 1.00 83.19 768 THR A C 1
ATOM 6007 O O . THR A 1 768 ? 39.253 8.068 -31.450 1.00 83.19 768 THR A O 1
ATOM 6010 N N . SER A 1 769 ? 38.761 10.216 -31.038 1.00 78.00 769 SER A N 1
ATOM 6011 C CA . SER A 1 769 ? 40.137 10.618 -30.766 1.00 78.00 769 SER A CA 1
ATOM 6012 C C . SER A 1 769 ? 40.427 10.505 -29.271 1.00 78.00 769 SER A C 1
ATOM 6014 O O . SER A 1 769 ? 39.542 10.705 -28.433 1.00 78.00 769 SER A O 1
ATOM 6016 N N . ALA A 1 770 ? 41.664 10.146 -28.929 1.00 77.12 770 ALA A N 1
ATOM 6017 C CA . ALA A 1 770 ? 42.108 10.154 -27.544 1.00 77.12 770 ALA A CA 1
ATOM 6018 C C . ALA A 1 770 ? 42.504 11.570 -27.101 1.00 77.12 770 ALA A C 1
ATOM 6020 O O . ALA A 1 770 ? 42.879 12.425 -27.912 1.00 77.12 770 ALA A O 1
ATOM 6021 N N . PHE A 1 771 ? 42.484 11.798 -25.791 1.00 70.06 771 PHE A N 1
ATOM 6022 C CA . PHE A 1 771 ? 42.993 13.023 -25.184 1.00 70.06 771 PHE A CA 1
ATOM 6023 C C . PHE A 1 771 ? 44.462 13.284 -25.583 1.00 70.06 771 PHE A C 1
ATOM 6025 O O . PHE A 1 771 ? 45.308 12.396 -25.496 1.00 70.06 771 PHE A O 1
ATOM 6032 N N . ASN A 1 772 ? 44.775 14.510 -26.021 1.00 69.50 772 ASN A N 1
ATOM 6033 C CA . ASN A 1 772 ? 46.128 14.961 -26.392 1.00 69.50 772 ASN A CA 1
ATOM 6034 C C . ASN A 1 772 ? 46.867 14.137 -27.473 1.00 69.50 772 ASN A C 1
ATOM 6036 O O . ASN A 1 772 ? 48.094 14.187 -27.541 1.00 69.50 772 ASN A O 1
ATOM 6040 N N . GLY A 1 773 ? 46.154 13.416 -28.347 1.00 67.25 773 GLY A N 1
ATOM 6041 C CA . GLY A 1 773 ? 46.779 12.672 -29.452 1.00 67.25 773 GLY A CA 1
ATOM 6042 C C . GLY A 1 773 ? 47.522 11.400 -29.024 1.00 67.25 773 GLY A C 1
ATOM 6043 O O . GLY A 1 773 ? 48.325 10.877 -29.794 1.00 67.25 773 GLY A O 1
ATOM 6044 N N . GLU A 1 774 ? 47.269 10.906 -27.808 1.00 78.50 774 GLU A N 1
ATOM 6045 C CA . GLU A 1 774 ? 47.699 9.576 -27.370 1.00 78.50 774 GLU A CA 1
ATOM 6046 C C . GLU A 1 774 ? 46.954 8.462 -28.135 1.00 78.50 774 GLU A C 1
ATOM 6048 O O . GLU A 1 774 ? 45.995 8.707 -28.867 1.00 78.50 774 GLU A O 1
ATOM 6053 N N . ASN A 1 775 ? 47.372 7.207 -27.959 1.00 85.88 775 ASN A N 1
ATOM 6054 C CA . ASN A 1 775 ? 46.583 6.075 -28.446 1.00 85.88 775 ASN A CA 1
ATOM 6055 C C . ASN A 1 775 ? 45.369 5.847 -27.532 1.00 85.88 775 ASN A C 1
ATOM 6057 O O . ASN A 1 775 ? 45.472 5.946 -26.304 1.00 85.88 775 ASN A O 1
ATOM 6061 N N . LEU A 1 776 ? 44.232 5.486 -28.132 1.00 88.69 776 LEU A N 1
ATOM 6062 C CA . LEU A 1 776 ? 43.037 5.099 -27.387 1.00 88.69 776 LEU A CA 1
ATOM 6063 C C . LEU A 1 776 ? 43.332 3.852 -26.537 1.00 88.69 776 LEU A C 1
ATOM 6065 O O . LEU A 1 776 ? 43.884 2.860 -27.023 1.00 88.69 776 LEU A O 1
ATOM 6069 N N . THR A 1 777 ? 42.979 3.906 -25.257 1.00 91.38 777 THR A N 1
ATOM 6070 C CA . THR A 1 777 ? 43.285 2.865 -24.272 1.00 91.38 777 THR A CA 1
ATOM 6071 C C . THR A 1 777 ? 42.181 2.733 -23.225 1.00 91.38 777 THR A C 1
ATOM 6073 O O . THR A 1 777 ? 41.312 3.597 -23.110 1.00 91.38 777 THR A O 1
ATOM 6076 N N . LEU A 1 778 ? 42.222 1.640 -22.461 1.00 92.94 778 LEU A N 1
ATOM 6077 C CA . LEU A 1 778 ? 41.282 1.335 -21.385 1.00 92.94 778 LEU A CA 1
ATOM 6078 C C . LEU A 1 778 ? 41.946 1.494 -20.017 1.00 92.94 778 LEU A C 1
ATOM 6080 O O . LEU A 1 778 ? 43.143 1.261 -19.857 1.00 92.94 778 LEU A O 1
ATOM 6084 N N . PHE A 1 779 ? 41.138 1.822 -19.018 1.00 92.62 779 PHE A N 1
ATOM 6085 C CA . PHE A 1 779 ? 41.523 1.923 -17.619 1.00 92.62 779 PHE A CA 1
ATOM 6086 C C . PHE A 1 779 ? 40.527 1.140 -16.775 1.00 92.62 779 PHE A C 1
ATOM 6088 O O . PHE A 1 779 ? 39.331 1.432 -16.794 1.00 92.62 779 PHE A O 1
ATOM 6095 N N . LEU A 1 780 ? 41.014 0.168 -16.012 1.00 93.44 780 LEU A N 1
ATOM 6096 C CA . LEU A 1 780 ? 40.202 -0.566 -15.050 1.00 93.44 780 LEU A CA 1
ATOM 6097 C C . LEU A 1 780 ? 40.460 -0.011 -13.653 1.00 93.44 780 LEU A C 1
ATOM 6099 O O . LEU A 1 780 ? 41.575 -0.084 -13.143 1.00 93.44 780 LEU A O 1
ATOM 6103 N N . GLY A 1 781 ? 39.418 0.549 -13.054 1.00 91.06 781 GLY A N 1
ATOM 6104 C CA . GLY A 1 781 ? 39.363 0.965 -11.663 1.00 91.06 781 GLY A CA 1
ATOM 6105 C C . GLY A 1 781 ? 38.686 -0.099 -10.809 1.00 91.06 781 GLY A C 1
ATOM 6106 O O . GLY A 1 781 ? 37.632 -0.615 -11.185 1.00 91.06 781 GLY A O 1
ATOM 6107 N N . LEU A 1 782 ? 39.291 -0.435 -9.672 1.00 90.19 782 LEU A N 1
ATOM 6108 C CA . LEU A 1 782 ? 38.859 -1.539 -8.823 1.00 90.19 782 LEU A CA 1
ATOM 6109 C C . LEU A 1 782 ? 39.065 -1.227 -7.341 1.00 90.19 782 LEU A C 1
ATOM 6111 O O . LEU A 1 782 ? 40.088 -0.663 -6.944 1.00 90.19 782 LEU A O 1
ATOM 6115 N N . LYS A 1 783 ? 38.108 -1.653 -6.518 1.00 87.75 783 LYS A N 1
ATOM 6116 C CA . LYS A 1 783 ? 38.192 -1.683 -5.054 1.00 87.75 783 LYS A CA 1
ATOM 6117 C C . LYS A 1 783 ? 37.588 -2.992 -4.550 1.00 87.75 783 LYS A C 1
ATOM 6119 O O . LYS A 1 783 ? 36.483 -3.329 -4.956 1.00 87.75 783 LYS A O 1
ATOM 6124 N N . SER A 1 784 ? 38.278 -3.676 -3.638 1.00 84.62 784 SER A N 1
ATOM 6125 C CA . SER A 1 784 ? 37.774 -4.836 -2.881 1.00 84.62 784 SER A CA 1
ATOM 6126 C C . SER A 1 784 ? 37.287 -6.027 -3.722 1.00 84.62 784 SER A C 1
ATOM 6128 O O . SER A 1 784 ? 36.378 -6.737 -3.306 1.00 84.62 784 SER A O 1
ATOM 6130 N N . ALA A 1 785 ? 37.887 -6.244 -4.894 1.00 85.88 785 ALA A N 1
ATOM 6131 C CA . ALA A 1 785 ? 37.724 -7.450 -5.705 1.00 85.88 785 ALA A CA 1
ATOM 6132 C C . ALA A 1 785 ? 39.002 -7.716 -6.514 1.00 85.88 785 ALA A C 1
ATOM 6134 O O . ALA A 1 785 ? 39.827 -6.819 -6.686 1.00 85.88 785 ALA A O 1
ATOM 6135 N N . ARG A 1 786 ? 39.155 -8.940 -7.013 1.00 90.50 786 ARG A N 1
ATOM 6136 C CA . ARG A 1 786 ? 40.096 -9.337 -8.066 1.00 90.50 786 ARG A CA 1
ATOM 6137 C C . ARG A 1 786 ? 39.407 -9.175 -9.417 1.00 90.50 786 ARG A C 1
ATOM 6139 O O . ARG A 1 786 ? 38.228 -9.496 -9.539 1.00 90.50 786 ARG A O 1
ATOM 6146 N N . ALA A 1 787 ? 40.130 -8.719 -10.435 1.00 92.31 787 ALA A N 1
ATOM 6147 C CA . ALA A 1 787 ? 39.578 -8.596 -11.779 1.00 92.31 787 ALA A CA 1
ATOM 6148 C C . ALA A 1 787 ? 40.580 -8.996 -12.862 1.00 92.31 787 ALA A C 1
ATOM 6150 O O . ALA A 1 787 ? 41.782 -8.735 -12.755 1.00 92.31 787 ALA A O 1
ATOM 6151 N N . VAL A 1 788 ? 40.061 -9.610 -13.920 1.00 95.25 788 VAL A N 1
ATOM 6152 C CA . VAL A 1 788 ? 40.791 -9.961 -15.137 1.00 95.25 788 VAL A CA 1
ATOM 6153 C C . VAL A 1 788 ? 40.015 -9.393 -16.316 1.00 95.25 788 VAL A C 1
ATOM 6155 O O . VAL A 1 788 ? 38.857 -9.754 -16.522 1.00 95.25 788 VAL A O 1
ATOM 6158 N N . LEU A 1 789 ? 40.650 -8.489 -17.060 1.00 95.62 789 LEU A N 1
ATOM 6159 C CA . LEU A 1 789 ? 40.092 -7.915 -18.278 1.00 95.62 789 LEU A CA 1
ATOM 6160 C C . LEU A 1 789 ? 40.778 -8.529 -19.486 1.00 95.62 789 LEU A C 1
ATOM 6162 O O . LEU A 1 789 ? 41.997 -8.403 -19.661 1.00 95.62 789 LEU A O 1
ATOM 6166 N N . ASN A 1 790 ? 39.961 -9.104 -20.346 1.00 95.75 790 ASN A N 1
ATOM 6167 C CA . ASN A 1 790 ? 40.371 -9.628 -21.622 1.00 95.75 790 ASN A CA 1
ATOM 6168 C C . ASN A 1 790 ? 39.710 -8.848 -22.766 1.00 95.75 790 ASN A C 1
ATOM 6170 O O . ASN A 1 790 ? 38.567 -8.394 -22.649 1.00 95.75 790 ASN A O 1
ATOM 6174 N N . LEU A 1 791 ? 40.454 -8.683 -23.859 1.00 95.50 791 LEU A N 1
ATOM 6175 C CA . LEU A 1 791 ? 40.040 -7.915 -25.031 1.00 95.50 791 LEU A CA 1
ATOM 6176 C C . LEU A 1 791 ? 40.589 -8.570 -26.307 1.00 95.50 791 LEU A C 1
ATOM 6178 O O . LEU A 1 791 ? 41.797 -8.808 -26.408 1.00 95.50 791 LEU A O 1
ATOM 6182 N N . SER A 1 792 ? 39.730 -8.831 -27.289 1.00 94.69 792 SER A N 1
ATOM 6183 C CA . SER A 1 792 ? 40.130 -9.375 -28.597 1.00 94.69 792 SER A CA 1
ATOM 6184 C C . SER A 1 792 ? 40.893 -8.358 -29.453 1.00 94.69 792 SER A C 1
ATOM 6186 O O . SER A 1 792 ? 40.953 -7.171 -29.125 1.00 94.69 792 SER A O 1
ATOM 6188 N N . LEU A 1 793 ? 41.518 -8.814 -30.543 1.00 90.12 793 LEU A N 1
ATOM 6189 C CA . LEU A 1 793 ? 42.182 -7.954 -31.540 1.00 90.12 793 LEU A CA 1
ATOM 6190 C C . LEU A 1 793 ? 41.238 -7.442 -32.642 1.00 90.12 793 LEU A C 1
ATOM 6192 O O . LEU A 1 793 ? 41.595 -6.499 -33.348 1.00 90.12 793 LEU A O 1
ATOM 6196 N N . ASP A 1 794 ? 40.069 -8.055 -32.776 1.00 86.88 794 ASP A N 1
ATOM 6197 C CA . ASP A 1 794 ? 39.019 -7.771 -33.755 1.00 86.88 794 ASP A CA 1
ATOM 6198 C C . ASP A 1 794 ? 37.642 -8.148 -33.170 1.00 86.88 794 ASP A C 1
ATOM 6200 O O . ASP A 1 794 ? 37.474 -8.208 -31.951 1.00 86.88 794 ASP A O 1
ATOM 6204 N N . ASP A 1 795 ? 36.647 -8.410 -34.010 1.00 81.50 795 ASP A N 1
ATOM 6205 C CA . ASP A 1 795 ? 35.316 -8.837 -33.587 1.00 81.50 795 ASP A CA 1
ATOM 6206 C C . ASP A 1 795 ? 35.237 -10.318 -33.164 1.00 81.50 795 ASP A C 1
ATOM 6208 O O . ASP A 1 795 ? 34.194 -10.743 -32.663 1.00 81.50 795 ASP A O 1
ATOM 6212 N N . SER A 1 796 ? 36.319 -11.097 -33.297 1.00 85.00 796 SER A N 1
ATOM 6213 C CA . SER A 1 796 ? 36.354 -12.524 -32.970 1.00 85.00 796 SER A CA 1
ATOM 6214 C C . SER A 1 796 ? 36.768 -12.804 -31.524 1.00 85.00 796 SER A C 1
ATOM 6216 O O . SER A 1 796 ? 37.826 -12.385 -31.045 1.00 85.00 796 SER A O 1
ATOM 6218 N N . GLU A 1 797 ? 35.987 -13.649 -30.847 1.00 82.94 797 GLU A N 1
ATOM 6219 C CA . GLU A 1 797 ? 36.310 -14.188 -29.519 1.00 82.94 797 GLU A CA 1
ATOM 6220 C C . GLU A 1 797 ? 37.621 -14.993 -29.514 1.00 82.94 797 GLU A C 1
ATOM 6222 O O . GLU A 1 797 ? 38.341 -15.029 -28.519 1.00 82.94 797 GLU A O 1
ATOM 6227 N N . SER A 1 798 ? 37.984 -15.623 -30.638 1.00 82.75 798 SER A N 1
ATOM 6228 C CA . SER A 1 798 ? 39.150 -16.513 -30.708 1.00 82.75 798 SER A CA 1
ATOM 6229 C C . SER A 1 798 ? 40.496 -15.797 -30.553 1.00 82.75 798 SER A C 1
ATOM 6231 O O . SER A 1 798 ? 41.518 -16.458 -30.374 1.00 82.75 798 SER A O 1
ATOM 6233 N N . LEU A 1 799 ? 40.517 -14.466 -30.679 1.00 82.56 799 LEU A N 1
ATOM 6234 C CA . LEU A 1 799 ? 41.716 -13.630 -30.570 1.00 82.56 799 LEU A CA 1
ATOM 6235 C C . LEU A 1 799 ? 41.778 -12.853 -29.243 1.00 82.56 799 LEU A C 1
ATOM 6237 O O . LEU A 1 799 ? 42.479 -11.845 -29.147 1.00 82.56 799 LEU A O 1
ATOM 6241 N N . GLU A 1 800 ? 41.036 -13.300 -28.227 1.00 88.31 800 GLU A N 1
ATOM 6242 C CA . GLU A 1 800 ? 41.028 -12.735 -26.878 1.00 88.31 800 GLU A CA 1
ATOM 6243 C C . GLU A 1 800 ? 42.407 -12.844 -26.194 1.00 88.31 800 GLU A C 1
ATOM 6245 O O . GLU A 1 800 ? 42.999 -13.921 -26.089 1.00 88.31 800 GLU A O 1
ATOM 6250 N N . GLU A 1 801 ? 42.916 -11.725 -25.670 1.00 93.25 801 GLU A N 1
ATOM 6251 C CA . GLU A 1 801 ? 44.094 -11.710 -24.800 1.00 93.25 801 GLU A CA 1
ATOM 6252 C C . GLU A 1 801 ? 43.842 -10.925 -23.508 1.00 93.25 801 GLU A C 1
ATOM 6254 O O . GLU A 1 801 ? 43.065 -9.970 -23.468 1.00 93.25 801 GLU A O 1
ATOM 6259 N N . THR A 1 802 ? 44.537 -11.304 -22.435 1.00 94.62 802 THR A N 1
ATOM 6260 C CA . THR A 1 802 ? 44.484 -10.577 -21.162 1.00 94.62 802 THR A CA 1
ATOM 6261 C C . THR A 1 802 ? 45.265 -9.273 -21.246 1.00 94.62 802 THR A C 1
ATOM 6263 O O . THR A 1 802 ? 46.489 -9.295 -21.402 1.00 94.62 802 THR A O 1
ATOM 6266 N N . VAL A 1 803 ? 44.560 -8.154 -21.075 1.00 95.00 803 VAL A N 1
ATOM 6267 C CA . VAL A 1 803 ? 45.120 -6.796 -21.162 1.00 95.00 803 VAL A CA 1
ATOM 6268 C C . VAL A 1 803 ? 45.289 -6.115 -19.802 1.00 95.00 803 VAL A C 1
ATOM 6270 O O . VAL A 1 803 ? 46.096 -5.191 -19.682 1.00 95.00 803 VAL A O 1
ATOM 6273 N N . ILE A 1 804 ? 44.559 -6.564 -18.770 1.00 95.56 804 ILE A N 1
ATOM 6274 C CA . ILE A 1 804 ? 44.724 -6.125 -17.374 1.00 95.56 804 ILE A CA 1
ATOM 6275 C C . ILE A 1 804 ? 44.497 -7.306 -16.422 1.00 95.56 804 ILE A C 1
ATOM 6277 O O . ILE A 1 804 ? 43.536 -8.061 -16.565 1.00 95.56 804 ILE A O 1
ATOM 6281 N N . VAL A 1 805 ? 45.338 -7.402 -15.389 1.00 94.50 805 VAL A N 1
ATOM 6282 C CA . VAL A 1 805 ? 45.088 -8.219 -14.194 1.00 94.50 805 VAL A CA 1
ATOM 6283 C C . VAL A 1 805 ? 45.239 -7.331 -12.967 1.00 94.50 805 VAL A C 1
ATOM 6285 O O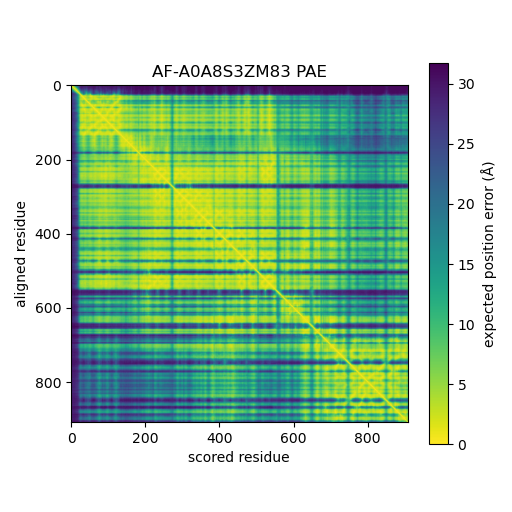 . VAL A 1 805 ? 46.288 -6.720 -12.770 1.00 94.50 805 VAL A O 1
ATOM 6288 N N . MET A 1 806 ? 44.207 -7.271 -12.131 1.00 93.31 806 MET A N 1
ATOM 6289 C CA . MET A 1 806 ? 44.229 -6.528 -10.874 1.00 93.31 806 MET A CA 1
ATOM 6290 C C . MET A 1 806 ? 43.968 -7.471 -9.706 1.00 93.31 806 MET A C 1
ATOM 6292 O O . MET A 1 806 ? 42.970 -8.195 -9.674 1.00 93.31 806 MET A O 1
ATOM 6296 N N . ALA A 1 807 ? 44.886 -7.458 -8.742 1.00 90.12 807 ALA A N 1
ATOM 6297 C CA . ALA A 1 807 ? 44.715 -8.149 -7.474 1.00 90.12 807 ALA A CA 1
ATOM 6298 C C . ALA A 1 807 ? 43.757 -7.377 -6.557 1.00 90.12 807 ALA A C 1
ATOM 6300 O O . ALA A 1 807 ? 43.572 -6.167 -6.702 1.00 90.12 807 ALA A O 1
ATOM 6301 N N . GLU A 1 808 ? 43.184 -8.085 -5.587 1.00 85.06 808 GLU A N 1
ATOM 6302 C CA . GLU A 1 808 ? 42.291 -7.487 -4.602 1.00 85.06 808 GLU A CA 1
ATOM 6303 C C . GLU A 1 808 ? 43.023 -6.456 -3.728 1.00 85.06 808 GLU A C 1
ATOM 6305 O O . GLU A 1 808 ? 44.057 -6.747 -3.125 1.00 85.06 808 GLU A O 1
ATOM 6310 N N . ALA A 1 809 ? 42.480 -5.235 -3.662 1.00 84.88 809 ALA A N 1
ATOM 6311 C CA . ALA A 1 809 ? 43.022 -4.137 -2.866 1.00 84.88 809 ALA A CA 1
ATOM 6312 C C . ALA A 1 809 ? 41.906 -3.390 -2.108 1.00 84.88 809 ALA A C 1
ATOM 6314 O O . ALA A 1 809 ? 40.853 -3.115 -2.683 1.00 84.88 809 ALA A O 1
ATOM 6315 N N . PRO A 1 810 ? 42.119 -2.994 -0.837 1.00 79.56 810 PRO A N 1
ATOM 6316 C CA . PRO A 1 810 ? 41.082 -2.359 -0.012 1.00 79.56 810 PRO A CA 1
ATOM 6317 C C . PRO A 1 810 ? 40.794 -0.897 -0.394 1.00 79.56 810 PRO A C 1
ATOM 6319 O O . PRO A 1 810 ? 39.767 -0.333 -0.011 1.00 79.56 810 PRO A O 1
ATOM 6322 N N . LYS A 1 811 ? 41.712 -0.256 -1.123 1.00 86.12 811 LYS A N 1
ATOM 6323 C CA . LYS A 1 811 ? 41.567 1.107 -1.642 1.00 86.12 811 LYS A CA 1
ATOM 6324 C C . LYS A 1 811 ? 41.356 1.050 -3.146 1.00 86.12 811 LYS A C 1
ATOM 6326 O O . LYS A 1 811 ? 41.919 0.184 -3.808 1.00 86.12 811 LYS A O 1
ATOM 6331 N N . PHE A 1 812 ? 40.583 2.002 -3.657 1.00 87.75 812 PHE A N 1
ATOM 6332 C CA . PHE A 1 812 ? 40.377 2.149 -5.090 1.00 87.75 812 PHE A CA 1
ATOM 6333 C C . PHE A 1 812 ? 41.715 2.414 -5.794 1.00 87.75 812 PHE A C 1
ATOM 6335 O O . PHE A 1 812 ? 42.457 3.315 -5.398 1.00 87.75 812 PHE A O 1
ATOM 6342 N N . ASN A 1 813 ? 42.010 1.624 -6.821 1.00 91.19 813 ASN A N 1
ATOM 6343 C CA . ASN A 1 813 ? 43.175 1.764 -7.691 1.00 91.19 813 ASN A CA 1
ATOM 6344 C C . ASN A 1 813 ? 42.718 1.679 -9.154 1.00 91.19 813 ASN A C 1
ATOM 6346 O O . ASN A 1 813 ? 41.726 1.015 -9.429 1.00 91.19 813 ASN A O 1
ATOM 6350 N N . SER A 1 814 ? 43.438 2.319 -10.076 1.00 91.19 814 SER A N 1
ATOM 6351 C CA . SER A 1 814 ? 43.184 2.282 -11.519 1.00 91.19 814 SER A CA 1
ATOM 6352 C C . SER A 1 814 ? 44.430 1.804 -12.264 1.00 91.19 814 SER A C 1
ATOM 6354 O O . SER A 1 814 ? 45.536 2.256 -11.976 1.00 91.19 814 SER A O 1
ATOM 6356 N N . THR A 1 815 ? 44.269 0.872 -13.203 1.00 94.12 815 THR A N 1
ATOM 6357 C CA . THR A 1 815 ? 45.352 0.320 -14.034 1.00 94.12 815 THR A CA 1
ATOM 6358 C C . THR A 1 815 ? 45.025 0.495 -15.512 1.00 94.12 815 THR A C 1
ATOM 6360 O O . THR A 1 815 ? 43.894 0.263 -15.930 1.00 94.12 815 THR A O 1
ATOM 6363 N N . GLN A 1 816 ? 46.017 0.901 -16.304 1.00 93.50 816 GLN A N 1
ATOM 6364 C CA . GLN A 1 816 ? 45.893 1.065 -17.752 1.00 93.50 816 GLN A CA 1
ATOM 6365 C C . GLN A 1 816 ? 46.082 -0.274 -18.482 1.00 93.50 816 GLN A C 1
ATOM 6367 O O . GLN A 1 816 ? 46.942 -1.073 -18.111 1.00 93.50 816 GLN A O 1
ATOM 6372 N N . ALA A 1 817 ? 45.300 -0.504 -19.535 1.00 93.56 817 ALA A N 1
ATOM 6373 C CA . ALA A 1 817 ? 45.391 -1.688 -20.381 1.00 93.56 817 ALA A CA 1
ATOM 6374 C C . ALA A 1 817 ? 46.640 -1.672 -21.264 1.00 93.56 817 ALA A C 1
ATOM 6376 O O . ALA A 1 817 ? 47.009 -0.646 -21.839 1.00 93.56 817 ALA A O 1
ATOM 6377 N N . SER A 1 818 ? 47.254 -2.843 -21.428 1.00 93.50 818 SER A N 1
ATOM 6378 C CA . SER A 1 818 ? 48.374 -3.036 -22.350 1.00 93.50 818 SER A CA 1
ATOM 6379 C C . SER A 1 818 ? 48.313 -4.415 -22.999 1.00 93.50 818 SER A C 1
ATOM 6381 O O . SER A 1 818 ? 47.957 -5.397 -22.350 1.00 93.50 818 SER A O 1
ATOM 6383 N N . ARG A 1 819 ? 48.653 -4.491 -24.287 1.00 91.62 819 ARG A N 1
ATOM 6384 C CA . ARG A 1 819 ? 48.737 -5.754 -25.030 1.00 91.62 819 ARG A CA 1
ATOM 6385 C C . ARG A 1 819 ? 50.137 -6.343 -24.910 1.00 91.62 819 ARG A C 1
ATOM 6387 O O . ARG A 1 819 ? 51.122 -5.607 -24.980 1.00 91.62 819 ARG A O 1
ATOM 6394 N N . LYS A 1 820 ? 50.254 -7.671 -24.806 1.00 88.00 820 LYS A N 1
ATOM 6395 C CA . LYS A 1 820 ? 51.569 -8.345 -24.716 1.00 88.00 820 LYS A CA 1
ATOM 6396 C C . LYS A 1 820 ? 52.408 -8.160 -25.981 1.00 88.00 820 LYS A C 1
ATOM 6398 O O . LYS A 1 820 ? 53.632 -8.144 -25.911 1.00 88.00 820 LYS A O 1
ATOM 6403 N N . SER A 1 821 ? 51.741 -8.006 -27.122 1.00 86.06 821 SER A N 1
ATOM 6404 C CA . SER A 1 821 ? 52.349 -7.738 -28.428 1.00 86.06 821 SER A CA 1
ATOM 6405 C C . SER A 1 821 ? 52.931 -6.325 -28.567 1.00 86.06 821 SER A C 1
ATOM 6407 O O . SER A 1 821 ? 53.652 -6.066 -29.526 1.00 86.06 821 SER A O 1
ATOM 6409 N N . GLY A 1 822 ? 52.614 -5.401 -27.648 1.00 84.81 822 GLY A N 1
ATOM 6410 C CA . GLY A 1 822 ? 52.969 -3.982 -27.758 1.00 84.81 822 GLY A CA 1
ATOM 6411 C C . GLY A 1 822 ? 52.105 -3.188 -28.746 1.00 84.81 822 GLY A C 1
ATOM 6412 O O . GLY A 1 822 ? 52.334 -1.993 -28.925 1.00 84.81 822 GLY A O 1
ATOM 6413 N N . LEU A 1 823 ? 51.110 -3.824 -29.375 1.00 88.81 823 LEU A N 1
ATOM 6414 C CA . LEU A 1 823 ? 50.110 -3.142 -30.197 1.00 88.81 823 LEU A CA 1
ATOM 6415 C C . LEU A 1 823 ? 49.258 -2.182 -29.353 1.00 88.81 823 LEU A C 1
ATOM 6417 O O . LEU A 1 823 ? 49.097 -2.361 -28.142 1.00 88.81 823 LEU A O 1
ATOM 6421 N N . ALA A 1 824 ? 48.669 -1.180 -30.010 1.00 89.50 824 ALA A N 1
ATOM 6422 C CA . ALA A 1 824 ? 47.668 -0.325 -29.379 1.00 89.50 824 ALA A CA 1
ATOM 6423 C C . ALA A 1 824 ? 46.492 -1.169 -28.853 1.00 89.50 824 ALA A C 1
ATOM 6425 O O . ALA A 1 824 ? 46.116 -2.173 -29.460 1.00 89.50 824 ALA A O 1
ATOM 6426 N N . VAL A 1 825 ? 45.894 -0.755 -27.729 1.00 92.00 825 VAL A N 1
ATOM 6427 C CA . VAL A 1 825 ? 44.736 -1.454 -27.139 1.00 92.00 825 VAL A CA 1
ATOM 6428 C C . VAL A 1 825 ? 43.588 -1.529 -28.147 1.00 92.00 825 VAL A C 1
ATOM 6430 O O . VAL A 1 825 ? 42.995 -2.592 -28.296 1.00 92.00 825 VAL A O 1
ATOM 6433 N N . PHE A 1 826 ? 43.374 -0.462 -28.918 1.00 92.81 826 PHE A N 1
ATOM 6434 C CA . PHE A 1 826 ? 42.499 -0.449 -30.089 1.00 92.81 826 PHE A CA 1
ATOM 6435 C C . PHE A 1 826 ? 43.330 -0.182 -31.355 1.00 92.81 826 PHE A C 1
ATOM 6437 O O . PHE A 1 826 ? 43.639 0.977 -31.638 1.00 92.81 826 PHE A O 1
ATOM 6444 N N . PRO A 1 827 ? 43.752 -1.225 -32.097 1.00 90.31 827 PRO A N 1
ATOM 6445 C CA . PRO A 1 827 ? 44.545 -1.060 -33.317 1.00 90.31 827 PRO A CA 1
ATOM 6446 C C . PRO A 1 827 ? 43.831 -0.277 -34.424 1.00 90.31 827 PRO A C 1
ATOM 6448 O O . PRO A 1 827 ? 44.485 0.432 -35.186 1.00 90.31 827 PRO A O 1
ATOM 6451 N N . VAL A 1 828 ? 42.503 -0.401 -34.507 1.00 90.62 828 VAL A N 1
ATOM 6452 C CA . VAL A 1 828 ? 41.652 0.282 -35.481 1.00 90.62 828 VAL A CA 1
ATOM 6453 C C . VAL A 1 828 ? 40.493 0.930 -34.734 1.00 90.62 828 VAL A C 1
ATOM 6455 O O . VAL A 1 828 ? 39.767 0.276 -33.994 1.00 90.62 828 VAL A O 1
ATOM 6458 N N . VAL A 1 829 ? 40.323 2.237 -34.909 1.00 89.62 829 VAL A N 1
ATOM 6459 C CA . VAL A 1 829 ? 39.275 3.000 -34.211 1.00 89.62 829 VAL A CA 1
ATOM 6460 C C . VAL A 1 829 ? 38.089 3.342 -35.110 1.00 89.62 829 VAL A C 1
ATOM 6462 O O . VAL A 1 829 ? 37.169 4.029 -34.672 1.00 89.62 829 VAL A O 1
ATOM 6465 N N . ASP A 1 830 ? 38.096 2.864 -36.355 1.00 89.12 830 ASP A N 1
ATOM 6466 C CA . ASP A 1 830 ? 37.063 3.183 -37.332 1.00 89.12 830 ASP A CA 1
ATOM 6467 C C . ASP A 1 830 ? 35.690 2.637 -36.910 1.00 89.12 830 ASP A C 1
ATOM 6469 O O . ASP A 1 830 ? 35.588 1.538 -36.372 1.00 89.12 830 ASP A O 1
ATOM 6473 N N . ARG A 1 831 ? 34.613 3.362 -37.227 1.00 86.44 831 ARG A N 1
ATOM 6474 C CA . ARG A 1 831 ? 33.223 3.054 -36.835 1.00 86.44 831 ARG A CA 1
ATOM 6475 C C . ARG A 1 831 ? 32.764 1.610 -37.073 1.00 86.44 831 ARG A C 1
ATOM 6477 O O . ARG A 1 831 ? 31.914 1.132 -36.337 1.00 86.44 831 ARG A O 1
ATOM 6484 N N . GLY A 1 832 ? 33.270 0.948 -38.111 1.00 85.81 832 GLY A N 1
ATOM 6485 C CA . GLY A 1 832 ? 32.891 -0.427 -38.451 1.00 85.81 832 GLY A CA 1
ATOM 6486 C C . GLY A 1 832 ? 33.573 -1.514 -37.615 1.00 85.81 832 GLY A C 1
ATOM 6487 O O . GLY A 1 832 ? 33.270 -2.683 -37.821 1.00 85.81 832 GLY A O 1
ATOM 6488 N N . HIS A 1 833 ? 34.498 -1.157 -36.720 1.00 91.25 833 HIS A N 1
ATOM 6489 C CA . HIS A 1 833 ? 35.266 -2.116 -35.929 1.00 91.25 833 HIS A CA 1
ATOM 6490 C C . HIS A 1 833 ? 34.735 -2.213 -34.503 1.00 91.25 833 HIS A C 1
ATOM 6492 O O . HIS A 1 833 ? 34.464 -1.202 -33.849 1.00 91.25 833 HIS A O 1
ATOM 6498 N N . LYS A 1 834 ? 34.663 -3.449 -34.008 1.00 93.31 834 LYS A N 1
ATOM 6499 C CA . LYS A 1 834 ? 34.283 -3.771 -32.637 1.00 93.31 834 LYS A CA 1
ATOM 6500 C C . LYS A 1 834 ? 35.264 -4.751 -32.022 1.00 93.31 834 LYS A C 1
ATOM 6502 O O . LYS A 1 834 ? 35.902 -5.517 -32.734 1.00 93.31 834 LYS A O 1
ATOM 6507 N N . TYR A 1 835 ? 35.362 -4.711 -30.702 1.00 94.75 835 TYR A N 1
ATOM 6508 C CA . TYR A 1 835 ? 36.282 -5.532 -29.926 1.00 94.75 835 TYR A CA 1
ATOM 6509 C C . TYR A 1 835 ? 35.510 -6.290 -28.862 1.00 94.75 835 TYR A C 1
ATOM 6511 O O . TYR A 1 835 ? 34.876 -5.664 -28.013 1.00 94.75 835 TYR A O 1
ATOM 6519 N N . PHE A 1 836 ? 35.568 -7.616 -28.899 1.00 95.00 836 PHE A N 1
ATOM 6520 C CA . PHE A 1 836 ? 35.003 -8.465 -27.862 1.00 95.00 836 PHE A CA 1
ATOM 6521 C C . PHE A 1 836 ? 35.702 -8.202 -26.528 1.00 95.00 836 PHE A C 1
ATOM 6523 O O . PHE A 1 836 ? 36.933 -8.205 -26.433 1.00 95.00 836 PHE A O 1
ATOM 6530 N N . ILE A 1 837 ? 34.896 -7.966 -25.498 1.00 94.38 837 ILE A N 1
ATOM 6531 C CA . ILE A 1 837 ? 35.345 -7.697 -24.141 1.00 94.38 837 ILE A CA 1
ATOM 6532 C C . ILE A 1 837 ? 34.765 -8.726 -23.178 1.00 94.38 837 ILE A C 1
ATOM 6534 O O . ILE A 1 837 ? 33.559 -8.982 -23.151 1.00 94.38 837 ILE A O 1
ATOM 6538 N N . GLN A 1 838 ? 35.639 -9.234 -22.313 1.00 94.00 838 GLN A N 1
ATOM 6539 C CA . GLN A 1 838 ? 35.261 -10.051 -21.174 1.00 94.00 838 GLN A CA 1
ATOM 6540 C C . GLN A 1 838 ? 35.981 -9.546 -19.920 1.00 94.00 838 GLN A C 1
ATOM 6542 O O . GLN A 1 838 ? 37.203 -9.641 -19.797 1.00 94.00 838 GLN A O 1
ATOM 6547 N N . LEU A 1 839 ? 35.220 -9.010 -18.965 1.00 93.12 839 LEU A N 1
ATOM 6548 C CA . LEU A 1 839 ? 35.732 -8.606 -17.655 1.00 93.12 839 LEU A CA 1
ATOM 6549 C C . LEU A 1 839 ? 35.186 -9.557 -16.596 1.00 93.12 839 LEU A C 1
ATOM 6551 O O . LEU A 1 839 ? 34.014 -9.482 -16.236 1.00 93.12 839 LEU A O 1
ATOM 6555 N N . ALA A 1 840 ? 36.042 -10.437 -16.089 1.00 92.50 840 ALA A N 1
ATOM 6556 C CA . ALA A 1 840 ? 35.709 -11.323 -14.984 1.00 92.50 840 ALA A CA 1
ATOM 6557 C C . ALA A 1 840 ? 36.158 -10.693 -13.666 1.00 92.50 840 ALA A C 1
ATOM 6559 O O . ALA A 1 840 ? 37.301 -10.242 -13.549 1.00 92.50 840 ALA A O 1
ATOM 6560 N N . THR A 1 841 ? 35.282 -10.685 -12.665 1.00 89.88 841 THR A N 1
ATOM 6561 C CA . THR A 1 841 ? 35.631 -10.240 -11.314 1.00 89.88 841 THR A CA 1
ATOM 6562 C C . THR A 1 841 ? 35.269 -11.283 -10.276 1.00 89.88 841 THR A C 1
ATOM 6564 O O . THR A 1 841 ? 34.309 -12.034 -10.443 1.00 89.88 841 THR A O 1
ATOM 6567 N N . GLU A 1 842 ? 36.065 -11.334 -9.216 1.00 88.06 842 GLU A N 1
ATOM 6568 C CA . GLU A 1 842 ? 35.893 -12.228 -8.081 1.00 88.06 842 GLU A CA 1
ATOM 6569 C C . GLU A 1 842 ? 36.096 -11.447 -6.792 1.00 88.06 842 GLU A C 1
ATOM 6571 O O . GLU A 1 842 ? 37.093 -10.744 -6.626 1.00 88.06 842 GLU A O 1
ATOM 6576 N N . GLN A 1 843 ? 35.174 -11.596 -5.857 1.00 80.81 843 GLN A N 1
ATOM 6577 C CA . GLN A 1 843 ? 35.262 -10.989 -4.543 1.00 80.81 843 GLN A CA 1
ATOM 6578 C C . GLN A 1 843 ? 35.287 -12.080 -3.478 1.00 80.81 843 GLN A C 1
ATOM 6580 O O . GLN A 1 843 ? 34.386 -12.920 -3.418 1.00 80.81 843 GLN A O 1
ATOM 6585 N N . SER A 1 844 ? 36.311 -12.046 -2.623 1.00 72.19 844 SER A N 1
ATOM 6586 C CA . SER A 1 844 ? 36.415 -12.926 -1.464 1.00 72.19 844 SER A CA 1
ATOM 6587 C C . SER A 1 844 ? 35.785 -12.265 -0.235 1.00 72.19 844 SER A C 1
ATOM 6589 O O . SER A 1 844 ? 35.977 -11.075 0.020 1.00 72.19 844 SER A O 1
ATOM 6591 N N . ARG A 1 845 ? 34.992 -13.010 0.546 1.00 65.38 845 ARG A N 1
ATOM 6592 C CA . ARG A 1 845 ? 34.487 -12.497 1.827 1.00 65.38 845 ARG A CA 1
ATOM 6593 C C . ARG A 1 845 ? 35.559 -12.674 2.915 1.00 65.38 845 ARG A C 1
ATOM 6595 O O . ARG A 1 845 ? 36.022 -13.800 3.105 1.00 65.38 845 ARG A O 1
ATOM 6602 N N . PRO A 1 846 ? 35.910 -11.630 3.690 1.00 57.75 846 PRO A N 1
ATOM 6603 C CA . PRO A 1 846 ? 36.732 -11.816 4.881 1.00 57.75 846 PRO A CA 1
ATOM 6604 C C . PRO A 1 846 ? 35.979 -12.650 5.941 1.00 57.75 846 PRO A C 1
ATOM 6606 O O . PRO A 1 846 ? 34.749 -12.569 6.021 1.00 57.75 846 PRO A O 1
ATOM 6609 N N . PRO A 1 847 ? 36.680 -13.455 6.764 1.00 53.09 847 PRO A N 1
ATOM 6610 C CA . PRO A 1 847 ? 36.057 -14.279 7.802 1.00 53.09 847 PRO A CA 1
ATOM 6611 C C . PRO A 1 847 ? 35.229 -13.435 8.795 1.00 53.09 847 PRO A C 1
ATOM 6613 O O . PRO A 1 847 ? 35.536 -12.257 9.004 1.00 53.09 847 PRO A O 1
ATOM 6616 N N . PRO A 1 848 ? 34.171 -14.007 9.404 1.00 53.16 848 PRO A N 1
ATOM 6617 C CA . PRO A 1 848 ? 33.231 -13.256 10.231 1.00 53.16 848 PRO A CA 1
ATOM 6618 C C . PRO A 1 848 ? 33.917 -12.595 11.437 1.00 53.16 848 PRO A C 1
ATOM 6620 O O . PRO A 1 848 ? 34.642 -13.238 12.193 1.00 53.16 848 PRO A O 1
ATOM 6623 N N . GLY A 1 849 ? 33.646 -11.300 11.624 1.00 52.22 849 GLY A N 1
ATOM 6624 C CA . GLY A 1 849 ? 34.042 -10.504 12.786 1.00 52.22 849 GLY A CA 1
ATOM 6625 C C . GLY A 1 849 ? 32.849 -9.716 13.348 1.00 52.22 849 GLY A C 1
ATOM 6626 O O . GLY A 1 849 ? 31.853 -9.537 12.645 1.00 52.22 849 GLY A O 1
ATOM 6627 N N . PRO A 1 850 ? 32.919 -9.220 14.597 1.00 43.38 850 PRO A N 1
ATOM 6628 C CA . PRO A 1 850 ? 31.766 -8.665 15.320 1.00 43.38 850 PRO A CA 1
ATOM 6629 C C . PRO A 1 850 ? 31.163 -7.377 14.725 1.00 43.38 850 PRO A C 1
ATOM 6631 O O . PRO A 1 850 ? 30.088 -6.968 15.154 1.00 43.38 850 PRO A O 1
ATOM 6634 N N . GLN A 1 851 ? 31.798 -6.759 13.721 1.00 46.59 851 GLN A N 1
ATOM 6635 C CA . GLN A 1 851 ? 31.250 -5.649 12.931 1.00 46.59 851 GLN A CA 1
ATOM 6636 C C . GLN A 1 851 ? 31.776 -5.675 11.485 1.00 46.59 851 GLN A C 1
ATOM 6638 O O . GLN A 1 851 ? 32.629 -4.875 11.109 1.00 46.59 851 GLN A O 1
ATOM 6643 N N . THR A 1 852 ? 31.307 -6.603 10.650 1.00 53.12 852 THR A N 1
ATOM 6644 C CA . THR A 1 852 ? 31.608 -6.545 9.210 1.00 53.12 852 THR A CA 1
ATOM 6645 C C . THR A 1 852 ? 30.518 -5.758 8.487 1.00 53.12 852 THR A C 1
ATOM 6647 O O . THR A 1 852 ? 29.447 -6.301 8.214 1.00 53.12 852 THR A O 1
ATOM 6650 N N . SER A 1 853 ? 30.778 -4.484 8.180 1.00 52.38 853 SER A N 1
ATOM 6651 C CA . SER A 1 853 ? 30.005 -3.741 7.175 1.00 52.38 853 SER A CA 1
ATOM 6652 C C . SER A 1 853 ? 30.046 -4.485 5.831 1.00 52.38 853 SER A C 1
ATOM 6654 O O . SER A 1 853 ? 31.053 -5.148 5.553 1.00 52.38 853 SER A O 1
ATOM 6656 N N . PRO A 1 854 ? 29.002 -4.392 4.986 1.00 56.97 854 PRO A N 1
ATOM 6657 C CA . PRO A 1 854 ? 29.066 -4.947 3.641 1.00 56.97 854 PRO A CA 1
ATOM 6658 C C . PRO A 1 854 ? 30.271 -4.350 2.907 1.00 56.97 854 PRO A C 1
ATOM 6660 O O . PRO A 1 854 ? 30.439 -3.131 2.845 1.00 56.97 854 PRO A O 1
ATOM 6663 N N . VAL A 1 855 ? 31.149 -5.215 2.400 1.00 62.66 855 VAL A N 1
ATOM 6664 C CA . VAL A 1 855 ? 32.268 -4.793 1.559 1.00 62.66 855 VAL A CA 1
ATOM 6665 C C . VAL A 1 855 ? 31.747 -4.777 0.130 1.00 62.66 855 VAL A C 1
ATOM 6667 O O . VAL A 1 855 ? 31.715 -5.807 -0.533 1.00 62.66 855 VAL A O 1
ATOM 6670 N N . GLU A 1 856 ? 31.289 -3.624 -0.343 1.00 70.00 856 GLU A N 1
ATOM 6671 C CA . GLU A 1 856 ? 30.939 -3.459 -1.755 1.00 70.00 856 GLU A CA 1
ATOM 6672 C C . GLU A 1 856 ? 32.217 -3.347 -2.590 1.00 70.00 856 GLU A C 1
ATOM 6674 O O . GLU A 1 856 ? 33.074 -2.497 -2.307 1.00 70.00 856 GLU A O 1
ATOM 6679 N N . ALA A 1 857 ? 32.353 -4.191 -3.618 1.00 75.31 857 ALA A N 1
ATOM 6680 C CA . ALA A 1 857 ? 33.381 -3.985 -4.623 1.00 75.31 857 ALA A CA 1
ATOM 6681 C C . ALA A 1 857 ? 32.898 -2.944 -5.631 1.00 75.31 857 ALA A C 1
ATOM 6683 O O . ALA A 1 857 ? 31.762 -2.971 -6.107 1.00 75.31 857 ALA A O 1
ATOM 6684 N N . THR A 1 858 ? 33.773 -2.002 -5.956 1.00 83.44 858 THR A N 1
ATOM 6685 C CA . THR A 1 858 ? 33.493 -0.972 -6.957 1.00 83.44 858 THR A CA 1
ATOM 6686 C C . THR A 1 858 ? 34.354 -1.245 -8.171 1.00 83.44 858 THR A C 1
ATOM 6688 O O . THR A 1 858 ? 35.572 -1.384 -8.036 1.00 83.44 858 THR A O 1
ATOM 6691 N N . ILE A 1 859 ? 33.724 -1.303 -9.341 1.00 87.75 859 ILE A N 1
ATOM 6692 C CA . ILE A 1 859 ? 34.380 -1.544 -10.621 1.00 87.75 859 ILE A CA 1
ATOM 6693 C C . ILE A 1 859 ? 34.022 -0.401 -11.564 1.00 87.75 859 ILE A C 1
ATOM 6695 O O . ILE A 1 859 ? 32.855 -0.047 -11.740 1.00 87.75 859 ILE A O 1
ATOM 6699 N N . THR A 1 860 ? 35.037 0.171 -12.194 1.00 89.88 860 THR A N 1
ATOM 6700 C CA . THR A 1 860 ? 34.863 1.168 -13.249 1.00 89.88 860 THR A CA 1
ATOM 6701 C C . THR A 1 860 ? 35.743 0.787 -14.421 1.00 89.88 860 THR A C 1
ATOM 6703 O O . THR A 1 860 ? 36.959 0.718 -14.266 1.00 89.88 860 THR A O 1
ATOM 6706 N N . LEU A 1 861 ? 35.169 0.588 -15.596 1.00 91.25 861 LEU A N 1
ATOM 6707 C CA . LEU A 1 861 ? 35.937 0.501 -16.829 1.00 91.25 861 LEU A CA 1
ATOM 6708 C C . LEU A 1 861 ? 35.811 1.844 -17.545 1.00 91.25 861 LEU A C 1
ATOM 6710 O O . LEU A 1 861 ? 34.716 2.280 -17.873 1.00 91.25 861 LEU A O 1
ATOM 6714 N N . GLY A 1 862 ? 36.923 2.537 -17.733 1.00 89.12 862 GLY A N 1
ATOM 6715 C CA . GLY A 1 862 ? 36.965 3.806 -18.447 1.00 89.12 862 GLY A CA 1
ATOM 6716 C C . GLY A 1 862 ? 37.948 3.777 -19.604 1.00 89.12 862 GLY A C 1
ATOM 6717 O O . GLY A 1 862 ? 38.672 2.805 -19.800 1.00 89.12 862 GLY A O 1
ATOM 6718 N N . TRP A 1 863 ? 37.994 4.869 -20.350 1.00 90.38 863 TRP A N 1
ATOM 6719 C CA . TRP A 1 863 ? 38.901 5.074 -21.475 1.00 90.38 863 TRP A CA 1
ATOM 6720 C C . TRP A 1 863 ? 39.318 6.545 -21.592 1.00 90.38 863 TRP A C 1
ATOM 6722 O O . TRP A 1 863 ? 38.756 7.410 -20.917 1.00 90.38 863 TRP A O 1
ATOM 6732 N N . ASN A 1 864 ? 40.308 6.842 -22.432 1.00 87.31 864 ASN A N 1
ATOM 6733 C CA . ASN A 1 864 ? 40.751 8.213 -22.737 1.00 87.31 864 ASN A CA 1
ATOM 6734 C C . ASN A 1 864 ? 40.124 8.790 -24.026 1.00 87.31 864 ASN A C 1
ATOM 6736 O O . ASN A 1 864 ? 40.645 9.773 -24.555 1.00 87.31 864 ASN A O 1
ATOM 6740 N N . GLY A 1 865 ? 39.043 8.189 -24.541 1.00 78.50 865 GLY A N 1
ATOM 6741 C CA . GLY A 1 865 ? 38.285 8.685 -25.698 1.00 78.50 865 GLY A CA 1
ATOM 6742 C C . GLY A 1 865 ? 37.097 9.570 -25.300 1.00 78.50 865 GLY A C 1
ATOM 6743 O O . GLY A 1 865 ? 36.496 9.364 -24.245 1.00 78.50 865 GLY A O 1
ATOM 6744 N N . GLY A 1 866 ? 36.747 10.560 -26.130 1.00 68.38 866 GLY A N 1
ATOM 6745 C CA . GLY A 1 866 ? 35.531 11.371 -25.966 1.00 68.38 866 GLY A CA 1
ATOM 6746 C C . GLY A 1 866 ? 35.605 12.769 -26.597 1.00 68.38 866 GLY A C 1
ATOM 6747 O O . GLY A 1 866 ? 36.688 13.316 -26.797 1.00 68.38 866 GLY A O 1
ATOM 6748 N N . LEU A 1 867 ? 34.442 13.368 -26.895 1.00 58.59 867 LEU A N 1
ATOM 6749 C CA . LEU A 1 867 ? 34.340 14.696 -27.529 1.00 58.59 867 LEU A CA 1
ATOM 6750 C C . LEU A 1 867 ? 34.531 15.875 -26.550 1.00 58.59 867 LEU A C 1
ATOM 6752 O O . LEU A 1 867 ? 35.012 16.934 -26.952 1.00 58.59 867 LEU A O 1
ATOM 6756 N N . HIS A 1 868 ? 34.211 15.704 -25.261 1.00 59.72 868 HIS A N 1
ATOM 6757 C CA . HIS A 1 868 ? 34.351 16.745 -24.232 1.00 59.72 868 HIS A CA 1
ATOM 6758 C C . HIS A 1 868 ? 35.589 16.503 -23.346 1.00 59.72 868 HIS A C 1
ATOM 6760 O O . HIS A 1 868 ? 35.545 15.784 -22.352 1.00 59.72 868 HIS A O 1
ATOM 6766 N N . GLN A 1 869 ? 36.707 17.134 -23.719 1.00 57.84 869 GLN A N 1
ATOM 6767 C CA . GLN A 1 869 ? 38.066 16.946 -23.178 1.00 57.84 869 GLN A CA 1
ATOM 6768 C C . GLN A 1 869 ? 38.316 17.577 -21.786 1.00 57.84 869 GLN A C 1
ATOM 6770 O O . GLN A 1 869 ? 39.283 18.313 -21.595 1.00 57.84 869 GLN A O 1
ATOM 6775 N N . SER A 1 870 ? 37.452 17.338 -20.796 1.00 57.16 870 SER A N 1
ATOM 6776 C CA . SER A 1 870 ? 37.621 17.907 -19.443 1.00 57.16 870 SER A CA 1
ATOM 6777 C C . SER A 1 870 ? 38.361 16.991 -18.457 1.00 57.16 870 SER A C 1
ATOM 6779 O O . SER A 1 870 ? 38.771 17.450 -17.390 1.00 57.16 870 SER A O 1
ATOM 6781 N N . SER A 1 871 ? 38.563 15.711 -18.791 1.00 62.53 871 SER A N 1
ATOM 6782 C CA . SER A 1 871 ? 39.150 14.698 -17.907 1.00 62.53 871 SER A CA 1
ATOM 6783 C C . SER A 1 871 ? 40.100 13.755 -18.670 1.00 62.53 871 SER A C 1
ATOM 6785 O O . SER A 1 871 ? 40.027 13.628 -19.887 1.00 62.53 871 SER A O 1
ATOM 6787 N N . LYS A 1 872 ? 41.025 13.099 -17.948 1.00 66.12 872 LYS A N 1
ATOM 6788 C CA . LYS A 1 872 ? 41.947 12.093 -18.515 1.00 66.12 872 LYS A CA 1
ATOM 6789 C C . LYS A 1 872 ? 41.328 10.689 -18.647 1.00 66.12 872 LYS A C 1
ATOM 6791 O O . LYS A 1 872 ? 41.933 9.834 -19.286 1.00 66.12 872 LYS A O 1
ATOM 6796 N N . GLN A 1 873 ? 40.175 10.433 -18.022 1.00 75.56 873 GLN A N 1
ATOM 6797 C CA . GLN A 1 873 ? 39.513 9.124 -17.996 1.00 75.56 873 GLN A CA 1
ATOM 6798 C C . GLN A 1 873 ? 37.989 9.302 -17.907 1.00 75.56 873 GLN A C 1
ATOM 6800 O O . GLN A 1 873 ? 37.477 9.866 -16.939 1.00 75.56 873 GLN A O 1
ATOM 6805 N N . HIS A 1 874 ? 37.260 8.783 -18.891 1.00 81.12 874 HIS A N 1
ATOM 6806 C CA . HIS A 1 874 ? 35.796 8.808 -18.946 1.00 81.12 874 HIS A CA 1
ATOM 6807 C C . HIS A 1 874 ? 35.232 7.391 -18.858 1.00 81.12 874 HIS A C 1
ATOM 6809 O O . HIS A 1 874 ? 35.870 6.442 -19.309 1.00 81.12 874 HIS A O 1
ATOM 6815 N N . LEU A 1 875 ? 34.043 7.242 -18.275 1.00 87.50 875 LEU A N 1
ATOM 6816 C CA . LEU A 1 875 ? 33.292 5.989 -18.351 1.00 87.50 875 LEU A CA 1
ATOM 6817 C C . LEU A 1 875 ? 32.811 5.770 -19.786 1.00 87.50 875 LEU A C 1
ATOM 6819 O O . LEU A 1 875 ? 32.548 6.731 -20.505 1.00 87.50 875 LEU A O 1
ATOM 6823 N N . ILE A 1 876 ? 32.687 4.508 -20.179 1.00 89.56 876 ILE A N 1
ATOM 6824 C CA . ILE A 1 876 ? 32.168 4.125 -21.485 1.00 89.56 876 ILE A CA 1
ATOM 6825 C C . ILE A 1 876 ? 30.648 4.006 -21.361 1.00 89.56 876 ILE A C 1
ATOM 6827 O O . ILE A 1 876 ? 30.120 3.357 -20.453 1.00 89.56 876 ILE A O 1
ATOM 6831 N N . THR A 1 877 ? 29.952 4.683 -22.256 1.00 88.75 877 THR A N 1
ATOM 6832 C CA . THR A 1 877 ? 28.495 4.821 -22.294 1.00 88.75 877 THR A CA 1
ATOM 6833 C C . THR A 1 877 ? 27.901 3.976 -23.421 1.00 88.75 877 THR A C 1
ATOM 6835 O O . THR A 1 877 ? 28.622 3.500 -24.301 1.00 88.75 877 THR A O 1
ATOM 6838 N N . ALA A 1 878 ? 26.589 3.734 -23.368 1.00 87.88 878 ALA A N 1
ATOM 6839 C CA . ALA A 1 878 ? 25.893 2.736 -24.180 1.00 87.88 878 ALA A CA 1
ATOM 6840 C C . ALA A 1 878 ? 26.126 2.874 -25.692 1.00 87.88 878 ALA A C 1
ATOM 6842 O O . ALA A 1 878 ? 26.135 1.867 -26.393 1.00 87.88 878 ALA A O 1
ATOM 6843 N N . GLU A 1 879 ? 26.361 4.085 -26.201 1.00 86.94 879 GLU A N 1
ATOM 6844 C CA . GLU A 1 879 ? 26.687 4.339 -27.608 1.00 86.94 879 GLU A CA 1
ATOM 6845 C C . GLU A 1 879 ? 27.892 3.541 -28.123 1.00 86.94 879 GLU A C 1
ATOM 6847 O O . GLU A 1 879 ? 27.917 3.202 -29.305 1.00 86.94 879 GLU A O 1
ATOM 6852 N N . PHE A 1 880 ? 28.835 3.180 -27.251 1.00 90.38 880 PHE A N 1
ATOM 6853 C CA . PHE A 1 880 ? 30.029 2.402 -27.583 1.00 90.38 880 PHE A CA 1
ATOM 6854 C C . PHE A 1 880 ? 29.906 0.920 -27.201 1.00 90.38 880 PHE A C 1
ATOM 6856 O O . PHE A 1 880 ? 30.840 0.161 -27.441 1.00 90.38 880 PHE A O 1
ATOM 6863 N N . LEU A 1 881 ? 28.799 0.501 -26.578 1.00 92.56 881 LEU A N 1
ATOM 6864 C CA . LEU A 1 881 ? 28.653 -0.823 -25.970 1.00 92.56 881 LEU A CA 1
ATOM 6865 C C . LEU A 1 881 ? 27.579 -1.637 -26.692 1.00 92.56 881 LEU A C 1
ATOM 6867 O O . LEU A 1 881 ? 26.389 -1.306 -26.660 1.00 92.56 881 LEU A O 1
ATOM 6871 N N . GLU A 1 882 ? 28.000 -2.723 -27.324 1.00 92.44 882 GLU A N 1
ATOM 6872 C CA . GLU A 1 882 ? 27.111 -3.704 -27.941 1.00 92.44 882 GLU A CA 1
ATOM 6873 C C . GLU A 1 882 ? 27.014 -4.941 -27.034 1.00 92.44 882 GLU A C 1
ATOM 6875 O O . GLU A 1 882 ? 28.050 -5.477 -26.624 1.00 92.44 882 GLU A O 1
ATOM 6880 N N . PRO A 1 883 ? 25.800 -5.422 -26.718 1.00 91.06 883 PRO A N 1
ATOM 6881 C CA . PRO A 1 883 ? 25.648 -6.639 -25.941 1.00 91.06 883 PRO A CA 1
ATOM 6882 C C . PRO A 1 883 ? 26.209 -7.862 -26.661 1.00 91.06 883 PRO A C 1
ATOM 6884 O O . PRO A 1 883 ? 26.299 -7.925 -27.887 1.00 91.06 883 PRO A O 1
ATOM 6887 N N . TYR A 1 884 ? 26.538 -8.878 -25.877 1.00 90.88 884 TYR A N 1
ATOM 6888 C CA . TYR A 1 884 ? 26.956 -10.170 -26.395 1.00 90.88 884 TYR A CA 1
ATOM 6889 C C . TYR A 1 884 ? 25.888 -10.841 -27.271 1.00 90.88 884 TYR A C 1
ATOM 6891 O O . TYR A 1 884 ? 24.709 -10.867 -26.911 1.00 90.88 884 TYR A O 1
ATOM 6899 N N . SER A 1 885 ? 26.318 -11.400 -28.405 1.00 87.19 885 SER A N 1
ATOM 6900 C CA . SER A 1 885 ? 25.465 -12.152 -29.325 1.00 87.19 885 SER A CA 1
ATOM 6901 C C . SER A 1 885 ? 26.255 -13.233 -30.070 1.00 87.19 885 SER A C 1
ATOM 6903 O O . SER A 1 885 ? 27.191 -12.911 -30.796 1.00 87.19 885 SER A O 1
ATOM 6905 N N . ASN A 1 886 ? 25.882 -14.510 -29.908 1.00 79.69 886 ASN A N 1
ATOM 6906 C CA . ASN A 1 886 ? 26.569 -15.655 -30.535 1.00 79.69 886 ASN A CA 1
ATOM 6907 C C . ASN A 1 886 ? 25.603 -16.672 -31.193 1.00 79.69 886 ASN A C 1
ATOM 6909 O O . ASN A 1 886 ? 26.016 -17.596 -31.890 1.00 79.69 886 ASN A O 1
ATOM 6913 N N . GLY A 1 887 ? 24.287 -16.481 -31.052 1.00 66.19 887 GLY A N 1
ATOM 6914 C CA . GLY A 1 887 ? 23.286 -17.010 -31.990 1.00 66.19 887 GLY A CA 1
ATOM 6915 C C . GLY A 1 887 ? 22.842 -18.456 -31.766 1.00 66.19 887 GLY A C 1
ATOM 6916 O O . GLY A 1 887 ? 22.169 -19.017 -32.631 1.00 66.19 887 GLY A O 1
ATOM 6917 N N . ASN A 1 888 ? 23.162 -19.065 -30.618 1.00 70.19 888 ASN A N 1
ATOM 6918 C CA . ASN A 1 888 ? 22.698 -20.412 -30.273 1.00 70.19 888 ASN A CA 1
ATOM 6919 C C . ASN A 1 888 ? 21.908 -20.446 -28.958 1.00 70.19 888 ASN A C 1
ATOM 6921 O O . ASN A 1 888 ? 22.439 -20.718 -27.885 1.00 70.19 888 ASN A O 1
ATOM 6925 N N . CYS A 1 889 ? 20.601 -20.233 -29.059 1.00 69.62 889 CYS A N 1
ATOM 6926 C CA . CYS A 1 889 ? 19.700 -20.226 -27.902 1.00 69.62 889 CYS A CA 1
ATOM 6927 C C . CYS A 1 889 ? 19.259 -21.626 -27.477 1.00 69.62 889 CYS A C 1
ATOM 6929 O O . CYS A 1 889 ? 18.933 -21.862 -26.316 1.00 69.62 889 CYS A O 1
ATOM 6931 N N . SER A 1 890 ? 19.327 -22.581 -28.407 1.00 73.38 890 SER A N 1
ATOM 6932 C CA . SER A 1 890 ? 18.925 -23.976 -28.203 1.00 73.38 890 SER A CA 1
ATOM 6933 C C . SER A 1 890 ? 19.796 -24.713 -27.179 1.00 73.38 890 SER A C 1
ATOM 6935 O O . SER A 1 890 ? 19.417 -25.783 -26.712 1.00 73.38 890 SER A O 1
ATOM 6937 N N . SER A 1 891 ? 20.975 -24.176 -26.845 1.00 73.44 891 SER A N 1
ATOM 6938 C CA . SER A 1 891 ? 21.888 -24.743 -25.846 1.00 73.44 891 SER A CA 1
ATOM 6939 C C . SER A 1 891 ? 21.614 -24.302 -24.404 1.00 73.44 891 SER A C 1
ATOM 6941 O O . SER A 1 891 ? 22.268 -24.808 -23.492 1.00 73.44 891 SER A O 1
ATOM 6943 N N . SER A 1 892 ? 20.679 -23.377 -24.179 1.00 77.56 892 SER A N 1
ATOM 6944 C CA . SER A 1 892 ? 20.376 -22.843 -22.847 1.00 77.56 892 SER A CA 1
ATOM 6945 C C . SER A 1 892 ? 19.342 -23.702 -22.115 1.00 77.56 892 SER A C 1
ATOM 6947 O O . SER A 1 892 ? 18.279 -24.008 -22.644 1.00 77.56 892 SER A O 1
ATOM 6949 N N . TYR A 1 893 ? 19.636 -24.074 -20.865 1.00 78.25 893 TYR A N 1
ATOM 6950 C CA . TYR A 1 893 ? 18.781 -24.960 -20.054 1.00 78.25 893 TYR A CA 1
ATOM 6951 C C . TYR A 1 893 ? 17.778 -24.220 -19.157 1.00 78.25 893 TYR A C 1
ATOM 6953 O O . TYR A 1 893 ? 16.928 -24.847 -18.528 1.00 78.25 893 TYR A O 1
ATOM 6961 N N . ASN A 1 894 ? 17.899 -22.897 -19.041 1.00 81.56 894 ASN A N 1
ATOM 6962 C CA . ASN A 1 894 ? 16.982 -22.041 -18.292 1.00 81.56 894 ASN A CA 1
ATOM 6963 C C . ASN A 1 894 ? 17.002 -20.615 -18.850 1.00 81.56 894 ASN A C 1
ATOM 6965 O O . ASN A 1 894 ? 17.874 -20.250 -19.642 1.00 81.56 894 ASN A O 1
ATOM 6969 N N . CYS A 1 895 ? 16.056 -19.806 -18.377 1.00 78.88 895 CYS A N 1
ATOM 6970 C CA . CYS A 1 895 ? 15.864 -18.459 -18.880 1.00 78.88 895 CYS A CA 1
ATOM 6971 C C . CYS A 1 895 ? 17.053 -17.522 -18.640 1.00 78.88 895 CYS A C 1
ATOM 6973 O O . CYS A 1 895 ? 17.462 -16.809 -19.548 1.00 78.88 895 CYS A O 1
ATOM 6975 N N . LEU A 1 896 ? 17.651 -17.528 -17.446 1.00 83.12 896 LEU A N 1
ATOM 6976 C CA . LEU A 1 896 ? 18.765 -16.623 -17.148 1.00 83.12 896 LEU A CA 1
ATOM 6977 C C . LEU A 1 896 ? 19.991 -16.938 -18.013 1.00 83.12 896 LEU A C 1
ATOM 6979 O O . LEU A 1 896 ? 20.629 -16.023 -18.517 1.00 83.12 896 LEU A O 1
ATOM 6983 N N . ALA A 1 897 ? 20.282 -18.217 -18.260 1.00 83.81 897 ALA A N 1
ATOM 6984 C CA . ALA A 1 897 ? 21.318 -18.610 -19.213 1.00 83.81 897 ALA A CA 1
ATOM 6985 C C . ALA A 1 897 ? 20.984 -18.142 -20.639 1.00 83.81 897 ALA A C 1
ATOM 6987 O O . ALA A 1 897 ? 21.849 -17.599 -21.320 1.00 83.81 897 ALA A O 1
ATOM 6988 N N . CYS A 1 898 ? 19.722 -18.279 -21.056 1.00 83.69 898 CYS A N 1
ATOM 6989 C CA . CYS A 1 898 ? 19.218 -17.775 -22.334 1.00 83.69 898 CYS A CA 1
ATOM 6990 C C . CYS A 1 898 ? 19.489 -16.268 -22.480 1.00 83.69 898 CYS A C 1
ATOM 6992 O O . CYS A 1 898 ? 20.124 -15.839 -23.434 1.00 83.69 898 CYS A O 1
ATOM 6994 N N . LEU A 1 899 ? 19.114 -15.480 -21.470 1.00 84.25 899 LEU A N 1
ATOM 6995 C CA . LEU A 1 899 ? 19.256 -14.022 -21.460 1.00 84.25 899 LEU A CA 1
ATOM 6996 C C . LEU A 1 899 ? 20.706 -13.524 -21.429 1.00 84.25 899 LEU A C 1
ATOM 6998 O O . LEU A 1 899 ? 20.910 -12.327 -21.587 1.00 84.25 899 LEU A O 1
ATOM 7002 N N . SER A 1 900 ? 21.703 -14.394 -21.233 1.00 86.31 900 SER A N 1
ATOM 7003 C CA . SER A 1 900 ? 23.121 -14.013 -21.332 1.00 86.31 900 SER A CA 1
ATOM 7004 C C . SER A 1 900 ? 23.610 -13.797 -22.773 1.00 86.31 900 SER A C 1
ATOM 7006 O O . SER A 1 900 ? 24.706 -13.272 -22.973 1.00 86.31 900 SER A O 1
ATOM 7008 N N . ASP A 1 901 ? 22.791 -14.162 -23.766 1.00 86.81 901 ASP A N 1
ATOM 7009 C CA . ASP A 1 901 ? 22.975 -13.865 -25.186 1.00 86.81 901 ASP A CA 1
ATOM 7010 C C . ASP A 1 901 ? 21.767 -13.056 -25.686 1.00 86.81 901 ASP A C 1
ATOM 7012 O O . ASP A 1 901 ? 20.613 -13.477 -25.590 1.00 86.81 901 ASP A O 1
ATOM 7016 N N . THR A 1 902 ? 22.023 -11.870 -26.235 1.00 83.25 902 THR A N 1
ATOM 7017 C CA . THR A 1 902 ? 20.969 -10.954 -26.686 1.00 83.25 902 THR A CA 1
ATOM 7018 C C . THR A 1 902 ? 20.136 -11.508 -27.842 1.00 83.25 902 THR A C 1
ATOM 7020 O O . THR A 1 902 ? 18.964 -11.155 -27.949 1.00 83.25 902 THR A O 1
ATOM 7023 N N . LEU A 1 903 ? 20.665 -12.422 -28.663 1.00 78.31 903 LEU A N 1
ATOM 7024 C CA . LEU A 1 903 ? 19.883 -13.068 -29.727 1.00 78.31 903 LEU A CA 1
ATOM 7025 C C . LEU A 1 903 ? 18.816 -14.012 -29.182 1.00 78.31 903 LEU A C 1
ATOM 7027 O O . LEU A 1 903 ? 17.864 -14.342 -29.888 1.00 78.31 903 LEU A O 1
ATOM 7031 N N . CYS A 1 904 ? 18.938 -14.404 -27.921 1.00 74.06 904 CYS A N 1
ATOM 7032 C CA . CYS A 1 904 ? 17.989 -15.298 -27.300 1.00 74.06 904 CYS A CA 1
ATOM 7033 C C . CYS A 1 904 ? 16.774 -14.614 -26.712 1.00 74.06 904 CYS A C 1
ATOM 7035 O O . CYS A 1 904 ? 15.827 -15.342 -26.455 1.00 74.06 904 CYS A O 1
ATOM 7037 N N . SER A 1 905 ? 16.813 -13.274 -26.605 1.00 58.41 905 SER A N 1
ATOM 7038 C CA . SER A 1 905 ? 15.742 -12.259 -26.473 1.00 58.41 905 SER A CA 1
ATOM 7039 C C . SER A 1 905 ? 14.556 -12.501 -25.516 1.00 58.41 905 SER A C 1
ATOM 7041 O O . SER A 1 905 ? 13.998 -11.531 -25.005 1.00 58.41 905 SER A O 1
ATOM 7043 N N . TRP A 1 906 ? 14.176 -13.737 -25.192 1.00 59.94 906 TRP A N 1
ATOM 7044 C CA . TRP A 1 906 ? 13.051 -14.085 -24.345 1.00 59.94 906 TRP A CA 1
ATOM 7045 C C . TRP A 1 906 ? 13.105 -15.527 -23.801 1.00 59.94 906 TRP A C 1
ATOM 7047 O O . TRP A 1 906 ? 13.768 -16.410 -24.348 1.00 59.94 906 TRP A O 1
ATOM 7057 N N . CYS A 1 907 ? 12.360 -15.778 -22.722 1.00 56.06 907 CYS A N 1
ATOM 7058 C CA . CYS A 1 907 ? 12.075 -17.124 -22.230 1.00 56.06 907 CYS A CA 1
ATOM 7059 C C . CYS A 1 907 ? 10.673 -17.182 -21.606 1.00 56.06 907 CYS A C 1
ATOM 7061 O O . CYS A 1 907 ? 10.316 -16.279 -20.846 1.00 56.06 907 CYS A O 1
ATOM 7063 N N . GLU A 1 908 ? 9.915 -18.240 -21.924 1.00 45.25 908 GLU A N 1
ATOM 7064 C CA . GLU A 1 908 ? 8.648 -18.606 -21.253 1.00 45.25 908 GLU A CA 1
ATOM 7065 C C . GLU A 1 908 ? 8.865 -19.238 -19.884 1.00 45.25 908 GLU A C 1
ATOM 7067 O O . GLU A 1 908 ? 9.782 -20.088 -19.756 1.00 45.25 908 GLU A O 1
#

Radius of gyration: 33.0 Å; Cα contacts (8 Å, |Δi|>4): 2300; chains: 1; bounding box: 91×82×94 Å

pLDDT: mean 82.14, std 16.59, range [23.16, 98.56]

Nearest PDB structures (foldseek):
  7t4s-assembly1_F  TM=9.239E-01  e=1.314E-09  Homo sapiens
  2qql-assembly1_A  TM=9.141E-01  e=2.882E-08  Homo sapiens
  7wr7-assembly1_A  TM=3.898E-01  e=2.734E-09  Homo sapiens
  8h3u-assembly1_A  TM=4.024E-01  e=5.691E-07  Homo sapiens
  7wqx-assembly1_A  TM=2.442E-01  e=3.743E-10  Homo sapiens

Solvent-accessible surface area (backbone atoms only — not comparable to full-atom values): 48526 Å² total; per-residue (Å²): 135,87,83,86,88,83,88,84,88,83,90,79,91,75,85,76,78,76,78,81,77,67,84,53,64,68,66,55,77,46,78,43,71,62,64,56,51,78,49,57,51,40,97,53,59,41,62,62,62,33,66,30,34,38,37,39,42,63,88,41,56,66,21,19,40,40,38,40,56,83,42,35,26,35,38,48,92,67,20,37,41,38,32,20,35,16,88,48,91,89,30,54,50,63,35,53,36,50,8,51,66,60,59,77,72,47,74,22,61,52,14,19,33,27,38,38,40,43,34,44,85,64,75,71,35,64,31,39,36,32,38,39,40,54,28,62,12,40,70,56,6,60,82,34,30,48,72,53,96,50,39,36,49,45,38,92,61,29,27,64,71,21,19,75,38,68,33,29,41,75,62,7,62,78,33,32,46,78,39,75,82,53,103,75,45,50,39,35,47,44,39,94,57,23,27,34,47,28,18,74,45,49,71,71,66,79,68,66,51,48,23,45,45,72,36,45,68,55,45,85,65,38,66,39,22,21,30,33,35,58,46,63,55,93,72,21,42,38,37,44,38,3,32,49,76,80,52,45,31,59,57,44,35,38,33,34,51,91,71,66,46,63,45,74,58,74,74,81,68,89,72,68,55,95,86,58,88,82,62,74,74,76,20,23,22,29,32,24,47,37,67,54,88,71,27,33,38,39,39,35,3,32,33,69,88,68,48,55,27,59,57,37,35,38,37,36,62,86,78,71,44,54,46,81,43,40,86,82,28,90,46,72,74,70,33,25,29,31,31,34,35,34,50,50,93,60,30,36,34,39,45,35,4,26,37,88,88,67,48,54,31,65,65,36,36,34,29,37,66,88,59,47,50,50,50,44,75,59,75,65,78,48,51,94,64,93,71,48,24,25,30,27,35,37,59,45,61,42,76,76,75,45,23,42,39,34,42,38,3,34,29,67,80,48,101,88,45,70,42,59,28,60,51,42,37,37,34,29,68,87,73,30,34,32,35,58,58,52,66,92,82,63,54,72,92,29,47,73,72,36,21,24,30,36,30,63,39,74,34,62,58,28,42,38,38,39,38,4,35,43,63,40,100,89,70,55,47,44,45,41,30,52,57,64,38,40,32,33,67,51,34,63,43,63,38,55,57,67,73,66,48,70,88,60,92,62,44,71,71,65,94,60,25,29,21,31,33,35,49,35,59,43,90,37,36,33,38,38,38,41,39,3,34,54,42,34,57,28,28,37,34,35,34,39,28,41,36,71,84,48,37,16,83,58,88,87,53,86,81,70,82,64,81,86,69,66,97,46,53,32,61,72,36,46,87,93,34,56,66,60,28,68,70,35,64,63,29,25,36,17,75,74,3,26,74,89,74,65,42,61,44,27,34,38,49,94,51,57,84,43,25,41,90,91,36,58,60,75,64,64,85,62,46,63,28,60,29,70,27,23,76,43,49,54,28,11,26,61,75,17,63,39,58,84,75,60,94,81,66,76,82,79,76,71,73,71,49,41,22,22,16,23,24,58,75,57,39,26,34,57,61,88,56,64,90,67,40,65,73,60,39,78,77,39,98,66,48,51,65,31,77,66,56,76,65,24,57,71,35,62,43,59,68,44,32,50,77,62,57,62,47,38,6,29,31,40,39,33,31,56,62,82,74,41,87,67,57,45,73,44,64,48,71,43,42,44,42,63,49,76,55,62,76,85,72,69,100,76,74,92,68,82,49,48,41,36,37,37,37,33,20,31,44,34,52,60,60,52,53,25,64,95,77,48,80,44,42,43,32,46,30,39,19,46,29,30,37,39,34,30,40,19,85,37,73,45,72,91,51,55,40,73,30,42,79,45,74,66,35,91,56,78,46,73,47,70,48,47,42,91,85,70,52,61,67,52,82,63,39,49,63,92,40,39,26,28,37,41,38,40,36,41,28,76,53,78,79,94,57,104,78,70,71,81,75,64,14,40,42,33,43,24,24,33,50,58,77,77,83,83,66,82,66,37,70,48,45,30,50,32,24,39,47,29,69,84,80,67,52,89,78,45,87,42,55,51,35,25,60,65,26,53,71,33,52,68,72,135